Protein AF-0000000078594237 (afdb_homodimer)

InterPro domains:
  IPR004838 Aminotransferases, class-I, pyridoxal-phosphate-binding site [PS00105] (315-328)
  IPR004839 Aminotransferase, class I/classII, large domain [PF00155] (188-508)
  IPR015421 Pyridoxal phosphate-dependent transferase, major domain [G3DSA:3.40.640.10] (160-385)
  IPR015422 Pyridoxal phosphate-dependent transferase, small domain [G3DSA:3.90.1150.10] (29-529)
  IPR015424 Pyridoxal phosphate-dependent transferase [SSF53383] (83-523)
  IPR022518 Aspartate 4-decarboxylase [TIGR03801] (10-529)
  IPR050478 Ethylene and sulfur compound biosynthesis-related protein [PTHR43795] (178-513)

Sequence (1076 aa):
MNLEKIYNNMSPFELRNSLKQLAEDESKKSTNILLDAGRGNPNWTSASPREAFFTFGQFAVGETRSTWDNGDLAGMPRKSGISLSLKKYIDEHINYPGTELLKNIVNYGIELHHFNPDEWVHELADGIIGDNYPMPQRMLKHIEVIIKDYLKKELYGYNPSLKFDSFAVEGATAGICYIFDSLVANNILKPHDTIAIMTPIFTPYLEIPSIPRYNLNVVKIKASEAGKNKYDAWQYSDNELLKLVSSDVKALFVVNPSNPPSVSIKPDIIKKLIHIVKNYNPNLMIISDDVYGTFVDGFKSLFSYLPFNTIGVYSFSKYFGVTGWRLGTVSLAEKNVFDYLVSKLPEYEKEKSKKRYASISLDPENIKFIDRIAADSRQVALNHTAGLSTPQQVQMCFFAVFSIIDKNSKYKQLTKEICRRRKKLLYKGLGLELDDNPYSASYYTEFDFLEWSGAIYGNDFSNYLKNHCKPVDILFLLAKKSSIVLLNGSGFQGPEWSIRISLANLNDNDYITIGEVLKKILKDYAVEWKKSQKYSIHMNLEKIYNNMSPFELRNSLKQLAEDESKKSTNILLDAGRGNPNWTSASPREAFFTFGQFAVGETRSTWDNGDLAGMPRKSGISLSLKKYIDEHINYPGTELLKNIVNYGIELHHFNPDEWVHELADGIIGDNYPMPQRMLKHIEVIIKDYLKKELYGYNPSLKFDSFAVEGATAGICYIFDSLVANNILKPHDTIAIMTPIFTPYLEIPSIPRYNLNVVKIKASEAGKNKYDAWQYSDNELLKLVSSDVKALFVVNPSNPPSVSIKPDIIKKLIHIVKNYNPNLMIISDDVYGTFVDGFKSLFSYLPFNTIGVYSFSKYFGVTGWRLGTVSLAEKNVFDYLVSKLPEYEKEKSKKRYASISLDPENIKFIDRIAADSRQVALNHTAGLSTPQQVQMCFFAVFSIIDKNSKYKQLTKEICRRRKKLLYKGLGLELDDNPYSASYYTEFDFLEWSGAIYGNDFSNYLKNHCKPVDILFLLAKKSSIVLLNGSGFQGPEWSIRISLANLNDNDYITIGEVLKKILKDYAVEWKKSQKYSIH

Nearest PDB structures (foldseek):
  3fdd-assembly1_A  TM=9.334E-01  e=6.658E-49  [Pseudomonas] dacunhae ATCC 21192
  2zy5-assembly1_F  TM=9.102E-01  e=2.697E-47  Alcaligenes faecalis subsp. faecalis
  2zy4-assembly1_A  TM=9.055E-01  e=1.281E-46  Alcaligenes faecalis subsp. faecalis
  2zy2-assembly1_A  TM=9.131E-01  e=3.394E-46  Pseudomonas sp. ATCC 19121
  3f6t-assembly1_B  TM=9.093E-01  e=2.854E-44  Lactobacillus acidophilus NCFM

pLDDT: mean 93.22, std 8.66, range [35.81, 98.94]

Secondary structure (DSSP, 8-state):
--HHHHHTTS-HHHHHHHHHHHHHHHHHHSSPPPEETT----S-EEHHHHHHHHHHHHHHHHHHHHH-EETTEE----STTHHHHHHHHHHHTTTSTTHHHHHHHHHIIIIIH---HHHHHHHHHHHHHT-S--SSSSS-HHHHHHHHHHHIIIII---TT--EEEEEEEHHHHHHHHHHHHHHHTTSS-TT-EEEEEES--THHHHGGGSTTT--EEEEEEEES--SSGGGTTEE-HHHHGGGSSTTEEEEEEESS-TTT-BPPPHHHHHHHHHHHHHT-TT-EEEEE-TTGGGSTT---HHHH-TTTEEEEEESTTTTT-GGG-EEEEEEESS-HHHHHHHTS-HHHHHHHHHHHTTT-S-GGG--HHHHHHHHTTTTTTGGG-S--HHHHHHHHHHHHHHHH-TT-HHHHHHHHHHHHHHHHHHHHHT-PPP--TTB--SEEEEEHHHHHHHHH-HHHHHHHHHH--HHHHHHHHHHHH-EE-EEGGGGT--TTEEEEESSSS-HHHHHHHHHHHHHHHHHHHHHHHHHHHHHH-/--HHHHHTTS-HHHHHHHHHHHHHHHHHHSSPPPEETT----S-EEHHHHHHHHHHHHHHHHHHHHH-EETTEE----STTHHHHHHHHHHHTTTSTTHHHHHHHHHIIIIIH---HHHHHHHHHHHHHT-S--SSSSS-HHHHHHHHHHHIIIII---TT--EEEEEEEHHHHHHHHHHHHHHHTTSS-TT-EEEEEES--THHHHGGGSTTT--EEEEEEEES--SSGGGTTEE-HHHHGGGSSTTEEEEEEESS-TTT-BPPPHHHHHHHHHHHHHT-TT-EEEEE-TTGGGSTT---HHHH-TTTEEEEEESHHHHT-GGG-EEEEEEESS-HHHHHHHTS-HHHHHHHHHHHTTT-S-GGG--HHHHHHHHTTTTTTGGG-S--HHHHHHHHHHHHHHHH-TT-HHHHHHHHHHHHHHHHHHHHHT-PPP--TTB--SEEEEEHHHHHHHHH-HHHHHHHHHH--HHHHHHHHHHHH-EE-EEGGGGT--TTEEEEESSSS-HHHHHHHHHHHHHHHHHHHHHHHHHHHHHH-

Organism: NCBI:txid1408889

Solvent-accessible surface area (backbone atoms only — not comparable to full-atom values): 53025 Å² total; per-residue (Å²): 125,70,59,63,74,63,50,70,62,36,34,50,65,48,47,39,52,53,37,42,53,45,7,52,56,32,24,72,80,44,89,41,62,70,43,62,28,53,48,79,50,32,48,41,21,47,42,47,45,52,30,19,47,24,48,48,42,47,53,32,49,51,38,10,39,70,62,30,69,60,87,50,40,17,22,48,63,58,43,84,62,37,38,60,53,47,52,52,48,44,66,75,37,60,83,44,60,25,37,65,57,43,51,50,48,56,44,45,42,34,71,73,67,60,42,57,53,30,62,52,46,32,53,46,35,42,20,53,63,4,35,45,62,38,67,49,38,41,41,43,70,71,52,45,56,51,45,50,52,31,42,23,71,50,30,44,47,92,48,91,82,69,51,63,50,64,32,40,28,62,13,39,68,46,43,52,52,30,48,54,51,34,36,43,69,56,66,74,41,53,69,62,39,32,30,34,36,44,29,39,23,61,43,42,75,67,43,44,41,59,34,80,92,40,35,41,38,79,44,77,32,54,40,31,75,68,43,98,43,84,76,34,41,58,38,67,47,70,76,41,57,54,64,55,37,41,68,68,38,44,32,38,42,38,47,44,28,20,36,40,64,11,33,41,81,50,71,70,55,49,51,50,51,52,50,38,33,70,73,52,17,71,72,37,36,32,43,39,35,34,52,45,24,73,36,23,80,85,43,68,41,67,38,54,78,40,34,43,34,21,38,33,32,33,33,51,28,60,84,41,14,27,41,5,50,27,45,16,37,38,35,39,34,75,64,32,44,65,51,50,51,55,70,66,49,55,67,74,57,47,51,53,40,31,62,63,37,32,45,73,36,93,56,38,86,72,58,52,53,73,57,46,29,43,20,50,65,33,63,41,53,39,33,84,67,20,51,39,35,22,32,54,52,43,50,50,37,37,48,26,44,54,56,60,70,36,80,79,39,58,69,51,50,51,58,33,47,49,12,47,49,25,48,51,35,23,29,53,31,53,71,44,86,78,78,89,42,74,45,40,29,32,46,28,38,59,45,47,52,50,65,52,40,24,72,75,66,30,61,68,49,29,51,48,45,64,76,74,48,56,62,66,52,56,49,48,47,35,6,60,75,51,10,31,29,55,32,58,19,40,59,26,59,38,56,69,47,18,31,28,38,35,34,41,35,69,59,63,69,53,27,27,50,53,17,40,51,52,45,48,53,54,48,51,53,48,52,52,51,55,51,54,55,57,54,70,73,98,126,69,58,63,76,63,50,71,60,36,33,48,65,48,46,40,53,53,37,42,50,46,7,50,58,33,24,74,78,46,89,42,62,70,42,63,28,53,47,79,51,31,46,42,21,47,42,46,44,52,28,20,46,24,48,48,43,48,53,33,49,51,38,10,39,71,62,29,70,60,87,49,40,18,21,49,63,59,42,84,61,37,38,59,52,47,51,51,50,42,68,76,37,60,83,43,62,26,37,65,58,43,52,50,49,56,44,47,43,34,72,74,66,60,42,56,52,30,62,51,46,32,51,47,35,44,20,52,64,5,34,45,60,39,66,48,37,42,39,43,70,70,50,46,56,49,45,50,52,31,42,22,72,50,32,45,46,92,47,92,82,69,51,63,50,64,34,41,27,63,12,38,67,46,44,51,54,28,50,56,51,34,36,42,70,59,66,78,41,52,68,61,39,35,30,34,36,44,29,38,24,61,42,41,75,67,43,44,40,60,35,80,91,39,35,40,38,78,44,77,32,54,38,32,75,68,43,98,42,84,76,34,42,56,39,68,49,68,75,42,55,52,66,56,38,42,67,66,38,46,32,37,43,40,47,42,29,20,37,41,64,11,35,40,81,50,69,72,55,50,52,49,50,52,49,37,33,72,74,52,17,70,73,37,36,31,43,41,35,35,52,46,25,73,36,23,79,85,43,68,41,65,38,54,78,39,34,42,35,21,39,33,32,32,33,50,27,60,84,42,14,27,40,5,52,28,44,16,37,38,34,39,34,76,65,34,46,66,51,51,50,54,70,67,49,56,67,74,56,49,51,54,44,32,62,64,37,33,46,74,36,94,55,39,86,72,58,50,53,72,58,46,30,45,21,51,66,33,64,41,51,38,32,84,66,20,50,41,35,20,35,54,50,41,50,51,38,37,48,28,43,56,56,61,70,37,79,81,40,59,69,52,49,52,57,33,47,49,12,46,50,25,48,50,34,22,30,54,31,53,72,44,86,80,80,89,42,76,46,40,27,31,47,27,37,58,44,48,53,49,64,50,41,23,73,74,65,30,62,69,50,30,51,48,44,64,74,74,48,55,62,66,53,55,47,49,48,34,7,58,75,50,10,30,30,56,31,59,19,40,57,27,59,37,56,69,47,19,32,28,39,36,36,40,34,68,58,62,68,53,28,27,51,51,16,39,50,52,44,48,52,52,49,52,51,49,52,53,50,56,53,54,56,56,53,70,74,98

Structure (mmCIF, N/CA/C/O backbone):
data_AF-0000000078594237-model_v1
#
loop_
_entity.id
_entity.type
_entity.pdbx_description
1 polymer Aminotransferase
#
loop_
_atom_site.group_PDB
_atom_site.id
_atom_site.type_symbol
_atom_site.label_atom_id
_atom_site.label_alt_id
_atom_site.label_comp_id
_atom_site.label_asym_id
_atom_site.label_entity_id
_atom_site.label_seq_id
_atom_site.pdbx_PDB_ins_code
_atom_site.Cartn_x
_atom_site.Cartn_y
_atom_site.Cartn_z
_atom_site.occupancy
_atom_site.B_iso_or_equiv
_atom_site.auth_seq_id
_atom_site.auth_comp_id
_atom_site.auth_asym_id
_atom_site.auth_atom_id
_atom_site.pdbx_PDB_model_num
ATOM 1 N N . MET A 1 1 ? -21.406 -33.25 8.992 1 35.81 1 MET A N 1
ATOM 2 C CA . MET A 1 1 ? -21.5 -31.922 8.398 1 35.81 1 MET A CA 1
ATOM 3 C C . MET A 1 1 ? -21.062 -31.938 6.938 1 35.81 1 MET A C 1
ATOM 5 O O . MET A 1 1 ? -20.016 -32.5 6.605 1 35.81 1 MET A O 1
ATOM 9 N N . ASN A 1 2 ? -21.938 -31.938 6.156 1 43.47 2 ASN A N 1
ATOM 10 C CA . ASN A 1 2 ? -21.734 -32 4.711 1 43.47 2 ASN A CA 1
ATOM 11 C C . ASN A 1 2 ? -20.703 -30.969 4.254 1 43.47 2 ASN A C 1
ATOM 13 O O . ASN A 1 2 ? -21.047 -29.797 4.047 1 43.47 2 ASN A O 1
ATOM 17 N N . LEU A 1 3 ? -19.625 -31.188 4.609 1 52.09 3 LEU A N 1
ATOM 18 C CA . LEU A 1 3 ? -18.453 -30.359 4.301 1 52.09 3 LEU A CA 1
ATOM 19 C C . LEU A 1 3 ? -18.5 -29.875 2.854 1 52.09 3 LEU A C 1
ATOM 21 O O . LEU A 1 3 ? -18.031 -28.781 2.545 1 52.09 3 LEU A O 1
ATOM 25 N N . GLU A 1 4 ? -19.172 -30.781 1.999 1 51.78 4 GLU A N 1
ATOM 26 C CA . GLU A 1 4 ? -19.188 -30.5 0.566 1 51.78 4 GLU A CA 1
ATOM 27 C C . GLU A 1 4 ? -19.922 -29.203 0.263 1 51.78 4 GLU A C 1
ATOM 29 O O . GLU A 1 4 ? -19.484 -28.391 -0.558 1 51.78 4 GLU A O 1
ATOM 34 N N . LYS A 1 5 ? -21.141 -29.219 0.761 1 51.25 5 LYS A N 1
ATOM 35 C CA . LYS A 1 5 ? -21.984 -28.062 0.468 1 51.25 5 LYS A CA 1
ATOM 36 C C . LYS A 1 5 ? -21.328 -26.766 0.95 1 51.25 5 LYS A C 1
ATOM 38 O O . LYS A 1 5 ? -21.469 -25.719 0.316 1 51.25 5 LYS A O 1
ATOM 43 N N . ILE A 1 6 ? -20.578 -26.891 1.929 1 54.56 6 ILE A N 1
ATOM 44 C CA . ILE A 1 6 ? -20.047 -25.719 2.605 1 54.56 6 ILE A CA 1
ATOM 45 C C . ILE A 1 6 ? -18.891 -25.141 1.783 1 54.56 6 ILE A C 1
ATOM 47 O O . ILE A 1 6 ? -18.797 -23.922 1.614 1 54.56 6 ILE A O 1
ATOM 51 N N . TYR A 1 7 ? -18.156 -26.062 1.038 1 61.84 7 TYR A N 1
ATOM 52 C CA . TYR A 1 7 ? -16.891 -25.531 0.525 1 61.84 7 TYR A CA 1
ATOM 53 C C . TYR A 1 7 ? -16.984 -25.281 -0.975 1 61.84 7 TYR A C 1
ATOM 55 O O . TYR A 1 7 ? -16.094 -24.641 -1.554 1 61.84 7 TYR A O 1
ATOM 63 N N . ASN A 1 8 ? -18.094 -25.578 -1.557 1 61.03 8 ASN A N 1
ATOM 64 C CA . ASN A 1 8 ? -18.219 -25.438 -3.004 1 61.03 8 ASN A CA 1
ATOM 65 C C . ASN A 1 8 ? -18.25 -23.969 -3.416 1 61.03 8 ASN A C 1
ATOM 67 O O . ASN A 1 8 ? -17.844 -23.609 -4.527 1 61.03 8 ASN A O 1
ATOM 71 N N . ASN A 1 9 ? -18.578 -23.203 -2.545 1 65.44 9 ASN A N 1
ATOM 72 C CA . ASN A 1 9 ? -18.719 -21.797 -2.939 1 65.44 9 ASN A CA 1
ATOM 73 C C . ASN A 1 9 ? -17.547 -20.969 -2.438 1 65.44 9 ASN A C 1
ATOM 75 O O . ASN A 1 9 ? -17.469 -19.766 -2.729 1 65.44 9 ASN A O 1
ATOM 79 N N . MET A 1 10 ? -16.641 -21.625 -1.931 1 74.44 10 MET A N 1
ATOM 80 C CA . MET A 1 10 ? -15.5 -20.891 -1.368 1 74.44 10 MET A CA 1
ATOM 81 C C . MET A 1 10 ? -14.367 -20.781 -2.377 1 74.44 10 MET A C 1
ATOM 83 O O . MET A 1 10 ? -14.156 -21.703 -3.178 1 74.44 10 MET A O 1
ATOM 87 N N . SER A 1 11 ? -13.742 -19.609 -2.309 1 78.75 11 SER A N 1
ATOM 88 C CA . SER A 1 11 ? -12.531 -19.484 -3.115 1 78.75 11 SER A CA 1
ATOM 89 C C . SER A 1 11 ? -11.508 -20.562 -2.732 1 78.75 11 SER A C 1
ATOM 91 O O . SER A 1 11 ? -11.492 -21.031 -1.593 1 78.75 11 SER A O 1
ATOM 93 N N . PRO A 1 12 ? -10.727 -20.953 -3.699 1 75 12 PRO A N 1
ATOM 94 C CA . PRO A 1 12 ? -9.695 -21.953 -3.389 1 75 12 PRO A CA 1
ATOM 95 C C . PRO A 1 12 ? -8.805 -21.531 -2.223 1 75 12 PRO A C 1
ATOM 97 O O . PRO A 1 12 ? -8.352 -22.391 -1.452 1 75 12 PRO A O 1
ATOM 100 N N . PHE A 1 13 ? -8.711 -20.312 -2.023 1 75.12 13 PHE A N 1
ATOM 101 C CA . PHE A 1 13 ? -7.809 -19.828 -0.982 1 75.12 13 PHE A CA 1
ATOM 102 C C . PHE A 1 13 ? -8.469 -19.906 0.387 1 75.12 13 PHE A C 1
ATOM 104 O O . PHE A 1 13 ? -7.812 -20.203 1.387 1 75.12 13 PHE A O 1
ATOM 111 N N . GLU A 1 14 ? -9.711 -19.672 0.415 1 77.44 14 GLU A N 1
ATOM 112 C CA . GLU A 1 14 ? -10.438 -19.859 1.668 1 77.44 14 GLU A CA 1
ATOM 113 C C . GLU A 1 14 ? -10.547 -21.344 2.025 1 77.44 14 GLU A C 1
ATOM 115 O O . GLU A 1 14 ? -10.461 -21.703 3.199 1 77.44 14 GLU A O 1
ATOM 120 N N . LEU A 1 15 ? -10.742 -22.109 0.98 1 77.81 15 LEU A N 1
ATOM 121 C CA . LEU A 1 15 ? -10.711 -23.547 1.188 1 77.81 15 LEU A CA 1
ATOM 122 C C . LEU A 1 15 ? -9.367 -24 1.746 1 77.81 15 LEU A C 1
ATOM 124 O O . LEU A 1 15 ? -9.305 -24.828 2.66 1 77.81 15 LEU A O 1
ATOM 128 N N . ARG A 1 16 ? -8.375 -23.406 1.207 1 77.06 16 ARG A N 1
ATOM 129 C CA . ARG A 1 16 ? -7.027 -23.719 1.686 1 77.06 16 ARG A CA 1
ATOM 130 C C . ARG A 1 16 ? -6.898 -23.438 3.178 1 77.06 16 ARG A C 1
ATOM 132 O O . ARG A 1 16 ? -6.297 -24.219 3.916 1 77.06 16 ARG A O 1
ATOM 139 N N . ASN A 1 17 ? -7.422 -22.328 3.561 1 77.5 17 ASN A N 1
ATOM 140 C CA . ASN A 1 17 ? -7.348 -21.969 4.969 1 77.5 17 ASN A CA 1
ATOM 141 C C . ASN A 1 17 ? -8.039 -23 5.855 1 77.5 17 ASN A C 1
ATOM 143 O O . ASN A 1 17 ? -7.543 -23.328 6.934 1 77.5 17 ASN A O 1
ATOM 147 N N . SER A 1 18 ? -9.141 -23.469 5.398 1 78.25 18 SER A N 1
ATOM 148 C CA . SER A 1 18 ? -9.867 -24.484 6.137 1 78.25 18 SER A CA 1
ATOM 149 C C . SER A 1 18 ? -9.086 -25.797 6.188 1 78.25 18 SER A C 1
ATOM 151 O O . SER A 1 18 ? -9.016 -26.453 7.23 1 78.25 18 SER A O 1
ATOM 153 N N . LEU A 1 19 ? -8.523 -26.172 5.082 1 83.5 19 LEU A N 1
ATOM 154 C CA . LEU A 1 19 ? -7.73 -27.391 5.004 1 83.5 19 LEU A CA 1
ATOM 155 C C . LEU A 1 19 ? -6.484 -27.281 5.871 1 83.5 19 LEU A C 1
ATOM 157 O O . LEU A 1 19 ? -6.066 -28.266 6.488 1 83.5 19 LEU A O 1
ATOM 161 N N . LYS A 1 20 ? -5.953 -26.109 5.82 1 84.12 20 LYS A N 1
ATOM 162 C CA . LYS A 1 20 ? -4.766 -25.875 6.641 1 84.12 20 LYS A CA 1
ATOM 163 C C . LYS A 1 20 ? -5.078 -26.062 8.125 1 84.12 20 LYS A C 1
ATOM 165 O O . LYS A 1 20 ? -4.297 -26.672 8.859 1 84.12 20 LYS A O 1
ATOM 170 N N . GLN A 1 21 ? -6.215 -25.5 8.523 1 82.12 21 GLN A N 1
ATOM 171 C CA . GLN A 1 21 ? -6.621 -25.672 9.914 1 82.12 21 GLN A CA 1
ATOM 172 C C . GLN A 1 21 ? -6.789 -27.156 10.258 1 82.12 21 GLN A C 1
ATOM 174 O O . GLN A 1 21 ? -6.348 -27.594 11.32 1 82.12 21 GLN A O 1
ATOM 179 N N . LEU A 1 22 ? -7.363 -27.875 9.414 1 82.06 22 LEU A N 1
ATOM 180 C CA . LEU A 1 22 ? -7.551 -29.312 9.602 1 82.06 22 LEU A CA 1
ATOM 181 C C . LEU A 1 22 ? -6.207 -30.031 9.672 1 82.06 22 LEU A C 1
ATOM 183 O O . LEU A 1 22 ? -6.016 -30.922 10.516 1 82.06 22 LEU A O 1
ATOM 187 N N . ALA A 1 23 ? -5.363 -29.688 8.789 1 80.94 23 ALA A N 1
ATOM 188 C CA . ALA A 1 23 ? -4.039 -30.297 8.734 1 80.94 23 ALA A CA 1
ATOM 189 C C . ALA A 1 23 ? -3.236 -29.984 9.992 1 80.94 23 ALA A C 1
ATOM 191 O O . ALA A 1 23 ? -2.49 -30.828 10.492 1 80.94 23 ALA A O 1
ATOM 192 N N . GLU A 1 24 ? -3.367 -28.75 10.383 1 85.38 24 GLU A N 1
ATOM 193 C CA . GLU A 1 24 ? -2.686 -28.344 11.609 1 85.38 24 GLU A CA 1
ATOM 194 C C . GLU A 1 24 ? -3.191 -29.141 12.805 1 85.38 24 GLU A C 1
ATOM 196 O O . GLU A 1 24 ? -2.404 -29.547 13.664 1 85.38 24 GLU A O 1
ATOM 201 N N . ASP A 1 25 ? -4.516 -29.281 12.938 1 83.12 25 ASP A N 1
ATOM 202 C CA . ASP A 1 25 ? -5.113 -30.062 14.016 1 83.12 25 ASP A CA 1
ATOM 203 C C . ASP A 1 25 ? -4.613 -31.516 13.992 1 83.12 25 ASP A C 1
ATOM 205 O O . ASP A 1 25 ? -4.332 -32.094 15.047 1 83.12 25 ASP A O 1
ATOM 209 N N . GLU A 1 26 ? -4.441 -32 12.859 1 77.94 26 GLU A N 1
ATOM 210 C CA . GLU A 1 26 ? -3.953 -33.375 12.703 1 77.94 26 GLU A CA 1
ATOM 211 C C . GLU A 1 26 ? -2.473 -33.469 13.055 1 77.94 26 GLU A C 1
ATOM 213 O O . GLU A 1 26 ? -2.043 -34.438 13.68 1 77.94 26 GLU A O 1
ATOM 218 N N . SER A 1 27 ? -1.751 -32.594 12.594 1 80.12 27 SER A N 1
ATOM 219 C CA . SER A 1 27 ? -0.314 -32.625 12.852 1 80.12 27 SER A CA 1
ATOM 220 C C . SER A 1 27 ? -0.019 -32.531 14.344 1 80.12 27 SER A C 1
ATOM 222 O O . SER A 1 27 ? 1.041 -32.969 14.797 1 80.12 27 SER A O 1
ATOM 224 N N . LYS A 1 28 ? -0.828 -32 15.156 1 77.38 28 LYS A N 1
ATOM 225 C CA . LYS A 1 28 ? -0.672 -31.906 16.609 1 77.38 28 LYS A CA 1
ATOM 226 C C . LYS A 1 28 ? -0.966 -33.25 17.281 1 77.38 28 LYS A C 1
ATOM 228 O O . LYS A 1 28 ? -0.447 -33.5 18.375 1 77.38 28 LYS A O 1
ATOM 233 N N . LYS A 1 29 ? -1.808 -34.094 16.688 1 79 29 LYS A N 1
ATOM 234 C CA . LYS A 1 29 ? -2.277 -35.312 17.281 1 79 29 LYS A CA 1
ATOM 235 C C . LYS A 1 29 ? -1.428 -36.5 16.844 1 79 29 LYS A C 1
ATOM 237 O O . LYS A 1 29 ? -1.513 -37.594 17.422 1 79 29 LYS A O 1
ATOM 242 N N . SER A 1 30 ? -0.649 -36.094 15.719 1 76.81 30 SER A N 1
ATOM 243 C CA . SER A 1 30 ? 0.115 -37.156 15.117 1 76.81 30 SER A CA 1
ATOM 244 C C . SER A 1 30 ? 1.576 -36.781 14.922 1 76.81 30 SER A C 1
ATOM 246 O O . SER A 1 30 ? 2.016 -35.719 15.414 1 76.81 30 SER A O 1
ATOM 248 N N . THR A 1 31 ? 2.312 -37.688 14.25 1 74.81 31 THR A N 1
ATOM 249 C CA . THR A 1 31 ? 3.723 -37.438 13.984 1 74.81 31 THR A CA 1
ATOM 250 C C . THR A 1 31 ? 3.91 -36.844 12.594 1 74.81 31 THR A C 1
ATOM 252 O O . THR A 1 31 ? 5.039 -36.562 12.18 1 74.81 31 THR A O 1
ATOM 255 N N . ASN A 1 32 ? 2.83 -36.562 12 1 81.62 32 ASN A N 1
ATOM 256 C CA . ASN A 1 32 ? 2.904 -36 10.656 1 81.62 32 ASN A CA 1
ATOM 257 C C . ASN A 1 32 ? 3.361 -34.531 10.68 1 81.62 32 ASN A C 1
ATOM 259 O O . ASN A 1 32 ? 2.961 -33.781 11.555 1 81.62 32 ASN A O 1
ATOM 263 N N . ILE A 1 33 ? 4.199 -34.281 9.742 1 82 33 ILE A N 1
ATOM 264 C CA . ILE A 1 33 ? 4.625 -32.906 9.539 1 82 33 ILE A CA 1
ATOM 265 C C . ILE A 1 33 ? 3.676 -32.219 8.57 1 82 33 ILE A C 1
ATOM 267 O O . ILE A 1 33 ? 3.271 -32.812 7.559 1 82 33 ILE A O 1
ATOM 271 N N . LEU A 1 34 ? 3.248 -31.016 8.945 1 82.5 34 LEU A N 1
ATOM 272 C CA . LEU A 1 34 ? 2.373 -30.234 8.078 1 82.5 34 LEU A CA 1
ATOM 273 C C . LEU A 1 34 ? 3.094 -29.844 6.789 1 82.5 34 LEU A C 1
ATOM 275 O O . LEU A 1 34 ? 4.148 -29.203 6.836 1 82.5 34 LEU A O 1
ATOM 279 N N . LEU A 1 35 ? 2.615 -30.297 5.691 1 88 35 LEU A N 1
ATOM 280 C CA . LEU A 1 35 ? 3.105 -29.938 4.363 1 88 35 LEU A CA 1
ATOM 281 C C . LEU A 1 35 ? 2.062 -29.125 3.6 1 88 35 LEU A C 1
ATOM 283 O O . LEU A 1 35 ? 1.157 -29.703 2.986 1 88 35 LEU A O 1
ATOM 287 N N . ASP A 1 36 ? 2.223 -27.812 3.553 1 89.81 36 ASP A N 1
ATOM 288 C CA . ASP A 1 36 ? 1.298 -26.938 2.848 1 89.81 36 ASP A CA 1
ATOM 289 C C . ASP A 1 36 ? 1.838 -26.562 1.47 1 89.81 36 ASP A C 1
ATOM 291 O O . ASP A 1 36 ? 2.463 -25.516 1.306 1 89.81 36 ASP A O 1
ATOM 295 N N . ALA A 1 37 ? 1.532 -27.312 0.515 1 87.75 37 ALA A N 1
ATOM 296 C CA . ALA A 1 37 ? 1.925 -27.031 -0.862 1 87.75 37 ALA A CA 1
ATOM 297 C C . ALA A 1 37 ? 0.803 -26.312 -1.615 1 87.75 37 ALA A C 1
ATOM 299 O O . ALA A 1 37 ? 0.789 -26.297 -2.848 1 87.75 37 ALA A O 1
ATOM 300 N N . GLY A 1 38 ? -0.099 -25.797 -0.897 1 88.06 38 GLY A N 1
ATOM 301 C CA . GLY A 1 38 ? -1.135 -24.953 -1.476 1 88.06 38 GLY A CA 1
ATOM 302 C C . GLY A 1 38 ? -0.728 -23.5 -1.585 1 88.06 38 GLY A C 1
ATOM 303 O O . GLY A 1 38 ? -1.246 -22.766 -2.43 1 88.06 38 GLY A O 1
ATOM 304 N N . ARG A 1 39 ? 0.174 -23.125 -0.787 1 84.5 39 ARG A N 1
ATOM 305 C CA . ARG A 1 39 ? 0.633 -21.734 -0.756 1 84.5 39 ARG A CA 1
ATOM 306 C C . ARG A 1 39 ? 1.6 -21.453 -1.902 1 84.5 39 ARG A C 1
ATOM 308 O O . ARG A 1 39 ? 2.379 -22.328 -2.293 1 84.5 39 ARG A O 1
ATOM 315 N N . GLY A 1 40 ? 1.604 -20.203 -2.354 1 86.69 40 GLY A N 1
ATOM 316 C CA . GLY A 1 40 ? 2.398 -19.891 -3.529 1 86.69 40 GLY A CA 1
ATOM 317 C C . GLY A 1 40 ? 3.699 -19.188 -3.201 1 86.69 40 GLY A C 1
ATOM 318 O O . GLY A 1 40 ? 4.543 -18.984 -4.078 1 86.69 40 GLY A O 1
ATOM 319 N N . ASN A 1 41 ? 3.965 -18.891 -1.957 1 92.44 41 ASN A N 1
ATOM 320 C CA . ASN A 1 41 ? 5.215 -18.234 -1.594 1 92.44 41 ASN A CA 1
ATOM 321 C C . ASN A 1 41 ? 6.383 -19.219 -1.592 1 92.44 41 ASN A C 1
ATOM 323 O O . ASN A 1 41 ? 6.273 -20.312 -1.05 1 92.44 41 ASN A O 1
ATOM 327 N N . PRO A 1 42 ? 7.473 -18.781 -2.15 1 97.5 42 PRO A N 1
ATOM 328 C CA . PRO A 1 42 ? 8.617 -19.688 -2.139 1 97.5 42 PRO A CA 1
ATOM 329 C C . PRO A 1 42 ? 9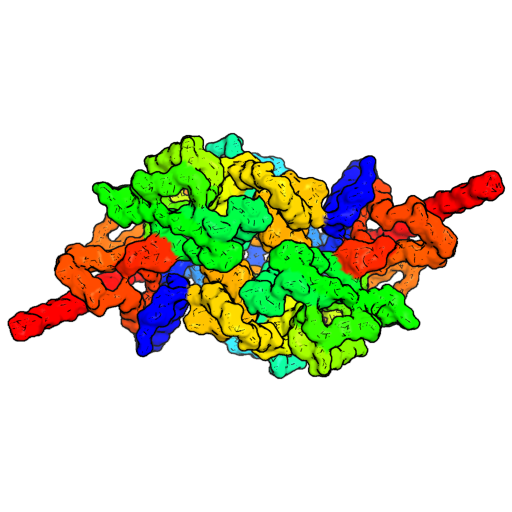.297 -19.766 -0.772 1 97.5 42 PRO A C 1
ATOM 331 O O . PRO A 1 42 ? 9.062 -18.906 0.088 1 97.5 42 PRO A O 1
ATOM 334 N N . ASN A 1 43 ? 10.055 -20.828 -0.566 1 97.31 43 ASN A N 1
ATOM 335 C CA . ASN A 1 43 ? 10.797 -20.953 0.686 1 97.31 43 ASN A CA 1
ATOM 336 C C . ASN A 1 43 ? 12.242 -20.484 0.527 1 97.31 43 ASN A C 1
ATOM 338 O O . ASN A 1 43 ? 13.117 -20.891 1.292 1 97.31 43 ASN A O 1
ATOM 342 N N . TRP A 1 44 ? 12.555 -19.734 -0.59 1 98.31 44 TRP A N 1
ATOM 343 C CA . TRP A 1 44 ? 13.859 -19.094 -0.757 1 98.31 44 TRP A CA 1
ATOM 344 C C . TRP A 1 44 ? 13.727 -17.578 -0.716 1 98.31 44 TRP A C 1
ATOM 346 O O . TRP A 1 44 ? 12.633 -17.047 -0.869 1 98.31 44 TRP A O 1
ATOM 356 N N . THR A 1 45 ? 14.812 -16.891 -0.429 1 98.5 45 THR A N 1
ATOM 357 C CA . THR A 1 45 ? 14.922 -15.445 -0.47 1 98.5 45 THR A CA 1
ATOM 358 C C . THR A 1 45 ? 16.219 -15.016 -1.132 1 98.5 45 THR A C 1
ATOM 360 O O . THR A 1 45 ? 17.188 -15.781 -1.163 1 98.5 45 THR A O 1
ATOM 363 N N . SER A 1 46 ? 16.219 -13.867 -1.719 1 98.56 46 SER A N 1
ATOM 364 C CA . SER A 1 46 ? 17.453 -13.258 -2.203 1 98.56 46 SER A CA 1
ATOM 365 C C . SER A 1 46 ? 18.141 -12.461 -1.101 1 98.56 46 SER A C 1
ATOM 367 O O . SER A 1 46 ? 17.734 -11.344 -0.777 1 98.56 46 SER A O 1
ATOM 369 N N . ALA A 1 47 ? 19.281 -12.891 -0.625 1 98.56 47 ALA A N 1
ATOM 370 C CA . ALA A 1 47 ? 19.891 -12.367 0.588 1 98.56 47 ALA A CA 1
ATOM 371 C C . ALA A 1 47 ? 20.703 -11.102 0.29 1 98.56 47 ALA A C 1
ATOM 373 O O . ALA A 1 47 ? 20.562 -10.094 0.986 1 98.56 47 ALA A O 1
ATOM 374 N N . SER A 1 48 ? 21.469 -11.031 -0.799 1 98.25 48 SER A N 1
ATOM 375 C CA . SER A 1 48 ? 22.453 -9.977 -1.052 1 98.25 48 SER A CA 1
ATOM 376 C C . SER A 1 48 ? 21.781 -8.625 -1.228 1 98.25 48 SER A C 1
ATOM 378 O O . SER A 1 48 ? 22.219 -7.621 -0.665 1 98.25 48 SER A O 1
ATOM 380 N N . PRO A 1 49 ? 20.719 -8.57 -2.043 1 98.75 49 PRO A N 1
ATOM 381 C CA . PRO A 1 49 ? 20.094 -7.25 -2.191 1 98.75 49 PRO A CA 1
ATOM 382 C C . PRO A 1 49 ? 19.469 -6.746 -0.897 1 98.75 49 PRO A C 1
ATOM 384 O O . PRO A 1 49 ? 19.359 -5.535 -0.686 1 98.75 49 PRO A O 1
ATOM 387 N N . ARG A 1 50 ? 19.016 -7.641 0.011 1 98.81 50 ARG A N 1
ATOM 388 C CA . ARG A 1 50 ? 18.516 -7.242 1.323 1 98.81 50 ARG A CA 1
ATOM 389 C C . ARG A 1 50 ? 19.656 -6.715 2.201 1 98.81 50 ARG A C 1
ATOM 391 O O . ARG A 1 50 ? 19.484 -5.703 2.887 1 98.81 50 ARG A O 1
ATOM 398 N N . GLU A 1 51 ? 20.797 -7.398 2.15 1 98.81 51 GLU A N 1
ATOM 399 C CA . GLU A 1 51 ? 21.953 -6.945 2.902 1 98.81 51 GLU A CA 1
ATOM 400 C C . GLU A 1 51 ? 22.391 -5.543 2.475 1 98.81 51 GLU A C 1
ATOM 402 O O . GLU A 1 51 ? 22.672 -4.691 3.318 1 98.81 51 GLU A O 1
ATOM 407 N N . ALA A 1 52 ? 22.422 -5.324 1.146 1 98.88 52 ALA A N 1
ATOM 408 C CA . ALA A 1 52 ? 22.766 -4.008 0.618 1 98.88 52 ALA A CA 1
ATOM 409 C C . ALA A 1 52 ? 21.781 -2.947 1.094 1 98.88 52 ALA A C 1
ATOM 411 O O . ALA A 1 52 ? 22.172 -1.827 1.428 1 98.88 52 ALA A O 1
ATOM 412 N N . PHE A 1 53 ? 20.5 -3.297 1.146 1 98.88 53 PHE A N 1
ATOM 413 C CA . PHE A 1 53 ? 19.438 -2.389 1.57 1 98.88 53 PHE A CA 1
ATOM 414 C C . PHE A 1 53 ? 19.641 -1.967 3.021 1 98.88 53 PHE A C 1
ATOM 416 O O . PHE A 1 53 ? 19.578 -0.777 3.34 1 98.88 53 PHE A O 1
ATOM 423 N N . PHE A 1 54 ? 19.875 -2.951 3.902 1 98.88 54 PHE A N 1
ATOM 424 C CA . PHE A 1 54 ? 19.969 -2.652 5.324 1 98.88 54 PHE A CA 1
ATOM 425 C C . PHE A 1 54 ? 21.266 -1.905 5.637 1 98.88 54 PHE A C 1
ATOM 427 O O . PHE A 1 54 ? 21.297 -1.024 6.496 1 98.88 54 PHE A O 1
ATOM 434 N N . THR A 1 55 ? 22.359 -2.221 4.918 1 98.75 55 THR A N 1
ATOM 435 C CA . THR A 1 55 ? 23.609 -1.479 5.066 1 98.75 55 THR A CA 1
ATOM 436 C C . THR A 1 55 ? 23.438 -0.04 4.59 1 98.75 55 THR A C 1
ATOM 438 O O . THR A 1 55 ? 23.875 0.898 5.262 1 98.75 55 THR A O 1
ATOM 441 N N . PHE A 1 56 ? 22.812 0.134 3.455 1 98.88 56 PHE A N 1
ATOM 442 C CA . PHE A 1 56 ? 22.578 1.469 2.918 1 98.88 56 PHE A CA 1
ATOM 443 C C . PHE A 1 56 ? 21.688 2.277 3.854 1 98.88 56 PHE A C 1
ATOM 445 O O . PHE A 1 56 ? 21.859 3.49 3.99 1 98.88 56 PHE A O 1
ATOM 452 N N . GLY A 1 57 ? 20.672 1.586 4.43 1 98.88 57 GLY A N 1
ATOM 453 C CA . GLY A 1 57 ? 19.797 2.258 5.379 1 98.88 57 GLY A CA 1
ATOM 454 C C . GLY A 1 57 ? 20.547 2.879 6.543 1 98.88 57 GLY A C 1
ATOM 455 O O . GLY A 1 57 ? 20.25 3.996 6.965 1 98.88 57 GLY A O 1
ATOM 456 N N . GLN A 1 58 ? 21.562 2.17 7.051 1 98.69 58 GLN A N 1
ATOM 457 C CA . GLN A 1 58 ? 22.375 2.703 8.133 1 98.69 58 GLN A CA 1
ATOM 458 C C . GLN A 1 58 ? 23.141 3.947 7.684 1 98.69 58 GLN A C 1
ATOM 460 O O . GLN A 1 58 ? 23.219 4.93 8.422 1 98.69 58 GLN A O 1
ATOM 465 N N . PHE A 1 59 ? 23.688 3.887 6.484 1 98.75 59 PHE A N 1
ATOM 466 C CA . PHE A 1 59 ? 24.359 5.059 5.918 1 98.75 59 PHE A CA 1
ATOM 467 C C . PHE A 1 59 ? 23.391 6.246 5.867 1 98.75 59 PHE A C 1
ATOM 469 O O . PHE A 1 59 ? 23.75 7.352 6.281 1 98.75 59 PHE A O 1
ATOM 476 N N . ALA A 1 60 ? 22.172 5.98 5.344 1 98.94 60 ALA A N 1
ATOM 477 C CA . ALA A 1 60 ? 21.188 7.043 5.137 1 98.94 60 ALA A CA 1
ATOM 478 C C . ALA A 1 60 ? 20.812 7.699 6.461 1 98.94 60 ALA A C 1
ATOM 480 O O . ALA A 1 60 ? 20.609 8.914 6.523 1 98.94 60 ALA A O 1
ATOM 481 N N . VAL A 1 61 ? 20.672 6.914 7.523 1 98.81 61 VAL A N 1
ATOM 482 C CA . VAL A 1 61 ? 20.359 7.492 8.828 1 98.81 61 VAL A CA 1
ATOM 483 C C . VAL A 1 61 ? 21.516 8.383 9.281 1 98.81 61 VAL A C 1
ATOM 485 O O . VAL A 1 61 ? 21.297 9.445 9.859 1 98.81 61 VAL A O 1
ATOM 488 N N . GLY A 1 62 ? 22.734 7.898 9.023 1 98.56 62 GLY A N 1
ATOM 489 C CA . GLY A 1 62 ? 23.891 8.742 9.305 1 98.56 62 GLY A CA 1
ATOM 490 C C . GLY A 1 62 ? 23.812 10.094 8.625 1 98.56 62 GLY A C 1
ATOM 491 O O . GLY A 1 62 ? 24.203 11.109 9.203 1 98.56 62 GLY A O 1
ATOM 492 N N . GLU A 1 63 ? 23.344 10.102 7.402 1 98.69 63 GLU A N 1
ATOM 493 C CA . GLU A 1 63 ? 23.203 11.352 6.652 1 98.69 63 GLU A CA 1
ATOM 494 C C . GLU A 1 63 ? 22.172 12.273 7.301 1 98.69 63 GLU A C 1
ATOM 496 O O . GLU A 1 63 ? 22.328 13.492 7.277 1 98.69 63 GLU A O 1
ATOM 501 N N . THR A 1 64 ? 21.078 11.695 7.836 1 98.62 64 THR A N 1
ATOM 502 C CA . THR A 1 64 ? 20.094 12.523 8.531 1 98.62 64 THR A CA 1
ATOM 503 C C . THR A 1 64 ? 20.703 13.164 9.773 1 98.62 64 THR A C 1
ATOM 505 O O . THR A 1 64 ? 20.453 14.328 10.07 1 98.62 64 THR A O 1
ATOM 508 N N . ARG A 1 65 ? 21.547 12.414 10.523 1 98.19 65 ARG A N 1
ATOM 509 C CA . ARG A 1 65 ? 22.203 12.914 11.727 1 98.19 65 ARG A CA 1
ATOM 510 C C . ARG A 1 65 ? 23.219 13.992 11.391 1 98.19 65 ARG A C 1
ATOM 512 O O . ARG A 1 65 ? 23.438 14.922 12.172 1 98.19 65 ARG A O 1
ATOM 519 N N . SER A 1 66 ? 23.781 13.906 10.211 1 97.88 66 SER A N 1
ATOM 520 C CA . SER A 1 66 ? 24.734 14.914 9.773 1 97.88 66 SER A CA 1
ATOM 521 C C . SER A 1 66 ? 24.062 16.25 9.539 1 97.88 66 SER A C 1
ATOM 523 O O . SER A 1 66 ? 24.688 17.312 9.641 1 97.88 66 SER A O 1
ATOM 525 N N . THR A 1 67 ? 22.812 16.203 9.211 1 96.75 67 THR A N 1
ATOM 526 C CA . THR A 1 67 ? 22.047 17.406 8.961 1 96.75 67 THR A CA 1
ATOM 527 C C . THR A 1 67 ? 21.547 18.031 10.266 1 96.75 67 THR A C 1
ATOM 529 O O . THR A 1 67 ? 21.562 19.25 10.422 1 96.75 67 THR A O 1
ATOM 532 N N . TRP A 1 68 ? 21.078 17.281 11.188 1 96.94 68 TRP A N 1
ATOM 533 C CA . TRP A 1 68 ? 20.547 17.641 12.5 1 96.94 68 TRP A CA 1
ATOM 534 C C . TRP A 1 68 ? 20.641 16.469 13.461 1 96.94 68 TRP A C 1
ATOM 536 O O . TRP A 1 68 ? 20.266 15.336 13.125 1 96.94 68 TRP A O 1
ATOM 546 N N . ASP A 1 69 ? 21.312 16.641 14.562 1 97.56 69 ASP A N 1
ATOM 547 C CA . ASP A 1 69 ? 21.469 15.547 15.523 1 97.56 69 ASP A CA 1
ATOM 548 C C . ASP A 1 69 ? 21.156 16.016 16.938 1 97.56 69 ASP A C 1
ATOM 550 O O . ASP A 1 69 ? 21.969 16.688 17.578 1 97.56 69 ASP A O 1
ATOM 554 N N . ASN A 1 70 ? 20.047 15.672 17.406 1 97.19 70 ASN A N 1
ATOM 555 C CA . ASN A 1 70 ? 19.594 15.953 18.75 1 97.19 70 ASN A CA 1
ATOM 556 C C . ASN A 1 70 ? 19.016 14.711 19.422 1 97.19 70 ASN A C 1
ATOM 558 O O . ASN A 1 70 ? 17.812 14.633 19.688 1 97.19 70 ASN A O 1
ATOM 562 N N . GLY A 1 71 ? 19.969 13.773 19.734 1 95.62 71 GLY A N 1
ATOM 563 C CA . GLY A 1 71 ? 19.547 12.508 20.297 1 95.62 71 GLY A CA 1
ATOM 564 C C . GLY A 1 71 ? 18.844 11.617 19.297 1 95.62 71 GLY A C 1
ATOM 565 O O . GLY A 1 71 ? 19.438 11.164 18.328 1 95.62 71 GLY A O 1
ATOM 566 N N . ASP A 1 72 ? 17.531 11.445 19.562 1 96.88 72 ASP A N 1
ATOM 567 C CA . ASP A 1 72 ? 16.734 10.578 18.688 1 96.88 72 ASP A CA 1
ATOM 568 C C . ASP A 1 72 ? 16.172 11.359 17.5 1 96.88 72 ASP A C 1
ATOM 570 O O . ASP A 1 72 ? 15.688 10.758 16.531 1 96.88 72 ASP A O 1
ATOM 574 N N . LEU A 1 73 ? 16.266 12.672 17.547 1 98.12 73 LEU A N 1
ATOM 575 C CA . LEU A 1 73 ? 15.766 13.539 16.484 1 98.12 73 LEU A CA 1
ATOM 576 C C . LEU A 1 73 ? 16.875 13.898 15.508 1 98.12 73 LEU A C 1
ATOM 578 O O . LEU A 1 73 ? 17.938 14.367 15.922 1 98.12 73 LEU A O 1
ATOM 582 N N . ALA A 1 74 ? 16.672 13.625 14.258 1 98.56 74 ALA A N 1
ATOM 583 C CA . ALA A 1 74 ? 17.625 13.938 13.188 1 98.56 74 ALA A CA 1
ATOM 584 C C . ALA A 1 74 ? 16.953 14.758 12.094 1 98.56 74 ALA A C 1
ATOM 586 O O . ALA A 1 74 ? 15.781 15.125 12.203 1 98.56 74 ALA A O 1
ATOM 587 N N . GLY A 1 75 ? 17.688 15.18 11.109 1 98.12 75 GLY A N 1
ATOM 588 C CA . GLY A 1 75 ? 17.172 15.938 9.984 1 98.12 75 GLY A CA 1
ATOM 589 C C . GLY A 1 75 ? 16.859 15.078 8.773 1 98.12 75 GLY A C 1
ATOM 590 O O . GLY A 1 75 ? 16.312 13.977 8.914 1 98.12 75 GLY A O 1
ATOM 591 N N . MET A 1 76 ? 17.062 15.617 7.629 1 97.62 76 MET A N 1
ATOM 592 C CA . MET A 1 76 ? 16.891 14.938 6.348 1 97.62 76 MET A CA 1
ATOM 593 C C . MET A 1 76 ? 18.234 14.773 5.637 1 97.62 76 MET A C 1
ATOM 595 O O . MET A 1 76 ? 19.172 15.531 5.891 1 97.62 76 MET A O 1
ATOM 599 N N . PRO A 1 77 ? 18.297 13.781 4.758 1 97.88 77 PRO A N 1
ATOM 600 C CA . PRO A 1 77 ? 19.547 13.711 3.98 1 97.88 77 PRO A CA 1
ATOM 601 C C . PRO A 1 77 ? 19.766 14.945 3.107 1 97.88 77 PRO A C 1
ATOM 603 O O . PRO A 1 77 ? 18.812 15.469 2.527 1 97.88 77 PRO A O 1
ATOM 606 N N . ARG A 1 78 ? 21.016 15.336 2.988 1 96.69 78 ARG A N 1
ATOM 607 C CA . ARG A 1 78 ? 21.359 16.453 2.113 1 96.69 78 ARG A CA 1
ATOM 608 C C . ARG A 1 78 ? 21.953 15.953 0.795 1 96.69 78 ARG A C 1
ATOM 610 O O . ARG A 1 78 ? 22.734 15 0.776 1 96.69 78 ARG A O 1
ATOM 617 N N . LYS A 1 79 ? 21.672 16.625 -0.253 1 97.12 79 LYS A N 1
ATOM 618 C CA . LYS A 1 79 ? 22.047 16.172 -1.592 1 97.12 79 LYS A CA 1
ATOM 619 C C . LYS A 1 79 ? 23.516 16.453 -1.869 1 97.12 79 LYS A C 1
ATOM 621 O O . LYS A 1 79 ? 24.234 15.57 -2.357 1 97.12 79 LYS A O 1
ATOM 626 N N . SER A 1 80 ? 23.922 17.656 -1.508 1 97.44 80 SER A N 1
ATOM 627 C CA . SER A 1 80 ? 25.266 18.094 -1.872 1 97.44 80 SER A CA 1
ATOM 628 C C . SER A 1 80 ? 26.328 17.25 -1.169 1 97.44 80 SER A C 1
ATOM 630 O O . SER A 1 80 ? 26.359 17.188 0.062 1 97.44 80 SER A O 1
ATOM 632 N N . GLY A 1 81 ? 27.109 16.562 -1.926 1 98.19 81 GLY A N 1
ATOM 633 C CA . GLY A 1 81 ? 28.25 15.852 -1.397 1 98.19 81 GLY A CA 1
ATOM 634 C C . GLY A 1 81 ? 27.922 14.445 -0.926 1 98.19 81 GLY A C 1
ATOM 635 O O . GLY A 1 81 ? 28.797 13.711 -0.467 1 98.19 81 GLY A O 1
ATOM 636 N N . ILE A 1 82 ? 26.766 13.992 -1.125 1 98.69 82 ILE A N 1
ATOM 637 C CA . ILE A 1 82 ? 26.312 12.75 -0.523 1 98.69 82 ILE A CA 1
ATOM 638 C C . ILE A 1 82 ? 26.953 11.562 -1.236 1 98.69 82 ILE A C 1
ATOM 640 O O . ILE A 1 82 ? 27.188 10.516 -0.625 1 98.69 82 ILE A O 1
ATOM 644 N N . SER A 1 83 ? 27.219 11.648 -2.512 1 98.56 83 SER A N 1
ATOM 645 C CA . SER A 1 83 ? 27.875 10.57 -3.234 1 98.56 83 SER A CA 1
ATOM 646 C C . SER A 1 83 ? 29.281 10.312 -2.67 1 98.56 83 SER A C 1
ATOM 648 O O . SER A 1 83 ? 29.688 9.156 -2.529 1 98.56 83 SER A O 1
ATOM 650 N N . LEU A 1 84 ? 30.016 11.352 -2.381 1 98.31 84 LEU A N 1
ATOM 651 C CA . LEU A 1 84 ? 31.344 11.211 -1.78 1 98.31 84 LEU A CA 1
ATOM 652 C C . LEU A 1 84 ? 31.234 10.633 -0.374 1 98.31 84 LEU A C 1
ATOM 654 O O . LEU A 1 84 ? 32.094 9.828 0.033 1 98.31 84 LEU A O 1
ATOM 658 N N . SER A 1 85 ? 30.203 11.125 0.356 1 98.62 85 SER A N 1
ATOM 659 C CA . SER A 1 85 ? 29.969 10.578 1.688 1 98.62 85 SER A CA 1
ATOM 660 C C . SER A 1 85 ? 29.734 9.07 1.634 1 98.62 85 SER A C 1
ATOM 662 O O . SER A 1 85 ? 30.172 8.336 2.523 1 98.62 85 SER A O 1
ATOM 664 N N . LEU A 1 86 ? 28.984 8.617 0.66 1 98.69 86 LEU A N 1
ATOM 665 C CA . LEU A 1 86 ? 28.719 7.191 0.517 1 98.69 86 LEU A CA 1
ATOM 666 C C . LEU A 1 86 ? 29.984 6.43 0.172 1 98.69 86 LEU A C 1
ATOM 668 O O . LEU A 1 86 ? 30.219 5.332 0.687 1 98.69 86 LEU A O 1
ATOM 672 N N . LYS A 1 87 ? 30.766 6.938 -0.736 1 98 87 LYS A N 1
ATOM 673 C CA . LYS A 1 87 ? 32.031 6.301 -1.096 1 98 87 LYS A CA 1
ATOM 674 C C . LYS A 1 87 ? 32.906 6.105 0.132 1 98 87 LYS A C 1
ATOM 676 O O . LYS A 1 87 ? 33.5 5.039 0.311 1 98 87 LYS A O 1
ATOM 681 N N . LYS A 1 88 ? 33 7.137 0.932 1 98.31 88 LYS A N 1
ATOM 682 C CA . LYS A 1 88 ? 33.781 7.051 2.166 1 98.31 88 LYS A CA 1
ATOM 683 C C . LYS A 1 88 ? 33.219 5.977 3.094 1 98.31 88 LYS A C 1
ATOM 685 O O . LYS A 1 88 ? 33.969 5.207 3.691 1 98.31 88 LYS A O 1
ATOM 690 N N . TYR A 1 89 ? 31.922 6 3.197 1 98.19 89 TYR A N 1
ATOM 691 C CA . TYR A 1 89 ? 31.266 5.012 4.039 1 98.19 89 TYR A CA 1
ATOM 692 C C . TYR A 1 89 ? 31.578 3.596 3.574 1 98.19 89 TYR A C 1
ATOM 694 O O . TYR A 1 89 ? 31.859 2.717 4.391 1 98.19 89 TYR A O 1
ATOM 702 N N . ILE A 1 90 ? 31.484 3.357 2.285 1 97.44 90 ILE A N 1
ATOM 703 C CA . ILE A 1 90 ? 31.75 2.047 1.701 1 97.44 90 ILE A CA 1
ATOM 704 C C . ILE A 1 90 ? 33.188 1.638 1.968 1 97.44 90 ILE A C 1
ATOM 706 O O . ILE A 1 90 ? 33.469 0.491 2.332 1 97.44 90 ILE A O 1
ATOM 710 N N . ASP A 1 91 ? 34.094 2.561 1.856 1 96.81 91 ASP A N 1
ATOM 711 C CA . ASP A 1 91 ? 35.5 2.285 2.09 1 96.81 91 ASP A CA 1
ATOM 712 C C . ASP A 1 91 ? 35.781 1.919 3.551 1 96.81 91 ASP A C 1
ATOM 714 O O . ASP A 1 91 ? 36.594 1.042 3.842 1 96.81 91 ASP A O 1
ATOM 718 N N . GLU A 1 92 ? 35.062 2.535 4.406 1 96.88 92 GLU A N 1
ATOM 719 C CA . GLU A 1 92 ? 35.25 2.322 5.84 1 96.88 92 GLU A CA 1
ATOM 720 C C . GLU A 1 92 ? 34.562 1.035 6.293 1 96.88 92 GLU A C 1
ATOM 722 O O . GLU A 1 92 ? 34.875 0.496 7.355 1 96.88 92 GLU A O 1
ATOM 727 N N . HIS A 1 93 ? 33.562 0.628 5.508 1 95.44 93 HIS A N 1
ATOM 728 C CA . HIS A 1 93 ? 32.781 -0.538 5.891 1 95.44 93 HIS A CA 1
ATOM 729 C C . HIS A 1 93 ? 32.812 -1.601 4.797 1 95.44 93 HIS A C 1
ATOM 731 O O . HIS A 1 93 ? 31.766 -2.164 4.453 1 95.44 93 HIS A O 1
ATOM 737 N N . ILE A 1 94 ? 33.906 -1.818 4.289 1 93.25 94 ILE A N 1
ATOM 738 C CA . ILE A 1 94 ? 34.031 -2.646 3.096 1 93.25 94 ILE A CA 1
ATOM 739 C C . ILE A 1 94 ? 33.594 -4.078 3.404 1 93.25 94 ILE A C 1
ATOM 741 O O . ILE A 1 94 ? 33.156 -4.797 2.516 1 93.25 94 ILE A O 1
ATOM 745 N N . ASN A 1 95 ? 33.594 -4.484 4.68 1 92.94 95 ASN A N 1
ATOM 746 C CA . ASN A 1 95 ? 33.281 -5.863 5.047 1 92.94 95 ASN A CA 1
ATOM 747 C C . ASN A 1 95 ? 31.844 -6.016 5.527 1 92.94 95 ASN A C 1
ATOM 749 O O . ASN A 1 95 ? 31.406 -7.117 5.875 1 92.94 95 ASN A O 1
ATOM 753 N N . TYR A 1 96 ? 31.109 -4.941 5.484 1 95.38 96 TYR A N 1
ATOM 754 C CA . TYR A 1 96 ? 29.703 -5.039 5.871 1 95.38 96 TYR A CA 1
ATOM 755 C C . TYR A 1 96 ? 28.906 -5.812 4.828 1 95.38 96 TYR A C 1
ATOM 757 O O . TYR A 1 96 ? 29.203 -5.746 3.633 1 95.38 96 TYR A O 1
ATOM 765 N N . PRO A 1 97 ? 27.922 -6.508 5.285 1 96.44 97 PRO A N 1
ATOM 766 C CA . PRO A 1 97 ? 27.109 -7.273 4.332 1 96.44 97 PRO A CA 1
ATOM 767 C C . PRO A 1 97 ? 26.484 -6.395 3.25 1 96.44 97 PRO A C 1
ATOM 769 O O . PRO A 1 97 ? 25.938 -5.332 3.555 1 96.44 97 PRO A O 1
ATOM 772 N N . GLY A 1 98 ? 26.656 -6.77 1.993 1 97.38 98 GLY A N 1
ATOM 773 C CA . GLY A 1 98 ? 25.984 -6.125 0.881 1 97.38 98 GLY A CA 1
ATOM 774 C C . GLY A 1 98 ? 26.719 -4.914 0.349 1 97.38 98 GLY A C 1
ATOM 775 O O . GLY A 1 98 ? 26.281 -4.285 -0.617 1 97.38 98 GLY A O 1
ATOM 776 N N . THR A 1 99 ? 27.922 -4.59 0.924 1 97.81 99 THR A N 1
ATOM 777 C CA . THR A 1 99 ? 28.625 -3.371 0.558 1 97.81 99 THR A CA 1
ATOM 778 C C . THR A 1 99 ? 29.094 -3.43 -0.896 1 97.81 99 THR A C 1
ATOM 780 O O . THR A 1 99 ? 29.031 -2.428 -1.611 1 97.81 99 THR A O 1
ATOM 783 N N . GLU A 1 100 ? 29.578 -4.562 -1.347 1 96.81 100 GLU A N 1
ATOM 784 C CA . GLU A 1 100 ? 30.016 -4.707 -2.732 1 96.81 100 GLU A CA 1
ATOM 785 C C . GLU A 1 100 ? 28.859 -4.48 -3.701 1 96.81 100 GLU A C 1
ATOM 787 O O . GLU A 1 100 ? 29.016 -3.766 -4.695 1 96.81 100 GLU A O 1
ATOM 792 N N . LEU A 1 101 ? 27.75 -5.117 -3.422 1 97.81 101 LEU A N 1
ATOM 793 C CA . LEU A 1 101 ? 26.578 -4.918 -4.27 1 97.81 101 LEU A CA 1
ATOM 794 C C . LEU A 1 101 ? 26.125 -3.461 -4.238 1 97.81 101 LEU A C 1
ATOM 796 O O . LEU A 1 101 ? 25.703 -2.916 -5.258 1 97.81 101 LEU A O 1
ATOM 800 N N . LEU A 1 102 ? 26.156 -2.895 -3.018 1 98.38 102 LEU A N 1
ATOM 801 C CA . LEU A 1 102 ? 25.797 -1.487 -2.881 1 98.38 102 LEU A CA 1
ATOM 802 C C . LEU A 1 102 ? 26.656 -0.618 -3.803 1 98.38 102 LEU A C 1
ATOM 804 O O . LEU A 1 102 ? 26.125 0.254 -4.5 1 98.38 102 LEU A O 1
ATOM 808 N N . LYS A 1 103 ? 27.922 -0.858 -3.818 1 97.88 103 LYS A N 1
ATOM 809 C CA . LYS A 1 103 ? 28.828 -0.15 -4.707 1 97.88 103 LYS A CA 1
ATOM 810 C C . LYS A 1 103 ? 28.438 -0.348 -6.168 1 97.88 103 LYS A C 1
ATOM 812 O O . L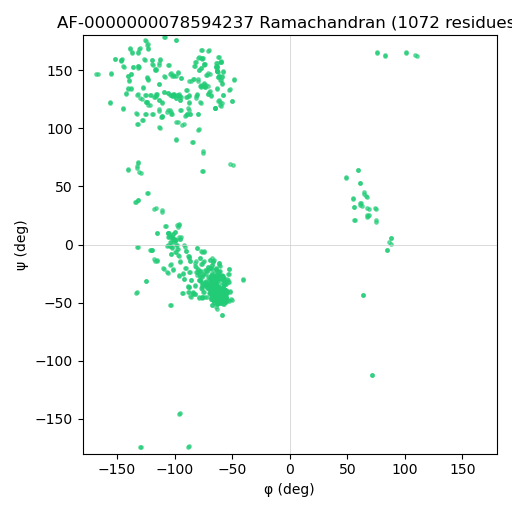YS A 1 103 ? 28.422 0.609 -6.945 1 97.88 103 LYS A O 1
ATOM 817 N N . ASN A 1 104 ? 28.141 -1.562 -6.551 1 97.94 104 ASN A N 1
ATOM 818 C CA . ASN A 1 104 ? 27.766 -1.891 -7.926 1 97.94 104 ASN A CA 1
ATOM 819 C C . ASN A 1 104 ? 26.469 -1.21 -8.328 1 97.94 104 ASN A C 1
ATOM 821 O O . ASN A 1 104 ? 26.312 -0.794 -9.477 1 97.94 104 ASN A O 1
ATOM 825 N N . ILE A 1 105 ? 25.516 -1.126 -7.406 1 98.31 105 ILE A N 1
ATOM 826 C CA . ILE A 1 105 ? 24.234 -0.482 -7.664 1 98.31 105 ILE A CA 1
ATOM 827 C C . ILE A 1 105 ? 24.438 0.996 -7.98 1 98.31 105 ILE A C 1
ATOM 829 O O . ILE A 1 105 ? 23.906 1.51 -8.969 1 98.31 105 ILE A O 1
ATOM 833 N N . VAL A 1 106 ? 25.203 1.648 -7.156 1 98.38 106 VAL A N 1
ATOM 834 C CA . VAL A 1 106 ? 25.469 3.074 -7.328 1 98.38 106 VAL A CA 1
ATOM 835 C C . VAL A 1 106 ? 26.219 3.303 -8.633 1 98.38 106 VAL A C 1
ATOM 837 O O . VAL A 1 106 ? 25.875 4.195 -9.414 1 98.38 106 VAL A O 1
ATOM 840 N N . ASN A 1 107 ? 27.203 2.455 -8.906 1 98.12 107 ASN A N 1
ATOM 841 C CA . ASN A 1 107 ? 28.016 2.584 -10.117 1 98.12 107 ASN A CA 1
ATOM 842 C C . ASN A 1 107 ? 27.172 2.324 -11.375 1 98.12 107 ASN A C 1
ATOM 844 O O . ASN A 1 107 ? 27.422 2.928 -12.422 1 98.12 107 ASN A O 1
ATOM 848 N N . TYR A 1 108 ? 26.25 1.388 -11.297 1 98.38 108 TYR A N 1
ATOM 849 C CA . TYR A 1 108 ? 25.391 1.102 -12.438 1 98.38 108 TYR A CA 1
ATOM 850 C C . TYR A 1 108 ? 24.672 2.359 -12.906 1 98.38 108 TYR A C 1
ATOM 852 O O . TYR A 1 108 ? 24.641 2.658 -14.102 1 98.38 108 TYR A O 1
ATOM 860 N N . GLY A 1 109 ? 24.094 3.107 -11.961 1 98.5 109 GLY A N 1
ATOM 861 C CA . GLY A 1 109 ? 23.406 4.34 -12.305 1 98.5 109 GLY A CA 1
ATOM 862 C C . GLY A 1 109 ? 24.328 5.402 -12.875 1 98.5 109 GLY A C 1
ATOM 863 O O . GLY A 1 109 ? 24 6.051 -13.867 1 98.5 109 GLY A O 1
ATOM 864 N N . ILE A 1 110 ? 25.5 5.523 -12.25 1 98.31 110 ILE A N 1
ATOM 865 C CA . ILE A 1 110 ? 26.422 6.598 -12.617 1 98.31 110 ILE A CA 1
ATOM 866 C C . ILE A 1 110 ? 27.109 6.27 -13.938 1 98.31 110 ILE A C 1
ATOM 868 O O . ILE A 1 110 ? 27.172 7.113 -14.836 1 98.31 110 ILE A O 1
ATOM 872 N N . GLU A 1 111 ? 27.578 5.055 -14.125 1 98.06 111 GLU A N 1
ATOM 873 C CA . GLU A 1 111 ? 28.422 4.699 -15.258 1 98.06 111 GLU A CA 1
ATOM 874 C C . GLU A 1 111 ? 27.578 4.375 -16.484 1 98.06 111 GLU A C 1
ATOM 876 O O . GLU A 1 111 ? 27.922 4.766 -17.609 1 98.06 111 GLU A O 1
ATOM 881 N N . LEU A 1 112 ? 26.516 3.68 -16.312 1 97.06 112 LEU A N 1
ATOM 882 C CA . LEU A 1 112 ? 25.734 3.227 -17.453 1 97.06 112 LEU A CA 1
ATOM 883 C C . LEU A 1 112 ? 24.703 4.273 -17.859 1 97.06 112 LEU A C 1
ATOM 885 O O . LEU A 1 112 ? 24.5 4.52 -19.047 1 97.06 112 LEU A O 1
ATOM 889 N N . HIS A 1 113 ? 24.078 4.875 -16.906 1 97.88 113 HIS A N 1
ATOM 890 C CA . HIS A 1 113 ? 23 5.809 -17.219 1 97.88 113 HIS A CA 1
ATOM 891 C C . HIS A 1 113 ? 23.453 7.254 -17.078 1 97.88 113 HIS A C 1
ATOM 893 O O . HIS A 1 113 ? 22.688 8.188 -17.328 1 97.88 113 HIS A O 1
ATOM 899 N N . HIS A 1 114 ? 24.656 7.496 -16.547 1 98.44 114 HIS A N 1
ATOM 900 C CA . HIS A 1 114 ? 25.25 8.82 -16.406 1 98.44 114 HIS A CA 1
ATOM 901 C C . HIS A 1 114 ? 24.406 9.703 -15.5 1 98.44 114 HIS A C 1
ATOM 903 O O . HIS A 1 114 ? 24.219 10.891 -15.781 1 98.44 114 HIS A O 1
ATOM 909 N N . PHE A 1 115 ? 23.844 9.047 -14.508 1 98.75 115 PHE A N 1
ATOM 910 C CA . PHE A 1 115 ? 23.156 9.836 -13.492 1 98.75 115 PHE A CA 1
ATOM 911 C C . PHE A 1 115 ? 24.125 10.789 -12.797 1 98.75 115 PHE A C 1
ATOM 913 O O . PHE A 1 115 ? 25.297 10.453 -12.586 1 98.75 115 PHE A O 1
ATOM 920 N N . ASN A 1 116 ? 23.609 12.023 -12.43 1 98.62 116 ASN A N 1
ATOM 921 C CA . ASN A 1 116 ? 24.359 12.82 -11.477 1 98.62 116 ASN A CA 1
ATOM 922 C C . ASN A 1 116 ? 24.547 12.078 -10.156 1 98.62 116 ASN A C 1
ATOM 924 O O . ASN A 1 116 ? 23.578 11.695 -9.508 1 98.62 116 ASN A O 1
ATOM 928 N N . PRO A 1 117 ? 25.812 11.891 -9.773 1 98.62 117 PRO A N 1
ATOM 929 C CA . PRO A 1 117 ? 26.062 11.039 -8.609 1 98.62 117 PRO A CA 1
ATOM 930 C C . PRO A 1 117 ? 25.312 11.508 -7.359 1 98.62 117 PRO A C 1
ATOM 932 O O . PRO A 1 117 ? 24.703 10.688 -6.664 1 98.62 117 PRO A O 1
ATOM 935 N N . ASP A 1 118 ? 25.312 12.758 -7.105 1 98.75 118 ASP A N 1
ATOM 936 C CA . ASP A 1 118 ? 24.641 13.281 -5.906 1 98.75 118 ASP A CA 1
ATOM 937 C C . ASP A 1 118 ? 23.125 13.148 -6.012 1 98.75 118 ASP A C 1
ATOM 939 O O . ASP A 1 118 ? 22.469 12.812 -5.031 1 98.75 118 ASP A O 1
ATOM 943 N N . GLU A 1 119 ? 22.531 13.422 -7.152 1 98.56 119 GLU A N 1
ATOM 944 C CA . GLU A 1 119 ? 21.094 13.266 -7.336 1 98.56 119 GLU A CA 1
ATOM 945 C C . GLU A 1 119 ? 20.672 11.812 -7.152 1 98.56 119 GLU A C 1
ATOM 947 O O . GLU A 1 119 ? 19.641 11.531 -6.52 1 98.56 119 GLU A O 1
ATOM 952 N N . TRP A 1 120 ? 21.484 10.922 -7.684 1 98.81 120 TRP A N 1
ATOM 953 C CA . TRP A 1 120 ? 21.203 9.5 -7.648 1 98.81 120 TRP A CA 1
ATOM 954 C C . TRP A 1 120 ? 21.266 8.961 -6.223 1 98.81 120 TRP A C 1
ATOM 956 O O . TRP A 1 120 ? 20.297 8.367 -5.734 1 98.81 120 TRP A O 1
ATOM 966 N N . VAL A 1 121 ? 22.328 9.219 -5.531 1 98.88 121 VAL A N 1
ATOM 967 C CA . VAL A 1 121 ? 22.516 8.727 -4.172 1 98.88 121 VAL A CA 1
ATOM 968 C C . VAL A 1 121 ? 21.516 9.383 -3.236 1 98.88 121 VAL A C 1
ATOM 970 O O . VAL A 1 121 ? 21 8.75 -2.309 1 98.88 121 VAL A O 1
ATOM 973 N N . HIS A 1 122 ? 21.219 10.68 -3.482 1 98.81 122 HIS A N 1
ATOM 974 C CA . HIS A 1 122 ? 20.234 11.375 -2.664 1 98.81 122 HIS A CA 1
ATOM 975 C C . HIS A 1 122 ? 18.844 10.758 -2.83 1 98.81 122 HIS A C 1
ATOM 977 O O . HIS A 1 122 ? 18.109 10.609 -1.854 1 98.81 122 HIS A O 1
ATOM 983 N N . GLU A 1 123 ? 18.438 10.445 -4.074 1 98.75 123 GLU A N 1
ATOM 984 C CA . GLU A 1 123 ? 17.141 9.805 -4.297 1 98.75 123 GLU A CA 1
ATOM 985 C C . GLU A 1 123 ? 17.031 8.5 -3.51 1 98.75 123 GLU A C 1
ATOM 987 O O . GLU A 1 123 ? 16 8.242 -2.883 1 98.75 123 GLU A O 1
ATOM 992 N N . LEU A 1 124 ? 18.109 7.727 -3.482 1 98.88 124 LEU A N 1
ATOM 993 C CA . LEU A 1 124 ? 18.109 6.477 -2.732 1 98.88 124 LEU A CA 1
ATOM 994 C C . LEU A 1 124 ? 18.031 6.738 -1.232 1 98.88 124 LEU A C 1
ATOM 996 O O . LEU A 1 124 ? 17.266 6.086 -0.52 1 98.88 124 LEU A O 1
ATOM 1000 N N . ALA A 1 125 ? 18.828 7.688 -0.756 1 98.88 125 ALA A N 1
ATOM 1001 C CA . ALA A 1 125 ? 18.906 7.977 0.673 1 98.88 125 ALA A CA 1
ATOM 1002 C C . ALA A 1 125 ? 17.594 8.555 1.182 1 98.88 125 ALA A C 1
ATOM 1004 O O . ALA A 1 125 ? 17.078 8.133 2.217 1 98.88 125 ALA A O 1
ATOM 1005 N N . ASP A 1 126 ? 17.078 9.539 0.438 1 98.56 126 ASP A N 1
ATOM 1006 C CA . ASP A 1 126 ? 15.781 10.117 0.784 1 98.56 126 ASP A CA 1
ATOM 1007 C C . ASP A 1 126 ? 14.68 9.07 0.725 1 98.56 126 ASP A C 1
ATOM 1009 O O . ASP A 1 126 ? 13.805 9.031 1.594 1 98.56 126 ASP A O 1
ATOM 1013 N N . GLY A 1 127 ? 14.773 8.219 -0.277 1 98.75 127 GLY A N 1
ATOM 1014 C CA . GLY A 1 127 ? 13.789 7.164 -0.463 1 98.75 127 GLY A CA 1
ATOM 1015 C C . GLY A 1 127 ? 13.773 6.156 0.668 1 98.75 127 GLY A C 1
ATOM 1016 O O . GLY A 1 127 ? 12.703 5.758 1.138 1 98.75 127 GLY A O 1
ATOM 1017 N N . ILE A 1 128 ? 14.914 5.695 1.157 1 98.88 128 ILE A N 1
ATOM 1018 C CA . ILE A 1 128 ? 14.969 4.641 2.164 1 98.88 128 ILE A CA 1
ATOM 1019 C C . ILE A 1 128 ? 14.641 5.223 3.537 1 98.88 128 ILE A C 1
ATOM 1021 O O . ILE A 1 128 ? 14.086 4.531 4.395 1 98.88 128 ILE A O 1
ATOM 1025 N N . ILE A 1 129 ? 14.977 6.512 3.758 1 98.81 129 ILE A N 1
ATOM 1026 C CA . ILE A 1 129 ? 14.578 7.18 4.992 1 98.81 129 ILE A CA 1
ATOM 1027 C C . ILE A 1 129 ? 13.062 7.344 5.027 1 98.81 129 ILE A C 1
ATOM 1029 O O . ILE A 1 129 ? 12.438 7.234 6.086 1 98.81 129 ILE A O 1
ATOM 1033 N N . GLY A 1 130 ? 12.492 7.551 3.861 1 98.25 130 GLY A N 1
ATOM 1034 C CA . GLY A 1 130 ? 11.047 7.625 3.715 1 98.25 130 GLY A CA 1
ATOM 1035 C C . GLY A 1 130 ? 10.438 8.828 4.41 1 98.25 130 GLY A C 1
ATOM 1036 O O . GLY A 1 130 ? 9.391 8.719 5.051 1 98.25 130 GLY A O 1
ATOM 1037 N N . ASP A 1 131 ? 11.055 9.992 4.328 1 97.06 131 ASP A N 1
ATOM 1038 C CA . ASP A 1 131 ? 10.57 11.172 5.035 1 97.06 131 ASP A CA 1
ATOM 1039 C C . ASP A 1 131 ? 9.734 12.055 4.117 1 97.06 131 ASP A C 1
ATOM 1041 O O . ASP A 1 131 ? 9.102 13.016 4.574 1 97.06 131 ASP A O 1
ATOM 1045 N N . ASN A 1 132 ? 9.609 11.727 2.814 1 95.31 132 ASN A N 1
ATOM 1046 C CA . ASN A 1 132 ? 8.805 12.477 1.861 1 95.31 132 ASN A CA 1
ATOM 1047 C C . ASN A 1 132 ? 7.906 11.555 1.04 1 95.31 132 ASN A C 1
ATOM 1049 O O . ASN A 1 132 ? 8.234 10.391 0.827 1 95.31 132 ASN A O 1
ATOM 1053 N N . TYR A 1 133 ? 6.812 12.117 0.575 1 92.81 133 TYR A N 1
ATOM 1054 C CA . TYR A 1 133 ? 6 11.391 -0.396 1 92.81 133 TYR A CA 1
ATOM 1055 C C . TYR A 1 133 ? 6.777 11.148 -1.684 1 92.81 133 TYR A C 1
ATOM 1057 O O . TYR A 1 133 ? 7.691 11.898 -2.018 1 92.81 133 TYR A O 1
ATOM 1065 N N . PRO A 1 134 ? 6.391 10.086 -2.354 1 93.62 134 PRO A N 1
ATOM 1066 C CA . PRO A 1 134 ? 7.062 9.891 -3.641 1 93.62 134 PRO A CA 1
ATOM 1067 C C . PRO A 1 134 ? 6.785 11.016 -4.633 1 93.62 134 PRO A C 1
ATOM 1069 O O . PRO A 1 134 ? 5.641 11.461 -4.758 1 93.62 134 PRO A O 1
ATOM 1072 N N . MET A 1 135 ? 7.766 11.492 -5.266 1 90.81 135 MET A N 1
ATOM 1073 C CA . MET A 1 135 ? 7.699 12.484 -6.332 1 90.81 135 MET A CA 1
ATOM 1074 C C . MET A 1 135 ? 8.758 12.219 -7.395 1 90.81 135 MET A C 1
ATOM 1076 O O . MET A 1 135 ? 9.953 12.211 -7.094 1 90.81 135 MET A O 1
ATOM 1080 N N . PRO A 1 136 ? 8.344 11.938 -8.578 1 92.25 136 PRO A N 1
ATOM 1081 C CA . PRO A 1 136 ? 6.98 11.836 -9.094 1 92.25 136 PRO A CA 1
ATOM 1082 C C . PRO A 1 136 ? 6.172 10.734 -8.406 1 92.25 136 PRO A C 1
ATOM 1084 O O . PRO A 1 136 ? 6.75 9.812 -7.828 1 92.25 136 PRO A O 1
ATOM 1087 N N . GLN A 1 137 ? 4.883 10.82 -8.523 1 90.12 137 GLN A N 1
ATOM 1088 C CA . GLN A 1 137 ? 3.961 9.969 -7.781 1 90.12 137 GLN A CA 1
ATOM 1089 C C . GLN A 1 137 ? 4.066 8.516 -8.234 1 90.12 137 GLN A C 1
ATOM 1091 O O . GLN A 1 137 ? 4.121 7.602 -7.406 1 90.12 137 GLN A O 1
ATOM 1096 N N . ARG A 1 138 ? 4.117 8.258 -9.523 1 94.75 138 ARG A N 1
ATOM 1097 C CA . ARG A 1 138 ? 4.102 6.895 -10.039 1 94.75 138 ARG A CA 1
ATOM 1098 C C . ARG A 1 138 ? 5.352 6.133 -9.617 1 94.75 138 ARG A C 1
ATOM 1100 O O . ARG A 1 138 ? 5.273 4.961 -9.242 1 94.75 138 ARG A O 1
ATOM 1107 N N . MET A 1 139 ? 6.465 6.832 -9.742 1 97.19 139 MET A N 1
ATOM 1108 C CA . MET A 1 139 ? 7.758 6.215 -9.445 1 97.19 139 MET A CA 1
ATOM 1109 C C . MET A 1 139 ? 8.859 7.27 -9.367 1 97.19 139 MET A C 1
ATOM 1111 O O . MET A 1 139 ? 8.844 8.25 -10.117 1 97.19 139 MET A O 1
ATOM 1115 N N . LEU A 1 140 ? 9.844 7.016 -8.492 1 98.44 140 LEU A N 1
ATOM 1116 C CA . LEU A 1 140 ? 10.977 7.93 -8.367 1 98.44 140 LEU A CA 1
ATOM 1117 C C . LEU A 1 140 ? 11.766 7.992 -9.672 1 98.44 140 LEU A C 1
ATOM 1119 O O . LEU A 1 140 ? 11.859 6.996 -10.391 1 98.44 140 LEU A O 1
ATOM 1123 N N . LYS A 1 141 ? 12.359 9.117 -9.945 1 98.06 141 LYS A N 1
ATOM 1124 C CA . LYS A 1 141 ? 12.891 9.484 -11.25 1 98.06 141 LYS A CA 1
ATOM 1125 C C . LYS A 1 141 ? 13.953 8.484 -11.711 1 98.06 141 LYS A C 1
ATOM 1127 O O . LYS A 1 141 ? 13.82 7.875 -12.773 1 98.06 141 LYS A O 1
ATOM 1132 N N . HIS A 1 142 ? 15.031 8.328 -10.977 1 98.81 142 HIS A N 1
ATOM 1133 C CA . HIS A 1 142 ? 16.125 7.434 -11.359 1 98.81 142 HIS A CA 1
ATOM 1134 C C . HIS A 1 142 ? 15.719 5.973 -11.195 1 98.81 142 HIS A C 1
ATOM 1136 O O . HIS A 1 142 ? 16.094 5.125 -12.016 1 98.81 142 HIS A O 1
ATOM 1142 N N . ILE A 1 143 ? 14.938 5.66 -10.195 1 98.81 143 ILE A N 1
ATOM 1143 C CA . ILE A 1 143 ? 14.516 4.289 -9.922 1 98.81 143 ILE A CA 1
ATOM 1144 C C . ILE A 1 143 ? 13.656 3.77 -11.07 1 98.81 143 ILE A C 1
ATOM 1146 O O . ILE A 1 143 ? 13.734 2.592 -11.43 1 98.81 143 ILE A O 1
ATOM 1150 N N . GLU A 1 144 ? 12.82 4.629 -11.648 1 98.81 144 GLU A N 1
ATOM 1151 C CA . GLU A 1 144 ? 12.016 4.18 -12.773 1 98.81 144 GLU A CA 1
ATOM 1152 C C . GLU A 1 144 ? 12.891 3.691 -13.93 1 98.81 144 GLU A C 1
ATOM 1154 O O . GLU A 1 144 ? 12.57 2.691 -14.578 1 98.81 144 GLU A O 1
ATOM 1159 N N . VAL A 1 145 ? 13.969 4.398 -14.172 1 98.5 145 VAL A N 1
ATOM 1160 C CA . VAL A 1 145 ? 14.883 4.023 -15.242 1 98.5 145 VAL A CA 1
ATOM 1161 C C . VAL A 1 145 ? 15.453 2.633 -14.977 1 98.5 145 VAL A C 1
ATOM 1163 O O . VAL A 1 145 ? 15.492 1.787 -15.875 1 98.5 145 VAL A O 1
ATOM 1166 N N . ILE A 1 146 ? 15.844 2.389 -13.766 1 98.75 146 ILE A N 1
ATOM 1167 C CA . ILE A 1 146 ? 16.438 1.119 -13.367 1 98.75 146 ILE A CA 1
ATOM 1168 C C . ILE A 1 146 ? 15.398 0.005 -13.469 1 98.75 146 ILE A C 1
ATOM 1170 O O . ILE A 1 146 ? 15.695 -1.087 -13.961 1 98.75 146 ILE A O 1
ATOM 1174 N N . ILE A 1 147 ? 14.18 0.246 -13.016 1 98.75 147 ILE A N 1
ATOM 1175 C CA . ILE A 1 147 ? 13.125 -0.758 -13.047 1 98.75 147 ILE A CA 1
ATOM 1176 C C . ILE A 1 147 ? 12.789 -1.114 -14.492 1 98.75 147 ILE A C 1
ATOM 1178 O O . ILE A 1 147 ? 12.547 -2.279 -14.812 1 98.75 147 ILE A O 1
ATOM 1182 N N . LYS A 1 148 ? 12.773 -0.114 -15.367 1 98.19 148 LYS A N 1
ATOM 1183 C CA . LYS A 1 148 ? 12.523 -0.38 -16.781 1 98.19 148 LYS A CA 1
ATOM 1184 C C . LYS A 1 148 ? 13.609 -1.262 -17.375 1 98.19 148 LYS A C 1
ATOM 1186 O O . LYS A 1 148 ? 13.328 -2.152 -18.188 1 98.19 148 LYS A O 1
ATOM 1191 N N . ASP A 1 149 ? 14.914 -1.023 -16.969 1 98.06 149 ASP A N 1
ATOM 1192 C CA . ASP A 1 149 ? 16 -1.896 -17.406 1 98.06 149 ASP A CA 1
ATOM 1193 C C . ASP A 1 149 ? 15.742 -3.344 -16.984 1 98.06 149 ASP A C 1
ATOM 1195 O O . ASP A 1 149 ? 15.945 -4.266 -17.781 1 98.06 149 ASP A O 1
ATOM 1199 N N . TYR A 1 150 ? 15.391 -3.49 -15.781 1 98.38 150 TYR A N 1
ATOM 1200 C CA . TYR A 1 150 ? 15.125 -4.82 -15.242 1 98.38 150 TYR A CA 1
ATOM 1201 C C . TYR A 1 150 ? 14 -5.504 -16.016 1 98.38 150 TYR A C 1
ATOM 1203 O O . TYR A 1 150 ? 14.125 -6.676 -16.375 1 98.38 150 TYR A O 1
ATOM 1211 N N . LEU A 1 151 ? 12.891 -4.785 -16.266 1 98.62 151 LEU A N 1
ATOM 1212 C CA . LEU A 1 151 ? 11.734 -5.34 -16.953 1 98.62 151 LEU A CA 1
ATOM 1213 C C . LEU A 1 151 ? 12.102 -5.711 -18.391 1 98.62 151 LEU A C 1
ATOM 1215 O O . LEU A 1 151 ? 11.641 -6.734 -18.906 1 98.62 151 LEU A O 1
ATOM 1219 N N . LYS A 1 152 ? 12.891 -4.875 -19.031 1 97.56 152 LYS A N 1
ATOM 1220 C CA . LYS A 1 152 ? 13.359 -5.191 -20.375 1 97.56 152 LYS A CA 1
ATOM 1221 C C . LYS A 1 152 ? 14.18 -6.48 -20.391 1 97.56 152 LYS A C 1
ATOM 1223 O O . LYS A 1 152 ? 13.992 -7.332 -21.25 1 97.56 152 LYS A O 1
ATOM 1228 N N . LYS A 1 153 ? 15 -6.633 -19.422 1 96.81 153 LYS A N 1
ATOM 1229 C CA . LYS A 1 153 ? 15.859 -7.809 -19.359 1 96.81 153 LYS A CA 1
ATOM 1230 C C . LYS A 1 153 ? 15.047 -9.078 -19.109 1 96.81 153 LYS A C 1
ATOM 1232 O O . LYS A 1 153 ? 15.227 -10.078 -19.797 1 96.81 153 LYS A O 1
ATOM 1237 N N . GLU A 1 154 ? 14.141 -9.023 -18.156 1 97.31 154 GLU A N 1
ATOM 1238 C CA . GLU A 1 154 ? 13.531 -10.242 -17.641 1 97.31 154 GLU A CA 1
ATOM 1239 C C . GLU A 1 154 ? 12.242 -10.57 -18.375 1 97.31 154 GLU A C 1
ATOM 1241 O O . GLU A 1 154 ? 11.852 -11.742 -18.484 1 97.31 154 GLU A O 1
ATOM 1246 N N . LEU A 1 155 ? 11.555 -9.492 -19 1 97.94 155 LEU A N 1
ATOM 1247 C CA . LEU A 1 155 ? 10.188 -9.766 -19.438 1 97.94 155 LEU A CA 1
ATOM 1248 C C . LEU A 1 155 ? 9.969 -9.258 -20.859 1 97.94 155 LEU A C 1
ATOM 1250 O O . LEU A 1 155 ? 9.297 -9.914 -21.656 1 97.94 155 LEU A O 1
ATOM 1254 N N . TYR A 1 156 ? 10.492 -8.055 -21.156 1 97.44 156 TYR A N 1
ATOM 1255 C CA . TYR A 1 156 ? 9.984 -7.359 -22.328 1 97.44 156 TYR A CA 1
ATOM 1256 C C . TYR A 1 156 ? 10.961 -7.457 -23.484 1 97.44 156 TYR A C 1
ATOM 1258 O O . TYR A 1 156 ? 10.586 -7.262 -24.641 1 97.44 156 TYR A O 1
ATOM 1266 N N . GLY A 1 157 ? 12.242 -7.816 -23.234 1 94.56 157 GLY A N 1
ATOM 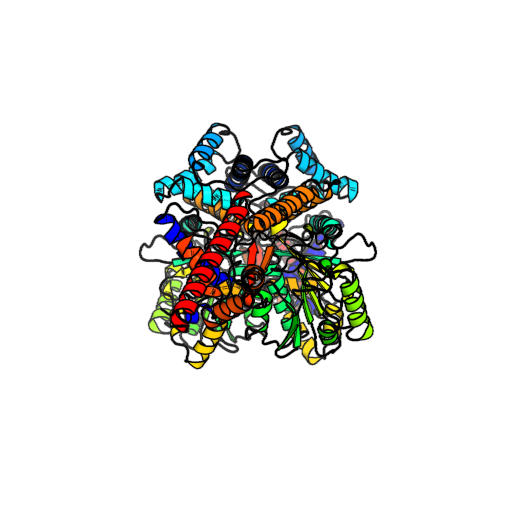1267 C CA . GLY A 1 157 ? 13.266 -7.77 -24.266 1 94.56 157 GLY A CA 1
ATOM 1268 C C . GLY A 1 157 ? 13.742 -6.359 -24.578 1 94.56 157 GLY A C 1
ATOM 1269 O O . GLY A 1 157 ? 13.094 -5.383 -24.188 1 94.56 157 GLY A O 1
ATOM 1270 N N . TYR A 1 158 ? 14.867 -6.281 -25.281 1 91.25 158 TYR A N 1
ATOM 1271 C CA . TYR A 1 158 ? 15.43 -4.98 -25.625 1 91.25 158 TYR A CA 1
ATOM 1272 C C . TYR A 1 158 ? 14.953 -4.531 -27.016 1 91.25 158 TYR A C 1
ATOM 1274 O O . TYR A 1 158 ? 15.273 -5.16 -28.016 1 91.25 158 TYR A O 1
ATOM 1282 N N . ASN A 1 159 ? 14.055 -3.666 -26.984 1 91.19 159 ASN A N 1
ATOM 1283 C CA . ASN A 1 159 ? 13.547 -2.98 -28.172 1 91.19 159 ASN A CA 1
ATOM 1284 C C . ASN A 1 159 ? 13.586 -1.464 -28 1 91.19 159 ASN A C 1
ATOM 1286 O O . ASN A 1 159 ? 12.773 -0.898 -27.266 1 91.19 159 ASN A O 1
ATOM 1290 N N . PRO A 1 160 ? 14.453 -0.844 -28.641 1 87.75 160 PRO A N 1
ATOM 1291 C CA . PRO A 1 160 ? 14.609 0.602 -28.469 1 87.75 160 PRO A CA 1
ATOM 1292 C C . PRO A 1 160 ? 13.352 1.379 -28.844 1 87.75 160 PRO A C 1
ATOM 1294 O O . PRO A 1 160 ? 13.156 2.506 -28.375 1 87.75 160 PRO A O 1
ATOM 1297 N N . SER A 1 161 ? 12.562 0.8 -29.625 1 90.12 161 SER A N 1
ATOM 1298 C CA . SER A 1 161 ? 11.359 1.492 -30.062 1 90.12 161 SER A CA 1
ATOM 1299 C C . SER A 1 161 ? 10.25 1.395 -29.031 1 90.12 161 SER A C 1
ATOM 1301 O O . SER A 1 161 ? 9.273 2.154 -29.078 1 90.12 161 SER A O 1
ATOM 1303 N N . LEU A 1 162 ? 10.398 0.474 -28.188 1 92.88 162 LEU A N 1
ATOM 1304 C CA . LEU A 1 162 ? 9.383 0.323 -27.141 1 92.88 162 LEU A CA 1
ATOM 1305 C C . LEU A 1 162 ? 9.586 1.34 -26.031 1 92.88 162 LEU A C 1
ATOM 1307 O O . LEU A 1 162 ? 10.477 1.176 -25.188 1 92.88 162 LEU A O 1
ATOM 1311 N N . LYS A 1 163 ? 8.828 2.393 -26.078 1 96.25 163 LYS A N 1
ATOM 1312 C CA . LYS A 1 163 ? 8.797 3.375 -25 1 96.25 163 LYS A CA 1
ATOM 1313 C C . LYS A 1 163 ? 7.594 3.156 -24.078 1 96.25 163 LYS A C 1
ATOM 1315 O O . LYS A 1 163 ? 6.473 2.965 -24.562 1 96.25 163 LYS A O 1
ATOM 1320 N N . PHE A 1 164 ? 7.863 3.035 -22.797 1 98 164 PHE A N 1
ATOM 1321 C CA . PHE A 1 164 ? 6.754 2.812 -21.875 1 98 164 PHE A CA 1
ATOM 1322 C C . PHE A 1 164 ? 7.023 3.482 -20.531 1 98 164 PHE A C 1
ATOM 1324 O O . PHE A 1 164 ? 8.156 3.867 -20.234 1 98 164 PHE A O 1
ATOM 1331 N N . ASP A 1 165 ? 5.965 3.758 -19.766 1 98 165 ASP A N 1
ATOM 1332 C CA . ASP A 1 165 ? 6.008 4.254 -18.391 1 98 165 ASP A CA 1
ATOM 1333 C C . ASP A 1 165 ? 5.664 3.148 -17.391 1 98 165 ASP A C 1
ATOM 1335 O O . ASP A 1 165 ? 5.055 2.141 -17.766 1 98 165 ASP A O 1
ATOM 1339 N N . SER A 1 166 ? 6.191 3.354 -16.203 1 98.19 166 SER A N 1
ATOM 1340 C CA . SER A 1 166 ? 5.934 2.363 -15.164 1 98.19 166 SER A CA 1
ATOM 1341 C C . SER A 1 166 ? 5.312 3.006 -13.93 1 98.19 166 SER A C 1
ATOM 1343 O O . SER A 1 166 ? 5.574 4.176 -13.633 1 98.19 166 SER A O 1
ATOM 1345 N N . PHE A 1 167 ? 4.41 2.336 -13.273 1 98.56 167 PHE A N 1
ATOM 1346 C CA . PHE A 1 167 ? 3.801 2.682 -11.992 1 98.56 167 PHE A CA 1
ATOM 1347 C C . PHE A 1 167 ? 4.09 1.61 -10.953 1 98.56 167 PHE A C 1
ATOM 1349 O O . PHE A 1 167 ? 3.705 0.451 -11.125 1 98.56 167 PHE A O 1
ATOM 1356 N N . ALA A 1 168 ? 4.93 1.968 -9.883 1 98.69 168 ALA A N 1
ATOM 1357 C CA . ALA A 1 168 ? 5.18 1.05 -8.773 1 98.69 168 ALA A CA 1
ATOM 1358 C C . ALA A 1 168 ? 3.938 0.891 -7.898 1 98.69 168 ALA A C 1
ATOM 1360 O O . ALA A 1 168 ? 3.322 1.881 -7.496 1 98.69 168 ALA A O 1
ATOM 1361 N N . VAL A 1 169 ? 3.564 -0.341 -7.633 1 98.12 169 VAL A N 1
ATOM 1362 C CA . VAL A 1 169 ? 2.314 -0.603 -6.93 1 98.12 169 VAL A CA 1
ATOM 1363 C C . VAL A 1 169 ? 2.561 -1.589 -5.789 1 98.12 169 VAL A C 1
ATOM 1365 O O . VAL A 1 169 ? 3.617 -2.221 -5.723 1 98.12 169 VAL A O 1
ATOM 1368 N N . GLU A 1 170 ? 1.635 -1.72 -4.863 1 97.25 170 GLU A N 1
ATOM 1369 C CA . GLU A 1 170 ? 1.717 -2.605 -3.707 1 97.25 170 GLU A CA 1
ATOM 1370 C C . GLU A 1 170 ? 1.478 -4.059 -4.105 1 97.25 170 GLU A C 1
ATOM 1372 O O . GLU A 1 170 ? 0.524 -4.688 -3.639 1 97.25 170 GLU A O 1
ATOM 1377 N N . GLY A 1 171 ? 2.377 -4.562 -4.938 1 96.44 171 GLY A N 1
ATOM 1378 C CA . GLY A 1 171 ? 2.23 -5.891 -5.512 1 96.44 171 GLY A CA 1
ATOM 1379 C C . GLY A 1 171 ? 1.333 -5.914 -6.734 1 96.44 171 GLY A C 1
ATOM 1380 O O . GLY A 1 171 ? 0.551 -4.988 -6.953 1 96.44 171 GLY A O 1
ATOM 1381 N N . ALA A 1 172 ? 1.429 -6.988 -7.52 1 94.62 172 ALA A N 1
ATOM 1382 C CA . ALA A 1 172 ? 0.563 -7.133 -8.688 1 94.62 172 ALA A CA 1
ATOM 1383 C C . ALA A 1 172 ? -0.908 -7.141 -8.281 1 94.62 172 ALA A C 1
ATOM 1385 O O . ALA A 1 172 ? -1.767 -6.664 -9.031 1 94.62 172 ALA A O 1
ATOM 1386 N N . THR A 1 173 ? -1.171 -7.566 -7.086 1 91.94 173 THR A N 1
ATOM 1387 C CA . THR A 1 173 ? -2.541 -7.648 -6.59 1 91.94 173 THR A CA 1
ATOM 1388 C C . THR A 1 173 ? -3.186 -6.266 -6.555 1 91.94 173 THR A C 1
ATOM 1390 O O . THR A 1 173 ? -4.293 -6.078 -7.059 1 91.94 173 THR A O 1
ATOM 1393 N N . ALA A 1 174 ? -2.465 -5.301 -5.934 1 95.81 174 ALA A N 1
ATOM 1394 C CA . ALA A 1 174 ? -3.006 -3.945 -5.922 1 95.81 174 ALA A CA 1
ATOM 1395 C C . ALA A 1 174 ? -3.092 -3.375 -7.332 1 95.81 174 ALA A C 1
ATOM 1397 O O . ALA A 1 174 ? -4.039 -2.656 -7.664 1 95.81 174 ALA A O 1
ATOM 1398 N N . GLY A 1 175 ? -2.082 -3.668 -8.156 1 97 175 GLY A N 1
ATOM 1399 C CA . GLY A 1 175 ? -2.082 -3.221 -9.539 1 97 175 GLY A CA 1
ATOM 1400 C C . GLY A 1 175 ? -3.322 -3.645 -10.305 1 97 175 GLY A C 1
ATOM 1401 O O . GLY A 1 175 ? -3.914 -2.846 -11.039 1 97 175 GLY A O 1
ATOM 1402 N N . ILE A 1 176 ? -3.738 -4.859 -10.102 1 95.12 176 ILE A N 1
ATOM 1403 C CA . ILE A 1 176 ? -4.918 -5.41 -10.758 1 95.12 176 ILE A CA 1
ATOM 1404 C C . ILE A 1 176 ? -6.16 -4.641 -10.32 1 95.12 176 ILE A C 1
ATOM 1406 O O . ILE A 1 176 ? -6.984 -4.25 -11.148 1 95.12 176 ILE A O 1
ATOM 1410 N N . CYS A 1 177 ? -6.289 -4.418 -9.023 1 94.75 177 CYS A N 1
ATOM 1411 C CA . CYS A 1 177 ? -7.418 -3.666 -8.492 1 94.75 177 CYS A CA 1
ATOM 1412 C C . CYS A 1 177 ? -7.48 -2.271 -9.094 1 94.75 177 CYS A C 1
ATOM 1414 O O . CYS A 1 177 ? -8.547 -1.822 -9.523 1 94.75 177 CYS A O 1
ATOM 1416 N N . TYR A 1 178 ? -6.344 -1.583 -9.172 1 97.12 178 TYR A N 1
ATOM 1417 C CA . TYR A 1 178 ? -6.285 -0.222 -9.695 1 97.12 178 TYR A CA 1
ATOM 1418 C C . TYR A 1 178 ? -6.66 -0.187 -11.172 1 97.12 178 TYR A C 1
ATOM 1420 O O . TYR A 1 178 ? -7.34 0.738 -11.625 1 97.12 178 TYR A O 1
ATOM 1428 N N . ILE A 1 179 ? -6.191 -1.182 -11.906 1 97.69 179 ILE A N 1
ATOM 1429 C CA . ILE A 1 179 ? -6.477 -1.243 -13.336 1 97.69 179 ILE A CA 1
ATOM 1430 C C . ILE A 1 179 ? -7.977 -1.394 -13.555 1 97.69 179 ILE A C 1
ATOM 1432 O O . ILE A 1 179 ? -8.578 -0.626 -14.312 1 97.69 179 ILE A O 1
ATOM 1436 N N . PHE A 1 180 ? -8.625 -2.334 -12.875 1 95 180 PHE A N 1
ATOM 1437 C CA . PHE A 1 180 ? -10.062 -2.555 -13.023 1 95 180 PHE A CA 1
ATOM 1438 C C . PHE A 1 180 ? -10.844 -1.295 -12.672 1 95 180 PHE A C 1
ATOM 1440 O O . PHE A 1 180 ? -11.758 -0.9 -13.398 1 95 180 PHE A O 1
ATOM 1447 N N . ASP A 1 181 ? -10.43 -0.67 -11.578 1 94.5 181 ASP A N 1
ATOM 1448 C CA . ASP A 1 181 ? -11.102 0.545 -11.125 1 94.5 181 ASP A CA 1
ATOM 1449 C C . ASP A 1 181 ? -11 1.65 -12.18 1 94.5 181 ASP A C 1
ATOM 1451 O O . ASP A 1 181 ? -11.977 2.344 -12.453 1 94.5 181 ASP A O 1
ATOM 1455 N N . SER A 1 182 ? -9.844 1.808 -12.742 1 97 182 SER A N 1
ATOM 1456 C CA . SER A 1 182 ? -9.609 2.889 -13.695 1 97 182 SER A CA 1
ATOM 1457 C C . SER A 1 182 ? -10.336 2.635 -15.016 1 97 182 SER A C 1
ATOM 1459 O O . SER A 1 182 ? -10.797 3.572 -15.664 1 97 182 SER A O 1
ATOM 1461 N N . LEU A 1 183 ? -10.375 1.335 -15.438 1 97.19 183 LEU A N 1
ATOM 1462 C CA . LEU A 1 183 ? -11.109 1.009 -16.656 1 97.19 183 LEU A CA 1
ATOM 1463 C C . LEU A 1 183 ? -12.57 1.413 -16.547 1 97.19 183 LEU A C 1
ATOM 1465 O O . LEU A 1 183 ? -13.141 1.973 -17.484 1 97.19 183 LEU A O 1
ATOM 1469 N N . VAL A 1 184 ? -13.148 1.172 -15.406 1 93.88 184 VAL A N 1
ATOM 1470 C CA . VAL A 1 184 ? -14.555 1.48 -15.172 1 93.88 184 VAL A CA 1
ATOM 1471 C C . VAL A 1 184 ? -14.727 2.982 -14.969 1 93.88 184 VAL A C 1
ATOM 1473 O O . VAL A 1 184 ? -15.633 3.596 -15.531 1 93.88 184 VAL A O 1
ATOM 1476 N N . ALA A 1 185 ? -13.859 3.566 -14.141 1 92.69 185 ALA A N 1
ATOM 1477 C CA . ALA A 1 185 ? -13.953 4.992 -13.836 1 92.69 185 ALA A CA 1
ATOM 1478 C C . ALA A 1 185 ? -13.836 5.832 -15.102 1 92.69 185 ALA A C 1
ATOM 1480 O O . ALA A 1 185 ? -14.43 6.91 -15.195 1 92.69 185 ALA A O 1
ATOM 1481 N N . ASN A 1 186 ? -13.109 5.344 -16.109 1 95.19 186 ASN A N 1
ATOM 1482 C CA . ASN A 1 186 ? -12.891 6.09 -17.344 1 95.19 186 ASN A CA 1
ATOM 1483 C C . ASN A 1 186 ? -13.828 5.625 -18.453 1 95.19 186 ASN A C 1
ATOM 1485 O O . ASN A 1 186 ? -13.664 6.02 -19.609 1 95.19 186 ASN A O 1
ATOM 1489 N N . ASN A 1 187 ? -14.75 4.73 -18.203 1 94.44 187 ASN A N 1
ATOM 1490 C CA . ASN A 1 187 ? -15.867 4.328 -19.047 1 94.44 187 ASN A CA 1
ATOM 1491 C C . ASN A 1 187 ? -15.383 3.602 -20.312 1 94.44 187 ASN A C 1
ATOM 1493 O O . ASN A 1 187 ? -16.031 3.668 -21.359 1 94.44 187 ASN A O 1
ATOM 1497 N N . ILE A 1 188 ? -14.18 3.018 -20.234 1 96.69 188 ILE A N 1
ATOM 1498 C CA . ILE A 1 188 ? -13.75 2.225 -21.375 1 96.69 188 ILE A CA 1
ATOM 1499 C C . ILE A 1 188 ? -14.062 0.749 -21.141 1 96.69 188 ILE A C 1
ATOM 1501 O O . ILE A 1 188 ? -13.922 -0.081 -22.031 1 96.69 188 ILE A O 1
ATOM 1505 N N . LEU A 1 189 ? -14.445 0.401 -19.984 1 96.5 189 LEU A N 1
ATOM 1506 C CA . LEU A 1 189 ? -15.117 -0.839 -19.609 1 96.5 189 LEU A CA 1
ATOM 1507 C C . LEU A 1 189 ? -16.328 -0.555 -18.734 1 96.5 189 LEU A C 1
ATOM 1509 O O . LEU A 1 189 ? -16.234 0.18 -17.75 1 96.5 189 LEU A O 1
ATOM 1513 N N . LYS A 1 190 ? -17.5 -1.106 -19.062 1 95.12 190 LYS A N 1
ATOM 1514 C CA . LYS A 1 190 ? -18.75 -0.829 -18.391 1 95.12 190 LYS A CA 1
ATOM 1515 C C . LYS A 1 190 ? -19.438 -2.121 -17.922 1 95.12 190 LYS A C 1
ATOM 1517 O O . LYS A 1 190 ? -19.109 -3.201 -18.438 1 95.12 190 LYS A O 1
ATOM 1522 N N . PRO A 1 191 ? -20.359 -1.955 -16.938 1 94.06 191 PRO A N 1
ATOM 1523 C CA . PRO A 1 191 ? -21.141 -3.145 -16.562 1 94.06 191 PRO A CA 1
ATOM 1524 C C . PRO A 1 191 ? -21.797 -3.812 -17.75 1 94.06 191 PRO A C 1
ATOM 1526 O O . PRO A 1 191 ? -22.312 -3.127 -18.656 1 94.06 191 PRO A O 1
ATOM 1529 N N . HIS A 1 192 ? -21.656 -5.105 -17.812 1 96.62 192 HIS A N 1
ATOM 1530 C CA . HIS A 1 192 ? -22.281 -5.969 -18.812 1 96.62 192 HIS A CA 1
ATOM 1531 C C . HIS A 1 192 ? -21.438 -6.023 -20.094 1 96.62 192 HIS A C 1
ATOM 1533 O O . HIS A 1 192 ? -21.781 -6.75 -21.016 1 96.62 192 HIS A O 1
ATOM 1539 N N . ASP A 1 193 ? -20.344 -5.223 -20.156 1 97.94 193 ASP A N 1
ATOM 1540 C CA . ASP A 1 193 ? -19.391 -5.469 -21.234 1 97.94 193 ASP A CA 1
ATOM 1541 C C . ASP A 1 193 ? -18.828 -6.883 -21.156 1 97.94 193 ASP A C 1
ATOM 1543 O O . ASP A 1 193 ? -18.875 -7.516 -20.109 1 97.94 193 ASP A O 1
ATOM 1547 N N . THR A 1 194 ? -18.344 -7.371 -22.297 1 98.44 194 THR A N 1
ATOM 1548 C CA . THR A 1 194 ? -17.812 -8.727 -22.359 1 98.44 194 THR A CA 1
ATOM 1549 C C . THR A 1 194 ? -16.281 -8.703 -22.344 1 98.44 194 THR A C 1
ATOM 1551 O O . THR A 1 194 ? -15.664 -7.949 -23.094 1 98.44 194 THR A O 1
ATOM 1554 N N . ILE A 1 195 ? -15.711 -9.453 -21.453 1 98.56 195 ILE A N 1
ATOM 1555 C CA . ILE A 1 195 ? -14.266 -9.648 -21.422 1 98.56 195 ILE A CA 1
ATOM 1556 C C . ILE A 1 195 ? -13.945 -11.133 -21.609 1 98.56 195 ILE A C 1
ATOM 1558 O O . ILE A 1 195 ? -14.812 -11.992 -21.422 1 98.56 195 ILE A O 1
ATOM 1562 N N . ALA A 1 196 ? -12.742 -11.422 -22.031 1 98.69 196 ALA A N 1
ATOM 1563 C CA . ALA A 1 196 ? -12.242 -12.781 -22.141 1 98.69 196 ALA A CA 1
ATOM 1564 C C . ALA A 1 196 ? -11.188 -13.062 -21.062 1 98.69 196 ALA A C 1
ATOM 1566 O O . ALA A 1 196 ? -10.438 -12.164 -20.672 1 98.69 196 ALA A O 1
ATOM 1567 N N . ILE A 1 197 ? -11.156 -14.273 -20.547 1 98.38 197 ILE A N 1
ATOM 1568 C CA . ILE A 1 197 ? -10.164 -14.734 -19.578 1 98.38 197 ILE A CA 1
ATOM 1569 C C . ILE A 1 197 ? -9.547 -16.047 -20.062 1 98.38 197 ILE A C 1
ATOM 1571 O O . ILE A 1 197 ? -10.266 -17 -20.375 1 98.38 197 ILE A O 1
ATOM 1575 N N . MET A 1 198 ? -8.289 -16.094 -20.156 1 98.12 198 MET A N 1
ATOM 1576 C CA . MET A 1 198 ? -7.629 -17.359 -20.484 1 98.12 198 MET A CA 1
ATOM 1577 C C . MET A 1 198 ? -7.566 -18.266 -19.25 1 98.12 198 MET A C 1
ATOM 1579 O O . MET A 1 198 ? -7.027 -17.875 -18.219 1 98.12 198 MET A O 1
ATOM 1583 N N . THR A 1 199 ? -8.07 -19.422 -19.266 1 96.75 199 THR A N 1
ATOM 1584 C CA . THR A 1 199 ? -8.164 -20.344 -18.141 1 96.75 199 THR A CA 1
ATOM 1585 C C . THR A 1 199 ? -7.402 -21.625 -18.438 1 96.75 199 THR A C 1
ATOM 1587 O O . THR A 1 199 ? -7.277 -22.031 -19.594 1 96.75 199 THR A O 1
ATOM 1590 N N . PRO A 1 200 ? -6.938 -22.344 -17.406 1 95.81 200 PRO A N 1
ATOM 1591 C CA . PRO A 1 200 ? -7.02 -21.969 -15.992 1 95.81 200 PRO A CA 1
ATOM 1592 C C . PRO A 1 200 ? -6.223 -20.719 -15.664 1 95.81 200 PRO A C 1
ATOM 1594 O O . PRO A 1 200 ? -5.297 -20.359 -16.391 1 95.81 200 PRO A O 1
ATOM 1597 N N . ILE A 1 201 ? -6.648 -20.062 -14.562 1 95.88 201 ILE A N 1
ATOM 1598 C CA . ILE A 1 201 ? -6.004 -18.797 -14.211 1 95.88 201 ILE A CA 1
ATOM 1599 C C . ILE A 1 201 ? -6.082 -18.578 -12.703 1 95.88 201 ILE A C 1
ATOM 1601 O O . ILE A 1 201 ? -6.883 -19.219 -12.016 1 95.88 201 ILE A O 1
ATOM 1605 N N . PHE A 1 202 ? -5.223 -17.734 -12.219 1 91.94 202 PHE A N 1
ATOM 1606 C CA . PHE A 1 202 ? -5.285 -17.25 -10.844 1 91.94 202 PHE A CA 1
ATOM 1607 C C . PHE A 1 202 ? -6.688 -16.75 -10.508 1 91.94 202 PHE A C 1
ATOM 1609 O O . PHE A 1 202 ? -7.195 -15.836 -11.156 1 91.94 202 PHE A O 1
ATOM 1616 N N . THR A 1 203 ? -7.34 -17.188 -9.578 1 89.62 203 THR A N 1
ATOM 1617 C CA . THR A 1 203 ? -8.773 -17.172 -9.32 1 89.62 203 THR A CA 1
ATOM 1618 C C . THR A 1 203 ? -9.297 -15.75 -9.172 1 89.62 203 THR A C 1
ATOM 1620 O O . THR A 1 203 ? -10.414 -15.445 -9.594 1 89.62 203 THR A O 1
ATOM 1623 N N . PRO A 1 204 ? -8.57 -14.875 -8.609 1 88.19 204 PRO A N 1
ATOM 1624 C CA . PRO A 1 204 ? -9.086 -13.516 -8.445 1 88.19 204 PRO A CA 1
ATOM 1625 C C . PRO A 1 204 ? -9.477 -12.867 -9.766 1 88.19 204 PRO A C 1
ATOM 1627 O O . PRO A 1 204 ? -10.398 -12.047 -9.812 1 88.19 204 PRO A O 1
ATOM 1630 N N . TYR A 1 205 ? -8.859 -13.258 -10.836 1 91.12 205 TYR A N 1
ATOM 1631 C CA . TYR A 1 205 ? -9.219 -12.719 -12.148 1 91.12 205 TYR A CA 1
ATOM 1632 C C . TYR A 1 205 ? -10.594 -13.203 -12.578 1 91.12 205 TYR A C 1
ATOM 1634 O O . TYR A 1 205 ? -11.227 -12.602 -13.445 1 91.12 205 TYR A O 1
ATOM 1642 N N . LEU A 1 206 ? -11.047 -14.305 -11.977 1 90.88 206 LEU A N 1
ATOM 1643 C CA . LEU A 1 206 ? -12.375 -14.836 -12.25 1 90.88 206 LEU A CA 1
ATOM 1644 C C . LEU A 1 206 ? -13.43 -14.164 -11.375 1 90.88 206 LEU A C 1
ATOM 1646 O O . LEU A 1 206 ? -14.57 -13.977 -11.805 1 90.88 206 LEU A O 1
ATOM 1650 N N . GLU A 1 207 ? -13.016 -13.773 -10.219 1 89.19 207 GLU A N 1
ATOM 1651 C CA . GLU A 1 207 ? -13.961 -13.305 -9.203 1 89.19 207 GLU A CA 1
ATOM 1652 C C . GLU A 1 207 ? -14.227 -11.805 -9.352 1 89.19 207 GLU A C 1
ATOM 1654 O O . GLU A 1 207 ? -15.352 -11.352 -9.172 1 89.19 207 GLU A O 1
ATOM 1659 N N . ILE A 1 208 ? -13.227 -10.992 -9.711 1 90.75 208 ILE A N 1
ATOM 1660 C CA . ILE A 1 208 ? -13.328 -9.539 -9.734 1 90.75 208 ILE A CA 1
ATOM 1661 C C . ILE A 1 208 ? -14.406 -9.109 -10.727 1 90.75 208 ILE A C 1
ATOM 1663 O O . ILE A 1 208 ? -15.25 -8.273 -10.414 1 90.75 208 ILE A O 1
ATOM 1667 N N . PRO A 1 209 ? -14.469 -9.688 -11.906 1 92.38 209 PRO A N 1
ATOM 1668 C CA . PRO A 1 209 ? -15.461 -9.25 -12.891 1 92.38 209 PRO A CA 1
ATOM 1669 C C . PRO A 1 209 ? -16.891 -9.461 -12.414 1 92.38 209 PRO A C 1
ATOM 1671 O O . PRO A 1 209 ? -17.812 -8.781 -12.883 1 92.38 209 PRO A O 1
ATOM 1674 N N . SER A 1 210 ? -17.062 -10.391 -11.484 1 89.44 210 SER A N 1
ATOM 1675 C CA . SER A 1 210 ? -18.422 -10.727 -11.031 1 89.44 210 SER A CA 1
ATOM 1676 C C . SER A 1 210 ? -18.875 -9.805 -9.906 1 89.44 210 SER A C 1
ATOM 1678 O O . SER A 1 210 ? -20.062 -9.758 -9.578 1 89.44 210 SER A O 1
ATOM 1680 N N . ILE A 1 211 ? -17.938 -9.078 -9.32 1 86.5 211 ILE A N 1
ATOM 1681 C CA . ILE A 1 211 ? -18.312 -8.133 -8.273 1 86.5 211 ILE A CA 1
ATOM 1682 C C . ILE A 1 211 ? -19.312 -7.113 -8.828 1 86.5 211 ILE A C 1
ATOM 1684 O O . ILE A 1 211 ? -19.156 -6.645 -9.953 1 86.5 211 ILE A O 1
ATOM 1688 N N . PRO A 1 212 ? -20.344 -6.738 -8.078 1 81.25 212 PRO A N 1
ATOM 1689 C CA . PRO A 1 212 ? -21.422 -5.867 -8.562 1 81.25 212 PRO A CA 1
ATOM 1690 C C . PRO A 1 212 ? -20.906 -4.559 -9.148 1 81.25 212 PRO A C 1
ATOM 1692 O O . PRO A 1 212 ? -21.484 -4.031 -10.102 1 81.25 212 PRO A O 1
ATOM 1695 N N . ARG A 1 213 ? -19.859 -4.082 -8.641 1 81.56 213 ARG A N 1
ATOM 1696 C CA . ARG A 1 213 ? -19.297 -2.836 -9.141 1 81.56 213 ARG A CA 1
ATOM 1697 C C . ARG A 1 213 ? -18.875 -2.965 -10.602 1 81.56 213 ARG A C 1
ATOM 1699 O O . ARG A 1 213 ? -18.953 -1.998 -11.359 1 81.56 213 ARG A O 1
ATOM 1706 N N . TYR A 1 214 ? -18.484 -4.117 -11.047 1 89.94 214 TYR A N 1
ATOM 1707 C CA . TYR A 1 214 ? -18.016 -4.34 -12.406 1 89.94 214 TYR A CA 1
ATOM 1708 C C . TYR A 1 214 ? -19.078 -5.039 -13.25 1 89.94 214 TYR A C 1
ATOM 1710 O O . TYR A 1 214 ? -19.484 -4.52 -14.289 1 89.94 214 TYR A O 1
ATOM 1718 N N . ASN A 1 215 ? -19.609 -6.176 -12.727 1 92.06 215 ASN A N 1
ATOM 1719 C CA . ASN A 1 215 ? -20.703 -6.914 -13.352 1 92.06 215 ASN A CA 1
ATOM 1720 C C . ASN A 1 215 ? -20.438 -7.164 -14.828 1 92.06 215 ASN A C 1
ATOM 1722 O O . ASN A 1 215 ? -21.266 -6.801 -15.68 1 92.06 215 ASN A O 1
ATOM 1726 N N . LEU A 1 216 ? -19.359 -7.805 -15.18 1 96.88 216 LEU A N 1
ATOM 1727 C CA . LEU A 1 216 ? -18.922 -8.047 -16.547 1 96.88 216 LEU A CA 1
ATOM 1728 C C . LEU A 1 216 ? -19.344 -9.438 -17.016 1 96.88 216 LEU A C 1
ATOM 1730 O O . LEU A 1 216 ? -19.516 -10.344 -16.203 1 96.88 216 LEU A O 1
ATOM 1734 N N . ASN A 1 217 ? -19.625 -9.586 -18.312 1 97.38 217 ASN A N 1
ATOM 1735 C CA . ASN A 1 217 ? -19.766 -10.898 -18.938 1 97.38 217 ASN A CA 1
ATOM 1736 C C . ASN A 1 217 ? -18.406 -11.516 -19.25 1 97.38 217 ASN A C 1
ATOM 1738 O O . ASN A 1 217 ? -17.484 -10.82 -19.656 1 97.38 217 ASN A O 1
ATOM 1742 N N . VAL A 1 218 ? -18.281 -12.852 -19.078 1 97.56 218 VAL A N 1
ATOM 1743 C CA . VAL A 1 218 ? -16.969 -13.469 -19.203 1 97.56 218 VAL A CA 1
ATOM 1744 C C . VAL A 1 218 ? -17.031 -14.594 -20.25 1 97.56 218 VAL A C 1
ATOM 1746 O O . VAL A 1 218 ? -17.875 -15.492 -20.141 1 97.56 218 VAL A O 1
ATOM 1749 N N . VAL A 1 219 ? -16.219 -14.492 -21.234 1 97.69 219 VAL A N 1
ATOM 1750 C CA . VAL A 1 219 ? -15.938 -15.594 -22.141 1 97.69 219 VAL A CA 1
ATOM 1751 C C . VAL A 1 219 ? -14.609 -16.25 -21.766 1 97.69 219 VAL A C 1
ATOM 1753 O O . VAL A 1 219 ? -13.594 -15.57 -21.625 1 97.69 219 VAL A O 1
ATOM 1756 N N . LYS A 1 220 ? -14.648 -17.562 -21.625 1 97.31 220 LYS A N 1
ATOM 1757 C CA . LYS A 1 220 ? -13.43 -18.281 -21.234 1 97.31 220 LYS A CA 1
ATOM 1758 C C . LYS A 1 220 ? -12.711 -18.828 -22.469 1 97.31 220 LYS A C 1
ATOM 1760 O O . LYS A 1 220 ? -13.344 -19.406 -23.359 1 97.31 220 LYS A O 1
ATOM 1765 N N . ILE A 1 221 ? -11.477 -18.516 -22.547 1 98.06 221 ILE A N 1
ATOM 1766 C CA . ILE A 1 221 ? -10.586 -19.141 -23.516 1 98.06 221 ILE A CA 1
ATOM 1767 C C . ILE A 1 221 ? -9.82 -20.281 -22.844 1 98.06 221 ILE A C 1
ATOM 1769 O O . ILE A 1 221 ? -8.797 -20.062 -22.203 1 98.06 221 ILE A O 1
ATOM 1773 N N . LYS A 1 222 ? -10.18 -21.5 -23.125 1 96.19 222 LYS A N 1
ATOM 1774 C CA . LYS A 1 222 ? -9.734 -22.656 -22.344 1 96.19 222 LYS A CA 1
ATOM 1775 C C . LYS A 1 222 ? -8.5 -23.297 -22.969 1 96.19 222 LYS A C 1
ATOM 1777 O O . LYS A 1 222 ? -8.492 -23.594 -24.172 1 96.19 222 LYS A O 1
ATOM 1782 N N . ALA A 1 223 ? -7.523 -23.438 -22.141 1 95.12 223 ALA A N 1
ATOM 1783 C CA . ALA A 1 223 ? -6.379 -24.234 -22.562 1 95.12 223 ALA A CA 1
ATOM 1784 C C . ALA A 1 223 ? -6.699 -25.719 -22.484 1 95.12 223 ALA A C 1
ATOM 1786 O O . ALA A 1 223 ? -7.5 -26.156 -21.656 1 95.12 223 ALA A O 1
ATOM 1787 N N . SER A 1 224 ? -6.027 -26.406 -23.328 1 88.81 224 SER A N 1
ATOM 1788 C CA . SER A 1 224 ? -6.234 -27.844 -23.344 1 88.81 224 SER A CA 1
ATOM 1789 C C . SER A 1 224 ? -5.156 -28.578 -22.547 1 88.81 224 SER A C 1
ATOM 1791 O O . SER A 1 224 ? -3.963 -28.328 -22.734 1 88.81 224 SER A O 1
ATOM 1793 N N . GLU A 1 225 ? -5.68 -29.422 -21.656 1 79.5 225 GLU A N 1
ATOM 1794 C CA . GLU A 1 225 ? -4.75 -30.188 -20.828 1 79.5 225 GLU A CA 1
ATOM 1795 C C . GLU A 1 225 ? -3.818 -31.047 -21.688 1 79.5 225 GLU A C 1
ATOM 1797 O O . GLU A 1 225 ? -2.621 -31.141 -21.406 1 79.5 225 GLU A O 1
ATOM 1802 N N . ALA A 1 226 ? -4.48 -31.703 -22.672 1 72 226 ALA A N 1
ATOM 1803 C CA . ALA A 1 226 ? -3.76 -32.625 -23.531 1 72 226 ALA A CA 1
ATOM 1804 C C . ALA A 1 226 ? -3.418 -31.984 -24.875 1 72 226 ALA A C 1
ATOM 1806 O O . ALA A 1 226 ? -4.012 -30.969 -25.25 1 72 226 ALA A O 1
ATOM 1807 N N . GLY A 1 227 ? -2.312 -32.344 -25.359 1 64.75 227 GLY A N 1
ATOM 1808 C CA . GLY A 1 227 ? -1.958 -31.875 -26.688 1 64.75 227 GLY A CA 1
ATOM 1809 C C . GLY A 1 227 ? -1.483 -33 -27.594 1 64.75 227 GLY A C 1
ATOM 1810 O O . GLY A 1 227 ? -1.417 -34.156 -27.172 1 64.75 227 GLY A O 1
ATOM 1811 N N . LYS A 1 228 ? -1.377 -32.688 -28.875 1 60.38 228 LYS A N 1
ATOM 1812 C CA . LYS A 1 228 ? -0.894 -33.625 -29.875 1 60.38 228 LYS A CA 1
ATOM 1813 C C . LYS A 1 228 ? 0.492 -34.156 -29.5 1 60.38 228 LYS A C 1
ATOM 1815 O O . LYS A 1 228 ? 0.811 -35.312 -29.75 1 60.38 228 LYS A O 1
ATOM 1820 N N . ASN A 1 229 ? 1.224 -33.312 -28.906 1 61.84 229 ASN A N 1
ATOM 1821 C CA . ASN A 1 229 ? 2.533 -33.656 -28.359 1 61.84 229 ASN A CA 1
ATOM 1822 C C . ASN A 1 229 ? 2.738 -33.031 -26.969 1 61.84 229 ASN A C 1
ATOM 1824 O O . ASN A 1 229 ? 1.881 -32.312 -26.484 1 61.84 229 ASN A O 1
ATOM 1828 N N . LYS A 1 230 ? 3.713 -33.562 -26.344 1 64.06 230 LYS A N 1
ATOM 1829 C CA . LYS A 1 230 ? 4.023 -33.188 -24.969 1 64.06 230 LYS A CA 1
ATOM 1830 C C . LYS A 1 230 ? 4.164 -31.656 -24.828 1 64.06 230 LYS A C 1
ATOM 1832 O O . LYS A 1 230 ? 3.928 -31.109 -23.75 1 64.06 230 LYS A O 1
ATOM 1837 N N . TYR A 1 231 ? 4.414 -30.984 -25.875 1 70.44 231 TYR A N 1
ATOM 1838 C CA . TYR A 1 231 ? 4.648 -29.547 -25.844 1 70.44 231 TYR A CA 1
ATOM 1839 C C . TYR A 1 231 ? 3.35 -28.781 -26.031 1 70.44 231 TYR A C 1
ATOM 1841 O O . TYR A 1 231 ? 3.314 -27.547 -25.875 1 70.44 231 TYR A O 1
ATOM 1849 N N . ASP A 1 232 ? 2.295 -29.531 -26.219 1 75.19 232 ASP A N 1
ATOM 1850 C CA . ASP A 1 232 ? 1.033 -28.875 -26.547 1 75.19 232 ASP A CA 1
ATOM 1851 C C . ASP A 1 232 ? 0.084 -28.875 -25.344 1 75.19 232 ASP A C 1
ATOM 1853 O O . ASP A 1 232 ? -1.016 -28.312 -25.422 1 75.19 232 ASP A O 1
ATOM 1857 N N . ALA A 1 233 ? 0.655 -29.312 -24.344 1 85.62 233 ALA A N 1
ATOM 1858 C CA . ALA A 1 233 ? -0.208 -29.312 -23.156 1 85.62 233 ALA A CA 1
ATOM 1859 C C . ALA A 1 233 ? -0.415 -27.906 -22.625 1 85.62 233 ALA A C 1
ATOM 1861 O O . ALA A 1 233 ? 0.516 -27.094 -22.609 1 85.62 233 ALA A O 1
ATOM 1862 N N . TRP A 1 234 ? -1.675 -27.609 -22.281 1 93.12 234 TRP A N 1
ATOM 1863 C CA . TRP A 1 234 ? -2.088 -26.359 -21.641 1 93.12 234 TRP A CA 1
ATOM 1864 C C . TRP A 1 234 ? -1.919 -25.172 -22.578 1 93.12 234 TRP A C 1
ATOM 1866 O O . TRP A 1 234 ? -1.619 -24.062 -22.125 1 93.12 234 TRP A O 1
ATOM 1876 N N . GLN A 1 235 ? -1.959 -25.453 -23.891 1 95.38 235 GLN A N 1
ATOM 1877 C CA . GLN A 1 235 ? -2.004 -24.391 -24.891 1 95.38 235 GLN A CA 1
ATOM 1878 C C . GLN A 1 235 ? -3.43 -24.156 -25.391 1 95.38 235 GLN A C 1
ATOM 1880 O O . GLN A 1 235 ? -4.352 -24.875 -25 1 95.38 235 GLN A O 1
ATOM 1885 N N . TYR A 1 236 ? -3.621 -23.156 -26.25 1 96.38 236 TYR A N 1
ATOM 1886 C CA . TYR A 1 236 ? -4.945 -22.734 -26.703 1 96.38 236 TYR A CA 1
ATOM 1887 C C . TYR A 1 236 ? -5.168 -23.109 -28.156 1 96.38 236 TYR A C 1
ATOM 1889 O O . TYR A 1 236 ? -4.324 -22.844 -29.016 1 96.38 236 TYR A O 1
ATOM 1897 N N . SER A 1 237 ? -6.301 -23.719 -28.453 1 94.56 237 SER A N 1
ATOM 1898 C CA . SER A 1 237 ? -6.633 -24.109 -29.812 1 94.56 237 SER A CA 1
ATOM 1899 C C . SER A 1 237 ? -7.078 -22.922 -30.656 1 94.56 237 SER A C 1
ATOM 1901 O O . SER A 1 237 ? -7.418 -21.875 -30.109 1 94.56 237 SER A O 1
ATOM 1903 N N . ASP A 1 238 ? -7.145 -23.172 -31.938 1 95.5 238 ASP A N 1
ATOM 1904 C CA . ASP A 1 238 ? -7.648 -22.141 -32.844 1 95.5 238 ASP A CA 1
ATOM 1905 C C . ASP A 1 238 ? -9.094 -21.781 -32.5 1 95.5 238 ASP A C 1
ATOM 1907 O O . ASP A 1 238 ? -9.469 -20.609 -32.531 1 95.5 238 ASP A O 1
ATOM 1911 N N . ASN A 1 239 ? -9.852 -22.797 -32.25 1 96.31 239 ASN A N 1
ATOM 1912 C CA . ASN A 1 239 ? -11.258 -22.578 -31.938 1 96.31 239 ASN A CA 1
ATOM 1913 C C . ASN A 1 239 ? -11.438 -21.688 -30.719 1 96.31 239 ASN A C 1
ATOM 1915 O O . ASN A 1 239 ? -12.32 -20.828 -30.688 1 96.31 239 ASN A O 1
ATOM 1919 N N . GLU A 1 240 ? -10.664 -21.906 -29.734 1 97.31 240 GLU A N 1
ATOM 1920 C CA . GLU A 1 240 ? -10.734 -21.078 -28.531 1 97.31 240 GLU A CA 1
ATOM 1921 C C . GLU A 1 240 ? -10.289 -19.656 -28.828 1 97.31 240 GLU A C 1
ATOM 1923 O O . GLU A 1 240 ? -10.898 -18.688 -28.344 1 97.31 240 GLU A O 1
ATOM 1928 N N . LEU A 1 241 ? -9.242 -19.484 -29.594 1 97.88 241 LEU A N 1
ATOM 1929 C CA . LEU A 1 241 ? -8.688 -18.172 -29.906 1 97.88 241 LEU A CA 1
ATOM 1930 C C . LEU A 1 241 ? -9.664 -17.359 -30.766 1 97.88 241 LEU A C 1
ATOM 1932 O O . LEU A 1 241 ? -9.695 -16.125 -30.688 1 97.88 241 LEU A O 1
ATOM 1936 N N . LEU A 1 242 ? -10.461 -18.016 -31.547 1 97.56 242 LEU A N 1
ATOM 1937 C CA . LEU A 1 242 ? -11.406 -17.359 -32.438 1 97.56 242 LEU A CA 1
ATOM 1938 C C . LEU A 1 242 ? -12.453 -16.578 -31.656 1 97.56 242 LEU A C 1
ATOM 1940 O O . LEU A 1 242 ? -13.07 -15.664 -32.188 1 97.56 242 LEU A O 1
ATOM 1944 N N . LYS A 1 243 ? -12.648 -16.922 -30.422 1 98.06 243 LYS A N 1
ATOM 1945 C CA . LYS A 1 243 ? -13.586 -16.188 -29.562 1 98.06 243 LYS A CA 1
ATOM 1946 C C . LYS A 1 243 ? -13.172 -14.734 -29.406 1 98.06 243 LYS A C 1
ATOM 1948 O O . LYS A 1 243 ? -13.984 -13.883 -29.047 1 98.06 243 LYS A O 1
ATOM 1953 N N . LEU A 1 244 ? -11.914 -14.383 -29.703 1 98.38 244 LEU A N 1
ATOM 1954 C CA . LEU A 1 244 ? -11.367 -13.039 -29.516 1 98.38 244 LEU A CA 1
ATOM 1955 C C . LEU A 1 244 ? -11.562 -12.195 -30.766 1 98.38 244 LEU A C 1
ATOM 1957 O O . LEU A 1 244 ? -11.305 -10.992 -30.766 1 98.38 244 LEU A O 1
ATOM 1961 N N . VAL A 1 245 ? -12.055 -12.828 -31.797 1 98.06 245 VAL A N 1
ATOM 1962 C CA . VAL A 1 245 ? -12.211 -12.148 -33.062 1 98.06 245 VAL A CA 1
ATOM 1963 C C . VAL A 1 245 ? -13.297 -11.086 -32.969 1 98.06 245 VAL A C 1
ATOM 1965 O O . VAL A 1 245 ? -13.203 -10.023 -33.594 1 98.06 245 VAL A O 1
ATOM 1968 N N . SER A 1 246 ? -14.266 -11.367 -32.125 1 96.81 246 SER A N 1
ATOM 1969 C CA . SER A 1 246 ? -15.391 -10.445 -32 1 96.81 246 SER A CA 1
ATOM 1970 C C . SER A 1 246 ? -14.969 -9.172 -31.266 1 96.81 246 SER A C 1
ATOM 1972 O O . SER A 1 246 ? -14.383 -9.234 -30.188 1 96.81 246 SER A O 1
ATOM 1974 N N . SER A 1 247 ? -15.43 -8.062 -31.797 1 96 247 SER A N 1
ATOM 1975 C CA . SER A 1 247 ? -15.141 -6.785 -31.156 1 96 247 SER A CA 1
ATOM 1976 C C . SER A 1 247 ? -16 -6.57 -29.922 1 96 247 SER A C 1
ATOM 1978 O O . SER A 1 247 ? -15.766 -5.641 -29.141 1 96 247 SER A O 1
ATOM 1980 N N . ASP A 1 248 ? -16.938 -7.504 -29.719 1 96.94 248 ASP A N 1
ATOM 1981 C CA . ASP A 1 248 ? -17.719 -7.465 -28.484 1 96.94 248 ASP A CA 1
ATOM 1982 C C . ASP A 1 248 ? -16.859 -7.781 -27.266 1 96.94 248 ASP A C 1
ATOM 1984 O O . ASP A 1 248 ? -17.188 -7.395 -26.141 1 96.94 248 ASP A O 1
ATOM 1988 N N . VAL A 1 249 ? -15.828 -8.523 -27.531 1 98.56 249 VAL A N 1
ATOM 1989 C CA . VAL A 1 249 ? -14.867 -8.773 -26.469 1 98.56 249 VAL A CA 1
ATOM 1990 C C . VAL A 1 249 ? -13.938 -7.57 -26.312 1 98.56 249 VAL A C 1
ATOM 1992 O O . VAL A 1 249 ? -13.07 -7.336 -27.141 1 98.56 249 VAL A O 1
ATOM 1995 N N . LYS A 1 250 ? -14.039 -6.875 -25.203 1 98.56 250 LYS A N 1
ATOM 1996 C CA . LYS A 1 250 ? -13.375 -5.586 -25.047 1 98.56 250 LYS A CA 1
ATOM 1997 C C . LYS A 1 250 ? -11.992 -5.754 -24.422 1 98.56 250 LYS A C 1
ATOM 1999 O O . LYS A 1 250 ? -11.102 -4.926 -24.625 1 98.56 250 LYS A O 1
ATOM 2004 N N . ALA A 1 251 ? -11.859 -6.777 -23.609 1 98.69 251 ALA A N 1
ATOM 2005 C CA . ALA A 1 251 ? -10.594 -6.969 -22.906 1 98.69 251 ALA A CA 1
ATOM 2006 C C . ALA A 1 251 ? -10.258 -8.453 -22.766 1 98.69 251 ALA A C 1
ATOM 2008 O O . ALA A 1 251 ? -11.156 -9.305 -22.812 1 98.69 251 ALA A O 1
ATOM 2009 N N . LEU A 1 252 ? -8.984 -8.758 -22.672 1 98.69 252 LEU A N 1
ATOM 2010 C CA . LEU A 1 252 ? -8.445 -10.094 -22.438 1 98.69 252 LEU A CA 1
ATOM 2011 C C . LEU A 1 252 ? -7.535 -10.094 -21.219 1 98.69 252 LEU A C 1
ATOM 2013 O O . LEU A 1 252 ? -6.594 -9.297 -21.125 1 98.69 252 LEU A O 1
ATOM 2017 N N . PHE A 1 253 ? -7.82 -10.922 -20.234 1 97.75 25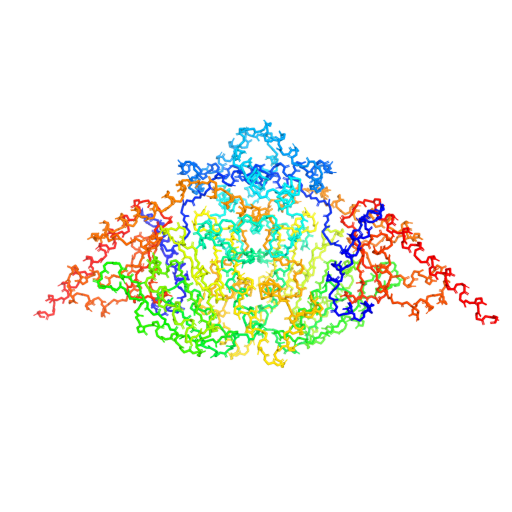3 PHE A N 1
ATOM 2018 C CA . PHE A 1 253 ? -6.996 -11.102 -19.047 1 97.75 253 PHE A CA 1
ATOM 2019 C C . PHE A 1 253 ? -6.211 -12.398 -19.125 1 97.75 253 PHE A C 1
ATOM 2021 O O . PHE A 1 253 ? -6.789 -13.469 -19.328 1 97.75 253 PHE A O 1
ATOM 2028 N N . VAL A 1 254 ? -4.895 -12.289 -18.906 1 97.94 254 VAL A N 1
ATOM 2029 C CA . VAL A 1 254 ? -4.027 -13.453 -19.078 1 97.94 254 VAL A CA 1
ATOM 2030 C C . VAL A 1 254 ? -2.963 -13.469 -17.984 1 97.94 254 VAL A C 1
ATOM 2032 O O . VAL A 1 254 ? -2.459 -12.414 -17.594 1 97.94 254 VAL A O 1
ATOM 2035 N N . VAL A 1 255 ? -2.744 -14.594 -17.375 1 98.12 255 VAL A N 1
ATOM 2036 C CA . VAL A 1 255 ? -1.559 -14.867 -16.578 1 98.12 255 VAL A CA 1
ATOM 2037 C C . VAL A 1 255 ? -0.593 -15.75 -17.359 1 98.12 255 VAL A C 1
ATOM 2039 O O . VAL A 1 255 ? -0.93 -16.875 -17.734 1 98.12 255 VAL A O 1
ATOM 2042 N N . ASN A 1 256 ? 0.542 -15.234 -17.688 1 98.38 256 ASN A N 1
ATOM 2043 C CA . ASN A 1 256 ? 1.51 -15.898 -18.562 1 98.38 256 ASN A CA 1
ATOM 2044 C C . ASN A 1 256 ? 2.916 -15.844 -17.969 1 98.38 256 ASN A C 1
ATOM 2046 O O . ASN A 1 256 ? 3.527 -14.781 -17.906 1 98.38 256 ASN A O 1
ATOM 2050 N N . PRO A 1 257 ? 3.486 -17 -17.547 1 98 257 PRO A N 1
ATOM 2051 C CA . PRO A 1 257 ? 2.975 -18.359 -17.562 1 98 257 PRO A CA 1
ATOM 2052 C C . PRO A 1 257 ? 1.745 -18.547 -16.672 1 98 257 PRO A C 1
ATOM 2054 O O . PRO A 1 257 ? 1.603 -17.844 -15.664 1 98 257 PRO A O 1
ATOM 2057 N N . SER A 1 258 ? 0.932 -19.5 -17 1 97.56 258 SER A N 1
ATOM 2058 C CA . SER A 1 258 ? -0.376 -19.656 -16.359 1 97.56 258 SER A CA 1
ATOM 2059 C C . SER A 1 258 ? -0.248 -20.266 -14.969 1 97.56 258 SER A C 1
ATOM 2061 O O . SER A 1 258 ? 0.804 -20.797 -14.609 1 97.56 258 SER A O 1
ATOM 2063 N N . ASN A 1 259 ? -1.165 -20.125 -14.164 1 95.5 259 ASN A N 1
ATOM 2064 C CA . ASN A 1 259 ? -1.4 -20.719 -12.852 1 95.5 259 ASN A CA 1
ATOM 2065 C C . ASN A 1 259 ? -2.756 -21.422 -12.781 1 95.5 259 ASN A C 1
ATOM 2067 O O . ASN A 1 259 ? -3.799 -20.766 -12.883 1 95.5 259 ASN A O 1
ATOM 2071 N N . PRO A 1 260 ? -2.816 -22.688 -12.672 1 94.81 260 PRO A N 1
ATOM 2072 C CA . PRO A 1 260 ? -1.832 -23.562 -12.047 1 94.81 260 PRO A CA 1
ATOM 2073 C C . PRO A 1 260 ? -0.938 -24.266 -13.062 1 94.81 260 PRO A C 1
ATOM 2075 O O . PRO A 1 260 ? 0.141 -24.75 -12.719 1 94.81 260 PRO A O 1
ATOM 2078 N N . PRO A 1 261 ? -1.31 -24.438 -14.328 1 94.25 261 PRO A N 1
ATOM 2079 C CA . PRO A 1 261 ? -0.503 -25.266 -15.227 1 94.25 261 PRO A CA 1
ATOM 2080 C C . PRO A 1 261 ? 0.96 -24.844 -15.273 1 94.25 261 PRO A C 1
ATOM 2082 O O . PRO A 1 261 ? 1.846 -25.672 -15.492 1 94.25 261 PRO A O 1
ATOM 2085 N N . SER A 1 262 ? 1.188 -23.609 -15.086 1 96.25 262 SER A N 1
ATOM 2086 C CA . SER A 1 262 ? 2.541 -23.062 -15.016 1 96.25 262 SER A CA 1
ATOM 2087 C C . SER A 1 262 ? 3.268 -23.219 -16.344 1 96.25 262 SER A C 1
ATOM 2089 O O . SER A 1 262 ? 4.418 -23.656 -16.391 1 96.25 262 SER A O 1
ATOM 2091 N N . VAL A 1 263 ? 2.625 -22.922 -17.406 1 95.81 263 VAL A N 1
ATOM 2092 C CA . VAL A 1 263 ? 3.166 -23.016 -18.766 1 95.81 263 VAL A CA 1
ATOM 2093 C C . VAL A 1 263 ? 2.961 -21.688 -19.484 1 95.81 263 VAL A C 1
ATOM 2095 O O . VAL A 1 263 ? 1.901 -21.062 -19.375 1 95.81 263 VAL A O 1
ATOM 2098 N N . SER A 1 264 ? 3.986 -21.203 -20.172 1 97.5 264 SER A N 1
ATOM 2099 C CA . SER A 1 264 ? 3.883 -19.984 -20.969 1 97.5 264 SER A CA 1
ATOM 2100 C C . SER A 1 264 ? 3.254 -20.266 -22.328 1 97.5 264 SER A C 1
ATOM 2102 O O . SER A 1 264 ? 3.268 -21.391 -22.797 1 97.5 264 SER A O 1
ATOM 2104 N N . ILE A 1 265 ? 2.705 -19.266 -22.922 1 97.44 265 ILE A N 1
ATOM 2105 C CA . ILE A 1 265 ? 2.115 -19.375 -24.25 1 97.44 265 ILE A CA 1
ATOM 2106 C C . ILE A 1 265 ? 3.219 -19.562 -25.297 1 97.44 265 ILE A C 1
ATOM 2108 O O . ILE A 1 265 ? 4.203 -18.828 -25.297 1 97.44 265 ILE A O 1
ATOM 2112 N N . LYS A 1 266 ? 3.086 -20.516 -26.156 1 93.56 266 LYS A N 1
ATOM 2113 C CA . LYS A 1 266 ? 4.094 -20.812 -27.156 1 93.56 266 LYS A CA 1
ATOM 2114 C C . LYS A 1 266 ? 4.082 -19.766 -28.281 1 93.56 266 LYS A C 1
ATOM 2116 O O . LYS A 1 266 ? 3.049 -19.141 -28.547 1 93.56 266 LYS A O 1
ATOM 2121 N N . PRO A 1 267 ? 5.203 -19.609 -28.953 1 94.69 267 PRO A N 1
ATOM 2122 C CA . PRO A 1 267 ? 5.348 -18.578 -29.984 1 94.69 267 PRO A CA 1
ATOM 2123 C C . PRO A 1 267 ? 4.297 -18.703 -31.078 1 94.69 267 PRO A C 1
ATOM 2125 O O . PRO A 1 267 ? 3.805 -17.688 -31.578 1 94.69 267 PRO A O 1
ATOM 2128 N N . ASP A 1 268 ? 3.928 -19.891 -31.5 1 94.69 268 ASP A N 1
ATOM 2129 C CA . ASP A 1 268 ? 2.951 -20.062 -32.562 1 94.69 268 ASP A CA 1
ATOM 2130 C C . ASP A 1 268 ? 1.584 -19.516 -32.156 1 94.69 268 ASP A C 1
ATOM 2132 O O . ASP A 1 268 ? 0.87 -18.938 -32.969 1 94.69 268 ASP A O 1
ATOM 2136 N N . ILE A 1 269 ? 1.224 -19.75 -30.922 1 96.25 269 ILE A N 1
ATOM 2137 C CA . ILE A 1 269 ? -0.044 -19.25 -30.406 1 96.25 269 ILE A CA 1
ATOM 2138 C C . ILE A 1 269 ? 0.012 -17.719 -30.281 1 96.25 269 ILE A C 1
ATOM 2140 O O . ILE A 1 269 ? -0.97 -17.031 -30.578 1 96.25 269 ILE A O 1
ATOM 2144 N N . ILE A 1 270 ? 1.131 -17.156 -29.922 1 97.56 270 ILE A N 1
ATOM 2145 C CA . ILE A 1 270 ? 1.318 -15.719 -29.812 1 97.56 270 ILE A CA 1
ATOM 2146 C C . ILE A 1 270 ? 1.14 -15.078 -31.203 1 97.56 270 ILE A C 1
ATOM 2148 O O . ILE A 1 270 ? 0.492 -14.039 -31.328 1 97.56 270 ILE A O 1
ATOM 2152 N N . LYS A 1 271 ? 1.715 -15.727 -32.188 1 97.94 271 LYS A N 1
ATOM 2153 C CA . LYS A 1 271 ? 1.576 -15.227 -33.562 1 97.94 271 LYS A CA 1
ATOM 2154 C C . LYS A 1 271 ? 0.109 -15.164 -33.969 1 97.94 271 LYS A C 1
ATOM 2156 O O . LYS A 1 271 ? -0.313 -14.203 -34.625 1 97.94 271 LYS A O 1
ATOM 2161 N N . LYS A 1 272 ? -0.61 -16.141 -33.625 1 97.81 272 LYS A N 1
ATOM 2162 C CA . LYS A 1 272 ? -2.037 -16.172 -33.938 1 97.81 272 LYS A CA 1
ATOM 2163 C C . LYS A 1 272 ? -2.773 -15.047 -33.188 1 97.81 272 LYS A C 1
ATOM 2165 O O . LYS A 1 272 ? -3.648 -14.398 -33.781 1 97.81 272 LYS A O 1
ATOM 2170 N N . LEU A 1 273 ? -2.447 -14.852 -31.953 1 98.12 273 LEU A N 1
ATOM 2171 C CA . LEU A 1 273 ? -3.049 -13.781 -31.172 1 98.12 273 LEU A CA 1
ATOM 2172 C C . LEU A 1 273 ? -2.762 -12.422 -31.797 1 98.12 273 LEU A C 1
ATOM 2174 O O . LEU A 1 273 ? -3.65 -11.57 -31.891 1 98.12 273 LEU A O 1
ATOM 2178 N N . ILE A 1 274 ? -1.5 -12.227 -32.219 1 98.44 274 ILE A N 1
ATOM 2179 C CA . ILE A 1 274 ? -1.105 -10.992 -32.906 1 98.44 274 ILE A CA 1
ATOM 2180 C C . ILE A 1 274 ? -1.967 -10.773 -34.125 1 98.44 274 ILE A C 1
ATOM 2182 O O . ILE A 1 274 ? -2.467 -9.672 -34.375 1 98.44 274 ILE A O 1
ATOM 2186 N N . HIS A 1 275 ? -2.16 -11.82 -34.875 1 98.38 275 HIS A N 1
ATOM 2187 C CA . HIS A 1 275 ? -2.957 -11.758 -36.094 1 98.38 275 HIS A CA 1
ATOM 2188 C C . HIS A 1 275 ? -4.402 -11.375 -35.781 1 98.38 275 HIS A C 1
ATOM 2190 O O . HIS A 1 275 ? -4.973 -10.516 -36.469 1 98.38 275 HIS A O 1
ATOM 2196 N N . ILE A 1 276 ? -4.988 -11.992 -34.812 1 98.5 276 ILE A N 1
ATOM 2197 C CA . ILE A 1 276 ? -6.375 -11.742 -34.438 1 98.5 276 ILE A CA 1
ATOM 2198 C C . ILE A 1 276 ? -6.531 -10.281 -34.031 1 98.5 276 ILE A C 1
ATOM 2200 O O . ILE A 1 276 ? -7.445 -9.594 -34.469 1 98.5 276 ILE A O 1
ATOM 2204 N N . VAL A 1 277 ? -5.633 -9.734 -33.188 1 98.56 277 VAL A N 1
ATOM 2205 C CA . VAL A 1 277 ? -5.723 -8.375 -32.656 1 98.56 277 VAL A CA 1
ATOM 2206 C C . VAL A 1 277 ? -5.551 -7.371 -33.781 1 98.56 277 VAL A C 1
ATOM 2208 O O . VAL A 1 277 ? -6.352 -6.445 -33.938 1 98.56 277 VAL A O 1
ATOM 2211 N N . LYS A 1 278 ? -4.613 -7.547 -34.656 1 98.12 278 LYS A N 1
ATOM 2212 C CA . LYS A 1 278 ? -4.273 -6.57 -35.688 1 98.12 278 LYS A CA 1
ATOM 2213 C C . LYS A 1 278 ? -5.348 -6.52 -36.781 1 98.12 278 LYS A C 1
ATOM 2215 O O . LYS A 1 278 ? -5.668 -5.449 -37.281 1 98.12 278 LYS A O 1
ATOM 2220 N N . ASN A 1 279 ? -5.969 -7.695 -37.062 1 98.06 279 ASN A N 1
ATOM 2221 C CA . ASN A 1 279 ? -6.809 -7.754 -38.25 1 98.06 279 ASN A CA 1
ATOM 2222 C C . ASN A 1 279 ? -8.289 -7.766 -37.875 1 98.06 279 ASN A C 1
ATOM 2224 O O . ASN A 1 279 ? -9.141 -7.398 -38.688 1 98.06 279 ASN A O 1
ATOM 2228 N N . TYR A 1 280 ? -8.617 -8.195 -36.688 1 98.31 280 TYR A N 1
ATOM 2229 C CA . TYR A 1 280 ? -10.031 -8.43 -36.438 1 98.31 280 TYR A CA 1
ATOM 2230 C C . TYR A 1 280 ? -10.492 -7.648 -35.219 1 98.31 280 TYR A C 1
ATOM 2232 O O . TYR A 1 280 ? -11.656 -7.246 -35.125 1 98.31 280 TYR A O 1
ATOM 2240 N N . ASN A 1 281 ? -9.688 -7.398 -34.219 1 98.62 281 ASN A N 1
ATOM 2241 C CA . ASN A 1 281 ? -10.062 -6.727 -32.969 1 98.62 281 ASN A CA 1
ATOM 2242 C C . ASN A 1 281 ? -8.977 -5.77 -32.5 1 98.62 281 ASN A C 1
ATOM 2244 O O . ASN A 1 281 ? -8.422 -5.934 -31.406 1 98.62 281 ASN A O 1
ATOM 2248 N N . PRO A 1 282 ? -8.719 -4.727 -33.281 1 98.38 282 PRO A N 1
ATOM 2249 C CA . PRO A 1 282 ? -7.566 -3.85 -33.031 1 98.38 282 PRO A CA 1
ATOM 2250 C C . PRO A 1 282 ? -7.695 -3.055 -31.734 1 98.38 282 PRO A C 1
ATOM 2252 O O . PRO A 1 282 ? -6.707 -2.518 -31.234 1 98.38 282 PRO A O 1
ATOM 2255 N N . ASN A 1 283 ? -8.891 -2.988 -31.125 1 98.56 283 ASN A N 1
ATOM 2256 C CA . ASN A 1 283 ? -9.102 -2.213 -29.906 1 98.56 283 ASN A CA 1
ATOM 2257 C C . ASN A 1 283 ? -9.125 -3.105 -28.672 1 98.56 283 ASN A C 1
ATOM 2259 O O . ASN A 1 283 ? -9.461 -2.65 -27.578 1 98.56 283 ASN A O 1
ATOM 2263 N N . LEU A 1 284 ? -8.773 -4.387 -28.812 1 98.81 284 LEU A N 1
ATOM 2264 C CA . LEU A 1 284 ? -8.758 -5.301 -27.688 1 98.81 284 LEU A CA 1
ATOM 2265 C C . LEU A 1 284 ? -7.789 -4.816 -26.609 1 98.81 284 LEU A C 1
ATOM 2267 O O . LEU A 1 284 ? -6.617 -4.566 -26.891 1 98.81 284 LEU A O 1
ATOM 2271 N N . MET A 1 285 ? -8.281 -4.543 -25.391 1 98.88 285 MET A N 1
ATOM 2272 C CA . MET A 1 285 ? -7.434 -4.246 -24.234 1 98.88 285 MET A CA 1
ATOM 2273 C C . MET A 1 285 ? -6.91 -5.531 -23.594 1 98.88 285 MET A C 1
ATOM 2275 O O . MET A 1 285 ? -7.684 -6.445 -23.312 1 98.88 285 MET A O 1
ATOM 2279 N N . ILE A 1 286 ? -5.598 -5.652 -23.422 1 98.81 286 ILE A N 1
ATOM 2280 C CA . ILE A 1 286 ? -5.008 -6.863 -22.859 1 98.81 286 ILE A CA 1
ATOM 2281 C C . ILE A 1 286 ? -4.312 -6.531 -21.531 1 98.81 286 ILE A C 1
ATOM 2283 O O . ILE A 1 286 ? -3.559 -5.559 -21.453 1 98.81 286 ILE A O 1
ATOM 2287 N N . ILE A 1 287 ? -4.621 -7.215 -20.469 1 98.56 287 ILE A N 1
ATOM 2288 C CA . ILE A 1 287 ? -3.881 -7.18 -19.219 1 98.56 287 ILE A CA 1
ATOM 2289 C C . ILE A 1 287 ? -3.074 -8.469 -19.062 1 98.56 287 ILE A C 1
ATOM 2291 O O . ILE A 1 287 ? -3.643 -9.555 -18.953 1 98.56 287 ILE A O 1
ATOM 2295 N N . SER A 1 288 ? -1.79 -8.391 -19.047 1 98.56 288 SER A N 1
ATOM 2296 C CA . SER A 1 288 ? -0.905 -9.547 -18.953 1 98.56 288 SER A CA 1
ATOM 2297 C C . SER A 1 288 ? -0.166 -9.57 -17.625 1 98.56 288 SER A C 1
ATOM 2299 O O . SER A 1 288 ? 0.669 -8.695 -17.359 1 98.56 288 SER A O 1
ATOM 2301 N N . ASP A 1 289 ? -0.503 -10.477 -16.781 1 98.38 289 ASP A N 1
ATOM 2302 C CA . ASP A 1 289 ? 0.219 -10.734 -15.547 1 98.38 289 ASP A CA 1
ATOM 2303 C C . ASP A 1 289 ? 1.357 -11.727 -15.766 1 98.38 289 ASP A C 1
ATOM 2305 O O . ASP A 1 289 ? 1.116 -12.898 -16.047 1 98.38 289 ASP A O 1
ATOM 2309 N N . ASP A 1 290 ? 2.588 -11.266 -15.562 1 98.69 290 ASP A N 1
ATOM 2310 C CA . ASP A 1 290 ? 3.752 -12.031 -15.992 1 98.69 290 ASP A CA 1
ATOM 2311 C C . ASP A 1 290 ? 4.605 -12.453 -14.797 1 98.69 290 ASP A C 1
ATOM 2313 O O . ASP A 1 290 ? 5.828 -12.578 -14.914 1 98.69 290 ASP A O 1
ATOM 2317 N N . VAL A 1 291 ? 4.004 -12.688 -13.641 1 98.06 291 VAL A N 1
ATOM 2318 C CA . VAL A 1 291 ? 4.684 -12.883 -12.359 1 98.06 291 VAL A CA 1
ATOM 2319 C C . VAL A 1 291 ? 5.641 -14.07 -12.461 1 98.06 291 VAL A C 1
ATOM 2321 O O . VAL A 1 291 ? 6.691 -14.086 -11.82 1 98.06 291 VAL A O 1
ATOM 2324 N N . TYR A 1 292 ? 5.383 -15.062 -13.344 1 98.38 292 TYR A N 1
ATOM 2325 C CA . TYR A 1 292 ? 6.184 -16.281 -13.398 1 98.38 292 TYR A CA 1
ATOM 2326 C C . TYR A 1 292 ? 7.156 -16.234 -14.57 1 98.38 292 TYR A C 1
ATOM 2328 O O . TYR A 1 292 ? 7.855 -17.219 -14.836 1 98.38 292 TYR A O 1
ATOM 2336 N N . GLY A 1 293 ? 7.23 -15.125 -15.273 1 98.38 293 GLY A N 1
ATOM 2337 C CA . GLY A 1 293 ? 8.023 -15.016 -16.484 1 98.38 293 GLY A CA 1
ATOM 2338 C C . GLY A 1 293 ? 9.484 -15.352 -16.266 1 98.38 293 GLY A C 1
ATOM 2339 O O . GLY A 1 293 ? 10.148 -15.883 -17.172 1 98.38 293 GLY A O 1
ATOM 2340 N N . THR A 1 294 ? 10.039 -15.102 -15.094 1 98.25 294 THR A N 1
ATOM 2341 C CA . THR A 1 294 ? 11.461 -15.281 -14.805 1 98.25 294 THR A CA 1
ATOM 2342 C C . THR A 1 294 ? 11.805 -16.766 -14.672 1 98.25 294 THR A C 1
ATOM 2344 O O . THR A 1 294 ? 12.977 -17.141 -14.617 1 98.25 294 THR A O 1
ATOM 2347 N N . PHE A 1 295 ? 10.828 -17.641 -14.695 1 98.25 295 PHE A N 1
ATOM 2348 C CA . PHE A 1 295 ? 11.078 -19.062 -14.477 1 98.25 295 PHE A CA 1
ATOM 2349 C C . PHE A 1 295 ? 11.047 -19.828 -15.797 1 98.25 295 PHE A C 1
ATOM 2351 O O . PHE A 1 295 ? 11.18 -21.047 -15.812 1 98.25 295 PHE A O 1
ATOM 2358 N N . VAL A 1 296 ? 10.859 -19.172 -16.922 1 97.56 296 VAL A N 1
ATOM 2359 C CA . VAL A 1 296 ? 10.836 -19.797 -18.234 1 97.56 296 VAL A CA 1
ATOM 2360 C C . VAL A 1 296 ? 12.008 -19.281 -19.078 1 97.56 296 VAL A C 1
ATOM 2362 O O . VAL A 1 296 ? 12.211 -18.078 -19.188 1 97.56 296 VAL A O 1
ATOM 2365 N N . ASP A 1 297 ? 12.758 -20.188 -19.625 1 95.06 297 ASP A N 1
ATOM 2366 C CA . ASP A 1 297 ? 13.883 -19.812 -20.484 1 95.06 297 ASP A CA 1
ATOM 2367 C C . ASP A 1 297 ? 13.398 -19.031 -21.703 1 95.06 297 ASP A C 1
ATOM 2369 O O . ASP A 1 297 ? 12.492 -19.484 -22.422 1 95.06 297 ASP A O 1
ATOM 2373 N N . GLY A 1 298 ? 13.938 -17.859 -21.875 1 93.5 298 GLY A N 1
ATOM 2374 C CA . GLY A 1 298 ? 13.633 -17.078 -23.062 1 93.5 298 GLY A CA 1
ATOM 2375 C C . GLY A 1 298 ? 12.25 -16.453 -23.031 1 93.5 298 GLY A C 1
ATOM 2376 O O . GLY A 1 298 ? 11.719 -16.062 -24.078 1 93.5 298 GLY A O 1
ATOM 2377 N N . PHE A 1 299 ? 11.68 -16.328 -21.938 1 96.69 299 PHE A N 1
ATOM 2378 C CA . PHE A 1 299 ? 10.328 -15.781 -21.812 1 96.69 299 PHE A CA 1
ATOM 2379 C C . PHE A 1 299 ? 10.25 -14.367 -22.359 1 96.69 299 PHE A C 1
ATOM 2381 O O . PHE A 1 299 ? 11.188 -13.578 -22.203 1 96.69 299 PHE A O 1
ATOM 2388 N N . LYS A 1 300 ? 9.109 -14.094 -23.031 1 96.06 300 LYS A N 1
ATOM 2389 C CA . LYS A 1 300 ? 8.75 -12.742 -23.453 1 96.06 300 LYS A CA 1
ATOM 2390 C C . LYS A 1 300 ? 7.27 -12.461 -23.203 1 96.06 300 LYS A C 1
ATOM 2392 O O . LYS A 1 300 ? 6.41 -13.273 -23.547 1 96.06 300 LYS A O 1
ATOM 2397 N N . SER A 1 301 ? 6.984 -11.336 -22.641 1 97.81 301 SER A N 1
ATOM 2398 C CA . SER A 1 301 ? 5.625 -10.938 -22.281 1 97.81 301 SER A CA 1
ATOM 2399 C C . SER A 1 301 ? 4.812 -10.57 -23.531 1 97.81 301 SER A C 1
ATOM 2401 O O . SER A 1 301 ? 5.375 -10.148 -24.531 1 97.81 301 SER A O 1
ATOM 2403 N N . LEU A 1 302 ? 3.465 -10.688 -23.438 1 98.06 302 LEU A N 1
ATOM 2404 C CA . LEU A 1 302 ? 2.582 -10.188 -24.484 1 98.06 302 LEU A CA 1
ATOM 2405 C C . LEU A 1 302 ? 2.775 -8.688 -24.688 1 98.06 302 LEU A C 1
ATOM 2407 O O . LEU A 1 302 ? 2.557 -8.172 -25.797 1 98.06 302 LEU A O 1
ATOM 2411 N N . PHE A 1 303 ? 3.182 -8 -23.641 1 98.31 303 PHE A N 1
ATOM 2412 C CA . PHE A 1 303 ? 3.473 -6.574 -23.703 1 98.31 303 PHE A CA 1
ATOM 2413 C C . PHE A 1 303 ? 4.527 -6.285 -24.766 1 98.31 303 PHE A C 1
ATOM 2415 O O . PHE A 1 303 ? 4.492 -5.242 -25.422 1 98.31 303 PHE A O 1
ATOM 2422 N N . SER A 1 304 ? 5.418 -7.195 -25 1 96.69 304 SER A N 1
ATOM 2423 C CA . SER A 1 304 ? 6.469 -7.031 -26 1 96.69 304 SER A CA 1
ATOM 2424 C C . SER A 1 304 ? 5.922 -7.223 -27.406 1 96.69 304 SER A C 1
ATOM 2426 O O . SER A 1 304 ? 6.375 -6.566 -28.344 1 96.69 304 SER A O 1
ATOM 2428 N N . TYR A 1 305 ? 5 -8.062 -27.578 1 97.12 305 TYR A N 1
ATOM 2429 C CA . TYR A 1 305 ? 4.484 -8.438 -28.891 1 97.12 305 TYR A CA 1
ATOM 2430 C C . TYR A 1 305 ? 3.357 -7.504 -29.312 1 97.12 305 TYR A C 1
ATOM 2432 O O . TYR A 1 305 ? 3.182 -7.242 -30.5 1 97.12 305 TYR A O 1
ATOM 2440 N N . LEU A 1 306 ? 2.551 -7.082 -28.359 1 98.12 306 LEU A N 1
ATOM 2441 C CA . LEU A 1 306 ? 1.403 -6.207 -28.578 1 98.12 306 LEU A CA 1
ATOM 2442 C C . LEU A 1 306 ? 1.425 -5.027 -27.625 1 98.12 306 LEU A C 1
ATOM 2444 O O . LEU A 1 306 ? 0.48 -4.828 -26.859 1 98.12 306 LEU A O 1
ATOM 2448 N N . PRO A 1 307 ? 2.465 -4.168 -27.688 1 98.19 307 PRO A N 1
ATOM 2449 C CA . PRO A 1 307 ? 2.611 -3.09 -26.719 1 98.19 307 PRO A CA 1
ATOM 2450 C C . PRO A 1 307 ? 1.469 -2.076 -26.781 1 98.19 307 PRO A C 1
ATOM 2452 O O . PRO A 1 307 ? 1.072 -1.523 -25.75 1 98.19 307 PRO A O 1
ATOM 2455 N N . PHE A 1 308 ? 0.902 -1.832 -27.906 1 98.56 308 PHE A N 1
ATOM 2456 C CA . PHE A 1 308 ? -0.197 -0.884 -28.047 1 98.56 308 PHE A CA 1
ATOM 2457 C C . PHE A 1 308 ? -1.418 -1.348 -27.266 1 98.56 308 PHE A C 1
ATOM 2459 O O . PHE A 1 308 ? -2.135 -0.532 -26.688 1 98.56 308 PHE A O 1
ATOM 2466 N N . ASN A 1 309 ? -1.648 -2.652 -27.203 1 98.88 309 ASN A N 1
ATOM 2467 C CA . ASN A 1 309 ? -2.895 -3.205 -26.688 1 98.88 309 ASN A CA 1
ATOM 2468 C C . ASN A 1 309 ? -2.742 -3.668 -25.25 1 98.88 309 ASN A C 1
ATOM 2470 O O . ASN A 1 309 ? -3.73 -3.998 -24.578 1 98.88 309 ASN A O 1
ATOM 2474 N N . THR A 1 310 ? -1.465 -3.646 -24.672 1 98.81 310 THR A N 1
ATOM 2475 C CA . THR A 1 310 ? -1.243 -4.465 -23.484 1 98.81 310 THR A CA 1
ATOM 2476 C C . THR A 1 310 ? -0.793 -3.602 -22.312 1 98.81 310 THR A C 1
ATOM 2478 O O . THR A 1 310 ? 0.1 -2.764 -22.453 1 98.81 310 THR A O 1
ATOM 2481 N N . ILE A 1 311 ? -1.445 -3.734 -21.172 1 98.88 311 ILE A N 1
ATOM 2482 C CA . ILE A 1 311 ? -0.881 -3.363 -19.891 1 98.88 311 ILE A CA 1
ATOM 2483 C C . ILE A 1 311 ? -0.091 -4.535 -19.312 1 98.88 311 ILE A C 1
ATOM 2485 O O . ILE A 1 311 ? -0.611 -5.648 -19.203 1 98.88 311 ILE A O 1
ATOM 2489 N N . GLY A 1 312 ? 1.215 -4.301 -19.031 1 98.75 312 GLY A N 1
ATOM 2490 C CA . GLY A 1 312 ? 2.018 -5.312 -18.375 1 98.75 312 GLY A CA 1
ATOM 2491 C C . GLY A 1 312 ? 1.976 -5.203 -16.859 1 98.75 312 GLY A C 1
ATOM 2492 O O . GLY A 1 312 ? 2.152 -4.113 -16.297 1 98.75 312 GLY A O 1
ATOM 2493 N N . VAL A 1 313 ? 1.653 -6.297 -16.172 1 98.69 313 VAL A N 1
ATOM 2494 C CA . VAL A 1 313 ? 1.654 -6.367 -14.711 1 98.69 313 VAL A CA 1
ATOM 2495 C C . VAL A 1 313 ? 2.707 -7.367 -14.242 1 98.69 313 VAL A C 1
ATOM 2497 O O . VAL A 1 313 ? 2.781 -8.484 -14.758 1 98.69 313 VAL A O 1
ATOM 2500 N N . TYR A 1 314 ? 3.547 -6.949 -13.312 1 98.69 314 TYR A N 1
ATOM 2501 C CA . TYR A 1 314 ? 4.602 -7.828 -12.812 1 98.69 314 TYR A CA 1
ATOM 2502 C C . TYR A 1 314 ? 4.77 -7.672 -11.312 1 98.69 314 TYR A C 1
ATOM 2504 O O . TYR A 1 314 ? 4.566 -6.586 -10.766 1 98.69 314 TYR A O 1
ATOM 2512 N N . SER A 1 315 ? 5.086 -8.734 -10.633 1 97.94 315 SER A N 1
ATOM 2513 C CA . SER A 1 315 ? 5.402 -8.742 -9.211 1 97.94 315 SER A CA 1
ATOM 2514 C C . SER A 1 315 ? 6.781 -9.336 -8.953 1 97.94 315 SER A C 1
ATOM 2516 O O . SER A 1 315 ? 7.152 -10.344 -9.57 1 97.94 315 SER A O 1
ATOM 2518 N N . PHE A 1 316 ? 7.539 -8.805 -8.023 1 98.5 316 PHE A N 1
ATOM 2519 C CA . PHE A 1 316 ? 8.852 -9.289 -7.613 1 98.5 316 PHE A CA 1
ATOM 2520 C C . PHE A 1 316 ? 8.719 -10.461 -6.648 1 98.5 316 PHE A C 1
ATOM 2522 O O . PHE A 1 316 ? 9.711 -11.094 -6.297 1 98.5 316 PHE A O 1
ATOM 2529 N N . SER A 1 317 ? 7.578 -10.836 -6.285 1 97.69 317 SER A N 1
ATOM 2530 C CA . SER A 1 317 ? 7.262 -11.68 -5.133 1 97.69 317 SER A CA 1
ATOM 2531 C C . SER A 1 317 ? 7.898 -13.055 -5.266 1 97.69 317 SER A C 1
ATOM 2533 O O . SER A 1 317 ? 8.469 -13.578 -4.301 1 97.69 317 SER A O 1
ATOM 2535 N N . LYS A 1 318 ? 7.789 -13.633 -6.445 1 98 318 LYS A N 1
ATOM 2536 C CA . LYS A 1 318 ? 8.141 -15.039 -6.598 1 98 318 LYS A CA 1
ATOM 2537 C C . LYS A 1 318 ? 9.633 -15.211 -6.867 1 98 318 LYS A C 1
ATOM 2539 O O . LYS A 1 318 ? 10.305 -16.016 -6.211 1 98 318 LYS A O 1
ATOM 2544 N N . TYR A 1 319 ? 10.172 -14.406 -7.742 1 98.31 319 TYR A N 1
ATOM 2545 C CA . TYR A 1 319 ? 11.555 -14.516 -8.18 1 98.31 319 TYR A CA 1
ATOM 2546 C C . TYR A 1 319 ? 12.516 -14.266 -7.027 1 98.31 319 TYR A C 1
ATOM 2548 O O . TYR A 1 319 ? 13.453 -15.047 -6.812 1 98.31 319 TYR A O 1
ATOM 2556 N N . PHE A 1 320 ? 12.281 -13.273 -6.184 1 98.56 320 PHE A N 1
ATOM 2557 C CA . PHE A 1 320 ? 13.234 -12.852 -5.164 1 98.56 320 PHE A CA 1
ATOM 2558 C C . PHE A 1 320 ? 12.805 -13.344 -3.785 1 98.56 320 PHE A C 1
ATOM 2560 O O . PHE A 1 320 ? 13.508 -13.125 -2.797 1 98.56 320 PHE A O 1
ATOM 2567 N N . GLY A 1 321 ? 11.641 -14.055 -3.645 1 98 321 GLY A N 1
ATOM 2568 C CA . GLY A 1 321 ? 11.133 -14.422 -2.334 1 98 321 GLY A CA 1
ATOM 2569 C C . GLY A 1 321 ? 10.812 -13.219 -1.461 1 98 321 GLY A C 1
ATOM 2570 O O . GLY A 1 321 ? 11.289 -13.125 -0.328 1 98 321 GLY A O 1
ATOM 2571 N N . VAL A 1 322 ? 10 -12.305 -1.991 1 97.88 322 VAL A N 1
ATOM 2572 C CA . VAL A 1 322 ? 9.75 -11.047 -1.296 1 97.88 322 VAL A CA 1
ATOM 2573 C C . VAL A 1 322 ? 8.25 -10.766 -1.259 1 97.88 322 VAL A C 1
ATOM 2575 O O . VAL A 1 322 ? 7.828 -9.617 -1.384 1 97.88 322 VAL A O 1
ATOM 2578 N N . THR A 1 323 ? 7.406 -11.742 -1.08 1 96.62 323 THR A N 1
ATOM 2579 C CA . THR A 1 323 ? 5.953 -11.641 -1.131 1 96.62 323 THR A CA 1
ATOM 2580 C C . THR A 1 323 ? 5.449 -10.602 -0.131 1 96.62 323 THR A C 1
ATOM 2582 O O . THR A 1 323 ? 4.539 -9.828 -0.436 1 96.62 323 THR A O 1
ATOM 2585 N N . GLY A 1 324 ? 6.023 -10.508 1.005 1 97.44 324 GLY A N 1
ATOM 2586 C CA . GLY A 1 324 ? 5.574 -9.633 2.076 1 97.44 324 GLY A CA 1
ATOM 2587 C C . GLY A 1 324 ? 5.93 -8.18 1.85 1 97.44 324 GLY A C 1
ATOM 2588 O O . GLY A 1 324 ? 5.355 -7.285 2.475 1 97.44 324 GLY A O 1
ATOM 2589 N N . TRP A 1 325 ? 6.867 -7.871 0.953 1 98.38 325 TRP A N 1
ATOM 2590 C CA . TRP A 1 325 ? 7.273 -6.504 0.64 1 98.38 325 TRP A CA 1
ATOM 2591 C C . TRP A 1 325 ? 6.25 -5.828 -0.268 1 98.38 325 TRP A C 1
ATOM 2593 O O . TRP A 1 325 ? 6.191 -4.598 -0.335 1 98.38 325 TRP A O 1
ATOM 2603 N N . ARG A 1 326 ? 5.477 -6.625 -0.996 1 97.56 326 ARG A N 1
ATOM 2604 C CA . ARG A 1 326 ? 4.445 -6.113 -1.898 1 97.56 326 ARG A CA 1
ATOM 2605 C C . ARG A 1 326 ? 5.051 -5.203 -2.959 1 97.56 326 ARG A C 1
ATOM 2607 O O . ARG A 1 326 ? 4.699 -4.023 -3.047 1 97.56 326 ARG A O 1
ATOM 2614 N N . LEU A 1 327 ? 5.891 -5.766 -3.805 1 98.62 327 LEU A N 1
ATOM 2615 C CA . LEU A 1 327 ? 6.574 -5.008 -4.844 1 98.62 327 LEU A CA 1
ATOM 2616 C C . LEU A 1 327 ? 6.062 -5.395 -6.227 1 98.62 327 LEU A C 1
ATOM 2618 O O . LEU A 1 327 ? 6.277 -6.52 -6.684 1 98.62 327 LEU A O 1
ATOM 2622 N N . GLY A 1 328 ? 5.352 -4.512 -6.891 1 98.44 328 GLY A N 1
ATOM 2623 C CA . GLY A 1 328 ? 4.836 -4.777 -8.219 1 98.44 328 GLY A CA 1
ATOM 2624 C C . GLY A 1 328 ? 4.953 -3.586 -9.156 1 98.44 328 GLY A C 1
ATOM 2625 O O . GLY A 1 328 ? 5.328 -2.49 -8.727 1 98.44 328 GLY A O 1
ATOM 2626 N N . THR A 1 329 ? 4.727 -3.779 -10.438 1 98.75 329 THR A N 1
ATOM 2627 C CA . THR A 1 329 ? 4.77 -2.723 -11.438 1 98.75 329 THR A CA 1
ATOM 2628 C C . THR A 1 329 ? 3.615 -2.869 -12.43 1 98.75 329 THR A C 1
ATOM 2630 O O . THR A 1 329 ? 3.146 -3.98 -12.688 1 98.75 329 THR A O 1
ATOM 2633 N N . VAL A 1 330 ? 3.145 -1.812 -12.883 1 98.81 330 VAL A N 1
ATOM 2634 C CA . VAL A 1 330 ? 2.27 -1.691 -14.039 1 98.81 330 VAL A CA 1
ATOM 2635 C C . VAL A 1 330 ? 2.994 -0.942 -15.156 1 98.81 330 VAL A C 1
ATOM 2637 O O . VAL A 1 330 ? 3.547 0.137 -14.93 1 98.81 330 VAL A O 1
ATOM 2640 N N . SER A 1 331 ? 3.092 -1.513 -16.328 1 98.81 331 SER A N 1
ATOM 2641 C CA . SER A 1 331 ? 3.744 -0.901 -17.469 1 98.81 331 SER A CA 1
ATOM 2642 C C . SER A 1 331 ? 2.74 -0.588 -18.578 1 98.81 331 SER A C 1
ATOM 2644 O O . SER A 1 331 ? 1.832 -1.38 -18.844 1 98.81 331 SER A O 1
ATOM 2646 N N . LEU A 1 332 ? 2.865 0.531 -19.172 1 98.81 332 LEU A N 1
ATOM 2647 C CA . LEU A 1 332 ? 2.014 0.943 -20.281 1 98.81 332 LEU A CA 1
ATOM 2648 C C . LEU A 1 332 ? 2.818 1.708 -21.328 1 98.81 332 LEU A C 1
ATOM 2650 O O . LEU A 1 332 ? 3.555 2.639 -21 1 98.81 332 LEU A O 1
ATOM 2654 N N . ALA A 1 333 ? 2.666 1.294 -22.594 1 98.69 333 ALA A N 1
ATOM 2655 C CA . ALA A 1 333 ? 3.363 1.961 -23.688 1 98.69 333 ALA A CA 1
ATOM 2656 C C . ALA A 1 333 ? 2.9 3.406 -23.828 1 98.69 333 ALA A C 1
ATOM 2658 O O . ALA A 1 333 ? 1.764 3.738 -23.484 1 98.69 333 ALA A O 1
ATOM 2659 N N . GLU A 1 334 ? 3.756 4.281 -24.344 1 97.94 334 GLU A N 1
ATOM 2660 C CA . GLU A 1 334 ? 3.416 5.684 -24.562 1 97.94 334 GLU A CA 1
ATOM 2661 C C . GLU A 1 334 ? 2.215 5.82 -25.5 1 97.94 334 GLU A C 1
ATOM 2663 O O . GLU A 1 334 ? 1.321 6.633 -25.25 1 97.94 334 GLU A O 1
ATOM 2668 N N . LYS A 1 335 ? 2.32 5.102 -26.594 1 97.88 335 LYS A N 1
ATOM 2669 C CA . LYS A 1 335 ? 1.157 4.965 -27.453 1 97.88 335 LYS A CA 1
ATOM 2670 C C . LYS A 1 335 ? 0.378 3.693 -27.141 1 97.88 335 LYS A C 1
ATOM 2672 O O . LYS A 1 335 ? 0.908 2.588 -27.266 1 97.88 335 LYS A O 1
ATOM 2677 N N . ASN A 1 336 ? -0.85 3.838 -26.672 1 98.69 336 ASN A N 1
ATOM 2678 C CA . ASN A 1 336 ? -1.585 2.658 -26.234 1 98.69 336 ASN A CA 1
ATOM 2679 C C . ASN A 1 336 ? -3.08 2.795 -26.516 1 98.69 336 ASN A C 1
ATOM 2681 O O . ASN A 1 336 ? -3.588 3.906 -26.672 1 98.69 336 ASN A O 1
ATOM 2685 N N . VAL A 1 337 ? -3.775 1.713 -26.562 1 98.88 337 VAL A N 1
ATOM 2686 C CA . VAL A 1 337 ? -5.184 1.63 -26.938 1 98.88 337 VAL A CA 1
ATOM 2687 C C . VAL A 1 337 ? -6.047 2.264 -25.844 1 98.88 337 VAL A C 1
ATOM 2689 O O . VAL A 1 337 ? -7.125 2.785 -26.125 1 98.88 337 VAL A O 1
ATOM 2692 N N . PHE A 1 338 ? -5.629 2.254 -24.594 1 98.69 338 PHE A N 1
ATOM 2693 C CA . PHE A 1 338 ? -6.395 2.785 -23.469 1 98.69 338 PHE A CA 1
ATOM 2694 C C . PHE A 1 338 ? -6.57 4.293 -23.594 1 98.69 338 PHE A C 1
ATOM 2696 O O . PHE A 1 338 ? -7.684 4.809 -23.484 1 98.69 338 PHE A O 1
ATOM 2703 N N . ASP A 1 339 ? -5.434 4.961 -23.828 1 98.5 339 ASP A N 1
ATOM 2704 C CA . ASP A 1 339 ? -5.5 6.391 -24.125 1 98.5 339 ASP A CA 1
ATOM 2705 C C . ASP A 1 339 ? -6.359 6.664 -25.359 1 98.5 339 ASP A C 1
ATOM 2707 O O . ASP A 1 339 ? -7.148 7.609 -25.359 1 98.5 339 ASP A O 1
ATOM 2711 N N . TYR A 1 340 ? -6.156 5.824 -26.422 1 98.44 340 TYR A N 1
ATOM 2712 C CA . TYR A 1 340 ? -6.918 5.977 -27.656 1 98.44 340 TYR A CA 1
ATOM 2713 C C . TYR A 1 340 ? -8.414 5.863 -27.391 1 98.44 340 TYR A C 1
ATOM 2715 O O . TYR A 1 340 ? -9.195 6.715 -27.812 1 98.44 340 TYR A O 1
ATOM 2723 N N . LEU A 1 341 ? -8.836 4.855 -26.672 1 98.12 341 LEU A N 1
ATOM 2724 C CA . LEU A 1 341 ? -10.25 4.605 -26.406 1 98.12 341 LEU A CA 1
ATOM 2725 C C . LEU A 1 341 ? -10.852 5.73 -25.562 1 98.12 341 LEU A C 1
ATOM 2727 O O . LEU A 1 341 ? -11.992 6.137 -25.797 1 98.12 341 LEU A O 1
ATOM 2731 N N . VAL A 1 342 ? -10.109 6.215 -24.547 1 97.44 342 VAL A N 1
ATOM 2732 C CA . VAL A 1 342 ? -10.578 7.328 -23.719 1 97.44 342 VAL A CA 1
ATOM 2733 C C . VAL A 1 342 ? -10.828 8.547 -24.609 1 97.44 342 VAL A C 1
ATOM 2735 O O . VAL A 1 342 ? -11.82 9.258 -24.422 1 97.44 342 VAL A O 1
ATOM 2738 N N . SER A 1 343 ? -9.953 8.758 -25.594 1 96.69 343 SER A N 1
ATOM 2739 C CA . SER A 1 343 ? -10.062 9.914 -26.469 1 96.69 343 SER A CA 1
ATOM 2740 C C . SER A 1 343 ? -11.258 9.773 -27.406 1 96.69 343 SER A C 1
ATOM 2742 O O . SER A 1 343 ? -11.758 10.773 -27.938 1 96.69 343 SER A O 1
ATOM 2744 N N . LYS A 1 344 ? -11.781 8.578 -27.609 1 96.56 344 LYS A N 1
ATOM 2745 C CA . LYS A 1 344 ? -12.844 8.328 -28.578 1 96.56 344 LYS A CA 1
ATOM 2746 C C . LYS A 1 344 ? -14.211 8.289 -27.891 1 96.56 344 LYS A C 1
ATOM 2748 O O . LYS A 1 344 ? -15.234 8.125 -28.562 1 96.56 344 LYS A O 1
ATOM 2753 N N . LEU A 1 345 ? -14.203 8.469 -26.594 1 95.88 345 LEU A N 1
ATOM 2754 C CA . LEU A 1 345 ? -15.461 8.422 -25.875 1 95.88 345 LEU A CA 1
ATOM 2755 C C . LEU A 1 345 ? -16.391 9.539 -26.328 1 95.88 345 LEU A C 1
ATOM 2757 O O . LEU A 1 345 ? -15.938 10.602 -26.766 1 95.88 345 LEU A O 1
ATOM 2761 N N . PRO A 1 346 ? -17.719 9.328 -26.266 1 95.62 346 PRO A N 1
ATOM 2762 C CA . PRO A 1 346 ? -18.672 10.406 -26.531 1 95.62 346 PRO A CA 1
ATOM 2763 C C . PRO A 1 346 ? -18.516 11.586 -25.578 1 95.62 346 PRO A C 1
ATOM 2765 O O . PRO A 1 346 ? -18.031 11.406 -24.453 1 95.62 346 PRO A O 1
ATOM 2768 N N . GLU A 1 347 ? -18.953 12.695 -25.969 1 94.06 347 GLU A N 1
ATOM 2769 C CA . GLU A 1 347 ? -18.75 13.945 -25.234 1 94.06 347 GLU A CA 1
ATOM 2770 C C . GLU A 1 347 ? -19.328 13.875 -23.828 1 94.06 347 GLU A C 1
ATOM 2772 O O . GLU A 1 347 ? -18.719 14.383 -22.875 1 94.06 347 GLU A O 1
ATOM 2777 N N . TYR A 1 348 ? -20.438 13.234 -23.688 1 92.56 348 TYR A N 1
ATOM 2778 C CA . TYR A 1 348 ? -21.078 13.172 -22.375 1 92.56 348 TYR A CA 1
ATOM 2779 C C . TYR A 1 348 ? -20.25 12.375 -21.391 1 92.56 348 TYR A C 1
ATOM 2781 O O . TYR A 1 348 ? -20.188 12.703 -20.203 1 92.56 348 TYR A O 1
ATOM 2789 N N . GLU A 1 349 ? -19.547 11.359 -21.812 1 91.44 349 GLU A N 1
ATOM 2790 C CA . GLU A 1 349 ? -18.656 10.57 -20.969 1 91.44 349 GLU A CA 1
ATOM 2791 C C . GLU A 1 349 ? -17.359 11.312 -20.688 1 91.44 349 GLU A C 1
ATOM 2793 O O . GLU A 1 349 ? -16.812 11.211 -19.594 1 91.44 349 GLU A O 1
ATOM 2798 N N . LYS A 1 350 ? -16.922 12.023 -21.672 1 90.5 350 LYS A N 1
ATOM 2799 C CA . LYS A 1 350 ? -15.734 12.852 -21.484 1 90.5 350 LYS A CA 1
ATOM 2800 C C . LYS A 1 350 ? -15.961 13.906 -20.406 1 90.5 350 LYS A C 1
ATOM 2802 O O . LYS A 1 350 ? -15.07 14.203 -19.609 1 90.5 350 LYS A O 1
ATOM 2807 N N . GLU A 1 351 ? -17.156 14.414 -20.391 1 89.5 351 GLU A N 1
ATOM 2808 C CA . GLU A 1 351 ? -17.5 15.43 -19.406 1 89.5 351 GLU A CA 1
ATOM 2809 C C . GLU A 1 351 ? -17.484 14.852 -17.984 1 89.5 351 GLU A C 1
ATOM 2811 O O . GLU A 1 351 ? -17.047 15.516 -17.047 1 89.5 351 GLU A O 1
ATOM 2816 N N . LYS A 1 352 ? -17.938 13.625 -17.891 1 86.25 352 LYS A N 1
ATOM 2817 C CA . LYS A 1 352 ? -17.891 12.945 -16.609 1 86.25 352 LYS A CA 1
ATOM 2818 C C . LYS A 1 352 ? -16.453 12.742 -16.141 1 86.25 352 LYS A C 1
ATOM 2820 O O . LYS A 1 352 ? -16.156 12.93 -14.953 1 86.25 352 LYS A O 1
ATOM 2825 N N . SER A 1 353 ? -15.68 12.312 -17.078 1 87.38 353 SER A N 1
ATOM 2826 C CA . SER A 1 353 ? -14.266 12.102 -16.781 1 87.38 353 SER A CA 1
ATOM 2827 C C . SER A 1 353 ? -13.586 13.414 -16.422 1 87.38 353 SER A C 1
ATOM 2829 O O . SER A 1 353 ? -12.727 13.453 -15.531 1 87.38 353 SER A O 1
ATOM 2831 N N . LYS A 1 354 ? -13.906 14.445 -17.109 1 87.5 354 LYS A N 1
ATOM 2832 C CA . LYS A 1 354 ? -13.359 15.766 -16.812 1 87.5 354 LYS A CA 1
ATOM 2833 C C . LYS A 1 354 ? -13.688 16.203 -15.391 1 87.5 354 LYS A C 1
ATOM 2835 O O . LYS A 1 354 ? -12.828 16.719 -14.68 1 87.5 354 LYS A O 1
ATOM 2840 N N . LYS A 1 355 ? -14.875 15.953 -15.031 1 86.19 355 LYS A N 1
ATOM 2841 C CA . LYS A 1 355 ? -15.312 16.312 -13.68 1 86.19 355 LYS A CA 1
ATOM 2842 C C . LYS A 1 355 ? -14.555 15.516 -12.625 1 86.19 355 LYS A C 1
ATOM 2844 O O . LYS A 1 355 ? -14.164 16.062 -11.594 1 86.19 355 LYS A O 1
ATOM 2849 N N . ARG A 1 356 ? -14.273 14.281 -12.922 1 89.25 356 ARG A N 1
ATOM 2850 C CA . ARG A 1 356 ? -13.602 13.391 -11.984 1 89.25 356 ARG A CA 1
ATOM 2851 C C . ARG A 1 356 ? -12.172 13.852 -11.727 1 89.25 356 ARG A C 1
ATOM 2853 O O . ARG A 1 356 ? -11.695 13.805 -10.586 1 89.25 356 ARG A O 1
ATOM 2860 N N . TYR A 1 357 ? -11.531 14.312 -12.75 1 91.12 357 TYR A N 1
ATOM 2861 C CA . TYR A 1 357 ? -10.109 14.602 -12.641 1 91.12 357 TYR A CA 1
ATOM 2862 C C . TYR A 1 357 ? -9.859 16.109 -12.578 1 91.12 357 TYR A C 1
ATOM 2864 O O . TYR A 1 357 ? -8.719 16.562 -12.68 1 91.12 357 TYR A O 1
ATOM 2872 N N . ALA A 1 358 ? -10.891 16.906 -12.43 1 86.19 358 ALA A N 1
ATOM 2873 C CA . ALA A 1 358 ? -10.812 18.359 -12.484 1 86.19 358 ALA A CA 1
ATOM 2874 C C . ALA A 1 358 ? -9.93 18.906 -11.367 1 86.19 358 ALA A C 1
ATOM 2876 O O . ALA A 1 358 ? -9.25 19.922 -11.547 1 86.19 358 ALA A O 1
ATOM 2877 N N . SER A 1 359 ? -9.867 18.188 -10.312 1 83.38 359 SER A N 1
ATOM 2878 C CA . SER A 1 359 ? -9.148 18.688 -9.156 1 83.38 359 SER A CA 1
ATOM 2879 C C . SER A 1 359 ? -7.641 18.531 -9.328 1 83.38 359 SER A C 1
ATOM 2881 O O . SER A 1 359 ? -6.855 19.156 -8.609 1 83.38 359 SER A O 1
ATOM 2883 N N . ILE A 1 360 ? -7.184 17.766 -10.352 1 87.19 360 ILE A N 1
ATOM 2884 C CA . ILE A 1 360 ? -5.758 17.453 -10.367 1 87.19 360 ILE A CA 1
ATOM 2885 C C . ILE A 1 360 ? -5.137 17.969 -11.664 1 87.19 360 ILE A C 1
ATOM 2887 O O . ILE A 1 360 ? -3.928 17.828 -11.875 1 87.19 360 ILE A O 1
ATOM 2891 N N . SER A 1 361 ? -5.934 18.484 -12.531 1 86.56 361 SER A N 1
ATOM 2892 C CA . SER A 1 361 ? -5.391 18.953 -13.797 1 86.56 361 SER A CA 1
ATOM 2893 C C . SER A 1 361 ? -6.273 20.031 -14.406 1 86.56 361 SER A C 1
ATOM 2895 O O . SER A 1 361 ? -7.5 19.969 -14.305 1 86.56 361 SER A O 1
ATOM 2897 N N . LEU A 1 362 ? -5.648 21 -15.109 1 82.75 362 LEU A N 1
ATOM 2898 C CA . LEU A 1 362 ? -6.367 22.016 -15.867 1 82.75 362 LEU A CA 1
ATOM 2899 C C . LEU A 1 362 ? -6.801 21.469 -17.234 1 82.75 362 LEU A C 1
ATOM 2901 O O . LEU A 1 362 ? -7.641 22.078 -17.906 1 82.75 362 LEU A O 1
ATOM 2905 N N . ASP A 1 363 ? -6.25 20.406 -17.578 1 88.19 363 ASP A N 1
ATOM 2906 C CA . ASP A 1 363 ? -6.562 19.719 -18.844 1 88.19 363 ASP A CA 1
ATOM 2907 C C . ASP A 1 363 ? -6.781 18.234 -18.609 1 88.19 363 ASP A C 1
ATOM 2909 O O . ASP A 1 363 ? -6.027 17.406 -19.125 1 88.19 363 ASP A O 1
ATOM 2913 N N . PRO A 1 364 ? -7.863 17.938 -17.875 1 90.12 364 PRO A N 1
ATOM 2914 C CA . PRO A 1 364 ? -8.086 16.547 -17.469 1 90.12 364 PRO A CA 1
ATOM 2915 C C . PRO A 1 364 ? -8.172 15.578 -18.641 1 90.12 364 PRO A C 1
ATOM 2917 O O . PRO A 1 364 ? -7.812 14.406 -18.516 1 90.12 364 PRO A O 1
ATOM 2920 N N . GLU A 1 365 ? -8.586 16.047 -19.828 1 89.5 365 GLU A N 1
ATOM 2921 C CA . GLU A 1 365 ? -8.781 15.164 -20.984 1 89.5 365 GLU A CA 1
ATOM 2922 C C . GLU A 1 365 ? -7.457 14.609 -21.484 1 89.5 365 GLU A C 1
ATOM 2924 O O . GLU A 1 365 ? -7.422 13.555 -22.109 1 89.5 365 GLU A O 1
ATOM 2929 N N . ASN A 1 366 ? -6.375 15.305 -21.125 1 91.81 366 ASN A N 1
ATOM 2930 C CA . ASN A 1 366 ? -5.086 14.922 -21.688 1 91.81 366 ASN A CA 1
ATOM 2931 C C . ASN A 1 366 ? -4.227 14.188 -20.672 1 91.81 366 ASN A C 1
ATOM 2933 O O . ASN A 1 366 ? -3.039 13.945 -20.906 1 91.81 366 ASN A O 1
ATOM 2937 N N . ILE A 1 367 ? -4.801 13.836 -19.547 1 95.19 367 ILE A N 1
ATOM 2938 C CA . ILE A 1 367 ? -4.078 13.008 -18.578 1 95.19 367 ILE A CA 1
ATOM 2939 C C . ILE A 1 367 ? -3.881 11.609 -19.156 1 95.19 367 ILE A C 1
ATOM 2941 O O . ILE A 1 367 ? -4.836 10.977 -19.625 1 95.19 367 ILE A O 1
ATOM 2945 N N . LYS A 1 368 ? -2.633 11.117 -19.156 1 97.44 368 LYS A N 1
ATOM 2946 C CA . LYS A 1 368 ? -2.352 9.766 -19.641 1 97.44 368 LYS A CA 1
ATOM 2947 C C . LYS A 1 368 ? -3.066 8.719 -18.797 1 97.44 368 LYS A C 1
ATOM 2949 O O . LYS A 1 368 ? -3.24 8.898 -17.578 1 97.44 368 LYS A O 1
ATOM 2954 N N . PHE A 1 369 ? -3.445 7.617 -19.406 1 98.44 369 PHE A N 1
ATOM 2955 C CA . PHE A 1 369 ? -4.199 6.582 -18.703 1 98.44 369 PHE A CA 1
ATOM 2956 C C . PHE A 1 369 ? -3.41 6.051 -17.516 1 98.44 369 PHE A C 1
ATOM 2958 O O . PHE A 1 369 ? -3.98 5.785 -16.453 1 98.44 369 PHE A O 1
ATOM 2965 N N . ILE A 1 370 ? -2.072 5.871 -17.672 1 98.44 370 ILE A N 1
ATOM 2966 C CA . ILE A 1 370 ? -1.276 5.332 -16.578 1 98.44 370 ILE A CA 1
ATOM 2967 C C . ILE A 1 370 ? -1.288 6.309 -15.406 1 98.44 370 ILE A C 1
ATOM 2969 O O . ILE A 1 370 ? -1.257 5.891 -14.242 1 98.44 370 ILE A O 1
ATOM 2973 N N . ASP A 1 371 ? -1.352 7.605 -15.664 1 97.31 371 ASP A N 1
ATOM 2974 C CA . ASP A 1 371 ? -1.464 8.609 -14.609 1 97.31 371 ASP A CA 1
ATOM 2975 C C . ASP A 1 371 ? -2.85 8.578 -13.969 1 97.31 371 ASP A C 1
ATOM 2977 O O . ASP A 1 371 ? -2.996 8.852 -12.773 1 97.31 371 ASP A O 1
ATOM 2981 N N . ARG A 1 372 ? -3.875 8.273 -14.789 1 97.25 372 ARG A N 1
ATOM 2982 C CA . ARG A 1 372 ? -5.223 8.094 -14.25 1 97.25 372 ARG A CA 1
ATOM 2983 C C . ARG A 1 372 ? -5.273 6.918 -13.289 1 97.25 372 ARG A C 1
ATOM 2985 O O . ARG A 1 372 ? -5.949 6.984 -12.258 1 97.25 372 ARG A O 1
ATOM 2992 N N . ILE A 1 373 ? -4.531 5.836 -13.648 1 98.19 373 ILE A N 1
ATOM 2993 C CA . ILE A 1 373 ? -4.484 4.688 -12.75 1 98.19 373 ILE A CA 1
ATOM 2994 C C . ILE A 1 373 ? -3.9 5.109 -11.406 1 98.19 373 ILE A C 1
ATOM 2996 O O . ILE A 1 373 ? -4.422 4.738 -10.352 1 98.19 373 ILE A O 1
ATOM 3000 N N . ALA A 1 374 ? -2.846 5.863 -11.438 1 97 374 ALA A N 1
ATOM 3001 C CA . ALA A 1 374 ? -2.217 6.34 -10.203 1 97 374 ALA A CA 1
ATOM 3002 C C . ALA A 1 374 ? -3.178 7.211 -9.398 1 97 374 ALA A C 1
ATOM 3004 O O . ALA A 1 374 ? -3.297 7.047 -8.18 1 97 374 ALA A O 1
ATOM 3005 N N . ALA A 1 375 ? -3.855 8.133 -10.047 1 95.31 375 ALA A N 1
ATOM 3006 C CA . ALA A 1 375 ? -4.809 9.016 -9.383 1 95.31 375 ALA A CA 1
ATOM 3007 C C . ALA A 1 375 ? -5.965 8.227 -8.781 1 95.31 375 ALA A C 1
ATOM 3009 O O . ALA A 1 375 ? -6.383 8.484 -7.652 1 95.31 375 ALA A O 1
ATOM 3010 N N . ASP A 1 376 ? -6.465 7.266 -9.523 1 95.44 376 ASP A N 1
ATOM 3011 C CA . ASP A 1 376 ? -7.602 6.453 -9.094 1 95.44 376 ASP A CA 1
ATOM 3012 C C . ASP A 1 376 ? -7.234 5.574 -7.902 1 95.44 376 ASP A C 1
ATOM 3014 O O . ASP A 1 376 ? -8.094 5.25 -7.078 1 95.44 376 ASP A O 1
ATOM 3018 N N . SER A 1 377 ? -5.961 5.211 -7.789 1 95.56 377 SER A N 1
ATOM 3019 C CA . SER A 1 377 ? -5.5 4.367 -6.691 1 95.56 377 SER A CA 1
ATOM 3020 C C . SER A 1 377 ? -5.723 5.043 -5.344 1 95.56 377 SER A C 1
ATOM 3022 O O . SER A 1 377 ? -5.719 4.383 -4.301 1 95.56 377 SER A O 1
ATOM 3024 N N . ARG A 1 378 ? -5.961 6.344 -5.379 1 94.94 378 ARG A N 1
ATOM 3025 C CA . ARG A 1 378 ? -6.238 7.125 -4.176 1 94.94 378 ARG A CA 1
ATOM 3026 C C . ARG A 1 378 ? -7.434 8.047 -4.383 1 94.94 378 ARG A C 1
ATOM 3028 O O . ARG A 1 378 ? -7.402 9.211 -3.98 1 94.94 378 ARG A O 1
ATOM 3035 N N . GLN A 1 379 ? -8.398 7.637 -5.082 1 91.38 379 GLN A N 1
ATOM 3036 C CA . GLN A 1 379 ? -9.688 8.281 -5.305 1 91.38 379 GLN A CA 1
ATOM 3037 C C . GLN A 1 379 ? -9.508 9.695 -5.852 1 91.38 379 GLN A C 1
ATOM 3039 O O . GLN A 1 379 ? -10.227 10.617 -5.449 1 91.38 379 GLN A O 1
ATOM 3044 N N . VAL A 1 380 ? -8.484 9.906 -6.613 1 89.19 380 VAL A N 1
ATOM 3045 C CA . VAL A 1 380 ? -8.172 11.133 -7.348 1 89.19 380 VAL A CA 1
ATOM 3046 C C . VAL A 1 380 ? -7.93 12.273 -6.367 1 89.19 380 VAL A C 1
ATOM 3048 O O . VAL A 1 380 ? -6.949 13.016 -6.5 1 89.19 380 VAL A O 1
ATOM 3051 N N . ALA A 1 381 ? -8.742 12.422 -5.34 1 86.94 381 ALA A N 1
ATOM 3052 C CA . ALA A 1 381 ? -8.656 13.523 -4.387 1 86.94 381 ALA A CA 1
ATOM 3053 C C . ALA A 1 381 ? -7.336 13.492 -3.623 1 86.94 381 ALA A C 1
ATOM 3055 O O . ALA A 1 381 ? -6.836 14.531 -3.197 1 86.94 381 ALA A O 1
ATOM 3056 N N . LEU A 1 382 ? -6.797 12.273 -3.529 1 90 382 LEU A N 1
ATOM 3057 C CA . LEU A 1 382 ? -5.555 12.094 -2.783 1 90 382 LEU A CA 1
ATOM 3058 C C . LEU A 1 382 ? -4.402 11.75 -3.721 1 90 382 LEU A C 1
ATOM 3060 O O . LEU A 1 382 ? -3.453 11.078 -3.322 1 90 382 LEU A O 1
ATOM 3064 N N . ASN A 1 383 ? -4.449 12.203 -4.934 1 89.06 383 ASN A N 1
ATOM 3065 C CA . ASN A 1 383 ? -3.441 11.938 -5.953 1 89.06 383 ASN A CA 1
ATOM 3066 C C . ASN A 1 383 ? -2.049 12.359 -5.492 1 89.06 383 ASN A C 1
ATOM 3068 O O . ASN A 1 383 ? -1.058 11.695 -5.809 1 89.06 383 ASN A O 1
ATOM 3072 N N . HIS A 1 384 ? -1.969 13.414 -4.727 1 85.69 384 HIS A N 1
ATOM 3073 C CA . HIS A 1 384 ? -0.687 13.984 -4.324 1 85.69 384 HIS A CA 1
ATOM 3074 C C . HIS A 1 384 ? 0.043 13.055 -3.355 1 85.69 384 HIS A C 1
ATOM 3076 O O . HIS A 1 384 ? 1.239 13.227 -3.109 1 85.69 384 HIS A O 1
ATOM 3082 N N . THR A 1 385 ? -0.651 12.07 -2.818 1 88.31 385 THR A N 1
ATOM 3083 C CA . THR A 1 385 ? -0.055 11.109 -1.896 1 88.31 385 THR A CA 1
ATOM 3084 C C . THR A 1 385 ? -0.065 9.703 -2.498 1 88.31 385 THR A C 1
ATOM 3086 O O . THR A 1 385 ? 0.146 8.719 -1.788 1 88.31 385 THR A O 1
ATOM 3089 N N . ALA A 1 386 ? -0.39 9.617 -3.754 1 91.31 386 ALA A N 1
ATOM 3090 C CA . ALA A 1 386 ? -0.417 8.312 -4.406 1 91.31 386 ALA A CA 1
ATOM 3091 C C . ALA A 1 386 ? 0.994 7.754 -4.582 1 91.31 386 ALA A C 1
ATOM 3093 O O . ALA A 1 386 ? 1.979 8.461 -4.359 1 91.31 386 ALA A O 1
ATOM 3094 N N . GLY A 1 387 ? 1.044 6.484 -4.914 1 93.75 387 GLY A N 1
ATO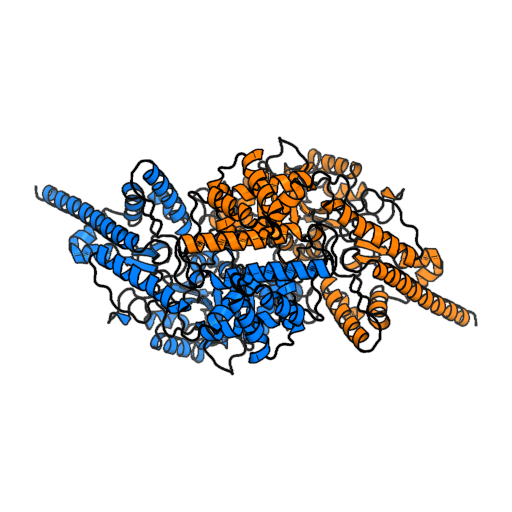M 3095 C CA . GLY A 1 387 ? 2.32 5.844 -5.199 1 93.75 387 GLY A CA 1
ATOM 3096 C C . GLY A 1 387 ? 2.746 4.859 -4.125 1 93.75 387 GLY A C 1
ATOM 3097 O O . GLY A 1 387 ? 2.248 4.91 -2.998 1 93.75 387 GLY A O 1
ATOM 3098 N N . LEU A 1 388 ? 3.686 4.008 -4.477 1 97.88 388 LEU A N 1
ATOM 3099 C CA . LEU A 1 388 ? 4.277 3.031 -3.568 1 97.88 388 LEU A CA 1
ATOM 3100 C C . LEU A 1 388 ? 5.195 3.717 -2.559 1 97.88 388 LEU A C 1
ATOM 3102 O O . LEU A 1 388 ? 5.832 4.723 -2.879 1 97.88 388 LEU A O 1
ATOM 3106 N N . SER A 1 389 ? 5.246 3.176 -1.321 1 98.12 389 SER A N 1
ATOM 3107 C CA . SER A 1 389 ? 6.188 3.682 -0.329 1 98.12 389 SER A CA 1
ATOM 3108 C C . SER A 1 389 ? 7.59 3.805 -0.911 1 98.12 389 SER A C 1
ATOM 3110 O O . SER A 1 389 ? 8.031 2.939 -1.672 1 98.12 389 SER A O 1
ATOM 3112 N N . THR A 1 390 ? 8.297 4.871 -0.522 1 98.69 390 THR A N 1
ATOM 3113 C CA . THR A 1 390 ? 9.602 5.137 -1.122 1 98.69 390 THR A CA 1
ATOM 3114 C C . THR A 1 390 ? 10.617 4.09 -0.683 1 98.69 390 THR A C 1
ATOM 3116 O O . THR A 1 390 ? 11.469 3.67 -1.475 1 98.69 390 THR A O 1
ATOM 3119 N N . PRO A 1 391 ? 10.617 3.58 0.593 1 98.81 391 PRO A N 1
ATOM 3120 C CA . PRO A 1 391 ? 11.547 2.496 0.925 1 98.81 391 PRO A CA 1
ATOM 3121 C C . PRO A 1 391 ? 11.289 1.229 0.112 1 98.81 391 PRO A C 1
ATOM 3123 O O . PRO A 1 391 ? 12.227 0.511 -0.237 1 98.81 391 PRO A O 1
ATOM 3126 N N . GLN A 1 392 ? 10.07 0.93 -0.166 1 98.81 392 GLN A N 1
ATOM 3127 C CA . GLN A 1 392 ? 9.742 -0.204 -1.023 1 98.81 392 GLN A CA 1
ATOM 3128 C C . GLN A 1 392 ? 10.328 -0.024 -2.422 1 98.81 392 GLN A C 1
ATOM 3130 O O . GLN A 1 392 ? 10.828 -0.979 -3.018 1 98.81 392 GLN A O 1
ATOM 3135 N N . GLN A 1 393 ? 10.25 1.195 -2.943 1 98.88 393 GLN A N 1
ATOM 3136 C CA . GLN A 1 393 ? 10.812 1.46 -4.266 1 98.88 393 GLN A CA 1
ATOM 3137 C C . GLN A 1 393 ? 12.328 1.279 -4.262 1 98.88 393 GLN A C 1
ATOM 3139 O O . GLN A 1 393 ? 12.898 0.773 -5.23 1 98.88 393 GLN A O 1
ATOM 3144 N N . VAL A 1 394 ? 12.984 1.718 -3.17 1 98.94 394 VAL A N 1
ATOM 3145 C CA . VAL A 1 394 ? 14.43 1.554 -3.057 1 98.94 394 VAL A CA 1
ATOM 3146 C C . VAL A 1 394 ? 14.781 0.068 -3.033 1 98.94 394 VAL A C 1
ATOM 3148 O O . VAL A 1 394 ? 15.719 -0.366 -3.711 1 98.94 394 VAL A O 1
ATOM 3151 N N . GLN A 1 395 ? 14.039 -0.716 -2.256 1 98.88 395 GLN A N 1
ATOM 3152 C CA . GLN A 1 395 ? 14.305 -2.15 -2.219 1 98.88 395 GLN A CA 1
ATOM 3153 C C . GLN A 1 395 ? 14.055 -2.791 -3.582 1 98.88 395 GLN A C 1
ATOM 3155 O O . GLN A 1 395 ? 14.805 -3.682 -3.998 1 98.88 395 GLN A O 1
ATOM 3160 N N . MET A 1 396 ? 13.023 -2.379 -4.258 1 98.75 396 MET A N 1
ATOM 3161 C CA . MET A 1 396 ? 12.75 -2.846 -5.613 1 98.75 396 MET A CA 1
ATOM 3162 C C . MET A 1 396 ? 13.938 -2.568 -6.531 1 98.75 396 MET A C 1
ATOM 3164 O O . MET A 1 396 ? 14.32 -3.424 -7.328 1 98.75 396 MET A O 1
ATOM 3168 N N . CYS A 1 397 ? 14.461 -1.381 -6.395 1 98.88 397 CYS A N 1
ATOM 3169 C CA . CYS A 1 397 ? 15.617 -0.956 -7.184 1 98.88 397 CYS A CA 1
ATOM 3170 C C . CYS A 1 397 ? 16.812 -1.854 -6.922 1 98.88 397 CYS A C 1
ATOM 3172 O O . CYS A 1 397 ? 17.5 -2.277 -7.855 1 98.88 397 CYS A O 1
ATOM 3174 N N . PHE A 1 398 ? 17.047 -2.178 -5.672 1 98.94 398 PHE A N 1
ATOM 3175 C CA . PHE A 1 398 ? 18.188 -3.006 -5.305 1 98.94 398 PHE A CA 1
ATOM 3176 C C . PHE A 1 398 ? 18.031 -4.418 -5.852 1 98.94 398 PHE A C 1
ATOM 3178 O O . PHE A 1 398 ? 19 -5.004 -6.363 1 98.94 398 PHE A O 1
ATOM 3185 N N . PHE A 1 399 ? 16.828 -5 -5.809 1 98.88 399 PHE A N 1
ATOM 3186 C CA . PHE A 1 399 ? 16.562 -6.297 -6.422 1 98.88 399 PHE A CA 1
ATOM 3187 C C . PHE A 1 399 ? 16.781 -6.238 -7.93 1 98.88 399 PHE A C 1
ATOM 3189 O O . PHE A 1 399 ? 17.359 -7.156 -8.516 1 98.88 399 PHE A O 1
ATOM 3196 N N . ALA A 1 400 ? 16.328 -5.145 -8.523 1 98.81 400 ALA A N 1
ATOM 3197 C CA . ALA A 1 400 ? 16.422 -4.992 -9.977 1 98.81 400 ALA A CA 1
ATOM 3198 C C . ALA A 1 400 ? 17.875 -4.973 -10.438 1 98.81 400 ALA A C 1
ATOM 3200 O O . ALA A 1 400 ? 18.25 -5.723 -11.336 1 98.81 400 ALA A O 1
ATOM 3201 N N . VAL A 1 401 ? 18.703 -4.109 -9.805 1 98.81 401 VAL A N 1
ATOM 3202 C CA . VAL A 1 401 ? 20.094 -3.996 -10.227 1 98.81 401 VAL A CA 1
ATOM 3203 C C . VAL A 1 401 ? 20.828 -5.305 -9.945 1 98.81 401 VAL A C 1
ATOM 3205 O O . VAL A 1 401 ? 21.672 -5.742 -10.742 1 98.81 401 VAL A O 1
ATOM 3208 N N . PHE A 1 402 ? 20.547 -5.934 -8.805 1 98.69 402 PHE A N 1
ATOM 3209 C CA . PHE A 1 402 ? 21.125 -7.238 -8.492 1 98.69 402 PHE A CA 1
ATOM 3210 C C . PHE A 1 402 ? 20.922 -8.211 -9.648 1 98.69 402 PHE A C 1
ATOM 3212 O O . PHE A 1 402 ? 21.859 -8.883 -10.07 1 98.69 402 PHE A O 1
ATOM 3219 N N . SER A 1 403 ? 19.688 -8.25 -10.172 1 98.44 403 SER A N 1
ATOM 3220 C CA . SER A 1 403 ? 19.359 -9.141 -11.289 1 98.44 403 SER A CA 1
ATOM 3221 C C . SER A 1 403 ? 20.078 -8.695 -12.562 1 98.44 403 SER A C 1
ATOM 3223 O O . SER A 1 403 ? 20.594 -9.531 -13.312 1 98.44 403 SER A O 1
ATOM 3225 N N . ILE A 1 404 ? 20.125 -7.387 -12.805 1 97.88 404 ILE A N 1
ATOM 3226 C CA . ILE A 1 404 ? 20.672 -6.824 -14.031 1 97.88 404 ILE A CA 1
ATOM 3227 C C . ILE A 1 404 ? 22.156 -7.156 -14.117 1 97.88 404 ILE A C 1
ATOM 3229 O O . ILE A 1 404 ? 22.656 -7.547 -15.18 1 97.88 404 ILE A O 1
ATOM 3233 N N . ILE A 1 405 ? 22.844 -7.062 -13.031 1 96.81 405 ILE A N 1
ATOM 3234 C CA . ILE A 1 405 ? 24.297 -7.164 -13.086 1 96.81 405 ILE A CA 1
ATOM 3235 C C . ILE A 1 405 ? 24.719 -8.633 -12.984 1 96.81 405 ILE A C 1
ATOM 3237 O O . ILE A 1 405 ? 25.891 -8.961 -13.18 1 96.81 405 ILE A O 1
ATOM 3241 N N . ASP A 1 406 ? 23.766 -9.484 -12.664 1 94.69 406 ASP A N 1
ATOM 3242 C CA . ASP A 1 406 ? 24.016 -10.922 -12.742 1 94.69 406 ASP A CA 1
ATOM 3243 C C . ASP A 1 406 ? 24.016 -11.398 -14.188 1 94.69 406 ASP A C 1
ATOM 3245 O O . ASP A 1 406 ? 23.078 -12.07 -14.641 1 94.69 406 ASP A O 1
ATOM 3249 N N . LYS A 1 407 ? 25.094 -11.195 -14.852 1 91.88 407 LYS A N 1
ATOM 3250 C CA . LYS A 1 407 ? 25.203 -11.375 -16.297 1 91.88 407 LYS A CA 1
ATOM 3251 C C . LYS A 1 407 ? 25.016 -12.836 -16.688 1 91.88 407 LYS A C 1
ATOM 3253 O O . LYS A 1 407 ? 24.516 -13.141 -17.766 1 91.88 407 LYS A O 1
ATOM 3258 N N . ASN A 1 408 ? 25.391 -13.719 -15.812 1 93.25 408 ASN A N 1
ATOM 3259 C CA . ASN A 1 408 ? 25.281 -15.141 -16.125 1 93.25 408 ASN A CA 1
ATOM 3260 C C . ASN A 1 408 ? 23.984 -15.734 -15.594 1 93.25 408 ASN A C 1
ATOM 3262 O O . ASN A 1 408 ? 23.797 -16.953 -15.633 1 93.25 408 ASN A O 1
ATOM 3266 N N . SER A 1 409 ? 23.141 -14.93 -15.039 1 94.88 409 SER A N 1
ATOM 3267 C CA . SER A 1 409 ? 21.828 -15.328 -14.531 1 94.88 409 SER A CA 1
ATOM 3268 C C . SER A 1 409 ? 21.953 -16.469 -13.531 1 94.88 409 SER A C 1
ATOM 3270 O O . SER A 1 409 ? 21.172 -17.422 -13.578 1 94.88 409 SER A O 1
ATOM 3272 N N . LYS A 1 410 ? 22.969 -16.391 -12.703 1 97.12 410 LYS A N 1
ATOM 3273 C CA . LYS A 1 410 ? 23.219 -17.438 -11.727 1 97.12 410 LYS A CA 1
ATOM 3274 C C . LYS A 1 410 ? 22.047 -17.609 -10.781 1 97.12 410 LYS A C 1
ATOM 3276 O O . LYS A 1 410 ? 21.594 -18.734 -10.531 1 97.12 410 LYS A O 1
ATOM 3281 N N . TYR A 1 411 ? 21.609 -16.531 -10.219 1 97.88 411 TYR A N 1
ATOM 3282 C CA . TYR A 1 411 ? 20.484 -16.594 -9.289 1 97.88 411 TYR A CA 1
ATOM 3283 C C . TYR A 1 411 ? 19.234 -17.125 -9.969 1 97.88 411 TYR A C 1
ATOM 3285 O O . TYR A 1 411 ? 18.516 -17.938 -9.398 1 97.88 411 TYR A O 1
ATOM 3293 N N . LYS A 1 412 ? 18.984 -16.688 -11.172 1 97.62 412 LYS A N 1
ATOM 3294 C CA . LYS A 1 412 ? 17.812 -17.125 -11.945 1 97.62 412 LYS A CA 1
ATOM 3295 C C . LYS A 1 412 ? 17.875 -18.625 -12.195 1 97.62 412 LYS A C 1
ATOM 3297 O O . LYS A 1 412 ? 16.859 -19.328 -12.062 1 97.62 412 LYS A O 1
ATOM 3302 N N . GLN A 1 413 ? 19 -19.094 -12.555 1 97.44 413 GLN A N 1
ATOM 3303 C CA . GLN A 1 413 ? 19.156 -20.516 -12.812 1 97.44 413 GLN A CA 1
ATOM 3304 C C . GLN A 1 413 ? 18.906 -21.328 -11.547 1 97.44 413 GLN A C 1
ATOM 3306 O O . GLN A 1 413 ? 18.297 -22.391 -11.602 1 97.44 413 GLN A O 1
ATOM 3311 N N . LEU A 1 414 ? 19.375 -20.844 -10.453 1 97.81 414 LEU A N 1
ATOM 3312 C CA . LEU A 1 414 ? 19.172 -21.531 -9.188 1 97.81 414 LEU A CA 1
ATOM 3313 C C . LEU A 1 414 ? 17.672 -21.688 -8.883 1 97.81 414 LEU A C 1
ATOM 3315 O O . LEU A 1 414 ? 17.219 -22.766 -8.516 1 97.81 414 LEU A O 1
ATOM 3319 N N . THR A 1 415 ? 16.922 -20.609 -9.008 1 98 415 THR A N 1
ATOM 3320 C CA . THR A 1 415 ? 15.5 -20.656 -8.672 1 98 415 THR A CA 1
ATOM 3321 C C . THR A 1 415 ? 14.734 -21.531 -9.656 1 98 415 THR A C 1
ATOM 3323 O O . THR A 1 415 ? 13.828 -22.266 -9.273 1 98 415 THR A O 1
ATOM 3326 N N . LYS A 1 416 ? 15.094 -21.484 -10.945 1 97.69 416 LYS A N 1
ATOM 3327 C CA . LYS A 1 416 ? 14.484 -22.375 -11.938 1 97.69 416 LYS A CA 1
ATOM 3328 C C . LYS A 1 416 ? 14.766 -23.844 -11.602 1 97.69 416 LYS A C 1
ATOM 3330 O O . LYS A 1 416 ? 13.867 -24.688 -11.664 1 97.69 416 LYS A O 1
ATOM 3335 N N . GLU A 1 417 ? 15.992 -24.094 -11.242 1 97.56 417 GLU A N 1
ATOM 3336 C CA . GLU A 1 417 ? 16.406 -25.469 -10.977 1 97.56 417 GLU A CA 1
ATOM 3337 C C . GLU A 1 417 ? 15.695 -26.031 -9.75 1 97.56 417 GLU A C 1
ATOM 3339 O O . GLU A 1 417 ? 15.398 -27.219 -9.695 1 97.56 417 GLU A O 1
ATOM 3344 N N . ILE A 1 418 ? 15.469 -25.219 -8.758 1 98.06 418 ILE A N 1
ATOM 3345 C CA . ILE A 1 418 ? 14.742 -25.656 -7.57 1 98.06 418 ILE A CA 1
ATOM 3346 C C . ILE A 1 418 ? 13.367 -26.172 -7.977 1 98.06 418 ILE A C 1
ATOM 3348 O O . ILE A 1 418 ? 12.984 -27.297 -7.605 1 98.06 418 ILE A O 1
ATOM 3352 N N . CYS A 1 419 ? 12.617 -25.391 -8.75 1 97.75 419 CYS A N 1
ATOM 3353 C CA . CYS A 1 419 ? 11.266 -25.75 -9.156 1 97.75 419 CYS A CA 1
ATOM 3354 C C . CYS A 1 419 ? 11.281 -27 -10.047 1 97.75 419 CYS A C 1
ATOM 3356 O O . CYS A 1 419 ? 10.469 -27.906 -9.859 1 97.75 419 CYS A O 1
ATOM 3358 N N . ARG A 1 420 ? 12.219 -27.062 -10.961 1 97.12 420 ARG A N 1
ATOM 3359 C CA . ARG A 1 420 ? 12.312 -28.188 -11.883 1 97.12 420 ARG A CA 1
ATOM 3360 C C . ARG A 1 420 ? 12.664 -29.469 -11.141 1 97.12 420 ARG A C 1
ATOM 3362 O O . ARG A 1 420 ? 12.094 -30.531 -11.406 1 97.12 420 ARG A O 1
ATOM 3369 N N . ARG A 1 421 ? 13.609 -29.375 -10.258 1 97.31 421 ARG A N 1
ATOM 3370 C CA . ARG A 1 421 ? 14.008 -30.516 -9.461 1 97.31 421 ARG A CA 1
ATOM 3371 C C . ARG A 1 421 ? 12.852 -31.031 -8.609 1 97.31 421 ARG A C 1
ATOM 3373 O O . ARG A 1 421 ? 12.609 -32.219 -8.539 1 97.31 421 ARG A O 1
ATOM 3380 N N . ARG A 1 422 ? 12.172 -30.141 -8 1 97.81 422 ARG A N 1
ATOM 3381 C CA . ARG A 1 422 ? 11.062 -30.516 -7.129 1 97.81 422 ARG A CA 1
ATOM 3382 C C . ARG A 1 422 ? 9.914 -31.141 -7.926 1 97.81 422 ARG A C 1
ATOM 3384 O O . ARG A 1 422 ? 9.227 -32.031 -7.441 1 97.81 422 ARG A O 1
ATOM 3391 N N . LYS A 1 423 ? 9.711 -30.609 -9.102 1 97.12 423 LYS A N 1
ATOM 3392 C CA . LYS A 1 423 ? 8.734 -31.234 -9.992 1 97.12 423 LYS A CA 1
ATOM 3393 C C . LYS A 1 423 ? 9.125 -32.688 -10.305 1 97.12 423 LYS A C 1
ATOM 3395 O O . LYS A 1 423 ? 8.281 -33.562 -10.266 1 97.12 423 LYS A O 1
ATOM 3400 N N . LYS A 1 424 ? 10.367 -32.875 -10.586 1 96.75 424 LYS A N 1
ATOM 3401 C CA . LYS A 1 424 ? 10.867 -34.219 -10.867 1 96.75 424 LYS A CA 1
ATOM 3402 C C . LYS A 1 424 ? 10.656 -35.156 -9.672 1 96.75 424 LYS A C 1
ATOM 3404 O O . LYS A 1 424 ? 10.25 -36.312 -9.836 1 96.75 424 LYS A O 1
ATOM 3409 N N . LEU A 1 425 ? 10.945 -34.656 -8.516 1 97.56 425 LEU A N 1
ATOM 3410 C CA . LEU A 1 425 ? 10.797 -35.469 -7.297 1 97.56 425 LEU A CA 1
ATOM 3411 C C . LEU A 1 425 ? 9.336 -35.812 -7.051 1 97.56 425 LEU A C 1
ATOM 3413 O O . LEU A 1 425 ? 9.031 -36.938 -6.664 1 97.56 425 LEU A O 1
ATOM 3417 N N . LEU A 1 426 ? 8.453 -34.844 -7.219 1 97.06 426 LEU A N 1
ATOM 3418 C CA . LEU A 1 426 ? 7.023 -35.094 -7.062 1 97.06 426 LEU A CA 1
ATOM 3419 C C . LEU A 1 426 ? 6.566 -36.188 -8.008 1 97.06 426 LEU A C 1
ATOM 3421 O O . LEU A 1 426 ? 5.871 -37.125 -7.594 1 97.06 426 LEU A O 1
ATOM 3425 N N . TYR A 1 427 ? 6.922 -36.125 -9.266 1 95.31 427 TYR A N 1
ATOM 3426 C CA . TYR A 1 427 ? 6.484 -37.094 -10.273 1 95.31 427 TYR A CA 1
ATOM 3427 C C . TYR A 1 427 ? 7.102 -38.438 -10.023 1 95.31 427 TYR A C 1
ATOM 3429 O O . TYR A 1 427 ? 6.473 -39.469 -10.281 1 95.31 427 TYR A O 1
ATOM 3437 N N . LYS A 1 428 ? 8.336 -38.438 -9.539 1 95.44 428 LYS A N 1
ATOM 3438 C CA . LYS A 1 428 ? 8.93 -39.688 -9.102 1 95.44 428 LYS A CA 1
ATOM 3439 C C . LYS A 1 428 ? 8.078 -40.344 -8.023 1 95.44 428 LYS A C 1
ATOM 3441 O O . LYS A 1 428 ? 7.801 -41.562 -8.086 1 95.44 428 LYS A O 1
ATOM 3446 N N . GLY A 1 429 ? 7.707 -39.594 -7.043 1 95.19 429 GLY A N 1
ATOM 3447 C CA . GLY A 1 429 ? 6.844 -40.094 -5.992 1 95.19 429 GLY A CA 1
ATOM 3448 C C . GLY A 1 429 ? 5.516 -40.625 -6.508 1 95.19 429 GLY A C 1
ATOM 3449 O O . GLY A 1 429 ? 4.977 -41.594 -5.984 1 95.19 429 GLY A O 1
ATOM 3450 N N . LEU A 1 430 ? 4.98 -39.938 -7.523 1 94.5 430 LEU A N 1
ATOM 3451 C CA . LEU A 1 430 ? 3.713 -40.344 -8.133 1 94.5 430 LEU A CA 1
ATOM 3452 C C . LEU A 1 430 ? 3.883 -41.562 -9.016 1 94.5 430 LEU A C 1
ATOM 3454 O O . LEU A 1 430 ? 2.9 -42.219 -9.383 1 94.5 430 LEU A O 1
ATOM 3458 N N . GLY A 1 431 ? 5.105 -41.875 -9.328 1 92.5 431 GLY A N 1
ATOM 3459 C CA . GLY A 1 431 ? 5.371 -42.938 -10.266 1 92.5 431 GLY A CA 1
ATOM 3460 C C . GLY A 1 431 ? 5.074 -42.562 -11.703 1 92.5 431 GLY A C 1
ATOM 3461 O O . GLY A 1 431 ? 4.648 -43.406 -12.492 1 92.5 431 GLY A O 1
ATOM 3462 N N . LEU A 1 432 ? 5.238 -41.312 -12.031 1 90.88 432 LEU A N 1
ATOM 3463 C CA . LEU A 1 432 ? 4.957 -40.812 -13.367 1 90.88 432 LEU A CA 1
ATOM 3464 C C . LEU A 1 432 ? 6.227 -40.281 -14.031 1 90.88 432 LEU A C 1
ATOM 3466 O O . LEU A 1 432 ? 7.148 -39.844 -13.352 1 90.88 432 LEU A O 1
ATOM 3470 N N . GLU A 1 433 ? 6.215 -40.375 -15.281 1 86.69 433 GLU A N 1
ATOM 3471 C CA . GLU A 1 433 ? 7.297 -39.75 -16.047 1 86.69 433 GLU A CA 1
ATOM 3472 C C . GLU A 1 433 ? 7.031 -38.25 -16.281 1 86.69 433 GLU A C 1
ATOM 3474 O O . GLU A 1 433 ? 5.883 -37.844 -16.469 1 86.69 433 GLU A O 1
ATOM 3479 N N . LEU A 1 434 ? 8.094 -37.594 -16.203 1 86.31 434 LEU A N 1
ATOM 3480 C CA . LEU A 1 434 ? 7.98 -36.156 -16.406 1 86.31 434 LEU A CA 1
ATOM 3481 C C . LEU A 1 434 ? 8.438 -35.781 -17.812 1 86.31 434 LEU A C 1
ATOM 3483 O O . LEU A 1 434 ? 9.492 -36.219 -18.266 1 86.31 434 LEU A O 1
ATOM 3487 N N . ASP A 1 435 ? 7.57 -35.031 -18.5 1 77 435 ASP A N 1
ATOM 3488 C CA . ASP A 1 435 ? 7.941 -34.5 -19.812 1 77 435 ASP A CA 1
ATOM 3489 C C . ASP A 1 435 ? 8.695 -33.188 -19.688 1 77 435 ASP A C 1
ATOM 3491 O O . ASP A 1 435 ? 8.375 -32.375 -18.828 1 77 435 ASP A O 1
ATOM 3495 N N . ASP A 1 436 ? 9.641 -33.125 -20.531 1 81.81 436 ASP A N 1
ATOM 3496 C CA . ASP A 1 436 ? 10.422 -31.906 -20.562 1 81.81 436 ASP A CA 1
ATOM 3497 C C . ASP A 1 436 ? 9.742 -30.844 -21.438 1 81.81 436 ASP A C 1
ATOM 3499 O O . ASP A 1 436 ? 9.922 -30.844 -22.656 1 81.81 436 ASP A O 1
ATOM 3503 N N . ASN A 1 437 ? 8.914 -30.062 -21 1 89.5 437 ASN A N 1
ATOM 3504 C CA . ASN A 1 437 ? 8.289 -28.938 -21.688 1 89.5 437 ASN A CA 1
ATOM 3505 C C . ASN A 1 437 ? 9.102 -27.656 -21.516 1 89.5 437 ASN A C 1
ATOM 3507 O O . ASN A 1 437 ? 9.188 -27.109 -20.406 1 89.5 437 ASN A O 1
ATOM 3511 N N . PRO A 1 438 ? 9.695 -27.156 -22.609 1 92.62 438 PRO A N 1
ATOM 3512 C CA . PRO A 1 438 ? 10.555 -25.969 -22.484 1 92.62 438 PRO A CA 1
ATOM 3513 C C . PRO A 1 438 ? 9.781 -24.719 -22.078 1 92.62 438 PRO A C 1
ATOM 3515 O O . PRO A 1 438 ? 10.383 -23.703 -21.719 1 92.62 438 PRO A O 1
ATOM 3518 N N . TYR A 1 439 ? 8.492 -24.734 -22.141 1 95 439 TYR A N 1
ATOM 3519 C CA . TYR A 1 439 ? 7.676 -23.562 -21.828 1 95 439 TYR A CA 1
ATOM 3520 C C . TYR A 1 439 ? 7.125 -23.641 -20.406 1 95 439 TYR A C 1
ATOM 3522 O O . TYR A 1 439 ? 6.371 -22.766 -19.984 1 95 439 TYR A O 1
ATOM 3530 N N . SER A 1 440 ? 7.523 -24.672 -19.688 1 95.56 440 SER A N 1
ATOM 3531 C CA . SER A 1 440 ? 7.07 -24.844 -18.312 1 95.56 440 SER A CA 1
ATOM 3532 C C . SER A 1 440 ? 7.871 -23.969 -17.344 1 95.56 440 SER A C 1
ATOM 3534 O O . SER A 1 440 ? 9.102 -23.969 -17.375 1 95.56 440 SER A O 1
ATOM 3536 N N . ALA A 1 441 ? 7.148 -23.203 -16.516 1 97.19 441 ALA A N 1
ATOM 3537 C CA . ALA A 1 441 ? 7.789 -22.469 -15.43 1 97.19 441 ALA A CA 1
ATOM 3538 C C . ALA A 1 441 ? 8.07 -23.391 -14.242 1 97.19 441 ALA A C 1
ATOM 3540 O O . ALA A 1 441 ? 8.898 -23.078 -13.391 1 97.19 441 ALA A O 1
ATOM 3541 N N . SER A 1 442 ? 7.352 -24.5 -14.172 1 96.88 442 SER A N 1
ATOM 3542 C CA . SER A 1 442 ? 7.488 -25.5 -13.117 1 96.88 442 SER A CA 1
ATOM 3543 C C . SER A 1 442 ? 7.305 -24.875 -11.734 1 96.88 442 SER A C 1
ATOM 3545 O O . SER A 1 442 ? 7.871 -25.359 -10.75 1 96.88 442 SER A O 1
ATOM 3547 N N . TYR A 1 443 ? 6.676 -23.75 -11.656 1 97.94 443 TYR A N 1
ATOM 3548 C CA . TYR A 1 443 ? 6.414 -23.156 -10.359 1 97.94 443 TYR A CA 1
ATOM 3549 C C . TYR A 1 443 ? 5.293 -23.891 -9.633 1 97.94 443 TYR A C 1
ATOM 3551 O O . TYR A 1 443 ? 5.312 -24.016 -8.406 1 97.94 443 TYR A O 1
ATOM 3559 N N . TYR A 1 444 ? 4.293 -24.25 -10.367 1 96.88 444 TYR A N 1
ATOM 3560 C CA . TYR A 1 444 ? 3.209 -25.141 -9.977 1 96.88 444 TYR A CA 1
ATOM 3561 C C . TYR A 1 444 ? 3.105 -26.328 -10.93 1 96.88 444 TYR A C 1
ATOM 3563 O O . TYR A 1 444 ? 3.795 -26.359 -11.953 1 96.88 444 TYR A O 1
ATOM 3571 N N . THR A 1 445 ? 2.34 -27.219 -10.508 1 93.69 445 THR A N 1
ATOM 3572 C CA . THR A 1 445 ? 1.854 -28.234 -11.438 1 93.69 445 THR A CA 1
ATOM 3573 C C . THR A 1 445 ? 0.385 -28.547 -11.18 1 93.69 445 THR A C 1
ATOM 3575 O O . THR A 1 445 ? -0.103 -28.375 -10.055 1 93.69 445 THR A O 1
ATOM 3578 N N . GLU A 1 446 ? -0.274 -28.734 -12.234 1 92.12 446 GLU A N 1
ATOM 3579 C CA . GLU A 1 446 ? -1.66 -29.188 -12.18 1 92.12 446 GLU A CA 1
ATOM 3580 C C . GLU A 1 446 ? -1.771 -30.672 -12.523 1 92.12 446 GLU A C 1
ATOM 3582 O O . GLU A 1 446 ? -1.55 -31.062 -13.672 1 92.12 446 GLU A O 1
ATOM 3587 N N . PHE A 1 447 ? -2.137 -31.438 -11.5 1 89.81 447 PHE A N 1
ATOM 3588 C CA . PHE A 1 447 ? -2.172 -32.906 -11.586 1 89.81 447 PHE A CA 1
ATOM 3589 C C . PHE A 1 447 ? -3.609 -33.406 -11.555 1 89.81 447 PHE A C 1
ATOM 3591 O O . PHE A 1 447 ? -4.359 -33.094 -10.625 1 89.81 447 PHE A O 1
ATOM 3598 N N . ASP A 1 448 ? -4.004 -34.125 -12.586 1 91.44 448 ASP A N 1
ATOM 3599 C CA . ASP A 1 448 ? -5.367 -34.656 -12.648 1 91.44 448 ASP A CA 1
ATOM 3600 C C . ASP A 1 448 ? -5.453 -36.031 -12.016 1 91.44 448 ASP A C 1
ATOM 3602 O O . ASP A 1 448 ? -5 -37.031 -12.602 1 91.44 448 ASP A O 1
ATOM 3606 N N . PHE A 1 449 ? -6.094 -36.125 -10.938 1 93.44 449 PHE A N 1
ATOM 3607 C CA . PHE A 1 449 ? -6.164 -37.344 -10.133 1 93.44 449 PHE A CA 1
ATOM 3608 C C . PHE A 1 449 ? -6.977 -38.406 -10.844 1 93.44 449 PHE A C 1
ATOM 3610 O O . PHE A 1 449 ? -6.629 -39.594 -10.797 1 93.44 449 PHE A O 1
ATOM 3617 N N . LEU A 1 450 ? -8.047 -38.031 -11.492 1 92.75 450 LEU A N 1
ATOM 3618 C CA . LEU A 1 450 ? -8.922 -38.969 -12.164 1 92.75 450 LEU A CA 1
ATOM 3619 C C . LEU A 1 450 ? -8.234 -39.594 -13.375 1 92.75 450 LEU A C 1
ATOM 3621 O O . LEU A 1 450 ? -8.297 -40.812 -13.586 1 92.75 450 LEU A O 1
ATOM 3625 N N . GLU A 1 451 ? -7.629 -38.719 -14.141 1 90.06 451 GLU A N 1
ATOM 3626 C CA . GLU A 1 451 ? -6.879 -39.219 -15.289 1 90.06 451 GLU A CA 1
ATOM 3627 C C . GLU A 1 451 ? -5.785 -40.188 -14.859 1 90.06 451 GLU A C 1
ATOM 3629 O O . GLU A 1 451 ? -5.574 -41.219 -15.492 1 90.06 451 GLU A O 1
ATOM 3634 N N . TRP A 1 452 ? -5.133 -39.875 -13.836 1 91.94 452 TRP A N 1
ATOM 3635 C CA . TRP A 1 452 ? -4.07 -40.688 -13.281 1 91.94 452 TRP A CA 1
ATOM 3636 C C . TRP A 1 452 ? -4.621 -42.031 -12.797 1 91.94 452 TRP A C 1
ATOM 3638 O O . TRP A 1 452 ? -4.016 -43.094 -13.039 1 91.94 452 TRP A O 1
ATOM 3648 N N . SER A 1 453 ? -5.699 -42.031 -12.148 1 94.12 453 SER A N 1
ATOM 3649 C CA . SER A 1 453 ? -6.34 -43.25 -11.664 1 94.12 453 SER A CA 1
ATOM 3650 C C . SER A 1 453 ? -6.664 -44.188 -12.82 1 94.12 453 SER A C 1
ATOM 3652 O O . SER A 1 453 ? -6.469 -45.406 -12.703 1 94.12 453 SER A O 1
ATOM 3654 N N . GLY A 1 454 ? -7.191 -43.594 -13.883 1 93 454 GLY A N 1
ATOM 3655 C CA . GLY A 1 454 ? -7.5 -44.406 -15.062 1 93 454 GLY A CA 1
ATOM 3656 C C . GLY A 1 454 ? -6.27 -45 -15.711 1 93 454 GLY A C 1
ATOM 3657 O O . GLY A 1 454 ? -6.316 -46.125 -16.203 1 93 454 GLY A O 1
ATOM 3658 N N . ALA A 1 455 ? -5.234 -44.281 -15.688 1 90.38 455 ALA A N 1
ATOM 3659 C CA . ALA A 1 455 ? -3.988 -44.781 -16.281 1 90.38 455 ALA A CA 1
ATOM 3660 C C . ALA A 1 455 ? -3.424 -45.969 -15.5 1 90.38 455 ALA A C 1
ATOM 3662 O O . ALA A 1 455 ? -2.824 -46.875 -16.078 1 90.38 455 ALA A O 1
ATOM 3663 N N . ILE A 1 456 ? -3.645 -45.969 -14.227 1 92.12 456 ILE A N 1
ATOM 3664 C CA . ILE A 1 456 ? -3.027 -46.969 -13.367 1 92.12 456 ILE A CA 1
ATOM 3665 C C . ILE A 1 456 ? -3.967 -48.156 -13.219 1 92.12 456 ILE A C 1
ATOM 3667 O O . ILE A 1 456 ? -3.531 -49.312 -13.297 1 92.12 456 ILE A O 1
ATOM 3671 N N . TYR A 1 457 ? -5.297 -47.875 -13.039 1 94.56 457 TYR A N 1
ATOM 3672 C CA . TYR A 1 457 ? -6.188 -48.938 -12.633 1 94.56 457 TYR A CA 1
ATOM 3673 C C . TYR A 1 457 ? -7.281 -49.156 -13.664 1 94.56 457 TYR A C 1
ATOM 3675 O O . TYR A 1 457 ? -8.125 -50.062 -13.508 1 94.56 457 TYR A O 1
ATOM 3683 N N . GLY A 1 458 ? -7.332 -48.344 -14.68 1 94.06 458 GLY A N 1
ATOM 3684 C CA . GLY A 1 458 ? -8.297 -48.531 -15.75 1 94.06 458 GLY A CA 1
ATOM 3685 C C . GLY A 1 458 ? -9.492 -47.625 -15.648 1 94.06 458 GLY A C 1
ATOM 3686 O O . GLY A 1 458 ? -9.75 -47.031 -14.586 1 94.06 458 GLY A O 1
ATOM 3687 N N . ASN A 1 459 ? -10.219 -47.531 -16.719 1 94.62 459 ASN A N 1
ATOM 3688 C CA . ASN A 1 459 ? -11.344 -46.625 -16.844 1 94.62 459 ASN A CA 1
ATOM 3689 C C . ASN A 1 459 ? -12.484 -47 -15.898 1 94.62 459 ASN A C 1
ATOM 3691 O O . ASN A 1 459 ? -13.203 -46.125 -15.414 1 94.62 459 ASN A O 1
ATOM 3695 N N . ASP A 1 460 ? -12.648 -48.219 -15.695 1 94.88 460 ASP A N 1
ATOM 3696 C CA . ASP A 1 460 ? -13.711 -48.656 -14.797 1 94.88 460 ASP A CA 1
ATOM 3697 C C . ASP A 1 460 ? -13.508 -48.125 -13.391 1 94.88 460 ASP A C 1
ATOM 3699 O O . ASP A 1 460 ? -14.461 -47.719 -12.727 1 94.88 460 ASP A O 1
ATOM 3703 N N . PHE A 1 461 ? -12.352 -48.188 -13.023 1 95.31 461 PHE A N 1
ATOM 3704 C CA . PHE A 1 461 ? -12.039 -47.656 -11.703 1 95.31 461 PHE A CA 1
ATOM 3705 C C . PHE A 1 461 ? -12.242 -46.125 -11.672 1 95.31 461 PHE A C 1
ATOM 3707 O O . PHE A 1 461 ? -12.789 -45.594 -10.711 1 95.31 461 PHE A O 1
ATOM 3714 N N . SER A 1 462 ? -11.75 -45.438 -12.688 1 94.56 462 SER A N 1
ATOM 3715 C CA . SER A 1 462 ? -11.945 -44 -12.766 1 94.56 462 SER A CA 1
ATOM 3716 C C . SER A 1 462 ? -13.43 -43.625 -12.695 1 94.56 462 SER A C 1
ATOM 3718 O O . SER A 1 462 ? -13.797 -42.625 -12.062 1 94.56 462 SER A O 1
ATOM 3720 N N . ASN A 1 463 ? -14.227 -44.375 -13.359 1 94.69 463 ASN A N 1
ATOM 3721 C CA . ASN A 1 463 ? -15.664 -44.188 -13.312 1 94.69 463 ASN A CA 1
ATOM 3722 C C . ASN A 1 463 ? -16.219 -44.406 -11.906 1 94.69 463 ASN A C 1
ATOM 3724 O O . ASN A 1 463 ? -17.125 -43.719 -11.469 1 94.69 463 ASN A O 1
ATOM 3728 N N . TYR A 1 464 ? -15.75 -45.406 -11.336 1 94.06 464 TYR A N 1
ATOM 3729 C CA . TYR A 1 464 ? -16.125 -45.688 -9.953 1 94.06 464 TYR A CA 1
ATOM 3730 C C . TYR A 1 464 ? -15.82 -44.469 -9.062 1 94.06 464 TYR A C 1
ATOM 3732 O O . TYR A 1 464 ? -16.656 -44.062 -8.258 1 94.06 464 TYR A O 1
ATOM 3740 N N . LEU A 1 465 ? -14.633 -43.969 -9.18 1 93.88 465 LEU A N 1
ATOM 3741 C CA . LEU A 1 465 ? -14.242 -42.781 -8.391 1 93.88 465 LEU A CA 1
ATOM 3742 C C . LEU A 1 465 ? -15.18 -41.625 -8.641 1 93.88 465 LEU A C 1
ATOM 3744 O O . LEU A 1 465 ? -15.625 -40.969 -7.695 1 93.88 465 LEU A O 1
ATOM 3748 N N . LYS A 1 466 ? -15.406 -41.344 -9.859 1 92.88 466 LYS A N 1
ATOM 3749 C CA . LYS A 1 466 ? -16.25 -40.219 -10.273 1 92.88 466 LYS A CA 1
ATOM 3750 C C . LYS A 1 466 ? -17.641 -40.344 -9.664 1 92.88 466 LYS A C 1
ATOM 3752 O O . LYS A 1 466 ? -18.266 -39.312 -9.32 1 92.88 466 LYS A O 1
ATOM 3757 N N . ASN A 1 467 ? -18.125 -41.531 -9.508 1 92.25 467 ASN A N 1
ATOM 3758 C CA . ASN A 1 467 ? -19.5 -41.75 -9.062 1 92.25 467 ASN A CA 1
ATOM 3759 C C . ASN A 1 467 ? -19.578 -41.844 -7.543 1 92.25 467 ASN A C 1
ATOM 3761 O O . ASN A 1 467 ? -20.656 -41.656 -6.961 1 92.25 467 ASN A O 1
ATOM 3765 N N . HIS A 1 468 ? -18.484 -42.125 -6.914 1 90.88 468 HIS A N 1
ATOM 3766 C CA . HIS A 1 468 ? -18.562 -42.438 -5.492 1 90.88 468 HIS A CA 1
ATOM 3767 C C . HIS A 1 468 ? -17.781 -41.438 -4.652 1 90.88 468 HIS A C 1
ATOM 3769 O O . HIS A 1 468 ? -17.906 -41.406 -3.426 1 90.88 468 HIS A O 1
ATOM 3775 N N . CYS A 1 469 ? -17 -40.656 -5.32 1 89.94 469 CYS A N 1
ATOM 3776 C CA . CYS A 1 469 ? -16.172 -39.719 -4.605 1 89.94 469 CYS A CA 1
ATOM 3777 C C . CYS A 1 469 ? -16.281 -38.312 -5.238 1 89.94 469 CYS A C 1
ATOM 3779 O O . CYS A 1 469 ? -16.578 -38.188 -6.426 1 89.94 469 CYS A O 1
ATOM 3781 N N . LYS A 1 470 ? -16.078 -37.312 -4.402 1 88.31 470 LYS A N 1
ATOM 3782 C CA . LYS A 1 470 ? -15.906 -35.938 -4.898 1 88.31 470 LYS A CA 1
ATOM 3783 C C . LYS A 1 470 ? -14.445 -35.531 -4.863 1 88.31 470 LYS A C 1
ATOM 3785 O O . LYS A 1 470 ? -13.688 -35.938 -3.984 1 88.31 470 LYS A O 1
ATOM 3790 N N . PRO A 1 471 ? -14.055 -34.719 -5.793 1 87.75 471 PRO A N 1
ATOM 3791 C CA . PRO A 1 471 ? -12.664 -34.281 -5.844 1 87.75 471 PRO A CA 1
ATOM 3792 C C . PRO A 1 471 ? -12.172 -33.719 -4.512 1 87.75 471 PRO A C 1
ATOM 3794 O O . PRO A 1 471 ? -11.031 -33.969 -4.117 1 87.75 471 PRO A O 1
ATOM 3797 N N . VAL A 1 472 ? -12.984 -32.969 -3.82 1 88 472 VAL A N 1
ATOM 3798 C CA . VAL A 1 472 ? -12.602 -32.281 -2.582 1 88 472 VAL A CA 1
ATOM 3799 C C . VAL A 1 472 ? -12.336 -33.344 -1.496 1 88 472 VAL A C 1
ATOM 3801 O O . VAL A 1 472 ? -11.578 -33.062 -0.555 1 88 472 VAL A O 1
ATOM 3804 N N . ASP A 1 473 ? -12.914 -34.531 -1.611 1 88.88 473 ASP A N 1
ATOM 3805 C CA . ASP A 1 473 ? -12.703 -35.594 -0.64 1 88.88 473 ASP A CA 1
ATOM 3806 C C . ASP A 1 473 ? -11.227 -35.969 -0.566 1 88.88 473 ASP A C 1
ATOM 3808 O O . ASP A 1 473 ? -10.719 -36.312 0.51 1 88.88 473 ASP A O 1
ATOM 3812 N N . ILE A 1 474 ? -10.664 -35.969 -1.693 1 90 474 ILE A N 1
ATOM 3813 C CA . ILE A 1 474 ? -9.25 -36.344 -1.759 1 90 474 ILE A CA 1
ATOM 3814 C C . ILE A 1 474 ? -8.422 -35.344 -0.967 1 90 474 ILE A C 1
ATOM 3816 O O . ILE A 1 474 ? -7.523 -35.719 -0.213 1 90 474 ILE A O 1
ATOM 3820 N N . LEU A 1 475 ? -8.68 -34.094 -1.123 1 90.94 475 LEU A N 1
ATOM 3821 C CA . LEU A 1 475 ? -7.961 -33.031 -0.434 1 90.94 475 LEU A CA 1
ATOM 3822 C C . LEU A 1 475 ? -8.172 -33.094 1.074 1 90.94 475 LEU A C 1
ATOM 3824 O O . LEU A 1 475 ? -7.23 -32.906 1.849 1 90.94 475 LEU A O 1
ATOM 3828 N N . PHE A 1 476 ? -9.367 -33.406 1.448 1 89.19 476 PHE A N 1
ATOM 3829 C CA . PHE A 1 476 ? -9.68 -33.531 2.865 1 89.19 476 PHE A CA 1
ATOM 3830 C C . PHE A 1 476 ? -8.953 -34.75 3.465 1 89.19 476 PHE A C 1
ATOM 3832 O O . PHE A 1 476 ? -8.453 -34.656 4.59 1 89.19 476 PHE A O 1
ATOM 3839 N N . LEU A 1 477 ? -8.961 -35.812 2.748 1 89.19 477 LEU A N 1
ATOM 3840 C CA . LEU A 1 477 ? -8.266 -37 3.211 1 89.19 477 LEU A CA 1
ATOM 3841 C C . LEU A 1 477 ? -6.777 -36.719 3.393 1 89.19 477 LEU A C 1
ATOM 3843 O O . LEU A 1 477 ? -6.172 -37.156 4.367 1 89.19 477 LEU A O 1
ATOM 3847 N N . LEU A 1 478 ? -6.199 -36 2.441 1 91.56 478 LEU A N 1
ATOM 3848 C CA . LEU A 1 478 ? -4.797 -35.625 2.533 1 91.56 478 LEU A CA 1
ATOM 3849 C C . LEU A 1 478 ? -4.539 -34.812 3.797 1 91.56 478 LEU A C 1
ATOM 3851 O O . LEU A 1 478 ? -3.561 -35.062 4.512 1 91.56 478 LEU A O 1
ATOM 3855 N N . ALA A 1 479 ? -5.383 -33.844 4.027 1 90.12 479 ALA A N 1
ATOM 3856 C CA . ALA A 1 479 ? -5.227 -32.969 5.184 1 90.12 479 ALA A CA 1
ATOM 3857 C C . ALA A 1 479 ? -5.418 -33.75 6.488 1 90.12 479 ALA A C 1
ATOM 3859 O O . ALA A 1 479 ? -4.625 -33.594 7.422 1 90.12 479 ALA A O 1
ATOM 3860 N N . LYS A 1 480 ? -6.426 -34.562 6.531 1 88.56 480 LYS A N 1
ATOM 3861 C CA . LYS A 1 480 ? -6.824 -35.25 7.754 1 88.56 480 LYS A CA 1
ATOM 3862 C C . LYS A 1 480 ? -5.879 -36.406 8.062 1 88.56 480 LYS A C 1
ATOM 3864 O O . LYS A 1 480 ? -5.594 -36.688 9.234 1 88.56 480 LYS A O 1
ATOM 3869 N N . LYS A 1 481 ? -5.441 -37.094 7.074 1 86.62 481 LYS A N 1
ATOM 3870 C CA . LYS A 1 481 ? -4.691 -38.312 7.316 1 86.62 481 LYS A CA 1
ATOM 3871 C C . LYS A 1 481 ? -3.188 -38.062 7.266 1 86.62 481 LYS A C 1
ATOM 3873 O O . LYS A 1 481 ? -2.406 -38.781 7.879 1 86.62 481 LYS A O 1
ATOM 3878 N N . SER A 1 482 ? -2.809 -37.031 6.527 1 89.06 482 SER A N 1
ATOM 3879 C CA . SER A 1 482 ? -1.374 -36.906 6.285 1 89.06 482 SER A CA 1
ATOM 3880 C C . SER A 1 482 ? -0.894 -35.5 6.531 1 89.06 482 SER A C 1
ATOM 3882 O O . SER A 1 482 ? 0.273 -35.188 6.289 1 89.06 482 SER A O 1
ATOM 3884 N N . SER A 1 483 ? -1.722 -34.5 6.891 1 90.75 483 SER A N 1
ATOM 3885 C CA . SER A 1 483 ? -1.387 -33.094 7.16 1 90.75 483 SER A CA 1
ATOM 3886 C C . SER A 1 483 ? -0.801 -32.438 5.926 1 90.75 483 SER A C 1
ATOM 3888 O O . SER A 1 483 ? 0.179 -31.688 6.023 1 90.75 483 SER A O 1
ATOM 3890 N N . ILE A 1 484 ? -1.3 -32.875 4.793 1 91.88 484 ILE A N 1
ATOM 3891 C CA . ILE A 1 484 ? -0.876 -32.281 3.527 1 91.88 484 ILE A CA 1
ATOM 3892 C C . ILE A 1 484 ? -1.986 -31.375 2.975 1 91.88 484 ILE A C 1
ATOM 3894 O O . ILE A 1 484 ? -3.15 -31.781 2.924 1 91.88 484 ILE A O 1
ATOM 3898 N N . VAL A 1 485 ? -1.618 -30.141 2.605 1 92.06 485 VAL A N 1
ATOM 3899 C CA . VAL A 1 485 ? -2.582 -29.172 2.082 1 92.06 485 VAL A CA 1
ATOM 3900 C C . VAL A 1 485 ? -2.271 -28.875 0.616 1 92.06 485 VAL A C 1
ATOM 3902 O O . VAL A 1 485 ? -1.181 -28.406 0.291 1 92.06 485 VAL A O 1
ATOM 3905 N N . LEU A 1 486 ? -3.156 -29.234 -0.264 1 93.25 486 LEU A N 1
ATOM 3906 C CA . LEU A 1 486 ? -3.125 -28.906 -1.687 1 93.25 486 LEU A CA 1
ATOM 3907 C C . LEU A 1 486 ? -4.395 -28.172 -2.105 1 93.25 486 LEU A C 1
ATOM 3909 O O . LEU A 1 486 ? -5.309 -28 -1.299 1 93.25 486 LEU A O 1
ATOM 3913 N N . LEU A 1 487 ? -4.391 -27.688 -3.387 1 90.81 487 LEU A N 1
ATOM 3914 C CA . LEU A 1 487 ? -5.559 -26.922 -3.832 1 90.81 487 LEU A CA 1
ATOM 3915 C C . LEU A 1 487 ? -6.258 -27.641 -4.984 1 90.81 487 LEU A C 1
ATOM 3917 O O . LEU A 1 487 ? -5.613 -28.312 -5.781 1 90.81 487 LEU A O 1
ATOM 3921 N N . ASN A 1 488 ? -7.566 -27.406 -5.02 1 89.69 488 ASN A N 1
ATOM 3922 C CA . ASN A 1 488 ? -8.344 -27.953 -6.125 1 89.69 488 ASN A CA 1
ATOM 3923 C C . ASN A 1 488 ? -8.18 -27.141 -7.398 1 89.69 488 ASN A C 1
ATOM 3925 O O . ASN A 1 488 ? -8.227 -25.906 -7.355 1 89.69 488 ASN A O 1
ATOM 3929 N N . GLY A 1 489 ? -8.023 -27.797 -8.5 1 88.88 489 GLY A N 1
ATOM 3930 C CA . GLY A 1 489 ? -7.863 -27.109 -9.781 1 88.88 489 GLY A CA 1
ATOM 3931 C C . GLY A 1 489 ? -9.141 -26.484 -10.281 1 88.88 489 GLY A C 1
ATOM 3932 O O . GLY A 1 489 ? -9.102 -25.484 -11.008 1 88.88 489 GLY A O 1
ATOM 3933 N N . SER A 1 490 ? -10.273 -27 -9.883 1 85.88 490 SER A N 1
ATOM 3934 C CA . SER A 1 490 ? -11.555 -26.5 -10.352 1 85.88 490 SER A CA 1
ATOM 3935 C C . SER A 1 490 ? -11.766 -25.047 -9.953 1 85.88 490 SER A C 1
ATOM 3937 O O . SER A 1 490 ? -12.406 -24.281 -10.672 1 85.88 490 SER A O 1
ATOM 3939 N N . GLY A 1 491 ? -11.188 -24.641 -8.859 1 84.56 491 GLY A N 1
ATOM 3940 C CA . GLY A 1 491 ? -11.281 -23.266 -8.414 1 84.56 491 GLY A CA 1
ATOM 3941 C C . GLY A 1 491 ? -10.562 -22.297 -9.328 1 84.56 491 GLY A C 1
ATOM 3942 O O . GLY A 1 491 ? -10.844 -21.094 -9.312 1 84.56 491 GLY A O 1
ATOM 3943 N N . PHE A 1 492 ? -9.719 -22.812 -10.117 1 89.62 492 PHE A N 1
ATOM 3944 C CA . PHE A 1 492 ? -8.961 -22.031 -11.078 1 89.62 492 PHE A CA 1
ATOM 3945 C C . PHE A 1 492 ? -9.539 -22.172 -12.484 1 89.62 492 PHE A C 1
ATOM 3947 O O . PHE A 1 492 ? -8.922 -21.75 -13.461 1 89.62 492 PHE A O 1
ATOM 3954 N N . GLN A 1 493 ? -10.648 -22.859 -12.484 1 89.38 493 GLN A N 1
ATOM 3955 C CA . GLN A 1 493 ? -11.32 -23.203 -13.734 1 89.38 493 GLN A CA 1
ATOM 3956 C C . GLN A 1 493 ? -10.5 -24.188 -14.555 1 89.38 493 GLN A C 1
ATOM 3958 O O . GLN A 1 493 ? -10.422 -24.078 -15.773 1 89.38 493 GLN A O 1
ATOM 3963 N N . GLY A 1 494 ? -9.797 -25 -13.836 1 89.38 494 GLY A N 1
ATOM 3964 C CA . GLY A 1 494 ? -9.18 -26.188 -14.422 1 89.38 494 GLY A CA 1
ATOM 3965 C C . GLY A 1 494 ? -10.086 -27.406 -14.406 1 89.38 494 GLY A C 1
ATOM 3966 O O . GLY A 1 494 ? -11.258 -27.312 -14.039 1 89.38 494 GLY A O 1
ATOM 3967 N N . PRO A 1 495 ? -9.484 -28.5 -14.82 1 89.75 495 PRO A N 1
ATOM 3968 C CA . PRO A 1 495 ? -10.273 -29.719 -14.781 1 89.75 495 PRO A CA 1
ATOM 3969 C C . PRO A 1 495 ? -10.773 -30.062 -13.375 1 89.75 495 PRO A C 1
ATOM 3971 O O . PRO A 1 495 ? -10.055 -29.844 -12.391 1 89.75 495 PRO A O 1
ATOM 3974 N N . GLU A 1 496 ? -11.914 -30.578 -13.305 1 89.38 496 GLU A N 1
ATOM 3975 C CA . GLU A 1 496 ? -12.633 -30.781 -12.055 1 89.38 496 GLU A CA 1
ATOM 3976 C C . GLU A 1 496 ? -11.805 -31.609 -11.07 1 89.38 496 GLU A C 1
ATOM 3978 O O . GLU A 1 496 ? -11.812 -31.344 -9.867 1 89.38 496 GLU A O 1
ATOM 3983 N N . TRP A 1 497 ? -11.102 -32.594 -11.531 1 92.44 497 TRP A N 1
ATOM 3984 C CA . TRP A 1 497 ? -10.406 -33.531 -10.656 1 92.44 497 TRP A CA 1
ATOM 3985 C C . TRP A 1 497 ? -8.93 -33.188 -10.547 1 92.44 497 TRP A C 1
ATOM 3987 O O . TRP A 1 497 ? -8.141 -33.969 -10.016 1 92.44 497 TRP A O 1
ATOM 3997 N N . SER A 1 498 ? -8.633 -32.031 -11.055 1 92.31 498 SER A N 1
ATOM 3998 C CA . SER A 1 498 ? -7.23 -31.656 -11 1 92.31 498 SER A CA 1
ATOM 3999 C C . SER A 1 498 ? -6.875 -31.047 -9.641 1 92.31 498 SER A C 1
ATOM 4001 O O . SER A 1 498 ? -7.75 -30.547 -8.93 1 92.31 498 SER A O 1
ATOM 4003 N N . ILE A 1 499 ? -5.605 -31.188 -9.289 1 93.69 499 ILE A N 1
ATOM 4004 C CA . ILE A 1 499 ? -5.031 -30.672 -8.047 1 93.69 499 ILE A CA 1
ATOM 4005 C C . ILE A 1 499 ? -3.84 -29.781 -8.359 1 93.69 499 ILE A C 1
ATOM 4007 O O . ILE A 1 499 ? -2.969 -30.141 -9.156 1 93.69 499 ILE A O 1
ATOM 4011 N N . ARG A 1 500 ? -3.852 -28.578 -7.789 1 94.94 500 ARG A N 1
ATOM 4012 C CA . ARG A 1 500 ? -2.693 -27.703 -7.906 1 94.94 500 ARG A CA 1
ATOM 4013 C C . ARG A 1 500 ? -1.68 -27.969 -6.801 1 94.94 500 ARG A C 1
ATOM 4015 O O . ARG A 1 500 ? -2.035 -28.016 -5.621 1 94.94 500 ARG A O 1
ATOM 4022 N N . ILE A 1 501 ? -0.479 -28.172 -7.164 1 95.94 501 ILE A N 1
ATOM 4023 C CA . ILE A 1 501 ? 0.624 -28.359 -6.227 1 95.94 501 ILE A CA 1
ATOM 4024 C C . ILE A 1 501 ? 1.694 -27.297 -6.473 1 95.94 501 ILE A C 1
ATOM 4026 O O . ILE A 1 501 ? 2.217 -27.172 -7.582 1 95.94 501 ILE A O 1
ATOM 4030 N N . SER A 1 502 ? 1.969 -26.516 -5.484 1 96.88 502 SER A N 1
ATOM 4031 C CA . SER A 1 502 ? 3.076 -25.562 -5.578 1 96.88 502 SER A CA 1
ATOM 4032 C C . SER A 1 502 ? 4.422 -26.281 -5.461 1 96.88 502 SER A C 1
ATOM 4034 O O . SER A 1 502 ? 4.602 -27.141 -4.598 1 96.88 502 SER A O 1
ATOM 4036 N N . LEU A 1 503 ? 5.352 -25.922 -6.293 1 97.81 503 LEU A N 1
ATOM 4037 C CA . LEU A 1 503 ? 6.668 -26.547 -6.289 1 97.81 503 LEU A CA 1
ATOM 4038 C C . LEU A 1 503 ? 7.723 -25.609 -5.73 1 97.81 503 LEU A C 1
ATOM 4040 O O . LEU A 1 503 ? 8.922 -25.859 -5.855 1 97.81 503 LEU A O 1
ATOM 4044 N N . ALA A 1 504 ? 7.273 -24.562 -5.059 1 97.06 504 ALA A N 1
ATOM 4045 C CA . ALA A 1 504 ? 8.211 -23.516 -4.664 1 97.06 504 ALA A CA 1
ATOM 4046 C C . ALA A 1 504 ? 8.328 -23.438 -3.143 1 97.06 504 ALA A C 1
ATOM 4048 O O . ALA A 1 504 ? 9.305 -22.891 -2.615 1 97.06 504 ALA A O 1
ATOM 4049 N N . ASN A 1 505 ? 7.48 -24.016 -2.391 1 94.81 505 ASN A N 1
ATOM 4050 C CA . ASN A 1 505 ? 7.281 -23.531 -1.027 1 94.81 505 ASN A CA 1
ATOM 4051 C C . ASN A 1 505 ? 7.824 -24.531 -0.001 1 94.81 505 ASN A C 1
ATOM 4053 O O . ASN A 1 505 ? 8 -24.172 1.169 1 94.81 505 ASN A O 1
ATOM 4057 N N . LEU A 1 506 ? 8.023 -25.828 -0.342 1 95.94 506 LEU A N 1
ATOM 4058 C CA . LEU A 1 506 ? 8.477 -26.859 0.598 1 95.94 506 LEU A CA 1
ATOM 4059 C C . LEU A 1 506 ? 9.906 -27.281 0.295 1 95.94 506 LEU A C 1
ATOM 4061 O O . LEU A 1 506 ? 10.539 -26.734 -0.616 1 95.94 506 LEU A O 1
ATOM 4065 N N . ASN A 1 507 ? 10.375 -28.188 1.118 1 95.62 507 ASN A N 1
ATOM 4066 C CA . ASN A 1 507 ? 11.695 -28.75 0.864 1 95.62 507 ASN A CA 1
ATOM 4067 C C . ASN A 1 507 ? 11.641 -29.828 -0.21 1 95.62 507 ASN A C 1
ATOM 4069 O O . ASN A 1 507 ? 10.578 -30.406 -0.473 1 95.62 507 ASN A O 1
ATOM 4073 N N . ASP A 1 508 ? 12.758 -30.109 -0.778 1 96.44 508 ASP A N 1
ATOM 4074 C CA . ASP A 1 508 ? 12.859 -31.047 -1.899 1 96.44 508 ASP A CA 1
ATOM 4075 C C . ASP A 1 508 ? 12.211 -32.375 -1.562 1 96.44 508 ASP A C 1
ATOM 4077 O O . ASP A 1 508 ? 11.328 -32.844 -2.287 1 96.44 508 ASP A O 1
ATOM 4081 N N . ASN A 1 509 ? 12.477 -32.969 -0.444 1 95.44 509 ASN A N 1
ATOM 4082 C CA . ASN A 1 509 ? 12.047 -34.312 -0.111 1 95.44 509 ASN A CA 1
ATOM 4083 C C . ASN A 1 509 ? 10.555 -34.375 0.191 1 95.44 509 ASN A C 1
ATOM 4085 O O . ASN A 1 509 ? 9.93 -35.438 0.107 1 95.44 509 ASN A O 1
ATOM 4089 N N . ASP A 1 510 ? 10.016 -33.219 0.551 1 96.69 510 ASP A N 1
ATOM 4090 C CA . ASP A 1 510 ? 8.586 -33.156 0.826 1 96.69 510 ASP A CA 1
ATOM 4091 C C . ASP A 1 510 ? 7.77 -33.5 -0.416 1 96.69 510 ASP A C 1
ATOM 4093 O O . ASP A 1 510 ? 6.668 -34.062 -0.307 1 96.69 510 ASP A O 1
ATOM 4097 N N . TYR A 1 511 ? 8.297 -33.281 -1.526 1 97.19 511 TYR A N 1
ATOM 4098 C CA . TYR A 1 511 ? 7.547 -33.5 -2.76 1 97.19 511 TYR A CA 1
ATOM 4099 C C . TYR A 1 511 ? 7.5 -34.969 -3.123 1 97.19 511 TYR A C 1
ATOM 4101 O O . TYR A 1 511 ? 6.516 -35.438 -3.695 1 97.19 511 TYR A O 1
ATOM 4109 N N . ILE A 1 512 ? 8.523 -35.719 -2.758 1 96.56 512 ILE A N 1
ATOM 4110 C CA . ILE A 1 512 ? 8.461 -37.156 -2.893 1 96.56 512 ILE A CA 1
ATOM 4111 C C . ILE A 1 512 ? 7.359 -37.719 -1.989 1 96.56 512 ILE A C 1
ATOM 4113 O O . ILE A 1 512 ? 6.562 -38.562 -2.416 1 96.56 512 ILE A O 1
ATOM 4117 N N . THR A 1 513 ? 7.387 -37.219 -0.787 1 96.12 513 THR A N 1
ATOM 4118 C CA . THR A 1 513 ? 6.414 -37.656 0.208 1 96.12 513 THR A CA 1
ATOM 4119 C C . THR A 1 513 ? 4.992 -37.375 -0.265 1 96.12 513 THR A C 1
ATOM 4121 O O . THR A 1 513 ? 4.105 -38.219 -0.132 1 96.12 513 THR A O 1
ATOM 4124 N N . ILE A 1 514 ? 4.77 -36.188 -0.798 1 96.31 514 ILE A N 1
ATOM 4125 C CA . ILE A 1 514 ? 3.447 -35.812 -1.301 1 96.31 514 ILE A CA 1
ATOM 4126 C C . ILE A 1 514 ? 3.029 -36.781 -2.402 1 96.31 514 ILE A C 1
ATOM 4128 O O . ILE A 1 514 ? 1.896 -37.281 -2.41 1 96.31 514 ILE A O 1
ATOM 4132 N N . GLY A 1 515 ? 3.928 -37.094 -3.314 1 96 515 GLY A N 1
ATOM 4133 C CA . GLY A 1 515 ? 3.637 -38.062 -4.371 1 96 515 GLY A CA 1
ATOM 4134 C C . GLY A 1 515 ? 3.295 -39.438 -3.846 1 96 515 GLY A C 1
ATOM 4135 O O . GLY A 1 515 ? 2.33 -40.062 -4.301 1 96 515 GLY A O 1
ATOM 4136 N N . GLU A 1 516 ? 4.016 -39.938 -2.875 1 96.06 516 GLU A N 1
ATOM 4137 C CA . GLU A 1 516 ? 3.814 -41.25 -2.301 1 96.06 516 GLU A CA 1
ATOM 4138 C C . GLU A 1 516 ? 2.484 -41.344 -1.56 1 96.06 516 GLU A C 1
ATOM 4140 O O . GLU A 1 516 ? 1.799 -42.344 -1.617 1 96.06 516 GLU A O 1
ATOM 4145 N N . VAL A 1 517 ? 2.221 -40.281 -0.859 1 95.31 517 VAL A N 1
ATOM 4146 C CA . VAL A 1 517 ? 0.97 -40.25 -0.109 1 95.31 517 VAL A CA 1
ATOM 4147 C C . VAL A 1 517 ? -0.213 -40.25 -1.075 1 95.31 517 VAL A C 1
ATOM 4149 O O . VAL A 1 517 ? -1.22 -40.938 -0.836 1 95.31 517 VAL A O 1
ATOM 4152 N N . LEU A 1 518 ? -0.127 -39.5 -2.129 1 95.25 518 LEU A N 1
ATOM 4153 C CA . LEU A 1 518 ? -1.173 -39.5 -3.146 1 95.25 518 LEU A CA 1
ATOM 4154 C C . LEU A 1 518 ? -1.337 -40.875 -3.756 1 95.25 518 LEU A C 1
ATOM 4156 O O . LEU A 1 518 ? -2.461 -41.312 -3.988 1 95.25 518 LEU A O 1
ATOM 4160 N N . LYS A 1 519 ? -0.265 -41.5 -3.998 1 94.19 519 LYS A N 1
ATOM 4161 C CA . LYS A 1 519 ? -0.287 -42.875 -4.531 1 94.19 519 LYS A CA 1
ATOM 4162 C C . LYS A 1 519 ? -0.971 -43.812 -3.559 1 94.19 519 LYS A C 1
ATOM 4164 O O . LYS A 1 519 ? -1.752 -44.688 -3.973 1 94.19 519 LYS A O 1
ATOM 4169 N N . LYS A 1 520 ? -0.639 -43.688 -2.346 1 94.44 520 LYS A N 1
ATOM 4170 C CA . LYS A 1 520 ? -1.246 -44.5 -1.315 1 94.44 520 LYS A CA 1
ATOM 4171 C C . LYS A 1 520 ? -2.756 -44.312 -1.254 1 94.44 520 LYS A C 1
ATOM 4173 O O . LYS A 1 520 ? -3.518 -45.25 -1.135 1 94.44 520 LYS A O 1
ATOM 4178 N N . ILE A 1 521 ? -3.152 -43.094 -1.286 1 93.69 521 ILE A N 1
ATOM 4179 C CA . ILE A 1 521 ? -4.574 -42.781 -1.268 1 93.69 521 ILE A CA 1
ATOM 4180 C C . ILE A 1 521 ? -5.266 -43.438 -2.465 1 93.69 521 ILE A C 1
ATOM 4182 O O . ILE A 1 521 ? -6.348 -44 -2.328 1 93.69 521 ILE A O 1
ATOM 4186 N N . LEU A 1 522 ? -4.66 -43.281 -3.625 1 94.19 522 LEU A N 1
ATOM 4187 C CA . LEU A 1 522 ? -5.211 -43.906 -4.824 1 94.19 522 LEU A CA 1
ATOM 4188 C C . LEU A 1 522 ? -5.336 -45.406 -4.645 1 94.19 522 LEU A C 1
ATOM 4190 O O . LEU A 1 522 ? -6.355 -46 -5.016 1 94.19 522 LEU A O 1
ATOM 4194 N N . LYS A 1 523 ? -4.336 -46.031 -4.086 1 94.56 523 LYS A N 1
ATOM 4195 C CA . LYS A 1 523 ? -4.332 -47.469 -3.836 1 94.56 523 LYS A CA 1
ATOM 4196 C C . LYS A 1 523 ? -5.453 -47.844 -2.881 1 94.56 523 LYS A C 1
ATOM 4198 O O . LYS A 1 523 ? -6.105 -48.875 -3.074 1 94.56 523 LYS A O 1
ATOM 4203 N N . ASP A 1 524 ? -5.613 -47.062 -1.879 1 93.69 524 ASP A N 1
ATOM 4204 C CA . ASP A 1 524 ? -6.676 -47.344 -0.917 1 93.69 524 ASP A CA 1
ATOM 4205 C C . ASP A 1 524 ? -8.047 -47.344 -1.591 1 93.69 524 ASP A C 1
ATOM 4207 O O . ASP A 1 524 ? -8.891 -48.188 -1.315 1 93.69 524 ASP A O 1
ATOM 4211 N N . TYR A 1 525 ? -8.297 -46.406 -2.398 1 93.38 525 TYR A N 1
ATOM 4212 C CA . TYR A 1 525 ? -9.547 -46.344 -3.141 1 93.38 525 TYR A CA 1
ATOM 4213 C C . TYR A 1 525 ? -9.688 -47.531 -4.059 1 93.38 525 TYR A C 1
ATOM 4215 O O . TYR A 1 525 ? -10.797 -48.062 -4.242 1 93.38 525 TYR A O 1
ATOM 4223 N N . ALA A 1 526 ? -8.609 -47.938 -4.637 1 95.06 526 ALA A N 1
ATOM 4224 C CA . ALA A 1 526 ? -8.633 -49.094 -5.527 1 95.06 526 ALA A CA 1
ATOM 4225 C C . ALA A 1 526 ? -8.992 -50.375 -4.766 1 95.06 526 ALA A C 1
ATOM 4227 O O . ALA A 1 526 ? -9.727 -51.219 -5.277 1 95.06 526 ALA A O 1
ATOM 4228 N N . VAL A 1 527 ? -8.484 -50.5 -3.619 1 95.06 527 VAL A N 1
ATOM 4229 C CA . VAL A 1 527 ? -8.773 -51.656 -2.781 1 95.06 527 VAL A CA 1
ATOM 4230 C C . VAL A 1 527 ? -10.266 -51.656 -2.434 1 95.06 527 VAL A C 1
ATOM 4232 O O . VAL A 1 527 ? -10.906 -52.719 -2.496 1 95.06 527 VAL A O 1
ATOM 4235 N N . GLU A 1 528 ? -10.734 -50.5 -2.094 1 92.88 528 GLU A N 1
ATOM 4236 C CA . GLU A 1 528 ? -12.164 -50.406 -1.785 1 92.88 528 GLU A CA 1
ATOM 4237 C C . GLU A 1 528 ? -13.016 -50.75 -2.998 1 92.88 528 GLU A C 1
ATOM 4239 O O . GLU A 1 528 ? -14.055 -51.406 -2.867 1 92.88 528 GLU A O 1
ATOM 4244 N N . TRP A 1 529 ? -12.648 -50.281 -4.117 1 94.19 529 TRP A N 1
ATOM 4245 C CA . TRP A 1 529 ? -13.344 -50.562 -5.367 1 94.19 529 TRP A CA 1
ATOM 4246 C C . TRP A 1 529 ? -13.359 -52.031 -5.664 1 94.19 529 TRP A C 1
ATOM 4248 O O . TRP A 1 529 ? -14.398 -52.594 -6.008 1 94.19 529 TRP A O 1
ATOM 4258 N N . LYS A 1 530 ? -12.242 -52.75 -5.469 1 94.5 530 LYS A N 1
ATOM 4259 C CA . LYS A 1 530 ? -12.125 -54.188 -5.723 1 94.5 530 LYS A CA 1
ATOM 4260 C C . LYS A 1 530 ? -13.008 -54.969 -4.77 1 94.5 530 LYS A C 1
ATOM 4262 O O . LYS A 1 530 ? -13.609 -55.969 -5.16 1 94.5 530 LYS A O 1
ATOM 4267 N N . LYS A 1 531 ? -13.102 -54.5 -3.635 1 93.06 531 LYS A N 1
ATOM 4268 C CA . LYS A 1 531 ? -13.977 -55.125 -2.66 1 93.06 531 LYS A CA 1
ATOM 4269 C C . LYS A 1 531 ? -15.445 -54.969 -3.053 1 93.06 531 LYS A C 1
ATOM 4271 O O . LYS A 1 531 ? -16.25 -55.906 -2.873 1 93.06 531 LYS A O 1
ATOM 4276 N N . SER A 1 532 ? -15.797 -53.875 -3.48 1 90 532 SER A N 1
ATOM 4277 C CA . SER A 1 532 ? -17.172 -53.625 -3.867 1 90 532 SER A CA 1
ATOM 4278 C C . SER A 1 532 ? -17.594 -54.438 -5.07 1 90 532 SER A C 1
ATOM 4280 O O . SER A 1 532 ? -18.781 -54.75 -5.238 1 90 532 SER A O 1
ATOM 4282 N N . GLN A 1 533 ? -16.734 -54.844 -6.023 1 87.88 533 GLN A N 1
ATOM 4283 C CA . GLN A 1 533 ? -17.016 -55.656 -7.184 1 87.88 533 GLN A CA 1
ATOM 4284 C C . GLN A 1 533 ? -17.266 -57.125 -6.766 1 87.88 533 GLN A C 1
ATOM 4286 O O . GLN A 1 533 ? -17.984 -57.844 -7.441 1 87.88 533 GLN A O 1
ATOM 4291 N N . LYS A 1 534 ? -16.641 -57.594 -5.723 1 80.88 534 LYS A N 1
ATOM 4292 C CA . LYS A 1 534 ? -16.828 -58.938 -5.234 1 80.88 534 LYS A CA 1
ATOM 4293 C C . LYS A 1 534 ? -18.203 -59.125 -4.617 1 80.88 534 LYS A C 1
ATOM 4295 O O . LYS A 1 534 ? -18.844 -60.156 -4.801 1 80.88 534 LYS A O 1
ATOM 4300 N N . TYR A 1 535 ? -18.547 -58.094 -4.055 1 72.12 535 TYR A N 1
ATOM 4301 C CA . TYR A 1 535 ? -19.844 -58.188 -3.422 1 72.12 535 TYR A CA 1
ATOM 4302 C C . TYR A 1 535 ? -20.969 -58.062 -4.453 1 72.12 535 TYR A C 1
ATOM 4304 O O . TYR A 1 535 ? -22.062 -58.594 -4.246 1 72.12 535 TYR A O 1
ATOM 4312 N N . SER A 1 536 ? -20.781 -57.406 -5.551 1 63 536 SER A N 1
ATOM 4313 C CA . SER A 1 536 ? -21.828 -57.312 -6.57 1 63 536 SER A CA 1
ATOM 4314 C C . SER A 1 536 ? -21.984 -58.594 -7.352 1 63 536 SER A C 1
ATOM 4316 O O . SER A 1 536 ? -22.969 -58.812 -8.062 1 63 536 SER A O 1
ATOM 4318 N N . ILE A 1 537 ? -21 -59.438 -7.473 1 55.25 537 ILE A N 1
ATOM 4319 C CA . ILE A 1 537 ? -21.094 -60.719 -8.164 1 55.25 537 ILE A CA 1
ATOM 4320 C C . ILE A 1 537 ? -21.734 -61.75 -7.25 1 55.25 537 ILE A C 1
ATOM 4322 O O . ILE A 1 537 ? -22.312 -62.719 -7.723 1 55.25 537 ILE A O 1
ATOM 4326 N N . HIS A 1 538 ? -21.688 -61.688 -6.07 1 44.47 538 HIS A N 1
ATOM 4327 C CA . HIS A 1 538 ? -22.438 -62.625 -5.27 1 44.47 538 HIS A CA 1
ATOM 4328 C C . HIS A 1 538 ? -23.844 -62.094 -4.957 1 44.47 538 HIS A C 1
ATOM 4330 O O . HIS A 1 538 ? -24 -60.938 -4.574 1 44.47 538 HIS A O 1
ATOM 4336 N N . MET B 1 1 ? -2.336 35.906 -19.203 1 36 1 MET B N 1
ATOM 4337 C CA . MET B 1 1 ? -3.057 34.656 -18.969 1 36 1 MET B CA 1
ATOM 4338 C C . MET B 1 1 ? -3.744 34.656 -17.609 1 36 1 MET B C 1
ATOM 4340 O O . MET B 1 1 ? -3.129 35 -16.609 1 36 1 MET B O 1
ATOM 4344 N N . ASN B 1 2 ? -4.91 34.844 -17.625 1 44.16 2 ASN B N 1
ATOM 4345 C CA . ASN B 1 2 ? -5.742 34.969 -16.422 1 44.16 2 ASN B CA 1
ATOM 4346 C C . ASN B 1 2 ? -5.52 33.781 -15.484 1 44.16 2 ASN B C 1
ATOM 4348 O O . ASN B 1 2 ? -6.113 32.719 -15.656 1 44.16 2 ASN B O 1
ATOM 4352 N N . LEU B 1 3 ? -4.465 33.781 -14.992 1 51.97 3 LEU B N 1
ATOM 4353 C CA . LEU B 1 3 ? -4.004 32.781 -14.047 1 51.97 3 LEU B CA 1
ATOM 4354 C C . LEU B 1 3 ? -5.109 32.406 -13.055 1 51.97 3 LEU B C 1
ATOM 4356 O O . LEU B 1 3 ? -5.184 31.281 -12.594 1 51.97 3 LEU B O 1
ATOM 4360 N N . GLU B 1 4 ? -5.992 33.469 -12.805 1 51.84 4 GLU B N 1
ATOM 4361 C CA . GLU B 1 4 ? -7.027 33.312 -11.789 1 51.84 4 GLU B CA 1
ATOM 4362 C C . GLU B 1 4 ? -8.016 32.219 -12.188 1 51.84 4 GLU B C 1
ATOM 4364 O O . GLU B 1 4 ? -8.398 31.391 -11.352 1 51.84 4 GLU B O 1
ATOM 4369 N N . LYS B 1 5 ? -8.5 32.438 -13.383 1 51.53 5 LYS B N 1
ATOM 4370 C CA . LYS B 1 5 ? -9.516 31.5 -13.836 1 51.53 5 LYS B CA 1
ATOM 4371 C C . LYS B 1 5 ? -8.977 30.062 -13.852 1 51.53 5 LYS B C 1
ATOM 4373 O O . LYS B 1 5 ? -9.719 29.109 -13.586 1 51.53 5 LYS B O 1
ATOM 4378 N N . ILE B 1 6 ? -7.777 29.984 -14.047 1 54.94 6 ILE B N 1
ATOM 4379 C CA . ILE B 1 6 ? -7.16 28.688 -14.266 1 54.94 6 ILE B CA 1
ATOM 4380 C C . ILE B 1 6 ? -7.023 27.953 -12.93 1 54.94 6 ILE B C 1
ATOM 4382 O O . ILE B 1 6 ? -7.305 26.75 -12.844 1 54.94 6 ILE B O 1
ATOM 4386 N N . TYR B 1 7 ? -6.816 28.766 -11.812 1 62.41 7 TYR B N 1
ATOM 4387 C CA . TYR B 1 7 ? -6.387 28.047 -10.625 1 62.41 7 TYR B CA 1
ATOM 4388 C C . TYR B 1 7 ? -7.523 27.922 -9.609 1 62.41 7 TYR B C 1
ATOM 4390 O O . TYR B 1 7 ? -7.422 27.172 -8.633 1 62.41 7 TYR B O 1
ATOM 4398 N N . ASN B 1 8 ? -8.648 28.469 -9.938 1 61.19 8 ASN B N 1
ATOM 4399 C CA . ASN B 1 8 ? -9.75 28.469 -8.977 1 61.19 8 ASN B CA 1
ATOM 4400 C C . ASN B 1 8 ? -10.336 27.062 -8.812 1 61.19 8 ASN B C 1
ATOM 4402 O O . ASN B 1 8 ? -10.875 26.734 -7.758 1 61.19 8 ASN B O 1
ATOM 4406 N N . ASN B 1 9 ? -10.141 26.312 -9.734 1 65.5 9 ASN B N 1
ATOM 4407 C CA . ASN B 1 9 ? -10.773 25 -9.648 1 65.5 9 ASN B CA 1
ATOM 4408 C C . ASN B 1 9 ? -9.766 23.922 -9.266 1 65.5 9 ASN B C 1
ATOM 4410 O O . ASN B 1 9 ? -10.141 22.766 -9.078 1 65.5 9 ASN B O 1
ATOM 4414 N N . MET B 1 10 ? -8.656 24.359 -8.961 1 74.75 10 MET B N 1
ATOM 4415 C CA . MET B 1 10 ? -7.617 23.391 -8.648 1 74.75 10 MET B CA 1
ATOM 4416 C C . MET B 1 10 ? -7.531 23.141 -7.145 1 74.75 10 MET B C 1
ATOM 4418 O O . MET B 1 10 ? -7.762 24.062 -6.352 1 74.75 10 MET B O 1
ATOM 4422 N N . SER B 1 11 ? -7.262 21.859 -6.848 1 78.88 11 SER B N 1
ATOM 4423 C CA . SER B 1 11 ? -6.984 21.578 -5.441 1 78.88 11 SER B CA 1
ATOM 4424 C C . SER B 1 11 ? -5.812 22.406 -4.934 1 78.88 11 SER B C 1
ATOM 4426 O O . SER B 1 11 ? -4.926 22.781 -5.707 1 78.88 11 SER B O 1
ATOM 4428 N N . PRO B 1 12 ? -5.859 22.75 -3.67 1 75.25 12 PRO B N 1
ATOM 4429 C CA . PRO B 1 12 ? -4.742 23.5 -3.109 1 75.25 12 PRO B CA 1
ATOM 4430 C C . PRO B 1 12 ? -3.391 22.844 -3.355 1 75.25 12 PRO B C 1
ATOM 4432 O O . PRO B 1 12 ? -2.381 23.531 -3.533 1 75.25 12 PRO B O 1
ATOM 4435 N N . PHE B 1 13 ? -3.424 21.594 -3.529 1 75.44 13 PHE B N 1
ATOM 4436 C CA . PHE B 1 13 ? -2.164 20.875 -3.688 1 75.44 13 PHE B CA 1
ATOM 4437 C C . PHE B 1 13 ? -1.664 20.969 -5.125 1 75.44 13 PHE B C 1
ATOM 4439 O O . PHE B 1 13 ? -0.458 21.047 -5.363 1 75.44 13 PHE B O 1
ATOM 4446 N N . GLU B 1 14 ? -2.555 20.969 -6.02 1 77.5 14 GLU B N 1
ATOM 4447 C CA . GLU B 1 14 ? -2.158 21.188 -7.406 1 77.5 14 GLU B CA 1
ATOM 4448 C C . GLU B 1 14 ? -1.711 22.641 -7.633 1 77.5 14 GLU B C 1
ATOM 4450 O O . GLU B 1 14 ? -0.77 22.891 -8.391 1 77.5 14 GLU B O 1
ATOM 4455 N N . LEU B 1 15 ? -2.414 23.516 -6.961 1 77.94 15 LEU B N 1
ATOM 4456 C CA . LEU B 1 15 ? -1.981 24.906 -6.988 1 77.94 15 LEU B CA 1
ATOM 4457 C C . LEU B 1 15 ? -0.575 25.047 -6.414 1 77.94 15 LEU B C 1
ATOM 4459 O O . LEU B 1 15 ? 0.253 25.766 -6.969 1 77.94 15 LEU B O 1
ATOM 4463 N N . ARG B 1 16 ? -0.373 24.328 -5.387 1 77.19 16 ARG B N 1
ATOM 4464 C CA . ARG B 1 16 ? 0.951 24.344 -4.773 1 77.19 16 ARG B CA 1
ATOM 4465 C C . ARG B 1 16 ? 2.023 23.922 -5.773 1 77.19 16 ARG B C 1
ATOM 4467 O O . ARG B 1 16 ? 3.102 24.516 -5.82 1 77.19 16 ARG B O 1
ATOM 4474 N N . ASN B 1 17 ? 1.716 22.906 -6.5 1 77.75 17 ASN B N 1
ATOM 4475 C CA . ASN B 1 17 ? 2.68 22.422 -7.484 1 77.75 17 ASN B CA 1
ATOM 4476 C C . ASN B 1 17 ? 3.002 23.5 -8.523 1 77.75 17 ASN B C 1
ATOM 4478 O O . ASN B 1 17 ? 4.156 23.656 -8.922 1 77.75 17 ASN B O 1
ATOM 4482 N N . SER B 1 18 ? 2.004 24.203 -8.914 1 78.31 18 SER B N 1
ATOM 4483 C CA . SER B 1 18 ? 2.203 25.297 -9.867 1 78.31 18 SER B CA 1
ATOM 4484 C C . SER B 1 18 ? 3.023 26.422 -9.258 1 78.31 18 SER B C 1
ATOM 4486 O O . SER B 1 18 ? 3.918 26.969 -9.906 1 78.31 18 SER B O 1
ATOM 4488 N N . LEU B 1 19 ? 2.717 26.766 -8.055 1 83.62 19 LEU B N 1
ATOM 4489 C CA . LEU B 1 19 ? 3.439 27.812 -7.348 1 83.62 19 LEU B CA 1
ATOM 4490 C C . LEU B 1 19 ? 4.891 27.422 -7.113 1 83.62 19 LEU B C 1
ATOM 4492 O O . LEU B 1 19 ? 5.793 28.25 -7.191 1 83.62 19 LEU B O 1
ATOM 4496 N N . LYS B 1 20 ? 5.008 26.172 -6.801 1 84.38 20 LYS B N 1
ATOM 4497 C CA . LYS B 1 20 ? 6.355 25.656 -6.586 1 84.38 20 LYS B CA 1
ATOM 4498 C C . LYS B 1 20 ? 7.203 25.781 -7.852 1 84.38 20 LYS B C 1
ATOM 4500 O O . LYS B 1 20 ? 8.367 26.172 -7.785 1 84.38 20 LYS B O 1
ATOM 4505 N N . GLN B 1 21 ? 6.586 25.422 -8.961 1 82.25 21 GLN B N 1
ATOM 4506 C CA . GLN B 1 21 ? 7.301 25.562 -10.227 1 82.25 21 GLN B CA 1
ATOM 4507 C C . GLN B 1 21 ? 7.703 27.016 -10.484 1 82.25 21 GLN B C 1
ATOM 4509 O O . GLN B 1 21 ? 8.828 27.281 -10.906 1 82.25 21 GLN B O 1
ATOM 4514 N N . LEU B 1 22 ? 6.848 27.891 -10.219 1 82.06 22 LEU B N 1
ATOM 4515 C CA . LEU B 1 22 ? 7.117 29.312 -10.367 1 82.06 22 LEU B CA 1
ATOM 4516 C C . LEU B 1 22 ? 8.242 29.766 -9.438 1 82.06 22 LEU B C 1
ATOM 4518 O O . LEU B 1 22 ? 9.117 30.531 -9.836 1 82.06 22 LEU B O 1
ATOM 4522 N N . ALA B 1 23 ? 8.156 29.328 -8.25 1 81.12 23 ALA B N 1
ATOM 4523 C CA . ALA B 1 23 ? 9.148 29.688 -7.242 1 81.12 23 ALA B CA 1
ATOM 4524 C C . ALA B 1 23 ? 10.523 29.125 -7.609 1 81.12 23 ALA B C 1
ATOM 4526 O O . ALA B 1 23 ? 11.547 29.781 -7.383 1 81.12 23 ALA B O 1
ATOM 4527 N N . GLU B 1 24 ? 10.461 27.906 -8.07 1 85.56 24 GLU B N 1
ATOM 4528 C CA . GLU B 1 24 ? 11.711 27.281 -8.508 1 85.56 24 GLU B CA 1
ATOM 4529 C C . GLU B 1 24 ? 12.336 28.062 -9.664 1 85.56 24 GLU B C 1
ATOM 4531 O O . GLU B 1 24 ? 13.555 28.266 -9.695 1 85.56 24 GLU B O 1
ATOM 4536 N N . ASP B 1 25 ? 11.539 28.453 -10.648 1 83.06 25 ASP B N 1
ATOM 4537 C CA . ASP B 1 25 ? 12.016 29.25 -11.773 1 83.06 25 ASP B CA 1
ATOM 4538 C C . ASP B 1 25 ? 12.625 30.562 -11.297 1 83.06 25 ASP B C 1
ATOM 4540 O O . ASP B 1 25 ? 13.656 31 -11.812 1 83.06 25 ASP B O 1
ATOM 4544 N N . GLU B 1 26 ? 12.055 31.125 -10.336 1 77.88 26 GLU B N 1
ATOM 4545 C CA . GLU B 1 26 ? 12.547 32.375 -9.781 1 77.88 26 GLU B CA 1
ATOM 4546 C C . GLU B 1 26 ? 13.836 32.156 -9 1 77.88 26 GLU B C 1
ATOM 4548 O O . GLU B 1 26 ? 14.75 33 -9.07 1 77.88 26 GLU B O 1
ATOM 4553 N N . SER B 1 27 ? 13.859 31.219 -8.242 1 80.06 27 SER B N 1
ATOM 4554 C CA . SER B 1 27 ? 15.039 30.922 -7.434 1 80.06 27 SER B CA 1
ATOM 4555 C C . SER B 1 27 ? 16.266 30.688 -8.305 1 80.06 27 SER B C 1
ATOM 4557 O O . SER B 1 27 ? 17.391 30.891 -7.867 1 80.06 27 SER B O 1
ATOM 4559 N N . LYS B 1 28 ? 16.156 30.25 -9.477 1 77 28 LYS B N 1
ATOM 4560 C CA . LYS B 1 28 ? 17.25 30.016 -10.414 1 77 28 LYS B CA 1
ATOM 4561 C C . LYS B 1 28 ? 17.766 31.312 -11 1 77 28 LYS B C 1
ATOM 4563 O O . LYS B 1 28 ? 18.922 31.406 -11.422 1 77 28 LYS B O 1
ATOM 4568 N N . LYS B 1 29 ? 16.922 32.344 -11.086 1 78.06 29 LYS B N 1
ATOM 4569 C CA . LYS B 1 29 ? 17.25 33.594 -11.75 1 78.06 29 LYS B CA 1
ATOM 4570 C C . LYS B 1 29 ? 17.75 34.625 -10.742 1 78.06 29 LYS B C 1
ATOM 4572 O O . LYS B 1 29 ? 18.297 35.656 -11.133 1 78.06 29 LYS B O 1
ATOM 4577 N N . SER B 1 30 ? 17.422 34.156 -9.453 1 76.81 30 SER B N 1
ATOM 4578 C CA . SER B 1 30 ? 17.75 35.125 -8.406 1 76.81 30 SER B CA 1
ATOM 4579 C C . SER B 1 30 ? 18.562 34.5 -7.285 1 76.81 30 SER B C 1
ATOM 4581 O O . SER B 1 30 ? 19.016 33.344 -7.418 1 76.81 30 SER B O 1
ATOM 4583 N N . THR B 1 31 ? 18.781 35.312 -6.23 1 74.69 31 THR B N 1
ATOM 4584 C CA . THR B 1 31 ? 19.531 34.812 -5.082 1 74.69 31 THR B CA 1
ATOM 4585 C C . THR B 1 31 ? 18.578 34.281 -4.004 1 74.69 31 THR B C 1
ATOM 4587 O O . THR B 1 31 ? 19.031 33.844 -2.949 1 74.69 31 THR B O 1
ATOM 4590 N N . ASN B 1 32 ? 17.359 34.25 -4.344 1 81.44 32 ASN B N 1
ATOM 4591 C CA . ASN B 1 32 ? 16.375 33.812 -3.371 1 81.44 32 ASN B CA 1
ATOM 4592 C C . ASN B 1 32 ? 16.438 32.281 -3.174 1 81.44 32 ASN B C 1
ATOM 4594 O O . ASN B 1 32 ? 16.641 31.547 -4.133 1 81.44 32 ASN B O 1
ATOM 4598 N N . ILE B 1 33 ? 16.312 31.969 -1.934 1 81.69 33 ILE B N 1
ATOM 4599 C CA . ILE B 1 33 ? 16.219 30.547 -1.596 1 81.69 33 ILE B CA 1
ATOM 4600 C C . ILE B 1 33 ? 14.75 30.125 -1.612 1 81.69 33 ILE B C 1
ATOM 4602 O O . ILE B 1 33 ? 13.875 30.844 -1.126 1 81.69 33 ILE B O 1
ATOM 4606 N N . LEU B 1 34 ? 14.492 29 -2.275 1 82.56 34 LEU B N 1
ATOM 4607 C CA . LEU B 1 34 ? 13.133 28.469 -2.316 1 82.56 34 LEU B CA 1
ATOM 4608 C C . LEU B 1 34 ? 12.672 28.047 -0.926 1 82.56 34 LEU B C 1
ATOM 4610 O O . LEU B 1 34 ? 13.312 27.219 -0.277 1 82.56 34 LEU B O 1
ATOM 4614 N N . LEU B 1 35 ? 11.648 28.672 -0.437 1 88.12 35 LEU B N 1
ATOM 4615 C CA . LEU B 1 35 ? 11.008 28.328 0.826 1 88.12 35 LEU B CA 1
ATOM 4616 C C . LEU B 1 35 ? 9.602 27.797 0.59 1 88.12 35 LEU B C 1
ATOM 4618 O O . LEU B 1 35 ? 8.648 28.562 0.45 1 88.12 35 LEU B O 1
ATOM 4622 N N . ASP B 1 36 ? 9.43 26.469 0.631 1 89.75 36 ASP B N 1
ATOM 4623 C CA . ASP B 1 36 ? 8.133 25.844 0.427 1 89.75 36 ASP B CA 1
ATOM 4624 C C . ASP B 1 36 ? 7.484 25.484 1.762 1 89.75 36 ASP B C 1
ATOM 4626 O O . ASP B 1 36 ? 7.613 24.344 2.234 1 89.75 36 ASP B O 1
ATOM 4630 N N . ALA B 1 37 ? 6.75 26.344 2.289 1 87.38 37 ALA B N 1
ATOM 4631 C CA . ALA B 1 37 ? 6.012 26.094 3.525 1 87.38 37 ALA B CA 1
ATOM 4632 C C . ALA B 1 37 ? 4.578 25.672 3.23 1 87.38 37 ALA B C 1
ATOM 4634 O O . ALA B 1 37 ? 3.711 25.75 4.105 1 87.38 37 ALA B O 1
ATOM 4635 N N . GLY B 1 38 ? 4.352 25.266 2.055 1 87.88 38 GLY B N 1
ATOM 4636 C CA . GLY B 1 38 ? 3.074 24.672 1.688 1 87.88 38 GLY B CA 1
ATOM 4637 C C . GLY B 1 38 ? 3.012 23.188 1.939 1 87.88 38 GLY B C 1
ATOM 4638 O O . GLY B 1 38 ? 1.929 22.625 2.137 1 87.88 38 GLY B O 1
ATOM 4639 N N . ARG B 1 39 ? 4.121 22.594 1.97 1 84.25 39 ARG B N 1
ATOM 4640 C CA . ARG B 1 39 ? 4.207 21.156 2.162 1 84.25 39 ARG B CA 1
ATOM 4641 C C . ARG B 1 39 ? 4.035 20.781 3.631 1 84.25 39 ARG B C 1
ATOM 4643 O O . ARG B 1 39 ? 4.48 21.516 4.516 1 84.25 39 ARG B O 1
ATOM 4650 N N . GLY B 1 40 ? 3.492 19.594 3.859 1 86.75 40 GLY B N 1
ATOM 4651 C CA . GLY B 1 40 ? 3.17 19.219 5.23 1 86.75 40 GLY B CA 1
ATOM 4652 C C . GLY B 1 40 ? 4.172 18.266 5.84 1 86.75 40 GLY B C 1
ATOM 4653 O O . GLY B 1 40 ? 4.109 17.969 7.035 1 86.75 40 GLY B O 1
ATOM 4654 N N . ASN B 1 41 ? 5.156 17.828 5.113 1 92.5 41 ASN B N 1
ATOM 4655 C CA . ASN B 1 41 ? 6.156 16.922 5.668 1 92.5 41 ASN B CA 1
ATOM 4656 C C . ASN B 1 41 ? 7.152 17.656 6.551 1 92.5 41 ASN B C 1
ATOM 4658 O O . ASN B 1 41 ? 7.664 18.719 6.172 1 92.5 41 ASN B O 1
ATOM 4662 N N . PRO B 1 42 ? 7.445 17.078 7.668 1 97.5 42 PRO B N 1
ATOM 4663 C CA . PRO B 1 42 ? 8.422 17.75 8.523 1 97.5 42 PRO B CA 1
ATOM 4664 C C . PRO B 1 42 ? 9.859 17.594 8.016 1 97.5 42 PRO B C 1
ATOM 4666 O O . PRO B 1 42 ? 10.133 16.734 7.176 1 97.5 42 PRO B O 1
ATOM 4669 N N . ASN B 1 43 ? 10.727 18.469 8.484 1 97.31 43 ASN B N 1
ATOM 4670 C CA . ASN B 1 43 ? 12.133 18.344 8.109 1 97.31 43 ASN B CA 1
ATOM 4671 C C . ASN B 1 43 ? 12.938 17.641 9.188 1 97.31 43 ASN B C 1
ATOM 4673 O O . ASN B 1 43 ? 14.156 17.812 9.273 1 97.31 43 ASN B O 1
ATOM 4677 N N . TRP B 1 44 ? 12.242 16.938 10.141 1 98.31 44 TRP B N 1
ATOM 4678 C CA . TRP B 1 44 ? 12.914 16.078 11.117 1 98.31 44 TRP B CA 1
ATOM 4679 C C . TRP B 1 44 ? 12.57 14.609 10.875 1 98.31 44 TRP B C 1
ATOM 4681 O O . TRP B 1 44 ? 11.594 14.297 10.18 1 98.31 44 TRP B O 1
ATOM 4691 N N . THR B 1 45 ? 13.391 13.711 11.375 1 98.5 45 THR B N 1
ATOM 4692 C CA . THR B 1 45 ? 13.164 12.273 11.367 1 98.5 45 THR B CA 1
ATOM 4693 C C . THR B 1 45 ? 13.531 11.664 12.719 1 98.5 45 THR B C 1
ATOM 4695 O O . THR B 1 45 ? 14.328 12.234 13.469 1 98.5 45 THR B O 1
ATOM 4698 N N . SER B 1 46 ? 12.906 10.586 13.047 1 98.56 46 SER B N 1
ATOM 4699 C CA . SER B 1 46 ? 13.32 9.797 14.203 1 98.56 46 SER B CA 1
ATOM 4700 C C . SER B 1 46 ? 14.414 8.805 13.828 1 98.56 46 SER B C 1
ATOM 4702 O O . SER B 1 46 ? 14.133 7.77 13.211 1 98.56 46 SER B O 1
ATOM 4704 N N . ALA B 1 47 ? 15.602 8.977 14.312 1 98.56 47 ALA B N 1
ATOM 4705 C CA . ALA B 1 47 ? 16.781 8.25 13.836 1 98.56 47 ALA B CA 1
ATOM 4706 C C . ALA B 1 47 ? 16.891 6.883 14.508 1 98.56 47 ALA B C 1
ATOM 4708 O O . ALA B 1 47 ? 17.078 5.867 13.836 1 98.56 47 ALA B O 1
ATOM 4709 N N . SER B 1 48 ? 16.656 6.762 15.805 1 98.25 48 SER B N 1
ATOM 4710 C CA . SER B 1 48 ? 16.969 5.57 16.594 1 98.25 48 SER B CA 1
ATOM 4711 C C . SER B 1 48 ? 16.125 4.383 16.141 1 98.25 48 SER B C 1
ATOM 4713 O O . SER B 1 48 ? 16.641 3.275 15.977 1 98.25 48 SER B O 1
ATOM 4715 N N . PRO B 1 49 ? 14.805 4.586 15.992 1 98.75 49 PRO B N 1
ATOM 4716 C CA . PRO B 1 49 ? 14.023 3.422 15.57 1 98.75 49 PRO B CA 1
ATOM 4717 C C . PRO B 1 49 ? 14.383 2.951 14.164 1 98.75 49 PRO B C 1
ATOM 4719 O O . PRO B 1 49 ? 14.219 1.77 13.844 1 98.75 49 PRO B O 1
ATOM 4722 N N . ARG B 1 50 ? 14.867 3.836 13.273 1 98.81 50 ARG B N 1
ATOM 4723 C CA . ARG B 1 50 ? 15.359 3.436 11.953 1 98.81 50 ARG B CA 1
ATOM 4724 C C . ARG B 1 50 ? 16.656 2.637 12.07 1 98.81 50 ARG B C 1
ATOM 4726 O O . ARG B 1 50 ? 16.828 1.623 11.383 1 98.81 50 ARG B O 1
ATOM 4733 N N . GLU B 1 51 ? 17.531 3.104 12.953 1 98.81 51 GLU B N 1
ATOM 4734 C CA . GLU B 1 51 ? 18.781 2.385 13.188 1 98.81 51 GLU B CA 1
ATOM 4735 C C . GLU B 1 51 ? 18.516 0.964 13.68 1 98.81 51 GLU B C 1
ATOM 4737 O O . GLU B 1 51 ? 19.141 0.011 13.211 1 98.81 51 GLU B O 1
ATOM 4742 N N . ALA B 1 52 ? 17.594 0.843 14.633 1 98.88 52 ALA B N 1
ATOM 4743 C CA . ALA B 1 52 ? 17.219 -0.471 15.148 1 98.88 52 ALA B CA 1
ATOM 4744 C C . ALA B 1 52 ? 16.672 -1.359 14.039 1 98.88 52 ALA B C 1
ATOM 4746 O O . ALA B 1 52 ? 16.953 -2.557 13.984 1 98.88 52 ALA B O 1
ATOM 4747 N N . PHE B 1 53 ? 15.867 -0.788 13.148 1 98.88 53 PHE B N 1
ATOM 4748 C CA . PHE B 1 53 ? 15.258 -1.512 12.039 1 98.88 53 PHE B CA 1
ATOM 4749 C C . PHE B 1 53 ? 16.312 -2.07 11.109 1 98.88 53 PHE B C 1
ATOM 4751 O O . PHE B 1 53 ? 16.281 -3.25 10.75 1 98.88 53 PHE B O 1
ATOM 4758 N N . PHE B 1 54 ? 17.281 -1.213 10.727 1 98.88 54 PHE B N 1
ATOM 4759 C CA . PHE B 1 54 ? 18.281 -1.633 9.75 1 98.88 54 PHE B CA 1
ATOM 4760 C C . PHE B 1 54 ? 19.25 -2.629 10.367 1 98.88 54 PHE B C 1
ATOM 4762 O O . PHE B 1 54 ? 19.703 -3.562 9.695 1 98.88 54 PHE B O 1
ATOM 4769 N N . THR B 1 55 ? 19.578 -2.465 11.656 1 98.75 55 THR B N 1
ATOM 4770 C CA . THR B 1 55 ? 20.406 -3.438 12.352 1 98.75 55 THR B CA 1
ATOM 4771 C C . THR B 1 55 ? 19.688 -4.777 12.469 1 98.75 55 THR B C 1
ATOM 4773 O O . THR B 1 55 ? 20.281 -5.828 12.219 1 98.75 55 THR B O 1
ATOM 4776 N N . PHE B 1 56 ? 18.438 -4.754 12.844 1 98.94 56 PHE B N 1
ATOM 4777 C CA . PHE B 1 56 ? 17.656 -5.977 12.961 1 98.94 56 PHE B CA 1
ATOM 4778 C C . PHE B 1 56 ? 17.531 -6.676 11.609 1 98.94 56 PHE B C 1
ATOM 4780 O O . PHE B 1 56 ? 17.516 -7.906 11.539 1 98.94 56 PHE B O 1
ATOM 4787 N N . GLY B 1 57 ? 17.344 -5.859 10.547 1 98.88 57 GLY B N 1
ATOM 4788 C CA . GLY B 1 57 ? 17.266 -6.426 9.211 1 98.88 57 GLY B CA 1
ATOM 4789 C C . GLY B 1 57 ? 18.484 -7.262 8.852 1 98.88 57 GLY B C 1
ATOM 4790 O O . GLY B 1 57 ? 18.344 -8.328 8.242 1 98.88 57 GLY B O 1
ATOM 4791 N N . GLN B 1 58 ? 19.672 -6.793 9.242 1 98.69 58 GLN B N 1
ATOM 4792 C CA . GLN B 1 58 ? 20.891 -7.551 8.984 1 98.69 58 GLN B CA 1
ATOM 4793 C C . GLN B 1 58 ? 20.875 -8.883 9.734 1 98.69 58 GLN B C 1
ATOM 4795 O O . GLN B 1 58 ? 21.25 -9.914 9.18 1 98.69 58 GLN B O 1
ATOM 4800 N N . PHE B 1 59 ? 20.453 -8.828 11 1 98.75 59 PHE B N 1
ATOM 4801 C CA . PHE B 1 59 ? 20.297 -10.055 11.766 1 98.75 59 PHE B CA 1
ATOM 4802 C C . PHE B 1 59 ? 19.375 -11.031 11.047 1 98.75 59 PHE B C 1
ATOM 4804 O O . PHE B 1 59 ? 19.703 -12.211 10.906 1 98.75 59 PHE B O 1
ATOM 4811 N N . ALA B 1 60 ? 18.203 -10.508 10.586 1 98.94 60 ALA B N 1
ATOM 4812 C CA . ALA B 1 60 ? 17.188 -11.352 9.969 1 98.94 60 ALA B CA 1
ATOM 4813 C C . ALA B 1 60 ? 17.703 -12.016 8.703 1 98.94 60 ALA B C 1
ATOM 4815 O O . ALA B 1 60 ? 17.375 -13.172 8.422 1 98.94 60 ALA B O 1
ATOM 4816 N N . VAL B 1 61 ? 18.484 -11.305 7.902 1 98.81 61 VAL B N 1
ATOM 4817 C CA . VAL B 1 61 ? 19.062 -11.914 6.711 1 98.81 61 VAL B CA 1
ATOM 4818 C C . VAL B 1 61 ? 20.016 -13.039 7.117 1 98.81 61 VAL B C 1
ATOM 4820 O O . VAL B 1 61 ? 20.062 -14.086 6.465 1 98.81 61 VAL B O 1
ATOM 4823 N N . GLY B 1 62 ? 20.781 -12.773 8.188 1 98.56 62 GLY B N 1
ATOM 4824 C CA . GLY B 1 62 ? 21.625 -13.836 8.711 1 98.56 62 GLY B CA 1
ATOM 4825 C C . GLY B 1 62 ? 20.844 -15.094 9.055 1 98.56 62 GLY B C 1
ATOM 4826 O O . GLY B 1 62 ? 21.328 -16.203 8.828 1 98.56 62 GLY B O 1
ATOM 4827 N N . GLU B 1 63 ? 19.672 -14.922 9.602 1 98.69 63 GLU B N 1
ATOM 4828 C CA . GLU B 1 63 ? 18.812 -16.062 9.945 1 98.69 63 GLU B CA 1
ATOM 4829 C C . GLU B 1 63 ? 18.375 -16.812 8.695 1 98.69 63 GLU B C 1
ATOM 4831 O O . GLU B 1 63 ? 18.234 -18.047 8.727 1 98.69 63 GLU B O 1
ATOM 4836 N N . THR B 1 64 ? 18.094 -16.094 7.594 1 98.62 64 THR B N 1
ATOM 4837 C CA . THR B 1 64 ? 17.734 -16.781 6.352 1 98.62 64 THR B CA 1
ATOM 4838 C C . THR B 1 64 ? 18.891 -17.609 5.836 1 98.62 64 THR B C 1
ATOM 4840 O O . THR B 1 64 ? 18.703 -18.734 5.359 1 98.62 64 THR B O 1
ATOM 4843 N N . ARG B 1 65 ? 20.141 -17.094 5.93 1 98.12 65 ARG B N 1
ATOM 4844 C CA . ARG B 1 65 ? 21.344 -17.797 5.48 1 98.12 65 ARG B CA 1
ATOM 4845 C C . ARG B 1 65 ? 21.609 -19.016 6.344 1 98.12 65 ARG B C 1
ATOM 4847 O O . ARG B 1 65 ? 22.125 -20.031 5.859 1 98.12 65 ARG B O 1
ATOM 4854 N N . SER B 1 66 ? 21.203 -18.938 7.586 1 97.81 66 SER B N 1
ATOM 4855 C CA . SER B 1 66 ? 21.375 -20.078 8.484 1 97.81 66 SER B CA 1
ATOM 4856 C C . SER B 1 66 ? 20.484 -21.25 8.078 1 97.81 66 SER B C 1
ATOM 4858 O O . SER B 1 66 ? 20.812 -22.406 8.359 1 97.81 66 SER B O 1
ATOM 4860 N N . THR B 1 67 ? 19.406 -20.938 7.449 1 96.69 67 THR B N 1
ATOM 4861 C CA . THR B 1 67 ? 18.453 -21.969 7.004 1 96.69 67 THR B CA 1
ATOM 4862 C C . THR B 1 67 ? 18.906 -22.578 5.68 1 96.69 67 THR B C 1
ATOM 4864 O O . THR B 1 67 ? 18.797 -23.781 5.477 1 96.69 67 THR B O 1
ATOM 4867 N N . TRP B 1 68 ? 19.359 -21.828 4.75 1 96.94 68 TRP B N 1
ATOM 4868 C CA . TRP B 1 68 ? 19.828 -22.172 3.416 1 96.94 68 TRP B CA 1
ATOM 4869 C C . TRP B 1 68 ? 20.797 -21.109 2.879 1 96.94 68 TRP B C 1
ATOM 4871 O O . TRP B 1 68 ? 20.5 -19.922 2.934 1 96.94 68 TRP B O 1
ATOM 4881 N N . ASP B 1 69 ? 21.984 -21.5 2.535 1 97.56 69 ASP B N 1
ATOM 4882 C CA . ASP B 1 69 ? 22.969 -20.531 2.045 1 97.56 69 ASP B CA 1
ATOM 4883 C C . ASP B 1 69 ? 23.641 -21.047 0.771 1 97.56 69 ASP B C 1
ATOM 4885 O O . ASP B 1 69 ? 24.531 -21.891 0.83 1 97.56 69 ASP B O 1
ATOM 4889 N N . ASN B 1 70 ? 23.25 -20.531 -0.298 1 97.25 70 ASN B N 1
ATOM 4890 C CA . ASN B 1 70 ? 23.828 -20.828 -1.609 1 97.25 70 ASN B CA 1
ATOM 4891 C C . ASN B 1 70 ? 24.125 -19.547 -2.389 1 97.25 70 ASN B C 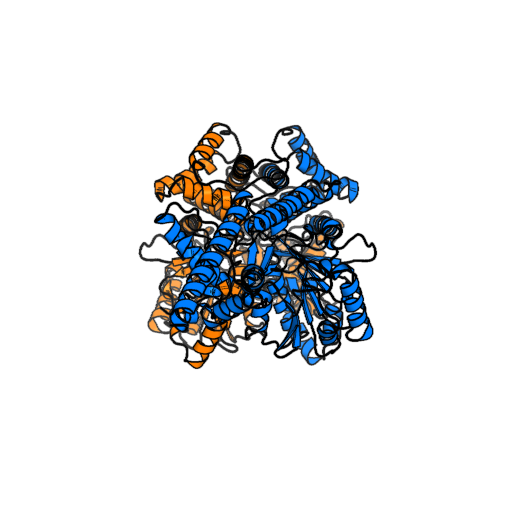1
ATOM 4893 O O . ASN B 1 70 ? 23.469 -19.266 -3.393 1 97.25 70 ASN B O 1
ATOM 4897 N N . GLY B 1 71 ? 25.172 -18.844 -1.892 1 95.62 71 GLY B N 1
ATOM 4898 C CA . GLY B 1 71 ? 25.5 -17.562 -2.496 1 95.62 71 GLY B CA 1
ATOM 4899 C C . GLY B 1 71 ? 24.484 -16.484 -2.188 1 95.62 71 GLY B C 1
ATOM 4900 O O . GLY B 1 71 ? 24.328 -16.078 -1.032 1 95.62 71 GLY B O 1
ATOM 4901 N N . ASP B 1 72 ? 23.781 -16.078 -3.26 1 96.88 72 ASP B N 1
ATOM 4902 C CA . ASP B 1 72 ? 22.797 -15.016 -3.107 1 96.88 72 ASP B CA 1
ATOM 4903 C C . ASP B 1 72 ? 21.438 -15.578 -2.711 1 96.88 72 ASP B C 1
ATOM 4905 O O . ASP B 1 72 ? 20.547 -14.828 -2.303 1 96.88 72 ASP B O 1
ATOM 4909 N N . LEU B 1 73 ? 21.297 -16.891 -2.783 1 98.19 73 LEU B N 1
ATOM 4910 C CA . LEU B 1 73 ? 20.047 -17.562 -2.439 1 98.19 73 LEU B CA 1
ATOM 4911 C C . LEU B 1 73 ? 20.078 -18.047 -0.997 1 98.19 73 LEU B C 1
ATOM 4913 O O . LEU B 1 73 ? 21.016 -18.734 -0.59 1 98.19 73 LEU B O 1
ATOM 4917 N N . ALA B 1 74 ? 19.125 -17.641 -0.217 1 98.56 74 ALA B N 1
ATOM 4918 C CA . ALA B 1 74 ? 18.984 -18.047 1.179 1 98.56 74 ALA B CA 1
ATOM 4919 C C . ALA B 1 74 ? 17.594 -18.641 1.441 1 98.56 74 ALA B C 1
ATOM 4921 O O . ALA B 1 74 ? 16.781 -18.781 0.522 1 98.56 74 ALA B O 1
ATOM 4922 N N . GLY B 1 75 ? 17.359 -19.125 2.617 1 98.12 75 GLY B N 1
ATOM 4923 C CA . GLY B 1 75 ? 16.078 -19.688 3.006 1 98.12 75 GLY B CA 1
ATOM 4924 C C . GLY B 1 75 ? 15.188 -18.688 3.725 1 98.12 75 GLY B C 1
ATOM 4925 O O . GLY B 1 75 ? 15.102 -17.531 3.332 1 98.12 75 GLY B O 1
ATOM 4926 N N . MET B 1 76 ? 14.438 -19.156 4.656 1 97.62 76 MET B N 1
ATOM 4927 C CA . MET B 1 76 ? 13.555 -18.375 5.508 1 97.62 76 MET B CA 1
ATOM 4928 C C . MET B 1 76 ? 14.023 -18.406 6.961 1 97.62 76 MET B C 1
ATOM 4930 O O . MET B 1 76 ? 14.711 -19.344 7.371 1 97.62 76 MET B O 1
ATOM 4934 N N . PRO B 1 77 ? 13.656 -17.375 7.715 1 97.94 77 PRO B N 1
ATOM 4935 C CA . PRO B 1 77 ? 13.992 -17.484 9.133 1 97.94 77 PRO B CA 1
ATOM 4936 C C . PRO B 1 77 ? 13.305 -18.656 9.82 1 97.94 77 PRO B C 1
ATOM 4938 O O . PRO B 1 77 ? 12.133 -18.953 9.531 1 97.94 77 PRO B O 1
ATOM 4941 N N . ARG B 1 78 ? 14.016 -19.266 10.742 1 96.69 78 ARG B N 1
ATOM 4942 C CA . ARG B 1 78 ? 13.438 -20.359 11.523 1 96.69 78 ARG B CA 1
ATOM 4943 C C . ARG B 1 78 ? 13.023 -19.875 12.914 1 96.69 78 ARG B C 1
ATOM 4945 O O . ARG B 1 78 ? 13.734 -19.094 13.539 1 96.69 78 ARG B O 1
ATOM 4952 N N . LYS B 1 79 ? 11.992 -20.406 13.422 1 97.19 79 LYS B N 1
ATOM 4953 C CA . LYS B 1 79 ? 11.406 -19.938 14.672 1 97.19 79 LYS B CA 1
ATOM 4954 C C . LYS B 1 79 ? 12.188 -20.453 15.875 1 97.19 79 LYS B C 1
ATOM 4956 O O . LYS B 1 79 ? 12.508 -19.703 16.797 1 97.19 79 LYS B O 1
ATOM 4961 N N . SER B 1 80 ? 12.492 -21.75 15.805 1 97.44 80 SER B N 1
ATOM 4962 C CA . SER B 1 80 ? 13.086 -22.406 16.969 1 97.44 80 SER B CA 1
ATOM 4963 C C . SER B 1 80 ? 14.469 -21.828 17.266 1 97.44 80 SER B C 1
ATOM 4965 O O . SER B 1 80 ? 15.367 -21.875 16.422 1 97.44 80 SER B O 1
ATOM 4967 N N . GLY B 1 81 ? 14.609 -21.234 18.406 1 98.19 81 GLY B N 1
ATOM 4968 C CA . GLY B 1 81 ? 15.906 -20.797 18.891 1 98.19 81 GLY B CA 1
ATOM 4969 C C . GLY B 1 81 ? 16.266 -19.391 18.422 1 98.19 81 GLY B C 1
ATOM 4970 O O . GLY B 1 81 ? 17.344 -18.875 18.75 1 98.19 81 GLY B O 1
ATOM 4971 N N . ILE B 1 82 ? 15.406 -18.734 17.781 1 98.69 82 ILE B N 1
ATOM 4972 C CA . ILE B 1 82 ? 15.742 -17.469 17.141 1 98.69 82 ILE B CA 1
ATOM 4973 C C . ILE B 1 82 ? 15.922 -16.375 18.188 1 98.69 82 ILE B C 1
ATOM 4975 O O . ILE B 1 82 ? 16.719 -15.445 18 1 98.69 82 ILE B O 1
ATOM 4979 N N . SER B 1 83 ? 15.211 -16.406 19.281 1 98.56 83 SER B N 1
ATOM 4980 C CA . SER B 1 83 ? 15.375 -15.422 20.344 1 98.56 83 SER B CA 1
ATOM 4981 C C . SER B 1 83 ? 16.781 -15.469 20.922 1 98.56 83 SER B C 1
ATOM 4983 O O . SER B 1 83 ? 17.391 -14.43 21.188 1 98.56 83 SER B O 1
ATOM 4985 N N . LEU B 1 84 ? 17.312 -16.641 21.141 1 98.31 84 LEU B N 1
ATOM 4986 C CA . LEU B 1 84 ? 18.672 -16.797 21.641 1 98.31 84 LEU B CA 1
ATOM 4987 C C . LEU B 1 84 ? 19.688 -16.328 20.609 1 98.31 84 LEU B C 1
ATOM 4989 O O . LEU B 1 84 ? 20.703 -15.727 20.953 1 98.31 84 LEU B O 1
ATOM 4993 N N . SER B 1 85 ? 19.391 -16.672 19.328 1 98.62 85 SER B N 1
ATOM 4994 C CA . SER B 1 85 ? 20.234 -16.188 18.25 1 98.62 85 SER B CA 1
ATOM 4995 C C . SER B 1 85 ? 20.328 -14.672 18.25 1 98.62 85 SER B C 1
ATOM 4997 O O . SER B 1 85 ? 21.391 -14.102 17.969 1 98.62 85 SER B O 1
ATOM 4999 N N . LEU B 1 86 ? 19.203 -14.023 18.469 1 98.69 86 LEU B N 1
ATOM 5000 C CA . LEU B 1 86 ? 19.188 -12.562 18.484 1 98.69 86 LEU B CA 1
ATOM 5001 C C . LEU B 1 86 ? 19.984 -12.023 19.672 1 98.69 86 LEU B C 1
ATOM 5003 O O . LEU B 1 86 ? 20.703 -11.031 19.547 1 98.69 86 LEU B O 1
ATOM 5007 N N . LYS B 1 87 ? 19.797 -12.594 20.828 1 98 87 LYS B N 1
ATOM 5008 C CA . LYS B 1 87 ? 20.547 -12.18 22 1 98 87 LYS B CA 1
ATOM 5009 C C . LYS B 1 87 ? 22.047 -12.25 21.75 1 98 87 LYS B C 1
ATOM 5011 O O . LYS B 1 87 ? 22.781 -11.328 22.125 1 98 87 LYS B O 1
ATOM 5016 N N . LYS B 1 88 ? 22.469 -13.352 21.172 1 98.31 88 LYS B N 1
ATOM 5017 C CA . LYS B 1 88 ? 23.891 -13.5 20.828 1 98.31 88 LYS B CA 1
ATOM 5018 C C . LYS B 1 88 ? 24.344 -12.422 19.859 1 98.31 88 LYS B C 1
ATOM 5020 O O . LYS B 1 88 ? 25.422 -11.852 20.016 1 98.31 88 LYS B O 1
ATOM 5025 N N . TYR B 1 89 ? 23.5 -12.211 18.875 1 98.19 89 TYR B N 1
ATOM 5026 C CA . TYR B 1 89 ? 23.797 -11.18 17.891 1 98.19 89 TYR B CA 1
ATOM 5027 C C . TYR B 1 89 ? 23.969 -9.82 18.547 1 98.19 89 TYR B C 1
ATOM 5029 O O . TYR B 1 89 ? 24.891 -9.07 18.219 1 98.19 89 TYR B O 1
ATOM 5037 N N . ILE B 1 90 ? 23.062 -9.469 19.422 1 97.5 90 ILE B N 1
ATOM 5038 C CA . ILE B 1 90 ? 23.094 -8.188 20.125 1 97.5 90 ILE B CA 1
ATOM 5039 C C . ILE B 1 90 ? 24.359 -8.078 20.969 1 97.5 90 ILE B C 1
ATOM 5041 O O . ILE B 1 90 ? 25.016 -7.039 20.984 1 97.5 90 ILE B O 1
ATOM 5045 N N . ASP B 1 91 ? 24.734 -9.141 21.609 1 96.88 91 ASP B N 1
ATOM 5046 C CA . ASP B 1 91 ? 25.938 -9.156 22.438 1 96.88 91 ASP B CA 1
ATOM 5047 C C . ASP B 1 91 ? 27.203 -8.953 21.594 1 96.88 91 ASP B C 1
ATOM 5049 O O . ASP B 1 91 ? 28.141 -8.281 22.016 1 96.88 91 ASP B O 1
ATOM 5053 N N . GLU B 1 92 ? 27.188 -9.492 20.453 1 96.94 92 GLU B N 1
ATOM 5054 C CA . GLU B 1 92 ? 28.344 -9.43 19.562 1 96.94 92 GLU B CA 1
ATOM 5055 C C . GLU B 1 92 ? 28.422 -8.078 18.859 1 96.94 92 GLU B C 1
ATOM 5057 O O . GLU B 1 92 ? 29.484 -7.695 18.344 1 96.94 92 GLU B O 1
ATOM 5062 N N . HIS B 1 93 ? 27.266 -7.434 18.766 1 95.62 93 HIS B N 1
ATOM 5063 C CA . HIS B 1 93 ? 27.203 -6.172 18.031 1 95.62 93 HIS B CA 1
ATOM 5064 C C . HIS B 1 93 ? 26.656 -5.051 18.922 1 95.62 93 HIS B C 1
ATOM 5066 O O . HIS B 1 93 ? 25.797 -4.273 18.484 1 95.62 93 HIS B O 1
ATOM 5072 N N . ILE B 1 94 ? 27.109 -4.996 20.047 1 93.44 94 ILE B N 1
ATOM 5073 C CA . ILE B 1 94 ? 26.547 -4.121 21.078 1 93.44 94 ILE B CA 1
ATOM 5074 C C . ILE B 1 94 ? 26.719 -2.662 20.672 1 93.44 94 ILE B C 1
ATOM 5076 O O . ILE B 1 94 ? 25.922 -1.803 21.047 1 93.44 94 ILE B O 1
ATOM 5080 N N . ASN B 1 95 ? 27.656 -2.354 19.75 1 93.06 95 ASN B N 1
ATOM 5081 C CA . ASN B 1 95 ? 27.969 -0.974 19.391 1 93.06 95 ASN B CA 1
ATOM 5082 C C . ASN B 1 95 ? 27.312 -0.592 18.062 1 93.06 95 ASN B C 1
ATOM 5084 O O . ASN B 1 95 ? 27.469 0.54 17.594 1 93.06 95 ASN B O 1
ATOM 5088 N N . TYR B 1 96 ? 26.578 -1.504 17.5 1 95.5 96 TYR B N 1
ATOM 5089 C CA . TYR B 1 96 ? 25.875 -1.171 16.266 1 95.5 96 TYR B CA 1
ATOM 5090 C C . TYR B 1 96 ? 24.75 -0.181 16.516 1 95.5 96 TYR B C 1
ATOM 5092 O O . TYR B 1 96 ? 24.125 -0.212 17.578 1 95.5 96 TYR B O 1
ATOM 5100 N N . PRO B 1 97 ? 24.516 0.655 15.562 1 96.56 97 PRO B N 1
ATOM 5101 C CA . PRO B 1 97 ? 23.438 1.625 15.75 1 96.56 97 PRO B CA 1
ATOM 5102 C C . PRO B 1 97 ? 22.078 0.961 16.016 1 96.56 97 PRO B C 1
ATOM 5104 O O . PRO B 1 97 ? 21.719 0.005 15.336 1 96.56 97 PRO B O 1
ATOM 5107 N N . GLY B 1 98 ? 21.391 1.388 17.078 1 97.5 98 GLY B N 1
ATOM 5108 C CA . GLY B 1 98 ? 20.031 0.964 17.344 1 97.5 98 GLY B CA 1
ATOM 5109 C C . GLY B 1 98 ? 19.953 -0.318 18.156 1 97.5 98 GLY B C 1
ATOM 5110 O O . GLY B 1 98 ? 18.859 -0.777 18.5 1 97.5 98 GLY B O 1
ATOM 5111 N N . THR B 1 99 ? 21.125 -0.897 18.531 1 97.88 99 THR B N 1
ATOM 5112 C CA . THR B 1 99 ? 21.141 -2.197 19.203 1 97.88 99 THR B CA 1
ATOM 5113 C C . THR B 1 99 ? 20.453 -2.115 20.562 1 97.88 99 THR B C 1
ATOM 5115 O O . THR B 1 99 ? 19.734 -3.029 20.953 1 97.88 99 THR B O 1
ATOM 5118 N N . GLU B 1 100 ? 20.703 -1.068 21.312 1 96.94 100 GLU B N 1
ATOM 5119 C CA . GLU B 1 100 ? 20.078 -0.9 22.625 1 96.94 100 GLU B CA 1
ATOM 5120 C C . GLU B 1 100 ? 18.562 -0.832 22.5 1 96.94 100 GLU B C 1
ATOM 5122 O O . GLU B 1 100 ? 17.844 -1.481 23.25 1 96.94 100 GLU B O 1
ATOM 5127 N N . LEU B 1 101 ? 18.094 -0.022 21.578 1 97.81 101 LEU B N 1
ATOM 5128 C CA . LEU B 1 101 ? 16.656 0.069 21.359 1 97.81 101 LEU B CA 1
ATOM 5129 C C . LEU B 1 101 ? 16.094 -1.271 20.906 1 97.81 101 LEU B C 1
ATOM 5131 O O . LEU B 1 101 ? 14.984 -1.646 21.297 1 97.81 101 LEU B O 1
ATOM 5135 N N . LEU B 1 102 ? 16.859 -1.935 20.016 1 98.44 102 LEU B N 1
ATOM 5136 C CA . LEU B 1 102 ? 16.438 -3.256 19.562 1 98.44 102 LEU B CA 1
ATOM 5137 C C . LEU B 1 102 ? 16.219 -4.195 20.75 1 98.44 102 LEU B C 1
ATOM 5139 O O . LEU B 1 102 ? 15.211 -4.895 20.812 1 98.44 102 LEU B O 1
ATOM 5143 N N . LYS B 1 103 ? 17.141 -4.191 21.656 1 97.88 103 LYS B N 1
ATOM 5144 C CA . LYS B 1 103 ? 17.031 -4.988 22.875 1 97.88 103 LYS B CA 1
ATOM 5145 C C . LYS B 1 103 ? 15.781 -4.605 23.672 1 97.88 103 LYS B C 1
ATOM 5147 O O . LYS B 1 103 ? 15.047 -5.48 24.141 1 97.88 103 LYS B O 1
ATOM 5152 N N . ASN B 1 104 ? 15.531 -3.336 23.828 1 98 104 ASN B N 1
ATOM 5153 C CA . ASN B 1 104 ? 14.383 -2.84 24.578 1 98 104 ASN B CA 1
ATOM 5154 C C . ASN B 1 104 ? 13.07 -3.23 23.906 1 98 104 ASN B C 1
ATOM 5156 O O . ASN B 1 104 ? 12.086 -3.52 24.594 1 98 104 ASN B O 1
ATOM 5160 N N . ILE B 1 105 ? 13.023 -3.203 22.594 1 98.38 105 ILE B N 1
ATOM 5161 C CA . ILE B 1 105 ? 11.836 -3.572 21.828 1 98.38 105 ILE B CA 1
ATOM 5162 C C . ILE B 1 105 ? 11.484 -5.035 22.094 1 98.38 105 ILE B C 1
ATOM 5164 O O . ILE B 1 105 ? 10.336 -5.367 22.406 1 98.38 105 ILE B O 1
ATOM 5168 N N . VAL B 1 106 ? 12.469 -5.879 21.969 1 98.38 106 VAL B N 1
ATOM 5169 C CA . VAL B 1 106 ? 12.258 -7.312 22.172 1 98.38 106 VAL B CA 1
ATOM 5170 C C . VAL B 1 106 ? 11.844 -7.578 23.609 1 98.38 106 VAL B C 1
ATOM 5172 O O . VAL B 1 106 ? 10.891 -8.328 23.859 1 98.38 106 VAL B O 1
ATOM 5175 N N . ASN B 1 107 ? 12.5 -6.914 24.562 1 98.12 107 ASN B N 1
ATOM 5176 C CA . ASN B 1 107 ? 12.195 -7.098 25.969 1 98.12 107 ASN B CA 1
ATOM 5177 C C . ASN B 1 107 ? 10.797 -6.594 26.312 1 98.12 107 ASN B C 1
ATOM 5179 O O . ASN B 1 107 ? 10.125 -7.152 27.188 1 98.12 107 ASN B O 1
ATOM 5183 N N . TYR B 1 108 ? 10.383 -5.5 25.688 1 98.38 108 TYR B N 1
ATOM 5184 C CA . TYR B 1 108 ? 9.047 -4.969 25.938 1 98.38 108 TYR B CA 1
ATOM 5185 C C . TYR B 1 108 ? 7.98 -6.027 25.672 1 98.38 108 TYR B C 1
ATOM 5187 O O . TYR B 1 108 ? 7.074 -6.223 26.5 1 98.38 108 TYR B O 1
ATOM 5195 N N . GLY B 1 109 ? 8.094 -6.73 24.547 1 98.5 109 GLY B N 1
ATOM 5196 C CA . GLY B 1 109 ? 7.141 -7.781 24.219 1 98.5 109 GLY B CA 1
ATOM 5197 C C . GLY B 1 109 ? 7.188 -8.945 25.188 1 98.5 109 GLY B C 1
ATOM 5198 O O . GLY B 1 109 ? 6.145 -9.438 25.625 1 98.5 109 GLY B O 1
ATOM 5199 N N . ILE B 1 110 ? 8.414 -9.336 25.547 1 98.38 110 ILE B N 1
ATOM 5200 C CA . ILE B 1 110 ? 8.594 -10.539 26.359 1 98.38 110 ILE B CA 1
ATOM 5201 C C . ILE B 1 110 ? 8.219 -10.242 27.812 1 98.38 110 ILE B C 1
ATOM 5203 O O . ILE B 1 110 ? 7.484 -11.008 28.438 1 98.38 110 ILE B O 1
ATOM 5207 N N . GLU B 1 111 ? 8.656 -9.125 28.359 1 98.06 111 GLU B N 1
ATOM 5208 C CA . GLU B 1 111 ? 8.523 -8.852 29.781 1 98.06 111 GLU B CA 1
ATOM 5209 C C . GLU B 1 111 ? 7.145 -8.281 30.109 1 98.06 111 GLU B C 1
ATOM 5211 O O . GLU B 1 111 ? 6.543 -8.633 31.125 1 98.06 111 GLU B O 1
ATOM 5216 N N . LEU B 1 112 ? 6.656 -7.41 29.297 1 97.06 112 LEU B N 1
ATOM 5217 C CA . LEU B 1 112 ? 5.406 -6.73 29.625 1 97.06 112 LEU B CA 1
ATOM 5218 C C . LEU B 1 112 ? 4.207 -7.531 29.109 1 97.06 112 LEU B C 1
ATOM 5220 O O . LEU B 1 112 ? 3.189 -7.629 29.797 1 97.06 112 LEU B O 1
ATOM 5224 N N . HIS B 1 113 ? 4.316 -8.078 27.938 1 97.94 113 HIS B N 1
ATOM 5225 C CA . HIS B 1 113 ? 3.172 -8.766 27.344 1 97.94 113 HIS B CA 1
ATOM 5226 C C . HIS B 1 113 ? 3.326 -10.281 27.453 1 97.94 113 HIS B C 1
ATOM 5228 O O . HIS B 1 113 ? 2.443 -11.023 27.016 1 97.94 113 HIS B O 1
ATOM 5234 N N . HIS B 1 114 ? 4.484 -10.773 27.891 1 98.44 114 HIS B N 1
ATOM 5235 C CA . HIS B 1 114 ? 4.746 -12.195 28.094 1 98.44 114 HIS B CA 1
ATOM 5236 C C . HIS B 1 114 ? 4.621 -12.977 26.797 1 98.44 114 HIS B C 1
ATOM 5238 O O . HIS B 1 114 ? 4.074 -14.078 26.781 1 98.44 114 HIS B O 1
ATOM 5244 N N . PHE B 1 115 ? 5.043 -12.312 25.75 1 98.75 115 PHE B N 1
ATOM 5245 C CA . PHE B 1 115 ? 5.121 -13.031 24.484 1 98.75 115 PHE B CA 1
ATOM 5246 C C . PHE B 1 115 ? 6.098 -14.203 24.594 1 98.75 115 PHE B C 1
ATOM 5248 O O . PHE B 1 115 ? 7.117 -14.102 25.266 1 98.75 115 PHE B O 1
ATOM 5255 N N . ASN B 1 116 ? 5.746 -15.328 23.859 1 98.62 116 ASN B N 1
ATOM 5256 C CA . ASN B 1 116 ? 6.789 -16.328 23.641 1 98.62 116 ASN B CA 1
ATOM 5257 C C . ASN B 1 116 ? 7.977 -15.734 22.875 1 98.62 116 ASN B C 1
ATOM 5259 O O . ASN B 1 116 ? 7.816 -15.227 21.766 1 98.62 116 ASN B O 1
ATOM 5263 N N . PRO B 1 117 ? 9.156 -15.82 23.484 1 98.62 117 PRO B N 1
ATOM 5264 C CA . PRO B 1 117 ? 10.297 -15.125 22.906 1 98.62 117 PRO B CA 1
ATOM 5265 C C . PRO B 1 117 ? 10.547 -15.531 21.453 1 98.62 117 PRO B C 1
ATOM 5267 O O . PRO B 1 117 ? 10.766 -14.664 20.594 1 98.62 117 PRO B O 1
ATOM 5270 N N . ASP B 1 118 ? 10.484 -16.781 21.156 1 98.75 118 ASP B N 1
ATOM 5271 C CA . ASP B 1 118 ? 10.758 -17.25 19.797 1 98.75 118 ASP B CA 1
ATOM 5272 C C . ASP B 1 118 ? 9.656 -16.828 18.828 1 98.75 118 ASP B C 1
ATOM 5274 O O . ASP B 1 118 ? 9.93 -16.453 17.688 1 98.75 118 ASP B O 1
ATOM 5278 N N . GLU B 1 119 ? 8.398 -16.906 19.219 1 98.62 119 GLU B N 1
ATOM 5279 C CA . GLU B 1 119 ? 7.297 -16.469 18.359 1 98.62 119 GLU B CA 1
ATOM 5280 C C . GLU B 1 119 ? 7.402 -14.977 18.047 1 98.62 119 GLU B C 1
ATOM 5282 O O . GLU B 1 119 ? 7.18 -14.562 16.906 1 98.62 119 GLU B O 1
ATOM 5287 N N . TRP B 1 120 ? 7.77 -14.219 19.062 1 98.81 120 TRP B N 1
ATOM 5288 C CA . TRP B 1 120 ? 7.855 -12.766 18.953 1 98.81 120 TRP B CA 1
ATOM 5289 C C . TRP B 1 120 ? 8.984 -12.367 18.016 1 98.81 120 TRP B C 1
ATOM 5291 O O . TRP B 1 120 ? 8.766 -11.641 17.047 1 98.81 120 TRP B O 1
ATOM 5301 N N . VAL B 1 121 ? 10.172 -12.883 18.234 1 98.88 121 VAL B N 1
ATOM 5302 C CA . VAL B 1 121 ? 11.336 -12.531 17.438 1 98.88 121 VAL B CA 1
ATOM 5303 C C . VAL B 1 121 ? 11.156 -13.062 16.016 1 98.88 121 VAL B C 1
ATOM 5305 O O . VAL B 1 121 ? 11.562 -12.414 15.047 1 98.88 121 VAL B O 1
ATOM 5308 N N . HIS B 1 122 ? 10.531 -14.25 15.883 1 98.81 122 HIS B N 1
ATOM 5309 C CA . HIS B 1 122 ? 10.281 -14.805 14.555 1 98.81 122 HIS B CA 1
ATOM 5310 C C . HIS B 1 122 ? 9.32 -13.93 13.766 1 98.81 122 HIS B C 1
ATOM 5312 O O . HIS B 1 122 ? 9.508 -13.727 12.562 1 98.81 122 HIS B O 1
ATOM 5318 N N . GLU B 1 123 ? 8.234 -13.453 14.398 1 98.81 123 GLU B N 1
ATOM 5319 C CA . GLU B 1 123 ? 7.301 -12.562 13.719 1 98.81 123 GLU B CA 1
ATOM 5320 C C . GLU B 1 123 ? 8.008 -11.328 13.172 1 98.81 123 GLU B C 1
ATOM 5322 O O . GLU B 1 123 ? 7.777 -10.922 12.031 1 98.81 123 GLU B O 1
ATOM 5327 N N . LEU B 1 124 ? 8.93 -10.781 13.961 1 98.88 124 LEU B N 1
ATOM 5328 C CA . LEU B 1 124 ? 9.68 -9.609 13.523 1 98.88 124 LEU B CA 1
ATOM 5329 C C . LEU B 1 124 ? 10.625 -9.969 12.375 1 98.88 124 LEU B C 1
ATOM 5331 O O . LEU B 1 124 ? 10.711 -9.242 11.383 1 98.88 124 LEU B O 1
ATOM 5335 N N . ALA B 1 125 ? 11.328 -11.078 12.516 1 98.94 125 ALA B N 1
ATOM 5336 C CA . ALA B 1 125 ? 12.312 -11.492 11.516 1 98.94 125 ALA B CA 1
ATOM 5337 C C . ALA B 1 125 ? 11.641 -11.852 10.195 1 98.94 125 ALA B C 1
ATOM 5339 O O . ALA B 1 125 ? 12.078 -11.414 9.125 1 98.94 125 ALA B O 1
ATOM 5340 N N . ASP B 1 126 ? 10.586 -12.664 10.297 1 98.56 126 ASP B N 1
ATOM 5341 C CA . ASP B 1 126 ? 9.812 -13.016 9.102 1 98.56 126 ASP B CA 1
ATOM 5342 C C . ASP B 1 126 ? 9.203 -11.766 8.461 1 98.56 126 ASP B C 1
ATOM 5344 O O . ASP B 1 126 ? 9.211 -11.633 7.234 1 98.56 126 ASP B O 1
ATOM 5348 N N . GLY B 1 127 ? 8.734 -10.883 9.305 1 98.75 127 GLY B N 1
ATOM 5349 C CA . GLY B 1 127 ? 8.117 -9.648 8.836 1 98.75 127 GLY B CA 1
ATOM 5350 C C . GLY B 1 127 ? 9.078 -8.742 8.094 1 98.75 127 GLY B C 1
ATOM 5351 O O . GLY B 1 127 ? 8.742 -8.203 7.039 1 98.75 127 GLY B O 1
ATOM 5352 N N . ILE B 1 128 ? 10.297 -8.547 8.578 1 98.94 128 ILE B N 1
ATOM 5353 C CA . ILE B 1 128 ? 11.234 -7.598 7.98 1 98.94 128 ILE B CA 1
ATOM 5354 C C . ILE B 1 128 ? 11.852 -8.211 6.723 1 98.94 128 ILE B C 1
ATOM 5356 O O . ILE B 1 128 ? 12.188 -7.492 5.777 1 98.94 128 ILE B O 1
ATOM 5360 N N . ILE B 1 129 ? 11.992 -9.555 6.695 1 98.81 129 ILE B N 1
ATOM 5361 C CA . ILE B 1 129 ? 12.453 -10.227 5.484 1 98.81 129 ILE B CA 1
ATOM 5362 C C . ILE B 1 129 ? 11.391 -10.102 4.391 1 98.81 129 ILE B C 1
ATOM 5364 O O . ILE B 1 129 ? 11.727 -9.961 3.213 1 98.81 129 ILE B O 1
ATOM 5368 N N . GLY B 1 130 ? 10.156 -10.109 4.816 1 98.25 130 GLY B N 1
ATOM 5369 C CA . GLY B 1 130 ? 9.039 -9.898 3.91 1 98.25 130 GLY B CA 1
ATOM 5370 C C . GLY B 1 130 ? 8.859 -11.016 2.902 1 98.25 130 GLY B C 1
ATOM 5371 O O . GLY B 1 130 ? 8.602 -10.766 1.725 1 98.25 130 GLY B O 1
ATOM 5372 N N . ASP B 1 131 ? 9.008 -12.258 3.299 1 97.12 131 ASP B N 1
ATOM 5373 C CA . ASP B 1 131 ? 8.945 -13.375 2.367 1 97.12 131 ASP B CA 1
ATOM 5374 C C . ASP B 1 131 ? 7.559 -14.023 2.383 1 97.12 131 ASP B C 1
ATOM 5376 O O . ASP B 1 131 ? 7.254 -14.875 1.545 1 97.12 131 ASP B O 1
ATOM 5380 N N . ASN B 1 132 ? 6.637 -13.578 3.258 1 95.44 132 ASN B N 1
ATOM 5381 C CA . ASN B 1 132 ? 5.273 -14.086 3.324 1 95.44 132 ASN B CA 1
ATOM 5382 C C . ASN B 1 132 ? 4.25 -12.953 3.365 1 95.44 132 ASN B C 1
ATOM 5384 O O . ASN B 1 132 ? 4.551 -11.859 3.842 1 95.44 132 ASN B O 1
ATOM 5388 N N . TYR B 1 133 ? 3.062 -13.258 2.896 1 92.94 133 TYR B N 1
ATOM 5389 C CA . TYR B 1 133 ? 1.957 -12.328 3.084 1 92.94 133 TYR B CA 1
ATOM 5390 C C . TYR B 1 133 ? 1.651 -12.133 4.562 1 92.94 133 TYR B C 1
ATOM 5392 O O . TYR B 1 133 ? 1.915 -13.016 5.379 1 92.94 133 TYR B O 1
ATOM 5400 N N . PRO B 1 134 ? 1.117 -10.977 4.859 1 93.88 134 PRO B N 1
ATOM 5401 C CA . PRO B 1 134 ? 0.73 -10.812 6.262 1 93.88 134 PRO B CA 1
ATOM 5402 C C . PRO B 1 134 ? -0.365 -11.789 6.691 1 93.88 134 PRO B C 1
ATOM 5404 O O . PRO B 1 134 ? -1.337 -11.992 5.961 1 93.88 134 PRO B O 1
ATOM 5407 N N . MET B 1 135 ? -0.209 -12.383 7.793 1 91.06 135 MET B N 1
ATOM 5408 C CA . MET B 1 135 ? -1.186 -13.258 8.438 1 91.06 135 MET B CA 1
ATOM 5409 C C . MET B 1 135 ? -1.134 -13.109 9.953 1 91.06 135 MET B C 1
ATOM 5411 O O . MET B 1 135 ? -0.095 -13.352 10.57 1 91.06 135 MET B O 1
ATOM 5415 N N . PRO B 1 136 ? -2.184 -12.68 10.547 1 92.44 136 PRO B N 1
ATOM 5416 C CA . PRO B 1 136 ? -3.471 -12.281 9.969 1 92.44 136 PRO B CA 1
ATOM 5417 C C . PRO B 1 136 ? -3.348 -11.102 9.008 1 92.44 136 PRO B C 1
ATOM 5419 O O . PRO B 1 136 ? -2.371 -10.352 9.062 1 92.44 136 PRO B O 1
ATOM 5422 N N . GLN B 1 137 ? -4.332 -10.93 8.188 1 90.69 137 GLN B N 1
ATOM 5423 C CA . GLN B 1 137 ? -4.297 -9.984 7.078 1 90.69 137 GLN B CA 1
ATOM 5424 C C . GLN B 1 137 ? -4.266 -8.547 7.586 1 90.69 137 GLN B C 1
ATOM 5426 O O . GLN B 1 137 ? -3.484 -7.723 7.098 1 90.69 137 GLN B O 1
ATOM 5431 N N . ARG B 1 138 ? -5.086 -8.203 8.562 1 94.88 138 ARG B N 1
ATOM 5432 C CA . ARG B 1 138 ? -5.203 -6.824 9.023 1 94.88 138 ARG B CA 1
ATOM 5433 C C . ARG B 1 138 ? -3.896 -6.348 9.648 1 94.88 138 ARG B C 1
ATOM 5435 O O . ARG B 1 138 ? -3.475 -5.211 9.422 1 94.88 138 ARG B O 1
ATOM 5442 N N . MET B 1 139 ? -3.346 -7.23 10.469 1 97.31 139 MET B N 1
ATOM 5443 C CA . MET B 1 139 ? -2.125 -6.891 11.195 1 97.31 139 MET B CA 1
ATOM 5444 C C . MET B 1 139 ? -1.499 -8.133 11.812 1 97.31 139 MET B C 1
ATOM 5446 O O . MET B 1 139 ? -2.211 -9.031 12.273 1 97.31 139 MET B O 1
ATOM 5450 N N . LEU B 1 140 ? -0.157 -8.141 11.883 1 98.44 140 LEU B N 1
ATOM 5451 C CA . LEU B 1 140 ? 0.541 -9.258 12.508 1 98.44 140 LEU B CA 1
ATOM 5452 C C . LEU B 1 140 ? 0.18 -9.367 13.984 1 98.44 140 LEU B C 1
ATOM 5454 O O . LEU B 1 140 ? -0.062 -8.359 14.648 1 98.44 140 LEU B O 1
ATOM 5458 N N . LYS B 1 141 ? 0.194 -10.562 14.508 1 98.12 141 LYS B N 1
ATOM 5459 C CA . LYS B 1 141 ? -0.409 -10.922 15.789 1 98.12 141 LYS B CA 1
ATOM 5460 C C . LYS B 1 141 ? 0.197 -10.109 16.922 1 98.12 141 LYS B C 1
ATOM 5462 O O . LYS B 1 141 ? -0.518 -9.406 17.641 1 98.12 141 LYS B O 1
ATOM 5467 N N . HIS B 1 142 ? 1.488 -10.203 17.156 1 98.81 142 HIS B N 1
ATOM 5468 C CA . HIS B 1 142 ? 2.148 -9.508 18.25 1 98.81 142 HIS B CA 1
ATOM 5469 C C . HIS B 1 142 ? 2.256 -8.016 17.969 1 98.81 142 HIS B C 1
ATOM 5471 O O . HIS B 1 142 ? 2.105 -7.191 18.875 1 98.81 142 HIS B O 1
ATOM 5477 N N . ILE B 1 143 ? 2.459 -7.641 16.734 1 98.81 143 ILE B N 1
ATOM 5478 C CA . ILE B 1 143 ? 2.617 -6.242 16.344 1 98.81 143 ILE B CA 1
ATOM 5479 C C . ILE B 1 143 ? 1.32 -5.484 16.609 1 98.81 143 ILE B C 1
ATOM 5481 O O . ILE B 1 143 ? 1.348 -4.32 17.016 1 98.81 143 ILE B O 1
ATOM 5485 N N . GLU B 1 144 ? 0.178 -6.121 16.391 1 98.81 144 GLU B N 1
ATOM 5486 C CA . GLU B 1 144 ? -1.084 -5.445 16.672 1 98.81 144 GLU B CA 1
ATOM 5487 C C . GLU B 1 144 ? -1.179 -5.043 18.141 1 98.81 144 GLU B C 1
ATOM 5489 O O . GLU B 1 144 ? -1.658 -3.955 18.469 1 98.81 144 GLU B O 1
ATOM 5494 N N . VAL B 1 145 ? -0.729 -5.922 19.016 1 98.5 145 VAL B N 1
ATOM 5495 C CA . VAL B 1 145 ? -0.762 -5.641 20.438 1 98.5 145 VAL B CA 1
ATOM 5496 C C . VAL B 1 145 ? 0.083 -4.406 20.75 1 98.5 145 VAL B C 1
ATOM 5498 O O . VAL B 1 145 ? -0.349 -3.52 21.484 1 98.5 145 VAL B O 1
ATOM 5501 N N . ILE B 1 146 ? 1.228 -4.332 20.172 1 98.75 146 ILE B N 1
ATOM 5502 C CA . ILE B 1 146 ? 2.162 -3.232 20.391 1 98.75 146 ILE B CA 1
ATOM 5503 C C . ILE B 1 146 ? 1.575 -1.938 19.828 1 98.75 146 ILE B C 1
ATOM 5505 O O . ILE B 1 146 ? 1.653 -0.888 20.484 1 98.75 146 ILE B O 1
ATOM 5509 N N . ILE B 1 147 ? 1.001 -1.986 18.656 1 98.75 147 ILE B N 1
ATOM 5510 C CA . ILE B 1 147 ? 0.433 -0.802 18.016 1 98.75 147 ILE B CA 1
ATOM 5511 C C . ILE B 1 147 ? -0.735 -0.28 18.844 1 98.75 147 ILE B C 1
ATOM 5513 O O . ILE B 1 147 ? -0.908 0.933 19 1 98.75 147 ILE B O 1
ATOM 5517 N N . LYS B 1 148 ? -1.544 -1.181 19.391 1 98.19 148 LYS B N 1
ATOM 5518 C CA . LYS B 1 148 ? -2.648 -0.765 20.25 1 98.19 148 LYS B CA 1
ATOM 5519 C C . LYS B 1 148 ? -2.135 -0.063 21.5 1 98.19 148 LYS B C 1
ATOM 5521 O O . LYS B 1 148 ? -2.723 0.921 21.953 1 98.19 148 LYS B O 1
ATOM 5526 N N . ASP B 1 149 ? -0.985 -0.569 22.078 1 98.12 149 ASP B N 1
ATOM 5527 C CA . ASP B 1 149 ? -0.371 0.116 23.219 1 98.12 149 ASP B CA 1
ATOM 5528 C C . ASP B 1 149 ? 0.006 1.55 22.859 1 98.12 149 ASP B C 1
ATOM 5530 O O . ASP B 1 149 ? -0.228 2.477 23.641 1 98.12 149 ASP B O 1
ATOM 5534 N N . TYR B 1 150 ? 0.63 1.654 21.75 1 98.38 150 TYR B N 1
ATOM 5535 C CA . TYR B 1 150 ? 1.065 2.965 21.281 1 98.38 150 TYR B CA 1
ATOM 5536 C C . TYR B 1 150 ? -0.121 3.904 21.109 1 98.38 150 TYR B C 1
ATOM 5538 O O . TYR B 1 150 ? -0.077 5.059 21.547 1 98.38 150 TYR B O 1
ATOM 5546 N N . LEU B 1 151 ? -1.205 3.428 20.469 1 98.62 151 LEU B N 1
ATOM 5547 C CA . LEU B 1 151 ? -2.389 4.242 20.203 1 98.62 151 LEU B CA 1
ATOM 5548 C C . LEU B 1 151 ? -3.061 4.648 21.516 1 98.62 151 LEU B C 1
ATOM 5550 O O . LEU B 1 151 ? -3.545 5.777 21.641 1 98.62 151 LEU B O 1
ATOM 5554 N N . LYS B 1 152 ? -3.1 3.738 22.453 1 97.56 152 LYS B N 1
ATOM 5555 C CA . LYS B 1 152 ? -3.65 4.066 23.766 1 97.56 152 LYS B CA 1
ATOM 5556 C C . LYS B 1 152 ? -2.844 5.176 24.438 1 97.56 152 LYS B C 1
ATOM 5558 O O . LYS B 1 152 ? -3.414 6.109 25 1 97.56 152 LYS B O 1
ATOM 5563 N N . LYS B 1 153 ? -1.579 5.098 24.328 1 96.81 153 LYS B N 1
ATOM 5564 C CA . LYS B 1 153 ? -0.714 6.082 24.969 1 96.81 153 LYS B CA 1
ATOM 5565 C C . LYS B 1 153 ? -0.869 7.453 24.328 1 96.81 153 LYS B C 1
ATOM 5567 O O . LYS B 1 153 ? -1.037 8.461 25.016 1 96.81 153 LYS B O 1
ATOM 5572 N N . GLU B 1 154 ? -0.852 7.496 23.016 1 97.31 154 GLU B N 1
ATOM 5573 C CA . GLU B 1 154 ? -0.684 8.766 22.312 1 97.31 154 GLU B CA 1
ATOM 5574 C C . GLU B 1 154 ? -2.035 9.391 21.969 1 97.31 154 GLU B C 1
ATOM 5576 O O . GLU B 1 154 ? -2.148 10.609 21.859 1 97.31 154 GLU B O 1
ATOM 5581 N N . LEU B 1 155 ? -3.141 8.508 21.844 1 97.88 155 LEU B N 1
ATOM 5582 C CA . LEU B 1 155 ? -4.344 9.07 21.234 1 97.88 155 LEU B CA 1
ATOM 5583 C C . LEU B 1 155 ? -5.582 8.727 22.062 1 97.88 155 LEU B C 1
ATOM 5585 O O . LEU B 1 155 ? -6.477 9.555 22.219 1 97.88 155 LEU B O 1
ATOM 5589 N N . TYR B 1 156 ? -5.648 7.473 22.562 1 97.44 156 TYR B N 1
ATOM 5590 C CA . TYR B 1 156 ? -6.949 6.977 23 1 97.44 156 TYR B CA 1
ATOM 5591 C C . TYR B 1 156 ? -7.051 6.98 24.516 1 97.44 156 TYR B C 1
ATOM 5593 O O . TYR B 1 156 ? -8.156 6.949 25.062 1 97.44 156 TYR B O 1
ATOM 5601 N N . GLY B 1 157 ? -5.926 7.062 25.25 1 94.62 157 GLY B N 1
ATOM 5602 C CA . GLY B 1 157 ? -5.934 6.902 26.688 1 94.62 157 GLY B CA 1
ATOM 5603 C C . GLY B 1 157 ? -6.082 5.461 27.125 1 94.62 157 GLY B C 1
ATOM 5604 O O . GLY B 1 157 ? -6.457 4.598 26.328 1 94.62 157 GLY B O 1
ATOM 5605 N N . TYR B 1 158 ? -5.785 5.227 28.406 1 91.31 158 TYR B N 1
ATOM 5606 C CA . TYR B 1 158 ? -5.883 3.875 28.953 1 91.31 158 TYR B CA 1
ATOM 5607 C C . TYR B 1 158 ? -7.258 3.635 29.562 1 91.31 158 TYR B C 1
ATOM 5609 O O . TYR B 1 158 ? -7.625 4.281 30.547 1 91.31 158 TYR B O 1
ATOM 5617 N N . ASN B 1 159 ? -8.016 2.932 28.859 1 91.31 159 ASN B N 1
ATOM 5618 C CA . ASN B 1 159 ? -9.328 2.451 29.297 1 91.31 159 ASN B CA 1
ATOM 5619 C C . ASN B 1 159 ? -9.469 0.946 29.094 1 91.31 159 ASN B C 1
ATOM 5621 O O . ASN B 1 159 ? -9.625 0.489 27.953 1 91.31 159 ASN B O 1
ATOM 5625 N N . PRO B 1 160 ? -9.438 0.221 30.125 1 88 160 PRO B N 1
ATOM 5626 C CA . PRO B 1 160 ? -9.477 -1.237 30 1 88 160 PRO B CA 1
ATOM 5627 C C . PRO B 1 160 ? -10.758 -1.73 29.328 1 88 160 PRO B C 1
ATOM 5629 O O . PRO B 1 160 ? -10.789 -2.834 28.781 1 88 160 PRO B O 1
ATOM 5632 N N . SER B 1 161 ? -11.742 -0.949 29.391 1 90.12 161 SER B N 1
ATOM 5633 C CA . SER B 1 161 ? -13.016 -1.363 28.812 1 90.12 161 SER B CA 1
ATOM 5634 C C . SER B 1 161 ? -13.047 -1.14 27.312 1 90.12 161 SER B C 1
ATOM 5636 O O . SER B 1 161 ? -13.898 -1.696 26.609 1 90.12 161 SER B O 1
ATOM 5638 N N . LEU B 1 162 ? -12.188 -0.328 26.875 1 92.81 162 LEU B N 1
ATOM 5639 C CA . LEU B 1 162 ? -12.148 -0.068 25.438 1 92.81 162 LEU B CA 1
ATOM 5640 C C . LEU B 1 162 ? -11.422 -1.188 24.703 1 92.81 162 LEU B C 1
ATOM 5642 O O . LEU B 1 162 ? -10.188 -1.248 24.719 1 92.81 162 LEU B O 1
ATOM 5646 N N . LYS B 1 163 ? -12.172 -2.09 24.141 1 96.25 163 LYS B N 1
ATOM 5647 C CA . LYS B 1 163 ? -11.633 -3.131 23.266 1 96.25 163 LYS B CA 1
ATOM 5648 C C . LYS B 1 163 ? -11.805 -2.76 21.797 1 96.25 163 LYS B C 1
ATOM 5650 O O . LYS B 1 163 ? -12.883 -2.33 21.375 1 96.25 163 LYS B O 1
ATOM 5655 N N . PHE B 1 164 ? -10.703 -2.785 21.062 1 98 164 PHE B N 1
ATOM 5656 C CA . PHE B 1 164 ? -10.797 -2.428 19.656 1 98 164 PHE B CA 1
ATOM 5657 C C . PHE B 1 164 ? -9.805 -3.236 18.828 1 98 164 PHE B C 1
ATOM 5659 O O . PHE B 1 164 ? -8.883 -3.85 19.359 1 98 164 PHE B O 1
ATOM 5666 N N . ASP B 1 165 ? -10.055 -3.361 17.5 1 98.06 165 ASP B N 1
ATOM 5667 C CA . ASP B 1 165 ? -9.164 -3.963 16.516 1 98.06 165 ASP B CA 1
ATOM 5668 C C . ASP B 1 165 ? -8.508 -2.893 15.648 1 98.06 165 ASP B C 1
ATOM 5670 O O . ASP B 1 165 ? -9 -1.764 15.562 1 98.06 165 ASP B O 1
ATOM 5674 N N . SER B 1 166 ? -7.363 -3.283 15.148 1 98.25 166 SER B N 1
ATOM 5675 C CA . SER B 1 166 ? -6.633 -2.346 14.305 1 98.25 166 SER B CA 1
ATOM 5676 C C . SER B 1 166 ? -6.332 -2.957 12.938 1 98.25 166 SER B C 1
ATOM 5678 O O . SER B 1 166 ? -6.168 -4.172 12.82 1 98.25 166 SER B O 1
ATOM 5680 N N . PHE B 1 167 ? -6.371 -2.184 11.898 1 98.56 167 PHE B N 1
ATOM 5681 C CA . PHE B 1 167 ? -5.977 -2.506 10.531 1 98.56 167 PHE B CA 1
ATOM 5682 C C . PHE B 1 167 ? -4.852 -1.59 10.062 1 98.56 167 PHE B C 1
ATOM 5684 O O . PHE B 1 167 ? -5.02 -0.37 10.008 1 98.56 167 PHE B O 1
ATOM 5691 N N . ALA B 1 168 ? -3.596 -2.18 9.852 1 98.75 168 ALA B N 1
ATOM 5692 C CA . ALA B 1 168 ? -2.48 -1.413 9.305 1 98.75 168 ALA B CA 1
ATOM 5693 C C . ALA B 1 168 ? -2.711 -1.091 7.828 1 98.75 168 ALA B C 1
ATOM 5695 O O . ALA B 1 168 ? -3.049 -1.976 7.039 1 98.75 168 ALA B O 1
ATOM 5696 N N . VAL B 1 169 ? -2.551 0.163 7.477 1 98.19 169 VAL B N 1
ATOM 5697 C CA . VAL B 1 169 ? -2.881 0.601 6.125 1 98.19 169 VAL B CA 1
ATOM 5698 C C . VAL B 1 169 ? -1.733 1.432 5.555 1 98.19 169 VAL B C 1
ATOM 5700 O O . VAL B 1 169 ? -0.832 1.841 6.289 1 98.19 169 VAL B O 1
ATOM 5703 N N . GLU B 1 170 ? -1.706 1.669 4.266 1 97.25 170 GLU B N 1
ATOM 5704 C CA . GLU B 1 170 ? -0.679 2.432 3.561 1 97.25 170 GLU B CA 1
ATOM 5705 C C . GLU B 1 170 ? -0.847 3.93 3.793 1 97.25 170 GLU B C 1
ATOM 5707 O O . GLU B 1 170 ? -1.069 4.688 2.848 1 97.25 170 GLU B O 1
ATOM 5712 N N . GLY B 1 171 ? -0.706 4.32 5.047 1 96.44 171 GLY B N 1
ATOM 5713 C CA . GLY B 1 171 ? -0.957 5.691 5.457 1 96.44 171 GLY B CA 1
ATOM 5714 C C . GLY B 1 171 ? -2.424 5.98 5.711 1 96.44 171 GLY B C 1
ATOM 5715 O O . GLY B 1 171 ? -3.295 5.23 5.266 1 96.44 171 GLY B O 1
ATOM 5716 N N . ALA B 1 172 ? -2.705 7.082 6.422 1 94.69 172 ALA B N 1
ATOM 5717 C CA . ALA B 1 172 ? -4.09 7.473 6.664 1 94.69 172 ALA B CA 1
ATOM 5718 C C . ALA B 1 172 ? -4.824 7.723 5.348 1 94.69 172 ALA B C 1
ATOM 5720 O O . ALA B 1 172 ? -6.031 7.484 5.25 1 94.69 172 ALA B O 1
ATOM 5721 N N . THR B 1 173 ? -4.094 8.102 4.344 1 92.06 173 THR B N 1
ATOM 5722 C CA . THR B 1 173 ? -4.688 8.398 3.045 1 92.06 173 THR B CA 1
ATOM 5723 C C . THR B 1 173 ? -5.367 7.164 2.459 1 92.06 173 THR B C 1
ATOM 5725 O O . THR B 1 173 ? -6.523 7.227 2.037 1 92.06 173 THR B O 1
ATOM 5728 N N . ALA B 1 174 ? -4.625 6.031 2.441 1 95.88 174 ALA B N 1
ATOM 5729 C CA . ALA B 1 174 ? -5.25 4.809 1.95 1 95.88 174 ALA B CA 1
ATOM 5730 C C . ALA B 1 174 ? -6.398 4.375 2.859 1 95.88 174 ALA B C 1
ATOM 5732 O O . ALA B 1 174 ? -7.422 3.879 2.385 1 95.88 174 ALA B O 1
ATOM 5733 N N . GLY B 1 175 ? -6.203 4.535 4.184 1 97.06 175 GLY B N 1
ATOM 5734 C CA . GLY B 1 175 ? -7.25 4.195 5.137 1 97.06 175 GLY B CA 1
ATOM 5735 C C . GLY B 1 175 ? -8.562 4.902 4.855 1 97.06 175 GLY B C 1
ATOM 5736 O O . GLY B 1 175 ? -9.625 4.281 4.906 1 97.06 175 GLY B O 1
ATOM 5737 N N . ILE B 1 176 ? -8.484 6.16 4.512 1 95.06 176 ILE B N 1
ATOM 5738 C CA . ILE B 1 176 ? -9.656 6.973 4.207 1 95.06 176 ILE B CA 1
ATOM 5739 C C . ILE B 1 176 ? -10.359 6.414 2.971 1 95.06 176 ILE B C 1
ATOM 5741 O O . ILE B 1 176 ? -11.586 6.254 2.967 1 95.06 176 ILE B O 1
ATOM 5745 N N . CYS B 1 177 ? -9.594 6.113 1.938 1 94.81 177 CYS B N 1
ATOM 5746 C CA . CYS B 1 177 ? -10.156 5.551 0.716 1 94.81 177 CYS B CA 1
ATOM 5747 C C . CYS B 1 177 ? -10.883 4.238 1.003 1 94.81 177 CYS B C 1
ATOM 5749 O O . CYS B 1 177 ? -12 4.031 0.538 1 94.81 177 CYS B O 1
ATOM 5751 N N . TYR B 1 178 ? -10.273 3.363 1.796 1 97.12 178 TYR B N 1
ATOM 5752 C CA . TYR B 1 178 ? -10.844 2.061 2.105 1 97.12 178 TYR B CA 1
ATOM 5753 C C . TYR B 1 178 ? -12.133 2.209 2.902 1 97.12 178 TYR B C 1
ATOM 5755 O O . TYR B 1 178 ? -13.094 1.465 2.686 1 97.12 178 TYR B O 1
ATOM 5763 N N . ILE B 1 179 ? -12.133 3.156 3.832 1 97.69 179 ILE B N 1
ATOM 5764 C CA . ILE B 1 179 ? -13.312 3.379 4.664 1 97.69 179 ILE B CA 1
ATOM 5765 C C . ILE B 1 179 ? -14.484 3.824 3.793 1 97.69 179 ILE B C 1
ATOM 5767 O O . ILE B 1 179 ? -15.57 3.244 3.857 1 97.69 179 ILE B O 1
ATOM 5771 N N . PHE B 1 180 ? -14.289 4.816 2.92 1 94.94 180 PHE B N 1
ATOM 5772 C CA . PHE B 1 180 ? -15.344 5.312 2.049 1 94.94 180 PHE B CA 1
ATOM 5773 C C . PHE B 1 180 ? -15.883 4.199 1.158 1 94.94 180 PHE B C 1
ATOM 5775 O O . PHE B 1 180 ? -17.094 4.035 1.018 1 94.94 180 PHE B O 1
ATOM 5782 N N . ASP B 1 181 ? -14.961 3.432 0.609 1 94.5 181 ASP B N 1
ATOM 5783 C CA . ASP B 1 181 ? -15.344 2.334 -0.274 1 94.5 181 ASP B CA 1
ATOM 5784 C C . ASP B 1 181 ? -16.203 1.312 0.464 1 94.5 181 ASP B C 1
ATOM 5786 O O . ASP B 1 181 ? -17.203 0.838 -0.068 1 94.5 181 ASP B O 1
ATOM 5790 N N . SER B 1 182 ? -15.828 0.982 1.663 1 97 182 SER B N 1
ATOM 5791 C CA . SER B 1 182 ? -16.531 -0.048 2.424 1 97 182 SER B CA 1
ATOM 5792 C C . SER B 1 182 ? -17.891 0.438 2.885 1 97 182 SER B C 1
ATOM 5794 O O . SER B 1 182 ? -18.844 -0.343 2.951 1 97 182 SER B O 1
ATOM 5796 N N . LEU B 1 183 ? -17.969 1.755 3.266 1 97.25 183 LEU B N 1
ATOM 5797 C CA . LEU B 1 183 ? -19.266 2.305 3.66 1 97.25 183 LEU B CA 1
ATOM 5798 C C . LEU B 1 183 ? -20.281 2.176 2.527 1 97.25 183 LEU B C 1
ATOM 5800 O O . LEU B 1 183 ? -21.438 1.807 2.76 1 97.25 183 LEU B O 1
ATOM 5804 N N . VAL B 1 184 ? -19.844 2.428 1.329 1 93.94 184 VAL B N 1
ATOM 5805 C CA . VAL B 1 184 ? -20.719 2.371 0.164 1 93.94 184 VAL B CA 1
ATOM 5806 C C . VAL B 1 184 ? -20.969 0.917 -0.221 1 93.94 184 VAL B C 1
ATOM 5808 O O . VAL B 1 184 ? -22.109 0.531 -0.492 1 93.94 184 VAL B O 1
ATOM 5811 N N . ALA B 1 185 ? -19.922 0.114 -0.251 1 92.75 185 ALA B N 1
ATOM 5812 C CA . ALA B 1 185 ? -20.031 -1.287 -0.645 1 92.75 185 ALA B CA 1
ATOM 5813 C C . ALA B 1 185 ? -21 -2.035 0.279 1 92.75 185 ALA B C 1
ATOM 5815 O O . ALA B 1 185 ? -21.672 -2.971 -0.148 1 92.75 185 ALA B O 1
ATOM 5816 N N . ASN B 1 186 ? -21.109 -1.611 1.539 1 95.25 186 ASN B N 1
ATOM 5817 C CA . ASN B 1 186 ? -21.953 -2.291 2.518 1 95.25 186 ASN B CA 1
ATOM 5818 C C . ASN B 1 186 ? -23.281 -1.571 2.705 1 95.25 186 ASN B C 1
ATOM 5820 O O . ASN B 1 186 ? -24.047 -1.897 3.615 1 95.25 186 ASN B O 1
ATOM 5824 N N . ASN B 1 187 ? -23.578 -0.537 1.959 1 94.5 187 ASN B N 1
ATOM 5825 C CA . ASN B 1 187 ? -24.875 0.135 1.827 1 94.5 187 ASN B CA 1
ATOM 5826 C C . ASN B 1 187 ? -25.266 0.85 3.117 1 94.5 187 ASN B C 1
ATOM 5828 O O . ASN B 1 187 ? -26.453 0.979 3.422 1 94.5 187 ASN B O 1
ATOM 5832 N N . ILE B 1 188 ? -24.266 1.194 3.926 1 96.69 188 ILE B N 1
ATOM 5833 C CA . ILE B 1 188 ? -24.609 1.979 5.105 1 96.69 188 ILE B CA 1
ATOM 5834 C C . ILE B 1 188 ? -24.375 3.461 4.828 1 96.69 188 ILE B C 1
ATOM 5836 O O . ILE B 1 188 ? -24.75 4.316 5.633 1 96.69 188 ILE B O 1
ATOM 5840 N N . LEU B 1 189 ? -23.781 3.777 3.762 1 96.5 189 LEU B N 1
ATOM 5841 C CA . LEU B 1 189 ? -23.75 5.09 3.121 1 96.5 189 LEU B CA 1
ATOM 5842 C C . LEU B 1 189 ? -24.047 4.973 1.63 1 96.5 189 LEU B C 1
ATOM 5844 O O . LEU B 1 189 ? -23.422 4.164 0.932 1 96.5 189 LEU B O 1
ATOM 5848 N N . LYS B 1 190 ? -24.984 5.754 1.112 1 95.12 190 LYS B N 1
ATOM 5849 C CA . LYS B 1 190 ? -25.438 5.668 -0.272 1 95.12 190 LYS B CA 1
ATOM 5850 C C . LYS B 1 190 ? -25.344 7.023 -0.966 1 95.12 190 LYS B C 1
ATOM 5852 O O . LYS B 1 190 ? -25.266 8.062 -0.305 1 95.12 190 LYS B O 1
ATOM 5857 N N . PRO B 1 191 ? -25.312 6.957 -2.348 1 94.12 191 PRO B N 1
ATOM 5858 C CA . PRO B 1 191 ? -25.375 8.242 -3.055 1 94.12 191 PRO B CA 1
ATOM 5859 C C . PRO B 1 191 ? -26.547 9.109 -2.611 1 94.12 191 PRO B C 1
ATOM 5861 O O . PRO B 1 191 ? -27.641 8.602 -2.377 1 94.12 191 PRO B O 1
ATOM 5864 N N . HIS B 1 192 ? -26.25 10.367 -2.373 1 96.62 192 HIS B N 1
ATOM 5865 C CA . HIS B 1 192 ? -27.219 11.398 -2.021 1 96.62 192 HIS B CA 1
ATOM 5866 C C . HIS B 1 192 ? -27.516 11.391 -0.523 1 96.62 192 HIS B C 1
ATOM 5868 O O . HIS B 1 192 ? -28.25 12.242 -0.029 1 96.62 192 HIS B O 1
ATOM 5874 N N . ASP B 1 193 ? -26.938 10.406 0.227 1 97.88 193 ASP B N 1
ATOM 5875 C CA . ASP B 1 193 ? -26.984 10.555 1.679 1 97.88 193 ASP B CA 1
ATOM 5876 C C . ASP B 1 193 ? -26.266 11.828 2.123 1 97.88 193 ASP B C 1
ATOM 5878 O O . ASP B 1 193 ? -25.438 12.375 1.385 1 97.88 193 ASP B O 1
ATOM 5882 N N . THR B 1 194 ? -26.641 12.305 3.314 1 98.44 194 THR B N 1
ATOM 5883 C CA . THR B 1 194 ? -26.062 13.531 3.842 1 98.44 194 THR B CA 1
ATOM 5884 C C . THR B 1 194 ? -24.984 13.219 4.883 1 98.44 194 THR B C 1
ATOM 5886 O O . THR B 1 194 ? -25.219 12.422 5.793 1 98.44 194 THR B O 1
ATOM 5889 N N . ILE B 1 195 ? -23.828 13.781 4.699 1 98.56 195 ILE B N 1
ATOM 5890 C CA . ILE B 1 195 ? -22.766 13.703 5.691 1 98.56 195 ILE B CA 1
ATOM 5891 C C . ILE B 1 195 ? -22.391 15.102 6.164 1 98.56 195 ILE B C 1
ATOM 5893 O O . ILE B 1 195 ? -22.719 16.094 5.504 1 98.56 195 ILE B O 1
ATOM 5897 N N . ALA B 1 196 ? -21.781 15.188 7.32 1 98.69 196 ALA B N 1
ATOM 5898 C CA . ALA B 1 196 ? -21.25 16.438 7.848 1 98.69 196 ALA B CA 1
ATOM 5899 C C . ALA B 1 196 ? -19.719 16.438 7.832 1 98.69 196 ALA B C 1
ATOM 5901 O O . ALA B 1 196 ? -19.094 15.383 7.996 1 98.69 196 ALA B O 1
ATOM 5902 N N . ILE B 1 197 ? -19.125 17.562 7.594 1 98.38 197 ILE B N 1
ATOM 5903 C CA . ILE B 1 197 ? -17.672 17.75 7.625 1 98.38 197 ILE B CA 1
ATOM 5904 C C . ILE B 1 197 ? -17.328 18.969 8.5 1 98.38 197 ILE B C 1
ATOM 5906 O O . ILE B 1 197 ? -17.875 20.047 8.297 1 98.38 197 ILE B O 1
ATOM 5910 N N . MET B 1 198 ? -16.516 18.797 9.422 1 98.12 198 MET B N 1
ATOM 5911 C CA . MET B 1 198 ? -16.031 19.922 10.211 1 98.12 198 MET B CA 1
ATOM 5912 C C . MET B 1 198 ? -14.977 20.719 9.445 1 98.12 198 MET B C 1
ATOM 5914 O O . MET B 1 198 ? -13.953 20.156 9.039 1 98.12 198 MET B O 1
ATOM 5918 N N . THR B 1 199 ? -15.125 21.938 9.211 1 96.75 199 THR B N 1
ATOM 5919 C CA . THR B 1 199 ? -14.234 22.766 8.406 1 96.75 199 THR B CA 1
ATOM 5920 C C . THR B 1 199 ? -13.664 23.906 9.242 1 96.75 199 THR B C 1
ATOM 5922 O O . THR B 1 199 ? -14.297 24.375 10.188 1 96.75 199 THR B O 1
ATOM 5925 N N . PRO B 1 200 ? -12.5 24.453 8.867 1 95.88 200 PRO B N 1
ATOM 5926 C CA . PRO B 1 200 ? -11.641 24 7.77 1 95.88 200 PRO B CA 1
ATOM 5927 C C . PRO B 1 200 ? -11.094 22.594 7.988 1 95.88 200 PRO B C 1
ATOM 5929 O O . PRO B 1 200 ? -11.023 22.125 9.125 1 95.88 200 PRO B O 1
ATOM 5932 N N . ILE B 1 201 ? -10.75 21.953 6.848 1 95.88 201 ILE B N 1
ATOM 5933 C CA . ILE B 1 201 ? -10.297 20.578 6.945 1 95.88 201 ILE B CA 1
ATOM 5934 C C . ILE B 1 201 ? -9.344 20.25 5.793 1 95.88 201 ILE B C 1
ATOM 5936 O O . ILE B 1 201 ? -9.305 20.984 4.797 1 95.88 201 ILE B O 1
ATOM 5940 N N . PHE B 1 202 ? -8.57 19.219 5.992 1 91.81 202 PHE B N 1
ATOM 5941 C CA . PHE B 1 202 ? -7.75 18.656 4.926 1 91.81 202 PHE B CA 1
ATOM 5942 C C . PHE B 1 202 ? -8.586 18.406 3.678 1 91.81 202 PHE B C 1
ATOM 5944 O O . PHE B 1 202 ? -9.555 17.641 3.715 1 91.81 202 PHE B O 1
ATOM 5951 N N . THR B 1 203 ? -8.312 18.891 2.584 1 89.56 203 THR B N 1
ATOM 5952 C CA . THR B 1 203 ? -9.125 19.141 1.399 1 89.56 203 THR B CA 1
ATOM 5953 C C . THR B 1 203 ? -9.648 17.828 0.818 1 89.56 203 THR B C 1
ATOM 5955 O O . THR B 1 203 ? -10.773 17.781 0.318 1 89.56 203 THR B O 1
ATOM 5958 N N . PRO B 1 204 ? -8.914 16.781 0.854 1 88.06 204 PRO B N 1
ATOM 5959 C CA . PRO B 1 204 ? -9.422 15.531 0.271 1 88.06 204 PRO B CA 1
ATOM 5960 C C . PRO B 1 204 ? -10.727 15.07 0.905 1 88.06 204 PRO B C 1
ATOM 5962 O O . PRO B 1 204 ? -11.555 14.453 0.236 1 88.06 204 PRO B O 1
ATOM 5965 N N . TYR B 1 205 ? -10.961 15.422 2.135 1 90.88 205 TYR B N 1
ATOM 5966 C CA . TYR B 1 205 ? -12.211 15.062 2.789 1 90.88 205 TYR B CA 1
ATOM 5967 C C . TYR B 1 205 ? -13.383 15.828 2.184 1 90.88 205 TYR B C 1
ATOM 5969 O O . TYR B 1 205 ? -14.539 15.414 2.322 1 90.88 205 TYR B O 1
ATOM 5977 N N . LEU B 1 206 ? -13.086 16.938 1.517 1 90.88 206 LEU B N 1
ATOM 5978 C CA . LEU B 1 206 ? -14.102 17.734 0.838 1 90.88 206 LEU B CA 1
ATOM 5979 C C . LEU B 1 206 ? -14.352 17.203 -0.57 1 90.88 206 LEU B C 1
ATOM 5981 O O . LEU B 1 206 ? -15.477 17.266 -1.073 1 90.88 206 LEU B O 1
ATOM 5985 N N . GLU B 1 207 ? -13.328 16.656 -1.141 1 89.25 207 GLU B N 1
ATOM 5986 C CA . GLU B 1 207 ? -13.375 16.297 -2.555 1 89.25 207 GLU B CA 1
ATOM 5987 C C . GLU B 1 207 ? -13.938 14.891 -2.752 1 89.25 207 GLU B C 1
ATOM 5989 O O . GLU B 1 207 ? -14.68 14.641 -3.701 1 89.25 207 GLU B O 1
ATOM 5994 N N . ILE B 1 208 ? -13.648 13.938 -1.87 1 90.69 208 ILE B N 1
ATOM 5995 C CA . ILE B 1 208 ? -14 12.531 -2.033 1 90.69 208 ILE B CA 1
ATOM 5996 C C . ILE B 1 208 ? -15.523 12.391 -2.1 1 90.69 208 ILE B C 1
ATOM 5998 O O . ILE B 1 208 ? -16.047 11.703 -2.979 1 90.69 208 ILE B O 1
ATOM 6002 N N . PRO B 1 209 ? -16.281 13.055 -1.25 1 92.38 209 PRO B N 1
ATOM 6003 C CA . PRO B 1 209 ? -17.734 12.891 -1.267 1 92.38 209 PRO B CA 1
ATOM 6004 C C . PRO B 1 209 ? -18.359 13.328 -2.59 1 92.38 209 PRO B C 1
ATOM 6006 O O . PRO B 1 209 ? -19.453 12.867 -2.943 1 92.38 209 PRO B O 1
ATOM 6009 N N . SER B 1 210 ? -17.672 14.195 -3.312 1 89.5 210 SER B N 1
ATOM 6010 C CA . SER B 1 210 ? -18.234 14.742 -4.543 1 89.5 210 SER B CA 1
ATOM 6011 C C . SER B 1 210 ? -17.938 13.844 -5.738 1 89.5 210 SER B C 1
ATOM 6013 O O . SER B 1 210 ? -18.547 13.984 -6.797 1 89.5 210 SER B O 1
ATOM 6015 N N . ILE B 1 211 ? -17.016 12.906 -5.562 1 86.69 211 ILE B N 1
ATOM 6016 C CA . ILE B 1 211 ? -16.719 11.969 -6.645 1 86.69 211 ILE B CA 1
ATOM 6017 C C . ILE B 1 211 ? -17.984 11.203 -7.02 1 86.69 211 ILE B C 1
ATOM 6019 O O . ILE B 1 211 ? -18.766 10.812 -6.145 1 86.69 211 ILE B O 1
ATOM 6023 N N . PRO B 1 212 ? -18.266 10.977 -8.312 1 81.56 212 PRO B N 1
ATOM 6024 C CA . PRO B 1 212 ? -19.5 10.359 -8.781 1 81.56 212 PRO B CA 1
ATOM 6025 C C . PRO B 1 212 ? -19.797 9.023 -8.102 1 81.56 212 PRO B C 1
ATOM 6027 O O . PRO B 1 212 ? -20.969 8.688 -7.875 1 81.56 212 PRO B O 1
ATOM 6030 N N . ARG B 1 213 ? -18.812 8.328 -7.77 1 81.56 213 ARG B N 1
ATOM 6031 C CA . ARG B 1 213 ? -19 7.035 -7.113 1 81.56 213 ARG B CA 1
ATOM 6032 C C . ARG B 1 213 ? -19.719 7.199 -5.777 1 81.56 213 ARG B C 1
ATOM 6034 O O . ARG B 1 213 ? -20.484 6.324 -5.367 1 81.56 213 ARG B O 1
ATOM 6041 N N . TYR B 1 214 ? -19.531 8.289 -5.098 1 90.25 214 TYR B N 1
ATOM 6042 C CA . TYR B 1 214 ? -20.094 8.523 -3.779 1 90.25 214 TYR B CA 1
ATOM 6043 C C . TYR B 1 214 ? -21.297 9.469 -3.861 1 90.25 214 TYR B C 1
ATOM 6045 O O . TYR B 1 214 ? -22.406 9.117 -3.459 1 90.25 214 TYR B O 1
ATOM 6053 N N . ASN B 1 215 ? -21.094 10.633 -4.508 1 92.19 215 ASN B N 1
ATOM 6054 C CA . ASN B 1 215 ? -22.141 11.617 -4.766 1 92.19 215 ASN B CA 1
ATOM 6055 C C . ASN B 1 215 ? -22.938 11.922 -3.502 1 92.19 215 ASN B C 1
ATOM 6057 O O . ASN B 1 215 ? -24.172 11.789 -3.486 1 92.19 215 ASN B O 1
ATOM 6061 N N . LEU B 1 216 ? -22.312 12.383 -2.447 1 96.88 216 LEU B N 1
ATOM 6062 C CA . LEU B 1 216 ? -22.906 12.641 -1.146 1 96.88 216 LEU B CA 1
ATOM 6063 C C . LEU B 1 216 ? -23.266 14.117 -1 1 96.88 216 LEU B C 1
ATOM 6065 O O . LEU B 1 216 ? -22.641 14.977 -1.621 1 96.88 216 LEU B O 1
ATOM 6069 N N . ASN B 1 217 ? -24.328 14.414 -0.247 1 97.38 217 ASN B N 1
ATOM 6070 C CA . ASN B 1 217 ? -24.625 15.773 0.206 1 97.38 217 ASN B CA 1
ATOM 6071 C C . ASN B 1 217 ? -23.781 16.156 1.419 1 97.38 217 ASN B C 1
ATOM 6073 O O . ASN B 1 217 ? -23.547 15.328 2.307 1 97.38 217 ASN B O 1
ATOM 6077 N N . VAL B 1 218 ? -23.312 17.406 1.477 1 97.62 218 VAL B N 1
ATOM 6078 C CA . VAL B 1 218 ? -22.375 17.781 2.537 1 97.62 218 VAL B CA 1
ATOM 6079 C C . VAL B 1 218 ? -22.938 18.969 3.316 1 97.62 218 VAL B C 1
ATOM 6081 O O . VAL B 1 218 ? -23.266 20 2.73 1 97.62 218 VAL B O 1
ATOM 6084 N N . VAL B 1 219 ? -23.078 18.781 4.582 1 97.69 219 VAL B N 1
ATOM 6085 C CA . VAL B 1 219 ? -23.312 19.891 5.512 1 97.69 219 VAL B CA 1
ATOM 6086 C C . VAL B 1 219 ? -22 20.25 6.215 1 97.69 219 VAL B C 1
ATOM 6088 O O . VAL B 1 219 ? -21.328 19.391 6.77 1 97.69 219 VAL B O 1
ATOM 6091 N N . LYS B 1 220 ? -21.688 21.531 6.195 1 97.31 220 LYS B N 1
ATOM 6092 C CA . LYS B 1 220 ? -20.438 21.969 6.816 1 97.31 220 LYS B CA 1
ATOM 6093 C C . LYS B 1 220 ? -20.688 22.469 8.234 1 97.31 220 LYS B C 1
ATOM 6095 O O . LYS B 1 220 ? -21.625 23.219 8.477 1 97.31 220 LYS B O 1
ATOM 6100 N N . ILE B 1 221 ? -19.922 21.953 9.109 1 98.06 221 ILE B N 1
ATOM 6101 C CA . ILE B 1 221 ? -19.859 22.469 10.469 1 98.06 221 ILE B CA 1
ATOM 6102 C C . ILE B 1 221 ? -18.641 23.391 10.609 1 98.06 221 ILE B C 1
ATOM 6104 O O . ILE B 1 221 ? -17.531 22.938 10.836 1 98.06 221 ILE B O 1
ATOM 6108 N N . LYS B 1 222 ? -18.875 24.672 10.664 1 96.19 222 LYS B N 1
ATOM 6109 C CA . LYS B 1 222 ? -17.797 25.656 10.5 1 96.19 222 LYS B CA 1
ATOM 6110 C C . LYS B 1 222 ? -17.25 26.109 11.852 1 96.19 222 LYS B C 1
ATOM 6112 O O . LYS B 1 222 ? -18.016 26.484 12.734 1 96.19 222 LYS B O 1
ATOM 6117 N N . ALA B 1 223 ? -15.977 26 11.945 1 95.06 223 ALA B N 1
ATOM 6118 C CA . ALA B 1 223 ? -15.32 26.594 13.102 1 95.06 223 ALA B CA 1
ATOM 6119 C C . ALA B 1 223 ? -15.211 28.109 12.945 1 95.06 223 ALA B C 1
ATOM 6121 O O . ALA B 1 223 ? -15.102 28.609 11.828 1 95.06 223 ALA B O 1
ATOM 6122 N N . SER B 1 224 ? -15.203 28.719 14.062 1 88.81 224 SER B N 1
ATOM 6123 C CA . SER B 1 224 ? -15.086 30.172 14.047 1 88.81 224 SER B CA 1
ATOM 6124 C C . SER B 1 224 ? -13.648 30.609 14.266 1 88.81 224 SER B C 1
ATOM 6126 O O . SER B 1 224 ? -12.992 30.172 15.211 1 88.81 224 SER B O 1
ATOM 6128 N N . GLU B 1 225 ? -13.25 31.469 13.336 1 79.69 225 GLU B N 1
ATOM 6129 C CA . GLU B 1 225 ? -11.883 31.984 13.438 1 79.69 225 GLU B CA 1
ATOM 6130 C C . GLU B 1 225 ? -11.664 32.719 14.758 1 79.69 225 GLU B C 1
ATOM 6132 O O . GLU B 1 225 ? -10.609 32.562 15.391 1 79.69 225 GLU B O 1
ATOM 6137 N N . ALA B 1 226 ? -12.68 33.562 15.039 1 71.56 226 ALA B N 1
ATOM 6138 C CA . ALA B 1 226 ? -12.602 34.406 16.234 1 71.56 226 ALA B CA 1
ATOM 6139 C C . ALA B 1 226 ? -13.406 33.781 17.375 1 71.56 226 ALA B C 1
ATOM 6141 O O . ALA B 1 226 ? -14.273 32.938 17.156 1 71.56 226 ALA B O 1
ATOM 6142 N N . GLY B 1 227 ? -12.898 33.969 18.531 1 64.44 227 GLY B N 1
ATOM 6143 C CA . GLY B 1 227 ? -13.664 33.562 19.703 1 64.44 227 GLY B CA 1
ATOM 6144 C C . GLY B 1 227 ? -13.758 34.656 20.766 1 64.44 227 GLY B C 1
ATOM 6145 O O . GLY B 1 227 ? -13.219 35.75 20.594 1 64.44 227 GLY B O 1
ATOM 6146 N N . LYS B 1 228 ? -14.609 34.406 21.719 1 59.09 228 LYS B N 1
ATOM 6147 C CA . LYS B 1 228 ? -14.781 35.344 22.844 1 59.09 228 LYS B CA 1
ATOM 6148 C C . LYS B 1 228 ? -13.461 35.562 23.562 1 59.09 228 LYS B C 1
ATOM 6150 O O . LYS B 1 228 ? -13.195 36.688 24.062 1 59.09 228 LYS B O 1
ATOM 6155 N N . ASN B 1 229 ? -12.688 34.531 23.578 1 60.84 229 ASN B N 1
ATOM 6156 C CA . ASN B 1 229 ? -11.336 34.594 24.109 1 60.84 229 ASN B CA 1
ATOM 6157 C C . ASN B 1 229 ? -10.344 33.844 23.219 1 60.84 229 ASN B C 1
ATOM 6159 O O . ASN B 1 229 ? -10.742 33.25 22.219 1 60.84 229 ASN B O 1
ATOM 6163 N N . LYS B 1 230 ? -9.156 34.125 23.5 1 63.66 230 LYS B N 1
ATOM 6164 C CA . LYS B 1 230 ? -8.062 33.594 22.703 1 63.66 230 LYS B CA 1
ATOM 6165 C C . LYS B 1 230 ? -8.148 32.062 22.578 1 63.66 230 LYS B C 1
ATOM 6167 O O . LYS B 1 230 ? -7.668 31.469 21.609 1 63.66 230 LYS B O 1
ATOM 6172 N N . TYR B 1 231 ? -8.836 31.453 23.453 1 70.12 231 TYR B N 1
ATOM 6173 C CA . TYR B 1 231 ? -8.914 29.984 23.484 1 70.12 231 TYR B CA 1
ATOM 6174 C C . TYR B 1 231 ? -10.102 29.484 22.672 1 70.12 231 TYR B C 1
ATOM 6176 O O . TYR B 1 231 ? -10.234 28.281 22.438 1 70.12 231 TYR B O 1
ATOM 6184 N N . ASP B 1 232 ? -10.812 30.438 22.125 1 74.94 232 ASP B N 1
ATOM 6185 C CA . ASP B 1 232 ? -12.039 30.047 21.438 1 74.94 232 ASP B CA 1
ATOM 6186 C C . ASP B 1 232 ? -11.883 30.125 19.922 1 74.94 232 ASP B C 1
ATOM 6188 O O . ASP B 1 232 ? -12.805 29.797 19.188 1 74.94 232 ASP B O 1
ATOM 6192 N N . ALA B 1 233 ? -10.703 30.375 19.625 1 85.38 233 ALA B N 1
ATOM 6193 C CA . ALA B 1 233 ? -10.5 30.453 18.188 1 85.38 233 ALA B CA 1
ATOM 6194 C C . ALA B 1 233 ? -10.539 29.062 17.547 1 85.38 233 ALA B C 1
ATOM 6196 O O . ALA B 1 233 ? -10.031 28.094 18.125 1 85.38 233 ALA B O 1
ATOM 6197 N N . TRP B 1 234 ? -11.242 28.984 16.422 1 93.12 234 TRP B N 1
ATOM 6198 C CA . TRP B 1 234 ? -11.312 27.797 15.57 1 93.12 234 TRP B CA 1
ATOM 6199 C C . TRP B 1 234 ? -12.07 26.672 16.266 1 93.12 234 TRP B C 1
ATOM 6201 O O . TRP B 1 234 ? -11.781 25.5 16.062 1 93.12 234 TRP B O 1
ATOM 6211 N N . GLN B 1 235 ? -12.961 27.047 17.203 1 95.38 235 GLN B N 1
ATOM 6212 C CA . GLN B 1 235 ? -13.883 26.094 17.812 1 95.38 235 GLN B CA 1
ATOM 6213 C C . GLN B 1 235 ? -15.258 26.172 17.156 1 95.38 235 GLN B C 1
ATOM 6215 O O . GLN B 1 235 ? -15.492 27.016 16.297 1 95.38 235 GLN B O 1
ATOM 6220 N N . TYR B 1 236 ? -16.172 25.297 17.562 1 96.38 236 TYR B N 1
ATOM 6221 C CA . TYR B 1 236 ? -17.484 25.156 16.938 1 96.38 236 TYR B CA 1
ATOM 6222 C C . TYR B 1 236 ? -18.578 25.688 17.859 1 96.38 236 TYR B C 1
ATOM 6224 O O . TYR B 1 236 ? -18.641 25.328 19.031 1 96.38 236 TYR B O 1
ATOM 6232 N N . SER B 1 237 ? -19.453 26.516 17.328 1 94.56 237 SER B N 1
ATOM 6233 C CA . SER B 1 237 ? -20.547 27.078 18.109 1 94.56 237 SER B CA 1
ATOM 6234 C C . SER B 1 237 ? -21.672 26.062 18.312 1 94.56 237 SER B C 1
ATOM 6236 O O . SER B 1 237 ? -21.719 25.047 17.594 1 94.56 237 SER B O 1
ATOM 6238 N N . ASP B 1 238 ? -22.562 26.406 19.203 1 95.56 238 ASP B N 1
ATOM 6239 C CA . ASP B 1 238 ? -23.734 25.562 19.422 1 95.56 238 ASP B CA 1
ATOM 6240 C C . ASP B 1 238 ? -24.578 25.469 18.156 1 95.56 238 ASP B C 1
ATOM 6242 O O . ASP B 1 238 ? -25.062 24.391 17.812 1 95.56 238 ASP B O 1
ATOM 6246 N N . ASN B 1 239 ? -24.734 26.562 17.516 1 96.31 239 ASN B N 1
ATOM 6247 C CA . ASN B 1 239 ? -25.531 26.594 16.297 1 96.31 239 ASN B CA 1
ATOM 6248 C C . ASN B 1 239 ? -24.969 25.656 15.227 1 96.31 239 ASN B C 1
ATOM 6250 O O . ASN B 1 239 ? -25.734 24.984 14.531 1 96.31 239 ASN B O 1
ATOM 6254 N N . GLU B 1 240 ? -23.719 25.672 15.078 1 97.25 240 GLU B N 1
ATOM 6255 C CA . GLU B 1 240 ? -23.078 24.781 14.117 1 97.25 240 GLU B CA 1
ATOM 6256 C C . GLU B 1 240 ? -23.25 23.312 14.523 1 97.25 240 GLU B C 1
ATOM 6258 O O . GLU B 1 240 ? -23.516 22.453 13.688 1 97.25 240 GLU B O 1
ATOM 6263 N N . LEU B 1 241 ? -23.078 23.016 15.789 1 97.88 241 LEU B N 1
ATOM 6264 C CA . LEU B 1 241 ? -23.172 21.641 16.297 1 97.88 241 LEU B CA 1
ATOM 6265 C C . LEU B 1 241 ? -24.578 21.109 16.172 1 97.88 241 LEU B C 1
ATOM 6267 O O . LEU B 1 241 ? -24.781 19.906 15.992 1 97.88 241 LEU B O 1
ATOM 6271 N N . LEU B 1 242 ? -25.562 21.953 16.234 1 97.5 242 LEU B N 1
ATOM 6272 C CA . LEU B 1 242 ? -26.953 21.562 16.172 1 97.5 242 LEU B CA 1
ATOM 6273 C C . LEU B 1 242 ? -27.297 20.938 14.828 1 97.5 242 LEU B C 1
ATOM 6275 O O . LEU B 1 242 ? -28.266 20.188 14.711 1 97.5 242 LEU B O 1
ATOM 6279 N N . LYS B 1 243 ? -26.516 21.203 13.82 1 98 243 LYS B N 1
ATOM 6280 C CA . LYS B 1 243 ? -26.719 20.609 12.5 1 98 243 LYS B CA 1
ATOM 6281 C C . LYS B 1 243 ? -26.594 19.094 12.555 1 98 243 LYS B C 1
ATOM 6283 O O . LYS B 1 243 ? -27.062 18.391 11.664 1 98 243 LYS B O 1
ATOM 6288 N N . LEU B 1 244 ? -25.984 18.531 13.617 1 98.38 244 LEU B N 1
ATOM 6289 C CA . LEU B 1 244 ? -25.734 17.094 13.766 1 98.38 244 LEU B CA 1
ATOM 6290 C C . LEU B 1 244 ? -26.891 16.406 14.461 1 98.38 244 LEU B C 1
ATOM 6292 O O . LEU B 1 244 ? -26.938 15.172 14.531 1 98.38 244 LEU B O 1
ATOM 6296 N N . VAL B 1 245 ? -27.828 17.188 14.898 1 98 245 VAL B N 1
ATOM 6297 C CA . VAL B 1 245 ? -28.953 16.656 15.648 1 98 245 VAL B CA 1
ATOM 6298 C C . VAL B 1 245 ? -29.828 15.812 14.734 1 98 245 VAL B C 1
ATOM 6300 O O . VAL B 1 245 ? -30.406 14.805 15.172 1 98 245 VAL B O 1
ATOM 6303 N N . SER B 1 246 ? -29.875 16.203 13.492 1 96.75 246 SER B N 1
ATOM 6304 C CA . SER B 1 246 ? -30.734 15.508 12.531 1 96.75 246 SER B CA 1
ATOM 6305 C C . SER B 1 246 ? -30.172 14.117 12.203 1 96.75 246 SER B C 1
ATOM 6307 O O . SER B 1 246 ? -29 13.977 11.859 1 96.75 246 SER B O 1
ATOM 6309 N N . SER B 1 247 ? -31.078 13.164 12.18 1 95.94 247 SER B N 1
ATOM 6310 C CA . SER B 1 247 ? -30.672 11.805 11.836 1 95.94 247 SER B CA 1
ATOM 6311 C C . SER B 1 247 ? -30.453 11.656 10.328 1 95.94 247 SER B C 1
ATOM 6313 O O . SER B 1 247 ? -29.938 10.641 9.875 1 95.94 247 SER B O 1
ATOM 6315 N N . ASP B 1 248 ? -30.781 12.734 9.609 1 96.88 248 ASP B N 1
ATOM 6316 C CA . ASP B 1 248 ? -30.484 12.742 8.18 1 96.88 248 ASP B CA 1
ATOM 6317 C C . ASP B 1 248 ? -28.969 12.797 7.934 1 96.88 248 ASP B C 1
ATOM 6319 O O . ASP B 1 248 ? -28.5 12.391 6.867 1 96.88 248 ASP B O 1
ATOM 6323 N N . VAL B 1 249 ? -28.297 13.352 8.898 1 98.56 249 VAL B N 1
ATOM 6324 C CA . VAL B 1 249 ? -26.844 13.336 8.82 1 98.56 249 VAL B CA 1
ATOM 6325 C C . VAL B 1 249 ? -26.312 11.969 9.258 1 98.56 249 VAL B C 1
ATOM 6327 O O . VAL B 1 249 ? -26.344 11.641 10.445 1 98.56 249 VAL B O 1
ATOM 6330 N N . LYS B 1 250 ? -25.75 11.234 8.344 1 98.56 250 LYS B N 1
ATOM 6331 C CA . LYS B 1 250 ? -25.422 9.836 8.586 1 98.56 250 LYS B CA 1
ATOM 6332 C C . LYS B 1 250 ? -23.984 9.688 9.109 1 98.56 250 LYS B C 1
ATOM 6334 O O . LYS B 1 250 ? -23.672 8.727 9.812 1 98.56 250 LYS B O 1
ATOM 6339 N N . ALA B 1 251 ? -23.141 10.602 8.711 1 98.69 251 ALA B N 1
ATOM 6340 C CA . ALA B 1 251 ? -21.75 10.492 9.102 1 98.69 251 ALA B CA 1
ATOM 6341 C C . ALA B 1 251 ? -21.141 11.875 9.344 1 98.69 251 ALA B C 1
ATOM 6343 O O . ALA B 1 251 ? -21.625 12.875 8.82 1 98.69 251 ALA B O 1
ATOM 6344 N N . LEU B 1 252 ? -20.125 11.93 10.188 1 98.69 252 LEU B N 1
ATOM 6345 C CA . LEU B 1 252 ? -19.328 13.109 10.492 1 98.69 252 LEU B CA 1
ATOM 6346 C C . LEU B 1 252 ? -17.844 12.852 10.25 1 98.69 252 LEU B C 1
ATOM 6348 O O . LEU B 1 252 ? -17.297 11.891 10.781 1 98.69 252 LEU B O 1
ATOM 6352 N N . PHE B 1 253 ? -17.219 13.625 9.414 1 97.75 253 PHE B N 1
ATOM 6353 C CA . PHE B 1 253 ? -15.781 13.555 9.148 1 97.75 253 PHE B CA 1
ATOM 6354 C C . PHE B 1 253 ? -15.039 14.688 9.844 1 97.75 253 PHE B C 1
ATOM 6356 O O . PHE B 1 253 ? -15.391 15.859 9.68 1 97.75 253 PHE B O 1
ATOM 6363 N N . VAL B 1 254 ? -14 14.328 10.594 1 97.94 254 VAL B N 1
ATOM 6364 C CA . VAL B 1 254 ? -13.297 15.312 11.406 1 97.94 254 VAL B CA 1
ATOM 6365 C C . VAL B 1 254 ? -11.797 15.047 11.359 1 97.94 254 VAL B C 1
ATOM 6367 O O . VAL B 1 254 ? -11.367 13.891 11.344 1 97.94 254 VAL B O 1
ATOM 6370 N N . VAL B 1 255 ? -11.016 16.047 11.18 1 98.12 255 VAL B N 1
ATOM 6371 C CA . VAL B 1 255 ? -9.586 16.031 11.445 1 98.12 255 VAL B CA 1
ATOM 6372 C C . VAL B 1 255 ? -9.297 16.781 12.75 1 98.12 255 VAL B C 1
ATOM 6374 O O . VAL B 1 255 ? -9.578 17.969 12.867 1 98.12 255 VAL B O 1
ATOM 6377 N N . ASN B 1 256 ? -8.812 16.094 13.727 1 98.38 256 ASN B N 1
ATOM 6378 C CA . ASN B 1 256 ? -8.617 16.641 15.07 1 98.38 256 ASN B CA 1
ATOM 6379 C C . ASN B 1 256 ? -7.246 16.281 15.617 1 98.38 256 ASN B C 1
ATOM 6381 O O . ASN B 1 256 ? -6.973 15.109 15.914 1 98.38 256 ASN B O 1
ATOM 6385 N N . PRO B 1 257 ? -6.355 17.25 15.805 1 98 257 PRO B N 1
ATOM 6386 C CA . PRO B 1 257 ? -6.453 18.703 15.555 1 98 257 PRO B CA 1
ATOM 6387 C C . PRO B 1 257 ? -6.66 19.031 14.078 1 98 257 PRO B C 1
ATOM 6389 O O . PRO B 1 257 ? -6.195 18.281 13.203 1 98 257 PRO B O 1
ATOM 6392 N N . SER B 1 258 ? -7.266 20.156 13.82 1 97.5 258 SER B N 1
ATOM 6393 C CA . SER B 1 258 ? -7.707 20.5 12.477 1 97.5 258 SER B CA 1
ATOM 6394 C C . SER B 1 258 ? -6.535 20.953 11.609 1 97.5 258 SER B C 1
ATOM 6396 O O . SER B 1 258 ? -5.457 21.25 12.117 1 97.5 258 SER B O 1
ATOM 6398 N N . ASN B 1 259 ? -6.641 20.938 10.391 1 95.5 259 ASN B N 1
ATOM 6399 C CA . ASN B 1 259 ? -5.789 21.469 9.328 1 95.5 259 ASN B CA 1
ATOM 6400 C C . ASN B 1 259 ? -6.559 22.391 8.391 1 95.5 259 ASN B C 1
ATOM 6402 O O . ASN B 1 259 ? -7.48 21.953 7.699 1 95.5 259 ASN B O 1
ATOM 6406 N N . PRO B 1 260 ? -6.289 23.641 8.359 1 94.75 260 PRO B N 1
ATOM 6407 C CA . PRO B 1 260 ? -5 24.266 8.656 1 94.75 260 PRO B CA 1
ATOM 6408 C C . PRO B 1 260 ? -4.953 24.875 10.062 1 94.75 260 PRO B C 1
ATOM 6410 O O . PRO B 1 260 ? -3.871 25.125 10.594 1 94.75 260 PRO B O 1
ATOM 6413 N N . PRO B 1 261 ? -6.062 25.203 10.734 1 94.25 261 PRO B N 1
ATOM 6414 C CA . PRO B 1 261 ? -5.969 25.938 12 1 94.25 261 PRO B CA 1
ATOM 6415 C C . PRO B 1 261 ? -5.066 25.25 13.023 1 94.25 261 PRO B C 1
ATOM 6417 O O . PRO B 1 261 ? -4.445 25.906 13.852 1 94.25 261 PRO B O 1
ATOM 6420 N N . SER B 1 262 ? -5 23.969 12.945 1 96.19 262 SER B N 1
ATOM 6421 C CA . SER B 1 262 ? -4.113 23.188 13.797 1 96.19 262 SER B CA 1
ATOM 6422 C C . SER B 1 262 ? -4.5 23.297 15.266 1 96.19 262 SER B C 1
ATOM 6424 O O . SER B 1 262 ? -3.645 23.516 16.125 1 96.19 262 SER B O 1
ATOM 6426 N N . VAL B 1 263 ? -5.746 23.219 15.555 1 95.81 263 VAL B N 1
ATOM 6427 C CA . VAL B 1 263 ? -6.289 23.297 16.906 1 95.81 263 VAL B CA 1
ATOM 6428 C C . VAL B 1 263 ? -7.184 22.094 17.172 1 95.81 263 VAL B C 1
ATOM 6430 O O . VAL B 1 263 ? -7.957 21.688 16.312 1 95.81 263 VAL B O 1
ATOM 6433 N N . SER B 1 264 ? -7.035 21.484 18.359 1 97.5 264 SER B N 1
ATOM 6434 C CA . SER B 1 264 ? -7.891 20.375 18.766 1 97.5 264 SER B CA 1
ATOM 6435 C C . SER B 1 264 ? -9.219 20.875 19.328 1 97.5 264 SER B C 1
ATOM 6437 O O . SER B 1 264 ? -9.32 22.016 19.75 1 97.5 264 SER B O 1
ATOM 6439 N N . ILE B 1 265 ? -10.195 20.047 19.281 1 97.44 265 ILE B N 1
ATOM 6440 C CA . ILE B 1 265 ? -11.508 20.375 19.844 1 97.44 265 ILE B CA 1
ATOM 6441 C C . ILE B 1 265 ? -11.422 20.438 21.359 1 97.44 265 ILE B C 1
ATOM 6443 O O . ILE B 1 265 ? -10.883 19.516 22 1 97.44 265 ILE B O 1
ATOM 6447 N N . LYS B 1 266 ? -11.945 21.453 21.953 1 93.56 266 LYS B N 1
ATOM 6448 C CA . LYS B 1 266 ? -11.898 21.625 23.406 1 93.56 266 LYS B CA 1
ATOM 6449 C C . LYS B 1 266 ? -12.867 20.688 24.109 1 93.56 266 LYS B C 1
ATOM 6451 O O . LYS B 1 266 ? -13.891 20.297 23.547 1 93.56 266 LYS B O 1
ATOM 6456 N N . PRO B 1 267 ? -12.57 20.391 25.359 1 94.69 267 PRO B N 1
ATOM 6457 C CA . PRO B 1 267 ? -13.375 19.438 26.125 1 94.69 267 PRO B CA 1
ATOM 6458 C C . PRO B 1 267 ? -14.852 19.828 26.188 1 94.69 267 PRO B C 1
ATOM 6460 O O . PRO B 1 267 ? -15.727 18.953 26.125 1 94.69 267 PRO B O 1
ATOM 6463 N N . ASP B 1 268 ? -15.164 21.094 26.328 1 94.69 268 ASP B N 1
ATOM 6464 C CA . ASP B 1 268 ? -16.562 21.531 26.438 1 94.69 268 ASP B CA 1
ATOM 6465 C C . ASP B 1 268 ? -17.328 21.219 25.141 1 94.69 268 ASP B C 1
ATOM 6467 O O . ASP B 1 268 ? -18.5 20.844 25.188 1 94.69 268 ASP B O 1
ATOM 6471 N N . ILE B 1 269 ? -16.688 21.406 24.016 1 96.25 269 ILE B N 1
ATOM 6472 C CA . ILE B 1 269 ? -17.297 21.109 22.734 1 96.25 269 ILE B CA 1
ATOM 6473 C C . ILE B 1 269 ? -17.469 19.609 22.578 1 96.25 269 ILE B C 1
ATOM 6475 O O . ILE B 1 269 ? -18.484 19.141 22.047 1 96.25 269 ILE B O 1
ATOM 6479 N N . ILE B 1 270 ? -16.531 18.812 23.047 1 97.56 270 ILE B N 1
ATOM 6480 C CA . ILE B 1 270 ? -16.609 17.359 22.984 1 97.56 270 ILE B CA 1
ATOM 6481 C C . ILE B 1 270 ? -17.812 16.875 23.797 1 97.56 270 ILE B C 1
ATOM 6483 O O . ILE B 1 270 ? -18.547 15.984 23.375 1 97.56 270 ILE B O 1
ATOM 6487 N N . LYS B 1 271 ? -17.969 17.484 24.953 1 97.94 271 LYS B N 1
ATOM 6488 C CA . LYS B 1 271 ? -19.109 17.125 25.797 1 97.94 271 LYS B CA 1
ATOM 6489 C C . LYS B 1 271 ? -20.422 17.359 25.078 1 97.94 271 LYS B C 1
ATOM 6491 O O . LYS B 1 271 ? -21.359 16.562 25.188 1 97.94 271 LYS B O 1
ATOM 6496 N N . LYS B 1 272 ? -20.516 18.438 24.422 1 97.81 272 LYS B N 1
ATOM 6497 C CA . LYS B 1 272 ? -21.719 18.75 23.656 1 97.81 272 LYS B CA 1
ATOM 6498 C C . LYS B 1 272 ? -21.922 17.75 22.531 1 97.81 272 LYS B C 1
ATOM 6500 O O . LYS B 1 272 ? -23.062 17.312 22.281 1 97.81 272 LYS B O 1
ATOM 6505 N N . LEU B 1 273 ? -20.875 17.391 21.844 1 98.12 273 LEU B N 1
ATOM 6506 C CA . LEU B 1 273 ? -20.953 16.391 20.781 1 98.12 273 LEU B CA 1
ATOM 6507 C C . LEU B 1 273 ? -21.453 15.055 21.328 1 98.12 273 LEU B C 1
ATOM 6509 O O . LEU B 1 273 ? -22.297 14.398 20.719 1 98.12 273 LEU B O 1
ATOM 6513 N N . ILE B 1 274 ? -20.906 14.656 22.5 1 98.44 274 ILE B N 1
ATOM 6514 C CA . ILE B 1 274 ? -21.328 13.422 23.156 1 98.44 274 ILE B CA 1
ATOM 6515 C C . ILE B 1 274 ? -22.828 13.469 23.422 1 98.44 274 ILE B C 1
ATOM 6517 O O . ILE B 1 274 ? -23.547 12.5 23.156 1 98.44 274 ILE B O 1
ATOM 6521 N N . HIS B 1 275 ? -23.266 14.586 23.891 1 98.38 275 HIS B N 1
ATOM 6522 C CA . HIS B 1 275 ? -24.688 14.773 24.219 1 98.38 275 HIS B CA 1
ATOM 6523 C C . HIS B 1 275 ? -25.547 14.648 22.969 1 98.38 275 HIS B C 1
ATOM 6525 O O . HIS B 1 275 ? -26.562 13.961 22.984 1 98.38 275 HIS B O 1
ATOM 6531 N N . ILE B 1 276 ? -25.172 15.289 21.906 1 98.44 276 ILE B N 1
ATOM 6532 C CA . ILE B 1 276 ? -25.922 15.266 20.656 1 98.44 276 ILE B CA 1
ATOM 6533 C C . ILE B 1 276 ? -26 13.836 20.141 1 98.44 276 ILE B C 1
ATOM 6535 O O . ILE B 1 276 ? -27.094 13.367 19.766 1 98.44 276 ILE B O 1
ATOM 6539 N N . VAL B 1 277 ? -24.906 13.07 20.125 1 98.56 277 VAL B N 1
ATOM 6540 C CA . VAL B 1 277 ? -24.859 11.711 19.578 1 98.56 277 VAL B CA 1
ATOM 6541 C C . VAL B 1 277 ? -25.719 10.781 20.422 1 98.56 277 VAL B C 1
ATOM 6543 O O . VAL B 1 277 ? -26.547 10.039 19.906 1 98.56 277 VAL B O 1
ATOM 6546 N N . LYS B 1 278 ? -25.641 10.844 21.703 1 98.12 278 LYS B N 1
ATOM 6547 C CA . LYS B 1 278 ? -26.297 9.906 22.609 1 98.12 278 LYS B CA 1
ATOM 6548 C C . LYS B 1 278 ? -27.812 10.141 22.641 1 98.12 278 LYS B C 1
ATOM 6550 O O . LYS B 1 278 ? -28.594 9.195 22.703 1 98.12 278 LYS B O 1
ATOM 6555 N N . ASN B 1 279 ? -28.203 11.43 22.5 1 98 279 ASN B N 1
ATOM 6556 C CA . ASN B 1 279 ? -29.609 11.742 22.766 1 98 279 ASN B CA 1
ATOM 6557 C C . ASN B 1 279 ? -30.375 12 21.484 1 98 279 ASN B C 1
ATOM 6559 O O . ASN B 1 279 ? -31.609 11.867 21.453 1 98 279 ASN B O 1
ATOM 6563 N N . TYR B 1 280 ? -29.703 12.391 20.438 1 98.31 280 TYR B N 1
ATOM 6564 C CA . TYR B 1 280 ? -30.453 12.867 19.281 1 98.31 280 TYR B CA 1
ATOM 6565 C C . TYR B 1 280 ? -30.078 12.094 18.031 1 98.31 280 TYR B C 1
ATOM 6567 O O . TYR B 1 280 ? -30.906 11.914 17.125 1 98.31 280 TYR B O 1
ATOM 6575 N N . ASN B 1 281 ? -28.875 11.617 17.859 1 98.56 281 ASN B N 1
ATOM 6576 C CA . ASN B 1 281 ? -28.406 10.938 16.656 1 98.56 281 ASN B CA 1
ATOM 6577 C C . ASN B 1 281 ? -27.5 9.75 17 1 98.56 281 ASN B C 1
ATOM 6579 O O . ASN B 1 281 ? -26.328 9.727 16.625 1 98.56 281 ASN B O 1
ATOM 6583 N N . PRO B 1 282 ? -28.047 8.742 17.656 1 98.38 282 PRO B N 1
ATOM 6584 C CA . PRO B 1 282 ? -27.25 7.648 18.203 1 98.38 282 PRO B CA 1
ATOM 6585 C C . PRO B 1 282 ? -26.594 6.797 17.125 1 98.38 282 PRO B C 1
ATOM 6587 O O . PRO B 1 282 ? -25.656 6.047 17.406 1 98.38 282 PRO B O 1
ATOM 6590 N N . ASN B 1 283 ? -27.016 6.906 15.859 1 98.56 283 ASN B N 1
ATOM 6591 C CA . ASN B 1 283 ? -26.469 6.094 14.781 1 98.56 283 ASN B CA 1
ATOM 6592 C C . ASN B 1 283 ? -25.453 6.875 13.945 1 98.56 283 ASN B C 1
ATOM 6594 O O . ASN B 1 283 ? -25.016 6.406 12.898 1 98.56 283 ASN B O 1
ATOM 6598 N N . LEU B 1 284 ? -25.062 8.078 14.391 1 98.81 284 LEU B N 1
ATOM 6599 C CA . LEU B 1 284 ? -24.094 8.883 13.656 1 98.81 284 LEU B CA 1
ATOM 6600 C C . LEU B 1 284 ? -22.766 8.141 13.523 1 98.81 284 LEU B C 1
ATOM 6602 O O . LEU B 1 284 ? -22.188 7.699 14.523 1 98.81 284 LEU B O 1
ATOM 6606 N N . MET B 1 285 ? -22.312 7.871 12.281 1 98.88 285 MET B N 1
ATOM 6607 C CA . MET B 1 285 ? -20.969 7.336 12.031 1 98.88 285 MET B CA 1
ATOM 6608 C C . MET B 1 285 ? -19.938 8.445 12.039 1 98.88 285 MET B C 1
ATOM 6610 O O . MET B 1 285 ? -20.094 9.469 11.367 1 98.88 285 MET B O 1
ATOM 6614 N N . ILE B 1 286 ? -18.875 8.312 12.82 1 98.81 286 ILE B N 1
ATOM 6615 C CA . ILE B 1 286 ? -17.844 9.336 12.922 1 98.81 286 ILE B CA 1
ATOM 6616 C C . ILE B 1 286 ? -16.5 8.781 12.438 1 98.81 286 ILE B C 1
ATOM 6618 O O . ILE B 1 286 ? -16.109 7.684 12.828 1 98.81 286 ILE B O 1
ATOM 6622 N N . ILE B 1 287 ? -15.844 9.422 11.523 1 98.56 287 ILE B N 1
ATOM 6623 C CA . ILE B 1 287 ? -14.469 9.148 11.133 1 98.56 287 ILE B CA 1
ATOM 6624 C C . ILE B 1 287 ? -13.555 10.25 11.672 1 98.56 287 ILE B C 1
ATOM 6626 O O . ILE B 1 287 ? -13.664 11.414 11.281 1 98.56 287 ILE B O 1
ATOM 6630 N N . SER B 1 288 ? -12.68 9.945 12.562 1 98.56 288 SER B N 1
ATOM 6631 C CA . SER B 1 288 ? -11.773 10.898 13.188 1 98.56 288 SER B CA 1
ATOM 6632 C C . SER B 1 288 ? -10.336 10.672 12.75 1 98.56 288 SER B C 1
ATOM 6634 O O . SER B 1 288 ? -9.734 9.648 13.07 1 98.56 288 SER B O 1
ATOM 6636 N N . ASP B 1 289 ? -9.82 11.562 11.992 1 98.38 289 ASP B N 1
ATOM 6637 C CA . ASP B 1 289 ? -8.406 11.578 11.625 1 98.38 289 ASP B CA 1
ATOM 6638 C C . ASP B 1 289 ? -7.582 12.352 12.648 1 98.38 289 ASP B C 1
ATOM 6640 O O . ASP B 1 289 ? -7.719 13.57 12.766 1 98.38 289 ASP B O 1
ATOM 6644 N N . ASP B 1 290 ? -6.66 11.672 13.305 1 98.62 290 ASP B N 1
ATOM 6645 C CA . ASP B 1 290 ? -6.004 12.234 14.484 1 98.62 290 ASP B CA 1
ATOM 6646 C C . ASP B 1 290 ? -4.504 12.391 14.25 1 98.62 290 ASP B C 1
ATOM 6648 O O . ASP B 1 290 ? -3.713 12.297 15.195 1 98.62 290 ASP B O 1
ATOM 6652 N N . VAL B 1 291 ? -4.074 12.633 13.023 1 98.06 291 VAL B N 1
ATOM 6653 C CA . VAL B 1 291 ? -2.678 12.594 12.602 1 98.06 291 VAL B CA 1
ATOM 6654 C C . VAL B 1 291 ? -1.862 13.594 13.43 1 98.06 291 VAL B C 1
ATOM 6656 O O . VAL B 1 291 ? -0.682 13.359 13.703 1 98.06 291 VAL B O 1
ATOM 6659 N N . TYR B 1 292 ? -2.475 14.688 13.953 1 98.38 292 TYR B N 1
ATOM 6660 C CA . TYR B 1 292 ? -1.729 15.734 14.641 1 98.38 292 TYR B CA 1
ATOM 6661 C C . TYR B 1 292 ? -1.872 15.602 16.156 1 98.38 292 TYR B C 1
ATOM 6663 O O . TYR B 1 292 ? -1.396 16.453 16.906 1 98.38 292 TYR B O 1
ATOM 6671 N N . GLY B 1 293 ? -2.508 14.539 16.625 1 98.38 293 GLY B N 1
ATOM 6672 C CA . GLY B 1 293 ? -2.818 14.383 18.031 1 98.38 293 GLY B CA 1
ATOM 6673 C C . GLY B 1 293 ? -1.588 14.414 18.922 1 98.38 293 GLY B C 1
ATOM 6674 O O . GLY B 1 293 ? -1.65 14.883 20.062 1 98.38 293 GLY B O 1
ATOM 6675 N N . THR B 1 294 ? -0.435 13.984 18.438 1 98.19 294 THR B N 1
ATOM 6676 C CA . THR B 1 294 ? 0.784 13.875 19.219 1 98.19 294 THR B CA 1
ATOM 6677 C C . THR B 1 294 ? 1.395 15.25 19.469 1 98.19 294 THR B C 1
ATOM 6679 O O . THR B 1 294 ? 2.316 15.391 20.281 1 98.19 294 THR B O 1
ATOM 6682 N N . PHE B 1 295 ? 0.856 16.297 18.891 1 98.25 295 PHE B N 1
ATOM 6683 C CA . PHE B 1 295 ? 1.445 17.625 19.016 1 98.25 295 PHE B CA 1
ATOM 6684 C C . PHE B 1 295 ? 0.656 18.484 20 1 98.25 295 PHE B C 1
ATOM 6686 O O . PHE B 1 295 ? 0.961 19.656 20.188 1 98.25 295 PHE B O 1
ATOM 6693 N N . VAL B 1 296 ? -0.37 17.953 20.625 1 97.56 296 VAL B N 1
ATOM 6694 C CA . VAL B 1 296 ? -1.179 18.688 21.609 1 97.56 296 VAL B CA 1
ATOM 6695 C C . VAL B 1 296 ? -1.044 18.031 22.969 1 97.56 296 VAL B C 1
ATOM 6697 O O . VAL B 1 296 ? -1.213 16.812 23.109 1 97.56 296 VAL B O 1
ATOM 6700 N N . ASP B 1 297 ? -0.733 18.812 23.969 1 95 297 ASP B N 1
ATOM 6701 C CA . ASP B 1 297 ? -0.622 18.297 25.328 1 95 297 ASP B CA 1
ATOM 6702 C C . ASP B 1 297 ? -1.955 17.734 25.812 1 95 297 ASP B C 1
ATOM 6704 O O . ASP B 1 297 ? -2.986 18.391 25.734 1 95 297 ASP B O 1
ATOM 6708 N N . GLY B 1 298 ? -1.918 16.484 26.203 1 93.5 298 GLY B N 1
ATOM 6709 C CA . GLY B 1 298 ? -3.1 15.867 26.781 1 93.5 298 GLY B CA 1
ATOM 6710 C C . GLY B 1 298 ? -4.16 15.523 25.766 1 93.5 298 GLY B C 1
ATOM 6711 O O . GLY B 1 298 ? -5.324 15.32 26.109 1 93.5 298 GLY B O 1
ATOM 6712 N N . PHE B 1 299 ? -3.82 15.406 24.562 1 96.62 299 PHE B N 1
ATOM 6713 C CA . PHE B 1 299 ? -4.762 15.125 23.5 1 96.62 299 PHE B CA 1
ATOM 6714 C C . PHE B 1 299 ? -5.465 13.789 23.734 1 96.62 299 PHE B C 1
ATOM 6716 O O . PHE B 1 299 ? -4.852 12.836 24.203 1 96.62 299 PHE B O 1
ATOM 6723 N N . LYS B 1 300 ? -6.773 13.781 23.391 1 96.06 300 LYS B N 1
ATOM 6724 C CA . LYS B 1 300 ? -7.566 12.555 23.328 1 96.06 300 LYS B CA 1
ATOM 6725 C C . LYS B 1 300 ? -8.469 12.539 22.109 1 96.06 300 LYS B C 1
ATOM 6727 O O . LYS B 1 300 ? -9.164 13.523 21.828 1 96.06 300 LYS B O 1
ATOM 6732 N N . SER B 1 301 ? -8.508 11.445 21.422 1 97.75 301 SER B N 1
ATOM 6733 C CA . SER B 1 301 ? -9.281 11.289 20.203 1 97.75 301 SER B CA 1
ATOM 6734 C C . SER B 1 301 ? -10.773 11.172 20.5 1 97.75 301 SER B C 1
ATOM 6736 O O . SER B 1 301 ? -11.164 10.727 21.578 1 97.75 301 SER B O 1
ATOM 6738 N N . LEU B 1 302 ? -11.625 11.547 19.516 1 98.06 302 LEU B N 1
ATOM 6739 C CA . LEU B 1 302 ? -13.062 11.305 19.609 1 98.06 302 LEU B CA 1
ATOM 6740 C C . LEU B 1 302 ? -13.352 9.812 19.781 1 98.06 302 LEU B C 1
ATOM 6742 O O . LEU B 1 302 ? -14.367 9.438 20.375 1 98.06 302 LEU B O 1
ATOM 6746 N N . PHE B 1 303 ? -12.469 8.984 19.25 1 98.25 303 PHE B N 1
ATOM 6747 C CA . PHE B 1 303 ? -12.586 7.535 19.391 1 98.25 303 PHE B CA 1
ATOM 6748 C C . PHE B 1 303 ? -12.648 7.133 20.859 1 98.25 303 PHE B C 1
ATOM 6750 O O . PHE B 1 303 ? -13.328 6.168 21.219 1 98.25 303 PHE B O 1
ATOM 6757 N N . SER B 1 304 ? -12 7.867 21.719 1 96.69 304 SER B N 1
ATOM 6758 C CA . SER B 1 304 ? -12 7.582 23.156 1 96.69 304 SER B CA 1
ATOM 6759 C C . SER B 1 304 ? -13.32 7.98 23.797 1 96.69 304 SER B C 1
ATOM 6761 O O . SER B 1 304 ? -13.781 7.328 24.734 1 96.69 304 SER B O 1
ATOM 6763 N N . TYR B 1 305 ? -13.93 9 23.344 1 97.12 305 TYR B N 1
ATOM 6764 C CA . TYR B 1 305 ? -15.125 9.562 23.953 1 97.12 305 TYR B CA 1
ATOM 6765 C C . TYR B 1 305 ? -16.391 8.898 23.406 1 97.12 305 TYR B C 1
ATOM 6767 O O . TYR B 1 305 ? -17.391 8.766 24.125 1 97.12 305 TYR B O 1
ATOM 6775 N N . LEU B 1 306 ? -16.359 8.555 22.141 1 98.12 306 LEU B N 1
ATOM 6776 C CA . LEU B 1 306 ? -17.469 7.938 21.438 1 98.12 306 LEU B CA 1
ATOM 6777 C C . LEU B 1 306 ? -17.016 6.699 20.672 1 98.12 306 LEU B C 1
ATOM 6779 O O . LEU B 1 306 ? -17.188 6.621 19.453 1 98.12 306 LEU B O 1
ATOM 6783 N N . PRO B 1 307 ? -16.516 5.668 21.375 1 98.19 307 PRO B N 1
ATOM 6784 C CA . PRO B 1 307 ? -15.93 4.508 20.688 1 98.19 307 PRO B CA 1
ATOM 6785 C C . PRO B 1 307 ? -16.969 3.734 19.875 1 98.19 307 PRO B C 1
ATOM 6787 O O . PRO B 1 307 ? -16.625 3.188 18.812 1 98.19 307 PRO B O 1
ATOM 6790 N N . PHE B 1 308 ? -18.188 3.689 20.266 1 98.56 308 PHE B N 1
ATOM 6791 C CA . PHE B 1 308 ? -19.219 2.98 19.531 1 98.56 308 PHE B CA 1
ATOM 6792 C C . PHE B 1 308 ? -19.438 3.602 18.156 1 98.56 308 PHE B C 1
ATOM 6794 O O . PHE B 1 308 ? -19.672 2.893 17.188 1 98.56 308 PHE B O 1
ATOM 6801 N N . ASN B 1 309 ? -19.312 4.918 18.062 1 98.88 309 ASN B N 1
ATOM 6802 C CA . ASN B 1 309 ? -19.719 5.652 16.859 1 98.88 309 ASN B CA 1
ATOM 6803 C C . ASN B 1 309 ? -18.516 5.961 15.969 1 98.88 309 ASN B C 1
ATOM 6805 O O . ASN B 1 309 ? -18.688 6.414 14.836 1 98.88 309 ASN B O 1
ATOM 6809 N N . THR B 1 310 ? -17.25 5.66 16.438 1 98.81 310 THR B N 1
ATOM 6810 C CA . THR B 1 310 ? -16.109 6.328 15.812 1 98.81 310 THR B CA 1
ATOM 6811 C C . THR B 1 310 ? -15.148 5.309 15.211 1 98.81 310 THR B C 1
ATOM 6813 O O . THR B 1 310 ? -14.789 4.332 15.875 1 98.81 310 THR B O 1
ATOM 6816 N N . ILE B 1 311 ? -14.781 5.477 13.961 1 98.88 311 ILE B N 1
ATOM 6817 C CA . ILE B 1 311 ? -13.562 4.906 13.398 1 98.88 311 ILE B CA 1
ATOM 6818 C C . ILE B 1 311 ? -12.398 5.863 13.625 1 98.88 311 ILE B C 1
ATOM 6820 O O . ILE B 1 311 ? -12.477 7.043 13.273 1 98.88 311 ILE B O 1
ATOM 6824 N N . GLY B 1 312 ? -11.344 5.371 14.312 1 98.75 312 GLY B N 1
ATOM 6825 C CA . GLY B 1 312 ? -10.133 6.16 14.469 1 98.75 312 GLY B CA 1
ATOM 6826 C C . GLY B 1 312 ? -9.133 5.941 13.352 1 98.75 312 GLY B C 1
ATOM 6827 O O . GLY B 1 312 ? -8.82 4.797 13 1 98.75 312 GLY B O 1
ATOM 6828 N N . VAL B 1 313 ? -8.68 7.012 12.711 1 98.69 313 VAL B N 1
ATOM 6829 C CA . VAL B 1 313 ? -7.652 6.969 11.672 1 98.69 313 VAL B CA 1
ATOM 6830 C C . VAL B 1 313 ? -6.406 7.715 12.148 1 98.69 313 VAL B C 1
ATOM 6832 O O . VAL B 1 313 ? -6.5 8.836 12.656 1 98.69 313 VAL B O 1
ATOM 6835 N N . TYR B 1 314 ? -5.254 7.082 12.031 1 98.69 314 TYR B N 1
ATOM 6836 C CA . TYR B 1 314 ? -4.012 7.699 12.469 1 98.69 314 TYR B CA 1
ATOM 6837 C C . TYR B 1 314 ? -2.875 7.402 11.5 1 98.69 314 TYR B C 1
ATOM 6839 O O . TYR B 1 314 ? -2.84 6.332 10.891 1 98.69 314 TYR B O 1
ATOM 6847 N N . SER B 1 315 ? -1.988 8.328 11.312 1 98 315 SER B N 1
ATOM 6848 C CA . SER B 1 315 ? -0.775 8.164 10.523 1 98 315 SER B CA 1
ATOM 6849 C C . SER B 1 315 ? 0.471 8.477 11.344 1 98 315 SER B C 1
ATOM 6851 O O . SER B 1 315 ? 0.487 9.438 12.117 1 98 315 SER B O 1
ATOM 6853 N N . PHE B 1 316 ? 1.534 7.742 11.156 1 98.5 316 PHE B N 1
ATOM 6854 C CA . PHE B 1 316 ? 2.822 7.938 11.812 1 98.5 316 PHE B CA 1
ATOM 6855 C C . PHE B 1 316 ? 3.617 9.039 11.125 1 98.5 316 PHE B C 1
ATOM 6857 O O . PHE B 1 316 ? 4.668 9.453 11.617 1 98.5 316 PHE B O 1
ATOM 6864 N N . SER B 1 317 ? 3.15 9.594 10.109 1 97.75 317 SER B N 1
ATOM 6865 C CA . SER B 1 317 ? 3.885 10.383 9.133 1 97.75 317 SER B CA 1
ATOM 6866 C C . SER B 1 317 ? 4.5 11.625 9.773 1 97.75 317 SER B C 1
ATOM 6868 O O . SER B 1 317 ? 5.664 11.945 9.516 1 97.75 317 SER B O 1
ATOM 6870 N N . LYS B 1 318 ? 3.719 12.305 10.586 1 98.06 318 LYS B N 1
ATOM 6871 C CA . LYS B 1 318 ? 4.125 13.633 11.039 1 98.06 318 LYS B CA 1
ATOM 6872 C C . LYS B 1 318 ? 5.004 13.539 12.281 1 98.06 318 LYS B C 1
ATOM 6874 O O . LYS B 1 318 ? 6.082 14.141 12.336 1 98.06 318 LYS B O 1
ATOM 6879 N N . TYR B 1 319 ? 4.617 12.711 13.219 1 98.31 319 TYR B N 1
ATOM 6880 C CA . TYR B 1 319 ? 5.297 12.594 14.5 1 98.31 319 TYR B CA 1
ATOM 6881 C C . TYR B 1 319 ? 6.723 12.086 14.32 1 98.31 319 TYR B C 1
ATOM 6883 O O . TYR B 1 319 ? 7.664 12.648 14.875 1 98.31 319 TYR B O 1
ATOM 6891 N N . PHE B 1 320 ? 6.957 11.094 13.477 1 98.56 320 PHE B N 1
ATOM 6892 C CA . PHE B 1 320 ? 8.242 10.422 13.367 1 98.56 320 PHE B CA 1
ATOM 6893 C C . PHE B 1 320 ? 8.992 10.875 12.117 1 98.56 320 PHE B C 1
ATOM 6895 O O . PHE B 1 320 ? 10.133 10.461 11.883 1 98.56 320 PHE B O 1
ATOM 6902 N N . GLY B 1 321 ? 8.422 11.781 11.273 1 98 321 GLY B N 1
ATOM 6903 C CA . GLY B 1 321 ? 9.047 12.133 10.008 1 98 321 GLY B CA 1
ATOM 6904 C C . GLY B 1 321 ? 9.203 10.953 9.07 1 98 321 GLY B C 1
ATOM 6905 O O . GLY B 1 321 ? 10.297 10.68 8.578 1 98 321 GLY B O 1
ATOM 6906 N N . VAL B 1 322 ? 8.094 10.25 8.82 1 97.88 322 VAL B N 1
ATOM 6907 C CA . VAL B 1 322 ? 8.164 9.008 8.055 1 97.88 322 VAL B CA 1
ATOM 6908 C C . VAL B 1 322 ? 7.094 9.016 6.969 1 97.88 322 VAL B C 1
ATOM 6910 O O . VAL B 1 322 ? 6.492 7.977 6.68 1 97.88 322 VAL B O 1
ATOM 6913 N N . THR B 1 323 ? 6.812 10.117 6.324 1 96.62 323 THR B N 1
ATOM 6914 C CA . THR B 1 323 ? 5.742 10.289 5.348 1 96.62 323 THR B CA 1
ATOM 6915 C C . THR B 1 323 ? 5.887 9.289 4.203 1 96.62 323 THR B C 1
ATOM 6917 O O . THR B 1 323 ? 4.895 8.719 3.738 1 96.62 323 THR B O 1
ATOM 6920 N N . GLY B 1 324 ? 7.059 9 3.771 1 97.44 324 GLY B N 1
ATOM 6921 C CA . GLY B 1 324 ? 7.316 8.148 2.621 1 97.44 324 GLY B CA 1
ATOM 6922 C C . GLY B 1 324 ? 7.137 6.672 2.92 1 97.44 324 GLY B C 1
ATOM 6923 O O . GLY B 1 324 ? 7.004 5.859 2.002 1 97.44 324 GLY B O 1
ATOM 6924 N N . TRP B 1 325 ? 7.121 6.266 4.184 1 98.38 325 TRP B N 1
ATOM 6925 C CA . TRP B 1 325 ? 6.93 4.875 4.582 1 98.38 325 TRP B CA 1
ATOM 6926 C C . TRP B 1 325 ? 5.461 4.473 4.473 1 98.38 325 TRP B C 1
ATOM 6928 O O . TRP B 1 325 ? 5.141 3.287 4.383 1 98.38 325 TRP B O 1
ATOM 6938 N N . ARG B 1 326 ? 4.562 5.449 4.523 1 97.56 326 ARG B N 1
ATOM 6939 C CA . ARG B 1 326 ? 3.127 5.215 4.422 1 97.56 326 ARG B CA 1
ATOM 6940 C C . ARG B 1 326 ? 2.643 4.289 5.531 1 97.56 326 ARG B C 1
ATOM 6942 O O . ARG B 1 326 ? 2.105 3.211 5.262 1 97.56 326 ARG B O 1
ATOM 6949 N N . LEU B 1 327 ? 2.752 4.746 6.762 1 98.69 327 LEU B N 1
ATOM 6950 C CA . LEU B 1 327 ? 2.365 3.953 7.926 1 98.69 327 LEU B CA 1
ATOM 6951 C C . LEU B 1 327 ? 1.12 4.535 8.586 1 98.69 327 LEU B C 1
ATOM 6953 O O . LEU B 1 327 ? 1.168 5.625 9.164 1 98.69 327 LEU B O 1
ATOM 6957 N N . GLY B 1 328 ? 0 3.854 8.492 1 98.44 328 GLY B N 1
ATOM 6958 C CA . GLY B 1 328 ? -1.235 4.312 9.109 1 98.44 328 GLY B CA 1
ATOM 6959 C C . GLY B 1 328 ? -2.025 3.199 9.766 1 98.44 328 GLY B C 1
ATOM 6960 O O . GLY B 1 328 ? -1.674 2.023 9.641 1 98.44 328 GLY B O 1
ATOM 6961 N N . THR B 1 329 ? -3.037 3.527 10.547 1 98.75 329 THR B N 1
ATOM 6962 C CA . THR B 1 329 ? -3.904 2.562 11.211 1 98.75 329 THR B CA 1
ATOM 6963 C C . THR B 1 329 ? -5.363 2.998 11.133 1 98.75 329 THR B C 1
ATOM 6965 O O . THR B 1 329 ? -5.656 4.195 11.062 1 98.75 329 THR B O 1
ATOM 6968 N N . VAL B 1 330 ? -6.199 2.086 11.047 1 98.81 330 VAL B N 1
ATOM 6969 C CA . VAL B 1 330 ? -7.637 2.223 11.266 1 98.81 330 VAL B CA 1
ATOM 6970 C C . VAL B 1 330 ? -8.047 1.438 12.508 1 98.81 330 VAL B C 1
ATOM 6972 O O . VAL B 1 330 ? -7.715 0.259 12.648 1 98.81 330 VAL B O 1
ATOM 6975 N N . SER B 1 331 ? -8.68 2.072 13.453 1 98.81 331 SER B N 1
ATOM 6976 C CA . SER B 1 331 ? -9.141 1.441 14.688 1 98.81 331 SER B CA 1
ATOM 6977 C C . SER B 1 331 ? -10.664 1.407 14.758 1 98.81 331 SER B C 1
ATOM 6979 O O . SER B 1 331 ? -11.328 2.373 14.383 1 98.81 331 SER B O 1
ATOM 6981 N N . LEU B 1 332 ? -11.203 0.332 15.188 1 98.81 332 LEU B N 1
ATOM 6982 C CA . LEU B 1 332 ? -12.641 0.174 15.367 1 98.81 332 LEU B CA 1
ATOM 6983 C C . LEU B 1 332 ? -12.953 -0.644 16.609 1 98.81 332 LEU B C 1
ATOM 6985 O O . LEU B 1 332 ? -12.383 -1.72 16.812 1 98.81 332 LEU B O 1
ATOM 6989 N N . ALA B 1 333 ? -13.844 -0.111 17.438 1 98.69 333 ALA B N 1
ATOM 6990 C CA . ALA B 1 333 ? -14.242 -0.811 18.656 1 98.69 333 ALA B CA 1
ATOM 6991 C C . ALA B 1 333 ? -14.945 -2.127 18.328 1 98.69 333 ALA B C 1
ATOM 6993 O O . ALA B 1 333 ? -15.562 -2.262 17.281 1 98.69 333 ALA B O 1
ATOM 6994 N N . GLU B 1 334 ? -14.867 -3.113 19.234 1 97.94 334 GLU B N 1
ATOM 6995 C CA . GLU B 1 334 ? -15.516 -4.406 19.047 1 97.94 334 GLU B CA 1
ATOM 6996 C C . GLU B 1 334 ? -17.031 -4.242 18.859 1 97.94 334 GLU B C 1
ATOM 6998 O O . GLU B 1 334 ? -17.625 -4.887 18 1 97.94 334 GLU B O 1
ATOM 7003 N N . LYS B 1 335 ? -17.578 -3.469 19.766 1 97.88 335 LYS B N 1
ATOM 7004 C CA . LYS B 1 335 ? -18.969 -3.049 19.594 1 97.88 335 LYS B CA 1
ATOM 7005 C C . LYS B 1 335 ? -19.047 -1.679 18.938 1 97.88 335 LYS B C 1
ATOM 7007 O O . LYS B 1 335 ? -18.562 -0.686 19.484 1 97.88 335 LYS B O 1
ATOM 7012 N N . ASN B 1 336 ? -19.609 -1.627 17.734 1 98.69 336 ASN B N 1
ATOM 7013 C CA . ASN B 1 336 ? -19.594 -0.365 17 1 98.69 336 ASN B CA 1
ATOM 7014 C C . ASN B 1 336 ? -20.844 -0.198 16.141 1 98.69 336 ASN B C 1
ATOM 7016 O O . ASN B 1 336 ? -21.516 -1.179 15.82 1 98.69 336 ASN B O 1
ATOM 7020 N N . VAL B 1 337 ? -21.156 1 15.781 1 98.88 337 VAL B N 1
ATOM 7021 C CA . VAL B 1 337 ? -22.375 1.375 15.078 1 98.88 337 VAL B CA 1
ATOM 7022 C C . VAL B 1 337 ? -22.344 0.832 13.648 1 98.88 337 VAL B C 1
ATOM 7024 O O . VAL B 1 337 ? -23.391 0.543 13.062 1 98.88 337 VAL B O 1
ATOM 7027 N N . PHE B 1 338 ? -21.188 0.66 13.047 1 98.69 338 PHE B N 1
ATOM 7028 C CA . PHE B 1 338 ? -21.047 0.197 11.672 1 98.69 338 PHE B CA 1
ATOM 7029 C C . PHE B 1 338 ? -21.531 -1.237 11.531 1 98.69 338 PHE B C 1
ATOM 7031 O O . PHE B 1 338 ? -22.328 -1.542 10.633 1 98.69 338 PHE B O 1
ATOM 7038 N N . ASP B 1 339 ? -21.031 -2.082 12.43 1 98.5 339 ASP B N 1
ATOM 7039 C CA . ASP B 1 339 ? -21.547 -3.447 12.484 1 98.5 339 ASP B CA 1
ATOM 7040 C C . ASP B 1 339 ? -23.062 -3.457 12.742 1 98.5 339 ASP B C 1
ATOM 7042 O O . ASP B 1 339 ? -23.797 -4.234 12.141 1 98.5 339 ASP B O 1
ATOM 7046 N N . TYR B 1 340 ? -23.484 -2.594 13.719 1 98.44 340 TYR B N 1
ATOM 7047 C CA . TYR B 1 340 ? -24.906 -2.504 14.055 1 98.44 340 TYR B CA 1
ATOM 7048 C C . TYR B 1 340 ? -25.734 -2.133 12.836 1 98.44 340 TYR B C 1
ATOM 7050 O O . TYR B 1 340 ? -26.734 -2.789 12.539 1 98.44 340 TYR B O 1
ATOM 7058 N N . LEU B 1 341 ? -25.344 -1.123 12.109 1 98.19 341 LEU B N 1
ATOM 7059 C CA . LEU B 1 341 ? -26.094 -0.633 10.961 1 98.19 341 LEU B CA 1
ATOM 7060 C C . LEU B 1 341 ? -26.141 -1.685 9.852 1 98.19 341 LEU B C 1
ATOM 7062 O O . LEU B 1 341 ? -27.172 -1.85 9.195 1 98.19 341 LEU B O 1
ATOM 7066 N N . VAL B 1 342 ? -25.016 -2.381 9.602 1 97.44 342 VAL B N 1
ATOM 7067 C CA . VAL B 1 342 ? -24.984 -3.449 8.602 1 97.44 342 VAL B CA 1
ATOM 7068 C C . VAL B 1 342 ? -26 -4.527 8.969 1 97.44 342 VAL B C 1
ATOM 7070 O O . VAL B 1 342 ? -26.703 -5.051 8.102 1 97.44 342 VAL B O 1
ATOM 7073 N N . SER B 1 343 ? -26.109 -4.816 10.266 1 96.69 343 SER B N 1
ATOM 7074 C CA . SER B 1 343 ? -27.016 -5.859 10.734 1 96.69 343 SER B CA 1
ATOM 7075 C C . SER B 1 343 ? -28.469 -5.43 10.586 1 96.69 343 SER B C 1
ATOM 7077 O O . SER B 1 343 ? -29.375 -6.273 10.547 1 96.69 343 SER B O 1
ATOM 7079 N N . LYS B 1 344 ? -28.75 -4.148 10.453 1 96.56 344 LYS B N 1
ATOM 7080 C CA . LYS B 1 344 ? -30.109 -3.629 10.43 1 96.56 344 LYS B CA 1
ATOM 7081 C C . LYS B 1 344 ? -30.578 -3.389 9 1 96.56 344 LYS B C 1
ATOM 7083 O O . LYS B 1 344 ? -31.734 -2.998 8.773 1 96.56 344 LYS B O 1
ATOM 7088 N N . LEU B 1 345 ? -29.719 -3.664 8.055 1 95.88 345 LEU B N 1
ATOM 7089 C CA . LEU B 1 345 ? -30.078 -3.443 6.66 1 95.88 345 LEU B CA 1
ATOM 7090 C C . LEU B 1 345 ? -31.25 -4.332 6.258 1 95.88 345 LEU B C 1
ATOM 7092 O O . LEU B 1 345 ? -31.438 -5.418 6.812 1 95.88 345 LEU B O 1
ATOM 7096 N N . PRO B 1 346 ? -32.094 -3.877 5.309 1 95.62 346 PRO B N 1
ATOM 7097 C CA . PRO B 1 346 ? -33.125 -4.742 4.766 1 95.62 346 PRO B CA 1
ATOM 7098 C C . PRO B 1 346 ? -32.594 -5.996 4.094 1 95.62 346 PRO B C 1
ATOM 7100 O O . PRO B 1 346 ? -31.438 -6.004 3.646 1 95.62 346 PRO B O 1
ATOM 7103 N N . GLU B 1 347 ? -33.375 -6.977 3.973 1 94 347 GLU B N 1
ATOM 7104 C CA . GLU B 1 347 ? -32.969 -8.297 3.508 1 94 347 GLU B CA 1
ATOM 7105 C C . GLU B 1 347 ? -32.375 -8.227 2.102 1 94 347 GLU B C 1
ATOM 7107 O O . GLU B 1 347 ? -31.391 -8.906 1.797 1 94 347 GLU B O 1
ATOM 7112 N N . TYR B 1 348 ? -32.938 -7.398 1.275 1 92.5 348 TYR B N 1
ATOM 7113 C CA . TYR B 1 348 ? -32.469 -7.324 -0.105 1 92.5 348 TYR B CA 1
ATOM 7114 C C . TYR B 1 348 ? -31.047 -6.777 -0.17 1 92.5 348 TYR B C 1
ATOM 7116 O O . TYR B 1 348 ? -30.25 -7.195 -1.014 1 92.5 348 TYR B O 1
ATOM 7124 N N . GLU B 1 349 ? -30.672 -5.879 0.704 1 91.31 349 GLU B N 1
ATOM 7125 C CA . GLU B 1 349 ? -29.312 -5.336 0.775 1 91.31 349 GLU B CA 1
ATOM 7126 C C . GLU B 1 349 ? -28.359 -6.332 1.415 1 91.31 349 GLU B C 1
ATOM 7128 O O . GLU B 1 349 ? -27.188 -6.426 1.018 1 91.31 349 GLU B O 1
ATOM 7133 N N . LYS B 1 350 ? -28.875 -7.035 2.369 1 90.56 350 LYS B N 1
ATOM 7134 C CA . LYS B 1 350 ? -28.062 -8.078 2.99 1 90.56 350 LYS B CA 1
ATOM 7135 C C . LYS B 1 350 ? -27.672 -9.156 1.978 1 90.56 350 LYS B C 1
ATOM 7137 O O . LYS B 1 350 ? -26.562 -9.672 2.008 1 90.56 350 LYS B O 1
ATOM 7142 N N . GLU B 1 351 ? -28.594 -9.43 1.102 1 89.31 351 GLU B N 1
ATOM 7143 C CA . GLU B 1 351 ? -28.328 -10.43 0.071 1 89.31 351 GLU B CA 1
ATOM 7144 C C . GLU B 1 351 ? -27.234 -9.977 -0.879 1 89.31 351 GLU B C 1
ATOM 7146 O O . GLU B 1 351 ? -26.391 -10.773 -1.31 1 89.31 351 GLU B O 1
ATOM 7151 N N . LYS B 1 352 ? -27.25 -8.703 -1.167 1 86.06 352 LYS B N 1
ATOM 7152 C CA . LYS B 1 352 ? -26.203 -8.141 -2.012 1 86.06 352 LYS B CA 1
ATOM 7153 C C . LYS B 1 352 ? -24.828 -8.242 -1.334 1 86.06 352 LYS B C 1
ATOM 7155 O O . LYS B 1 352 ? -23.844 -8.578 -1.979 1 86.06 352 LYS B O 1
ATOM 7160 N N . SER B 1 353 ? -24.875 -7.898 -0.083 1 87.31 353 SER B N 1
ATOM 7161 C CA . SER B 1 353 ? -23.641 -7.984 0.702 1 87.31 353 SER B CA 1
ATOM 7162 C C . SER B 1 353 ? -23.156 -9.43 0.813 1 87.31 353 SER B C 1
ATOM 7164 O O . SER B 1 353 ? -21.953 -9.688 0.772 1 87.31 353 SER B O 1
ATOM 7166 N N . LYS B 1 354 ? -24.062 -10.32 0.999 1 87.38 354 LYS B N 1
ATOM 7167 C CA . LYS B 1 354 ? -23.719 -11.734 1.07 1 87.38 354 LYS B CA 1
ATOM 7168 C C . LYS B 1 354 ? -23.047 -12.203 -0.215 1 87.38 354 LYS B C 1
ATOM 7170 O O . LYS B 1 354 ? -22.047 -12.93 -0.171 1 87.38 354 LYS B O 1
ATOM 7175 N N . LYS B 1 355 ? -23.562 -11.773 -1.278 1 85.81 355 LYS B N 1
ATOM 7176 C CA . LYS B 1 355 ? -23 -12.141 -2.572 1 85.81 355 LYS B CA 1
ATOM 7177 C C . LYS B 1 355 ? -21.594 -11.578 -2.734 1 85.81 355 LYS B C 1
ATOM 7179 O O . LYS B 1 355 ? -20.703 -12.258 -3.25 1 85.81 355 LYS B O 1
ATOM 7184 N N . ARG B 1 356 ? -21.375 -10.398 -2.24 1 89.12 356 ARG B N 1
ATOM 7185 C CA . ARG B 1 356 ? -20.094 -9.719 -2.373 1 89.12 356 ARG B CA 1
ATOM 7186 C C . ARG B 1 356 ? -19 -10.461 -1.599 1 89.12 356 ARG B C 1
ATOM 7188 O O . ARG B 1 356 ? -17.875 -10.586 -2.074 1 89.12 356 ARG B O 1
ATOM 7195 N N . TYR B 1 357 ? -19.359 -10.961 -0.456 1 91.06 357 TYR B N 1
ATOM 7196 C CA . TYR B 1 357 ? -18.344 -11.523 0.436 1 91.06 357 TYR B CA 1
ATOM 7197 C C . TYR B 1 357 ? -18.406 -13.047 0.448 1 91.06 357 TYR B C 1
ATOM 7199 O O . TYR B 1 357 ? -17.766 -13.695 1.274 1 91.06 357 TYR B O 1
ATOM 7207 N N . ALA B 1 358 ? -19.172 -13.633 -0.44 1 86.06 358 ALA B N 1
ATOM 7208 C CA . ALA B 1 358 ? -19.422 -15.07 -0.451 1 86.06 358 ALA B CA 1
ATOM 7209 C C . ALA B 1 358 ? -18.141 -15.852 -0.681 1 86.06 358 ALA B C 1
ATOM 7211 O O . ALA B 1 358 ? -17.984 -16.969 -0.165 1 86.06 358 ALA B O 1
ATOM 7212 N N . SER B 1 359 ? -17.234 -15.258 -1.335 1 83.06 359 SER B N 1
ATOM 7213 C CA . SER B 1 359 ? -16.016 -15.977 -1.7 1 83.06 359 SER B CA 1
ATOM 7214 C C . SER B 1 359 ? -15.07 -16.078 -0.517 1 83.06 359 SER B C 1
ATOM 7216 O O . SER B 1 359 ? -14.141 -16.891 -0.534 1 83.06 359 SER B O 1
ATOM 7218 N N . ILE B 1 360 ? -15.312 -15.336 0.587 1 87.12 360 ILE B N 1
ATOM 7219 C CA . ILE B 1 360 ? -14.273 -15.289 1.613 1 87.12 360 ILE B CA 1
ATOM 7220 C C . ILE B 1 360 ? -14.836 -15.812 2.934 1 87.12 360 ILE B C 1
ATOM 7222 O O . ILE B 1 360 ? -14.117 -15.891 3.934 1 87.12 360 ILE B O 1
ATOM 7226 N N . SER B 1 361 ? -16.078 -16.094 2.961 1 86.56 361 SER B N 1
ATOM 7227 C CA . SER B 1 361 ? -16.672 -16.578 4.207 1 86.56 361 SER B CA 1
ATOM 7228 C C . SER B 1 361 ? -17.922 -17.422 3.947 1 86.56 361 SER B C 1
ATOM 7230 O O . SER B 1 361 ? -18.688 -17.141 3.023 1 86.56 361 SER B O 1
ATOM 7232 N N . LEU B 1 362 ? -18.156 -18.406 4.801 1 82.81 362 LEU B N 1
ATOM 7233 C CA . LEU B 1 362 ? -19.375 -19.219 4.77 1 82.81 362 LEU B CA 1
ATOM 7234 C C . LEU B 1 362 ? -20.516 -18.5 5.48 1 82.81 362 LEU B C 1
ATOM 7236 O O . LEU B 1 362 ? -21.688 -18.875 5.332 1 82.81 362 LEU B O 1
ATOM 7240 N N . ASP B 1 363 ? -20.172 -17.531 6.211 1 88.19 363 ASP B N 1
ATOM 7241 C CA . ASP B 1 363 ? -21.141 -16.703 6.945 1 88.19 363 ASP B CA 1
ATOM 7242 C C . ASP B 1 363 ? -20.844 -15.219 6.746 1 88.19 363 ASP B C 1
ATOM 7244 O O . ASP B 1 363 ? -20.531 -14.508 7.703 1 88.19 363 ASP B O 1
ATOM 7248 N N . PRO B 1 364 ? -21.047 -14.789 5.488 1 90.12 364 PRO B N 1
ATOM 7249 C CA . PRO B 1 364 ? -20.641 -13.422 5.141 1 90.12 364 PRO B CA 1
ATOM 7250 C C . PRO B 1 364 ? -21.344 -12.367 5.996 1 90.12 364 PRO B C 1
ATOM 7252 O O . PRO B 1 364 ? -20.781 -11.297 6.246 1 90.12 364 PRO B O 1
ATOM 7255 N N . GLU B 1 365 ? -22.547 -12.648 6.527 1 89.62 365 GLU B N 1
ATOM 7256 C CA . GLU B 1 365 ? -23.312 -11.664 7.281 1 89.62 365 GLU B CA 1
ATOM 7257 C C . GLU B 1 365 ? -22.641 -11.328 8.609 1 89.62 365 GLU B C 1
ATOM 7259 O O . GLU B 1 365 ? -22.844 -10.25 9.164 1 89.62 365 GLU B O 1
ATOM 7264 N N . ASN B 1 366 ? -21.766 -12.242 9.039 1 91.88 366 ASN B N 1
ATOM 7265 C CA . ASN B 1 366 ? -21.188 -12.062 10.367 1 91.88 366 ASN B CA 1
ATOM 7266 C C . ASN B 1 366 ? -19.734 -11.586 10.289 1 91.88 366 ASN B C 1
ATOM 7268 O O . ASN B 1 366 ? -19.031 -11.555 11.297 1 91.88 366 ASN B O 1
ATOM 7272 N N . ILE B 1 367 ? -19.297 -11.227 9.117 1 95.25 367 ILE B N 1
ATOM 7273 C CA . ILE B 1 367 ? -17.969 -10.625 8.992 1 95.25 367 ILE B CA 1
ATOM 7274 C C . ILE B 1 367 ? -17.969 -9.242 9.656 1 95.25 367 ILE B C 1
ATOM 7276 O O . ILE B 1 367 ? -18.828 -8.414 9.367 1 95.25 367 ILE B O 1
ATOM 7280 N N . LYS B 1 368 ? -17 -8.992 10.547 1 97.44 368 LYS B N 1
ATOM 7281 C CA . LYS B 1 368 ? -16.891 -7.691 11.195 1 97.44 368 LYS B CA 1
ATOM 7282 C C . LYS B 1 368 ? -16.609 -6.59 10.172 1 97.44 368 LYS B C 1
ATOM 7284 O O . LYS B 1 368 ? -15.922 -6.828 9.172 1 97.44 368 LYS B O 1
ATOM 7289 N N . PHE B 1 369 ? -17.078 -5.398 10.438 1 98.44 369 PHE B N 1
ATOM 7290 C CA . PHE B 1 369 ? -16.938 -4.297 9.492 1 98.44 369 PHE B CA 1
ATOM 7291 C C . PHE B 1 369 ? -15.453 -4.016 9.227 1 98.44 369 PHE B C 1
ATOM 7293 O O . PHE B 1 369 ? -15.07 -3.729 8.094 1 98.44 369 PHE B O 1
ATOM 7300 N N . ILE B 1 370 ? -14.602 -4.078 10.289 1 98.44 370 ILE B N 1
ATOM 7301 C CA . ILE B 1 370 ? -13.188 -3.785 10.102 1 98.44 370 ILE B CA 1
ATOM 7302 C C . ILE B 1 370 ? -12.57 -4.828 9.172 1 98.44 370 ILE B C 1
ATOM 7304 O O . ILE B 1 370 ? -11.664 -4.516 8.398 1 98.44 370 ILE B O 1
ATOM 7308 N N . ASP B 1 371 ? -13.039 -6.062 9.203 1 97.38 371 ASP B N 1
ATOM 7309 C CA . ASP B 1 371 ? -12.57 -7.105 8.289 1 97.38 371 ASP B CA 1
ATOM 7310 C C . ASP B 1 371 ? -13.086 -6.867 6.875 1 97.38 371 ASP B C 1
ATOM 7312 O O . ASP B 1 371 ? -12.414 -7.191 5.898 1 97.38 371 ASP B O 1
ATOM 7316 N N . ARG B 1 372 ? -14.312 -6.309 6.777 1 97.25 372 ARG B N 1
ATOM 7317 C CA . ARG B 1 372 ? -14.844 -5.926 5.473 1 97.25 372 ARG B CA 1
ATOM 7318 C C . ARG B 1 372 ? -13.992 -4.836 4.836 1 97.25 372 ARG B C 1
ATOM 7320 O O . ARG B 1 372 ? -13.758 -4.852 3.625 1 97.25 372 ARG B O 1
ATOM 7327 N N . ILE B 1 373 ? -13.516 -3.887 5.691 1 98.19 373 ILE B N 1
ATOM 7328 C CA . ILE B 1 373 ? -12.648 -2.84 5.168 1 98.19 373 ILE B CA 1
ATOM 7329 C C . ILE B 1 373 ? -11.383 -3.467 4.578 1 98.19 373 ILE B C 1
ATOM 7331 O O . ILE B 1 373 ? -10.945 -3.086 3.488 1 98.19 373 ILE B O 1
ATOM 7335 N N . ALA B 1 374 ? -10.828 -4.406 5.273 1 97.06 374 ALA B N 1
ATOM 7336 C CA . ALA B 1 374 ? -9.625 -5.086 4.793 1 97.06 374 ALA B CA 1
ATOM 7337 C C . ALA B 1 374 ? -9.891 -5.82 3.482 1 97.06 374 ALA B C 1
ATOM 7339 O O . ALA B 1 374 ? -9.102 -5.73 2.541 1 97.06 374 ALA B O 1
ATOM 7340 N N . ALA B 1 375 ? -10.984 -6.539 3.402 1 95.31 375 ALA B N 1
ATOM 7341 C CA . ALA B 1 375 ? -11.352 -7.281 2.197 1 95.31 375 ALA B CA 1
ATOM 7342 C C . ALA B 1 375 ? -11.594 -6.336 1.023 1 95.31 375 ALA B C 1
ATOM 7344 O O . ALA B 1 375 ? -11.148 -6.598 -0.096 1 95.31 375 ALA B O 1
ATOM 7345 N N . ASP B 1 376 ? -12.281 -5.25 1.279 1 95.44 376 ASP B N 1
ATOM 7346 C CA . ASP B 1 376 ? -12.625 -4.273 0.25 1 95.44 376 ASP B CA 1
ATOM 7347 C C . ASP B 1 376 ? -11.375 -3.574 -0.283 1 95.44 376 ASP B C 1
ATOM 7349 O O . ASP B 1 376 ? -11.336 -3.152 -1.44 1 95.44 376 ASP B O 1
ATOM 7353 N N . SER B 1 377 ? -10.336 -3.467 0.548 1 95.69 377 SER B N 1
ATOM 7354 C CA . SER B 1 377 ? -9.094 -2.811 0.148 1 95.69 377 SER B CA 1
ATOM 7355 C C . SER B 1 377 ? -8.438 -3.535 -1.024 1 95.69 377 SER B C 1
ATOM 7357 O O . SER B 1 377 ? -7.594 -2.967 -1.718 1 95.69 377 SER B O 1
ATOM 7359 N N . ARG B 1 378 ? -8.875 -4.758 -1.262 1 95 378 ARG B N 1
ATOM 7360 C CA . ARG B 1 378 ? -8.383 -5.559 -2.377 1 95 378 ARG B CA 1
ATOM 7361 C C . ARG B 1 378 ? -9.531 -6.223 -3.129 1 95 378 ARG B C 1
ATOM 7363 O O . ARG B 1 378 ? -9.445 -7.398 -3.488 1 95 378 ARG B O 1
ATOM 7370 N N . GLN B 1 379 ? -10.609 -5.586 -3.266 1 91.56 379 GLN B N 1
ATOM 7371 C CA . GLN B 1 379 ? -11.781 -5.953 -4.051 1 91.56 379 GLN B CA 1
ATOM 7372 C C . GLN B 1 379 ? -12.305 -7.328 -3.648 1 91.56 379 GLN B C 1
ATOM 7374 O O . GLN B 1 379 ? -12.703 -8.117 -4.504 1 91.56 379 GLN B O 1
ATOM 7379 N N . VAL B 1 380 ? -12.156 -7.676 -2.4 1 89.25 380 VAL B N 1
ATOM 7380 C CA . VAL B 1 380 ? -12.68 -8.875 -1.758 1 89.25 380 VAL B CA 1
ATOM 7381 C C . VAL B 1 380 ? -12.047 -10.117 -2.385 1 89.25 380 VAL B C 1
ATOM 7383 O O . VAL B 1 380 ? -11.586 -11.016 -1.674 1 89.25 380 VAL B O 1
ATOM 7386 N N . ALA B 1 381 ? -11.922 -10.172 -3.697 1 86.88 381 ALA B N 1
ATOM 7387 C CA . ALA B 1 381 ? -11.414 -11.336 -4.414 1 86.88 381 ALA B CA 1
ATOM 7388 C C . ALA B 1 381 ? -9.961 -11.617 -4.047 1 86.88 381 ALA B C 1
ATOM 7390 O O . ALA B 1 381 ? -9.508 -12.766 -4.086 1 86.88 381 ALA B O 1
ATOM 7391 N N . LEU B 1 382 ? -9.289 -10.555 -3.639 1 90.06 382 LEU B N 1
ATOM 7392 C CA . LEU B 1 382 ? -7.871 -10.664 -3.305 1 90.06 382 LEU B CA 1
ATOM 7393 C C . LEU B 1 382 ? -7.648 -10.484 -1.807 1 90.06 382 LEU B C 1
ATOM 7395 O O . LEU B 1 382 ? -6.582 -10.039 -1.381 1 90.06 382 LEU B O 1
ATOM 7399 N N . ASN B 1 383 ? -8.609 -10.82 -1.004 1 89.06 383 ASN B N 1
ATOM 7400 C CA . ASN B 1 383 ? -8.562 -10.68 0.447 1 89.06 383 ASN B CA 1
ATOM 7401 C C . ASN B 1 383 ? -7.359 -11.398 1.047 1 89.06 383 ASN B C 1
ATOM 7403 O O . ASN B 1 383 ? -6.773 -10.922 2.02 1 89.06 383 ASN B O 1
ATOM 7407 N N . HIS B 1 384 ? -6.973 -12.5 0.463 1 85.69 384 HIS B N 1
ATOM 7408 C CA . HIS B 1 384 ? -5.906 -13.328 1.015 1 85.69 384 HIS B CA 1
ATOM 7409 C C . HIS B 1 384 ? -4.555 -12.633 0.904 1 85.69 384 HIS B C 1
ATOM 7411 O O . HIS B 1 384 ? -3.584 -13.047 1.543 1 85.69 384 HIS B O 1
ATOM 7417 N N . THR B 1 385 ? -4.469 -11.57 0.119 1 88.38 385 THR B N 1
ATOM 7418 C CA . THR B 1 385 ? -3.234 -10.812 -0.05 1 88.38 385 THR B CA 1
ATOM 7419 C C . THR B 1 385 ? -3.389 -9.398 0.495 1 88.38 385 THR B C 1
ATOM 7421 O O . THR B 1 385 ? -2.555 -8.523 0.226 1 88.38 385 THR B O 1
ATOM 7424 N N . ALA B 1 386 ? -4.465 -9.148 1.18 1 91.38 386 ALA B N 1
ATOM 7425 C CA . ALA B 1 386 ? -4.691 -7.816 1.732 1 91.38 386 ALA B CA 1
ATOM 7426 C C . ALA B 1 386 ? -3.732 -7.527 2.883 1 91.38 386 ALA B C 1
ATOM 7428 O O . ALA B 1 386 ? -3.043 -8.43 3.365 1 91.38 386 ALA B O 1
ATOM 7429 N N . GLY B 1 387 ? -3.676 -6.254 3.244 1 94 387 GLY B N 1
ATOM 7430 C CA . GLY B 1 387 ? -2.871 -5.848 4.383 1 94 387 GLY B CA 1
ATOM 7431 C C . GLY B 1 387 ? -1.644 -5.047 3.994 1 94 387 GLY B C 1
ATOM 7432 O O . GLY B 1 387 ? -1.203 -5.098 2.844 1 94 387 GLY B O 1
ATOM 7433 N N . LEU B 1 388 ? -1.096 -4.355 4.969 1 97.94 388 LEU B N 1
ATOM 7434 C CA . LEU B 1 388 ? 0.13 -3.58 4.809 1 97.94 388 LEU B CA 1
ATOM 7435 C C . LEU B 1 388 ? 1.339 -4.5 4.672 1 97.94 388 LEU B C 1
ATOM 7437 O O . LEU B 1 388 ? 1.377 -5.574 5.27 1 97.94 388 LEU B O 1
ATOM 7441 N N . SER B 1 389 ? 2.33 -4.07 3.854 1 98.19 389 SER B N 1
ATOM 7442 C CA . SER B 1 389 ? 3.576 -4.824 3.752 1 98.19 389 SER B CA 1
ATOM 7443 C C . SER B 1 389 ? 4.133 -5.16 5.133 1 98.19 389 SER B C 1
ATOM 7445 O O . SER B 1 389 ? 4.082 -4.336 6.047 1 98.19 389 SER B O 1
ATOM 7447 N N . THR B 1 390 ? 4.699 -6.359 5.262 1 98.69 390 THR B N 1
ATOM 7448 C CA . THR B 1 390 ? 5.145 -6.816 6.574 1 98.69 390 THR B CA 1
ATOM 7449 C C . THR B 1 390 ? 6.355 -6.016 7.043 1 98.69 390 THR B C 1
ATOM 7451 O O . THR B 1 390 ? 6.477 -5.707 8.234 1 98.69 390 THR B O 1
ATOM 7454 N N . PRO B 1 391 ? 7.328 -5.613 6.164 1 98.81 391 PRO B N 1
ATOM 7455 C CA . PRO B 1 391 ? 8.406 -4.75 6.648 1 98.81 391 PRO B CA 1
ATOM 7456 C C . PRO B 1 391 ? 7.898 -3.4 7.152 1 98.81 391 PRO B C 1
ATOM 7458 O O . PRO B 1 391 ? 8.453 -2.848 8.109 1 98.81 391 PRO B O 1
ATOM 7461 N N . GLN B 1 392 ? 6.914 -2.861 6.531 1 98.81 392 GLN B N 1
ATOM 7462 C CA . GLN B 1 392 ? 6.305 -1.626 7.008 1 98.81 392 GLN B CA 1
ATOM 7463 C C . GLN B 1 392 ? 5.711 -1.807 8.398 1 98.81 392 GLN B C 1
ATOM 7465 O O . GLN B 1 392 ? 5.828 -0.922 9.25 1 98.81 392 GLN B O 1
ATOM 7470 N N . GLN B 1 393 ? 5.074 -2.939 8.633 1 98.88 393 GLN B N 1
ATOM 7471 C CA . GLN B 1 393 ? 4.504 -3.205 9.945 1 98.88 393 GLN B CA 1
ATOM 7472 C C . GLN B 1 393 ? 5.59 -3.311 11.008 1 98.88 393 GLN B C 1
ATOM 7474 O O . GLN B 1 393 ? 5.414 -2.846 12.141 1 98.88 393 GLN B O 1
ATOM 7479 N N . VAL B 1 394 ? 6.719 -3.943 10.648 1 98.94 394 VAL B N 1
ATOM 7480 C CA . VAL B 1 394 ? 7.832 -4.066 11.578 1 98.94 394 VAL B CA 1
ATOM 7481 C C . VAL B 1 394 ? 8.375 -2.678 11.922 1 98.94 394 VAL B C 1
ATOM 7483 O O . VAL B 1 394 ? 8.641 -2.379 13.094 1 98.94 394 VAL B O 1
ATOM 7486 N N . GLN B 1 395 ? 8.539 -1.833 10.914 1 98.88 395 GLN B N 1
ATOM 7487 C CA . GLN B 1 395 ? 9.016 -0.479 11.172 1 98.88 395 GLN B CA 1
ATOM 7488 C C . GLN B 1 395 ? 8.023 0.295 12.031 1 98.88 395 GLN B C 1
ATOM 7490 O O . GLN B 1 395 ? 8.422 1.057 12.922 1 98.88 395 GLN B O 1
ATOM 7495 N N . MET B 1 396 ? 6.758 0.135 11.766 1 98.75 396 MET B N 1
ATOM 7496 C CA . MET B 1 396 ? 5.715 0.746 12.594 1 98.75 396 MET B CA 1
ATOM 7497 C C . MET B 1 396 ? 5.852 0.32 14.047 1 98.75 396 MET B C 1
ATOM 7499 O O . MET B 1 396 ? 5.73 1.145 14.953 1 98.75 396 MET B O 1
ATOM 7503 N N . CYS B 1 397 ? 6.094 -0.945 14.219 1 98.88 397 CYS B N 1
ATOM 7504 C CA . CYS B 1 397 ? 6.266 -1.52 15.547 1 98.88 397 CYS B CA 1
ATOM 7505 C C . CYS B 1 397 ? 7.453 -0.887 16.266 1 98.88 397 CYS B C 1
ATOM 7507 O O . CYS B 1 397 ? 7.359 -0.531 17.438 1 98.88 397 CYS B O 1
ATOM 7509 N N . PHE B 1 398 ? 8.539 -0.705 15.562 1 98.94 398 PHE B N 1
ATOM 7510 C CA . PHE B 1 398 ? 9.75 -0.138 16.156 1 98.94 398 PHE B CA 1
ATOM 7511 C C . PHE B 1 398 ? 9.523 1.316 16.547 1 98.94 398 PHE B C 1
ATOM 7513 O O . PHE B 1 398 ? 9.945 1.743 17.625 1 98.94 398 PHE B O 1
ATOM 7520 N N . PHE B 1 399 ? 8.828 2.105 15.727 1 98.88 399 PHE B N 1
ATOM 7521 C CA . PHE B 1 399 ? 8.461 3.471 16.078 1 98.88 399 PHE B CA 1
ATOM 7522 C C . PHE B 1 399 ? 7.559 3.488 17.312 1 98.88 399 PHE B C 1
ATOM 7524 O O . PHE B 1 399 ? 7.723 4.324 18.203 1 98.88 399 PHE B O 1
ATOM 7531 N N . ALA B 1 400 ? 6.629 2.549 17.344 1 98.88 400 ALA B N 1
ATOM 7532 C CA . ALA B 1 400 ? 5.656 2.494 18.422 1 98.88 400 ALA B CA 1
ATOM 7533 C C . ALA B 1 400 ? 6.348 2.236 19.766 1 98.88 400 ALA B C 1
ATOM 7535 O O . ALA B 1 400 ? 6.125 2.965 20.734 1 98.88 400 ALA B O 1
ATOM 7536 N N . VAL B 1 401 ? 7.195 1.195 19.812 1 98.81 401 VAL B N 1
ATOM 7537 C CA . VAL B 1 401 ? 7.848 0.853 21.078 1 98.81 401 VAL B CA 1
ATOM 7538 C C . VAL B 1 401 ? 8.797 1.976 21.484 1 98.81 401 VAL B C 1
ATOM 7540 O O . VAL B 1 401 ? 8.906 2.305 22.672 1 98.81 401 VAL B O 1
ATOM 7543 N N . PHE B 1 402 ? 9.508 2.557 20.531 1 98.69 402 PHE B N 1
ATOM 7544 C CA . PHE B 1 402 ? 10.367 3.701 20.797 1 98.69 402 PHE B CA 1
ATOM 7545 C C . PHE B 1 402 ? 9.609 4.781 21.562 1 98.69 402 PHE B C 1
ATOM 7547 O O . PHE B 1 402 ? 10.102 5.293 22.578 1 98.69 402 PHE B O 1
ATOM 7554 N N . SER B 1 403 ? 8.398 5.09 21.078 1 98.44 403 SER B N 1
ATOM 7555 C CA . SER B 1 403 ? 7.57 6.102 21.734 1 98.44 403 SER B CA 1
ATOM 7556 C C . SER B 1 403 ? 7.102 5.633 23.109 1 98.44 403 SER B C 1
ATOM 7558 O O . SER B 1 403 ? 7.094 6.41 24.062 1 98.44 403 SER B O 1
ATOM 7560 N N . ILE B 1 404 ? 6.723 4.359 23.219 1 97.94 404 ILE B N 1
ATOM 7561 C CA . ILE B 1 404 ? 6.152 3.801 24.438 1 97.94 404 ILE B CA 1
ATOM 7562 C C . ILE B 1 404 ? 7.191 3.848 25.562 1 97.94 404 ILE B C 1
ATOM 7564 O O . ILE B 1 404 ? 6.871 4.219 26.688 1 97.94 404 ILE B O 1
ATOM 7568 N N . ILE B 1 405 ? 8.406 3.551 25.234 1 96.88 405 ILE B N 1
ATOM 7569 C CA . ILE B 1 405 ? 9.398 3.383 26.297 1 96.88 405 ILE B CA 1
ATOM 7570 C C . ILE B 1 405 ? 10.039 4.73 26.625 1 96.88 405 ILE B C 1
ATOM 7572 O O . ILE B 1 405 ? 10.781 4.852 27.594 1 96.88 405 ILE B O 1
ATOM 7576 N N . ASP B 1 406 ? 9.75 5.719 25.797 1 94.75 406 ASP B N 1
ATOM 7577 C CA . ASP B 1 406 ? 10.141 7.086 26.125 1 94.75 406 ASP B CA 1
ATOM 7578 C C . ASP B 1 406 ? 9.227 7.664 27.203 1 94.75 406 ASP B C 1
ATOM 7580 O O . ASP B 1 406 ? 8.391 8.523 26.938 1 94.75 406 ASP B O 1
ATOM 7584 N N . LYS B 1 407 ? 9.461 7.309 28.406 1 92 407 LYS B N 1
ATOM 7585 C CA . LYS B 1 407 ? 8.57 7.57 29.531 1 92 407 LYS B CA 1
ATOM 7586 C C . LYS B 1 407 ? 8.445 9.07 29.797 1 92 407 LYS B C 1
ATOM 7588 O O . LYS B 1 407 ? 7.398 9.539 30.234 1 92 407 LYS B O 1
ATOM 7593 N N . ASN B 1 408 ? 9.484 9.805 29.5 1 93.31 408 ASN B N 1
ATOM 7594 C CA . ASN B 1 408 ? 9.453 11.234 29.766 1 93.31 408 ASN B CA 1
ATOM 7595 C C . ASN B 1 408 ? 9.031 12.023 28.516 1 93.31 408 ASN B C 1
ATOM 7597 O O . ASN B 1 408 ? 9.094 13.25 28.5 1 93.31 408 ASN B O 1
ATOM 7601 N N . SER B 1 409 ? 8.68 11.352 27.469 1 94.94 409 SER B N 1
ATOM 7602 C CA . SER B 1 409 ? 8.195 11.938 26.219 1 94.94 409 SER B CA 1
ATOM 7603 C C . SER B 1 409 ? 9.188 12.961 25.672 1 94.94 409 SER B C 1
ATOM 7605 O O . SER B 1 409 ? 8.797 14.047 25.234 1 94.94 409 SER B O 1
ATOM 7607 N N . LYS B 1 410 ? 10.453 12.625 25.797 1 97.06 410 LYS B N 1
ATOM 7608 C CA . LYS B 1 410 ? 11.508 13.539 25.359 1 97.06 410 LYS B CA 1
ATOM 7609 C C . LYS B 1 410 ? 11.375 13.852 23.859 1 97.06 410 LYS B C 1
ATOM 7611 O O . LYS B 1 410 ? 11.445 15.016 23.453 1 97.06 410 LYS B O 1
ATOM 7616 N N . TYR B 1 411 ? 11.25 12.844 23.078 1 97.88 411 TYR B N 1
ATOM 7617 C CA . TYR B 1 411 ? 11.133 13.039 21.641 1 97.88 411 TYR B CA 1
ATOM 7618 C C . TYR B 1 411 ? 9.883 13.844 21.297 1 97.88 411 TYR B C 1
ATOM 7620 O O . TYR B 1 411 ? 9.93 14.742 20.453 1 97.88 411 TYR B O 1
ATOM 7628 N N . LYS B 1 412 ? 8.797 13.547 21.953 1 97.62 412 LYS B N 1
ATOM 7629 C CA . LYS B 1 412 ? 7.539 14.258 21.734 1 97.62 412 LYS B CA 1
ATOM 7630 C C . LYS B 1 412 ? 7.68 15.742 22.062 1 97.62 412 LYS B C 1
ATOM 7632 O O . LYS B 1 412 ? 7.203 16.594 21.312 1 97.62 412 LYS B O 1
ATOM 7637 N N . GLN B 1 413 ? 8.297 16.016 23.125 1 97.44 413 GLN B N 1
ATOM 7638 C CA . GLN B 1 413 ? 8.508 17.406 23.531 1 97.44 413 GLN B CA 1
ATOM 7639 C C . GLN B 1 413 ? 9.359 18.156 22.516 1 97.44 413 GLN B C 1
ATOM 7641 O O . GLN B 1 413 ? 9.094 19.312 22.219 1 97.44 413 GLN B O 1
ATOM 7646 N N . LEU B 1 414 ? 10.352 17.5 22.016 1 97.81 414 LEU B N 1
ATOM 7647 C CA . LEU B 1 414 ? 11.219 18.125 21.031 1 97.81 414 LEU B CA 1
ATOM 7648 C C . LEU B 1 414 ? 10.422 18.516 19.781 1 97.81 414 LEU B C 1
ATOM 7650 O O . LEU B 1 414 ? 10.562 19.625 19.281 1 97.81 414 LEU B O 1
ATOM 7654 N N . THR B 1 415 ? 9.602 17.625 19.266 1 98 415 THR B N 1
ATOM 7655 C CA . THR B 1 415 ? 8.859 17.891 18.047 1 98 415 THR B CA 1
ATOM 7656 C C . THR B 1 415 ? 7.801 18.969 18.297 1 98 415 THR B C 1
ATOM 7658 O O . THR B 1 415 ? 7.578 19.844 17.438 1 98 415 THR B O 1
ATOM 7661 N N . LYS B 1 416 ? 7.148 18.969 19.469 1 97.69 416 LYS B N 1
ATOM 7662 C CA . LYS B 1 416 ? 6.211 20.031 19.812 1 97.69 416 LYS B CA 1
ATOM 7663 C C . LYS B 1 416 ? 6.91 21.375 19.891 1 97.69 416 LYS B C 1
ATOM 7665 O O . LYS B 1 416 ? 6.398 22.375 19.359 1 97.69 416 LYS B O 1
ATOM 7670 N N . GLU B 1 417 ? 8.062 21.375 20.484 1 97.56 417 GLU B N 1
ATOM 7671 C CA . GLU B 1 417 ? 8.797 22.625 20.688 1 97.56 417 GLU B CA 1
ATOM 7672 C C . GLU B 1 417 ? 9.258 23.219 19.359 1 97.56 417 GLU B C 1
ATOM 7674 O O . GLU B 1 417 ? 9.312 24.438 19.203 1 97.56 417 GLU B O 1
ATOM 7679 N N . ILE B 1 418 ? 9.633 22.391 18.438 1 98.06 418 ILE B N 1
ATOM 7680 C CA . ILE B 1 418 ? 10.031 22.859 17.109 1 98.06 418 ILE B CA 1
ATOM 7681 C C . ILE B 1 418 ? 8.891 23.656 16.484 1 98.06 418 ILE B C 1
ATOM 7683 O O . ILE B 1 418 ? 9.094 24.797 16.047 1 98.06 418 ILE B O 1
ATOM 7687 N N . CYS B 1 419 ? 7.688 23.094 16.469 1 97.69 419 CYS B N 1
ATOM 7688 C CA . CYS B 1 419 ? 6.535 23.734 15.852 1 97.69 419 CYS B CA 1
ATOM 7689 C C . CYS B 1 419 ? 6.164 25.016 16.594 1 97.69 419 CYS B C 1
ATOM 7691 O O . CYS B 1 419 ? 5.898 26.047 15.969 1 97.69 419 CYS B O 1
ATOM 7693 N N . ARG B 1 420 ? 6.184 24.969 17.906 1 97.06 420 ARG B N 1
ATOM 7694 C CA . ARG B 1 420 ? 5.82 26.125 18.719 1 97.06 420 ARG B CA 1
ATOM 7695 C C . ARG B 1 420 ? 6.824 27.266 18.531 1 97.06 420 ARG B C 1
ATOM 7697 O O . ARG B 1 420 ? 6.438 28.422 18.406 1 97.06 420 ARG B O 1
ATOM 7704 N N . ARG B 1 421 ? 8.07 26.922 18.547 1 97.31 421 ARG B N 1
ATOM 7705 C CA . ARG B 1 421 ? 9.117 27.906 18.344 1 97.31 421 ARG B CA 1
ATOM 7706 C C . ARG B 1 421 ? 8.992 28.562 16.969 1 97.31 421 ARG B C 1
ATOM 7708 O O . ARG B 1 421 ? 9.102 29.781 16.828 1 97.31 421 ARG B O 1
ATOM 7715 N N . ARG B 1 422 ? 8.773 27.781 15.984 1 97.81 422 ARG B N 1
ATOM 7716 C CA . ARG B 1 422 ? 8.68 28.281 14.617 1 97.81 422 ARG B CA 1
ATOM 7717 C C . ARG B 1 422 ? 7.441 29.156 14.445 1 97.81 422 ARG B C 1
ATOM 7719 O O . ARG B 1 422 ? 7.465 30.125 13.688 1 97.81 422 ARG B O 1
ATOM 7726 N N . LYS B 1 423 ? 6.387 28.781 15.109 1 97.06 423 LYS B N 1
ATOM 7727 C CA . LYS B 1 423 ? 5.211 29.641 15.117 1 97.06 423 LYS B CA 1
ATOM 7728 C C . LYS B 1 423 ? 5.531 31 15.719 1 97.06 423 LYS B C 1
ATOM 7730 O O . LYS B 1 423 ? 5.137 32.031 15.18 1 97.06 423 LYS B O 1
ATOM 7735 N N . LYS B 1 424 ? 6.238 31 16.797 1 96.69 424 LYS B N 1
ATOM 7736 C CA . LYS B 1 424 ? 6.645 32.25 17.438 1 96.69 424 LYS B CA 1
ATOM 7737 C C . LYS B 1 424 ? 7.504 33.094 16.516 1 96.69 424 LYS B C 1
ATOM 7739 O O . LYS B 1 424 ? 7.324 34.312 16.438 1 96.69 424 LYS B O 1
ATOM 7744 N N . LEU B 1 425 ? 8.414 32.469 15.852 1 97.5 425 LEU B N 1
ATOM 7745 C CA . LEU B 1 425 ? 9.305 33.188 14.938 1 97.5 425 LEU B CA 1
ATOM 7746 C C . LEU B 1 425 ? 8.531 33.781 13.773 1 97.5 425 LEU B C 1
ATOM 7748 O O . LEU B 1 425 ? 8.789 34.906 13.367 1 97.5 425 LEU B O 1
ATOM 7752 N N . LEU B 1 426 ? 7.605 33 13.203 1 97 426 LEU B N 1
ATOM 7753 C CA . LEU B 1 426 ? 6.77 33.5 12.117 1 97 426 LEU B CA 1
ATOM 7754 C C . LEU B 1 426 ? 6.004 34.75 12.562 1 97 426 LEU B C 1
ATOM 7756 O O . LEU B 1 426 ? 5.984 35.75 11.852 1 97 426 LEU B O 1
ATOM 7760 N N . TYR B 1 427 ? 5.367 34.719 13.703 1 95.31 427 TYR B N 1
ATOM 7761 C CA . TYR B 1 427 ? 4.543 35.812 14.195 1 95.31 427 TYR B CA 1
ATOM 7762 C C . TYR B 1 427 ? 5.398 37 14.555 1 95.31 427 TYR B C 1
ATOM 7764 O O . TYR B 1 427 ? 4.973 38.156 14.391 1 95.31 427 TYR B O 1
ATOM 7772 N N . LYS B 1 428 ? 6.59 36.75 15.062 1 95.38 428 LYS B N 1
ATOM 7773 C CA . LYS B 1 428 ? 7.535 37.844 15.266 1 95.38 428 LYS B CA 1
ATOM 7774 C C . LYS B 1 428 ? 7.824 38.562 13.945 1 95.38 428 LYS B C 1
ATOM 7776 O O . LYS B 1 428 ? 7.812 39.781 13.898 1 95.38 428 LYS B O 1
ATOM 7781 N N . GLY B 1 429 ? 8.094 37.781 12.93 1 95.12 429 GLY B N 1
ATOM 7782 C CA . GLY B 1 429 ? 8.32 38.375 11.617 1 95.12 429 GLY B CA 1
ATOM 7783 C C . GLY B 1 429 ? 7.137 39.156 11.102 1 95.12 429 GLY B C 1
ATOM 7784 O O . GLY B 1 429 ? 7.309 40.188 10.43 1 95.12 429 GLY B O 1
ATOM 7785 N N . LEU B 1 430 ? 5.945 38.688 11.406 1 94.44 430 LEU B N 1
ATOM 7786 C CA . LEU B 1 430 ? 4.711 39.344 10.992 1 94.44 430 LEU B CA 1
ATOM 7787 C C . LEU B 1 430 ? 4.445 40.594 11.844 1 94.44 430 LEU B C 1
ATOM 7789 O O . LEU B 1 430 ? 3.631 41.438 11.469 1 94.44 430 LEU B O 1
ATOM 7793 N N . GLY B 1 431 ? 5.137 40.688 12.93 1 92.44 431 GLY B N 1
ATOM 7794 C CA . GLY B 1 431 ? 4.879 41.781 13.867 1 92.44 431 GLY B CA 1
ATOM 7795 C C . GLY B 1 431 ? 3.605 41.562 14.672 1 92.44 431 GLY B C 1
ATOM 7796 O O . GLY B 1 431 ? 2.922 42.531 15.008 1 92.44 431 GLY B O 1
ATOM 7797 N N . LEU B 1 432 ? 3.258 40.312 14.93 1 90.81 432 LEU B N 1
ATOM 7798 C CA . LEU B 1 432 ? 2.039 39.969 15.648 1 90.81 432 LEU B CA 1
ATOM 7799 C C . LEU B 1 432 ? 2.367 39.281 16.969 1 90.81 432 LEU B C 1
ATOM 7801 O O . LEU B 1 432 ? 3.395 38.594 17.078 1 90.81 432 LEU B O 1
ATOM 7805 N N . GLU B 1 433 ? 1.509 39.469 17.859 1 86.62 433 GLU B N 1
ATOM 7806 C CA . GLU B 1 433 ? 1.616 38.719 19.109 1 86.62 433 GLU B CA 1
ATOM 7807 C C . GLU B 1 433 ? 0.986 37.344 18.969 1 86.62 433 GLU B C 1
ATOM 7809 O O . GLU B 1 433 ? -0.02 37.156 18.281 1 86.62 433 GLU B O 1
ATOM 7814 N N . LEU B 1 434 ? 1.65 36.469 19.594 1 86.19 434 LEU B N 1
ATOM 7815 C CA . LEU B 1 434 ? 1.15 35.094 19.562 1 86.19 434 LEU B CA 1
ATOM 7816 C C . LEU B 1 434 ? 0.428 34.75 20.859 1 86.19 434 LEU B C 1
ATOM 7818 O O . LEU B 1 434 ? 0.937 35 21.938 1 86.19 434 LEU B O 1
ATOM 7822 N N . ASP B 1 435 ? -0.78 34.219 20.688 1 76.69 435 ASP B N 1
ATOM 7823 C CA . ASP B 1 435 ? -1.527 33.75 21.844 1 76.69 435 ASP B CA 1
ATOM 7824 C C . ASP B 1 435 ? -1.175 32.312 22.172 1 76.69 435 ASP B C 1
ATOM 7826 O O . ASP B 1 435 ? -0.953 31.5 21.281 1 76.69 435 ASP B O 1
ATOM 7830 N N . ASP B 1 436 ? -1.11 32.156 23.438 1 81.69 436 ASP B N 1
ATOM 7831 C CA . ASP B 1 436 ? -0.819 30.797 23.906 1 81.69 436 ASP B CA 1
ATOM 7832 C C . ASP B 1 436 ? -2.092 29.953 23.984 1 81.69 436 ASP B C 1
ATOM 7834 O O . ASP B 1 436 ? -2.818 30 24.969 1 81.69 436 ASP B O 1
ATOM 7838 N N . ASN B 1 437 ? -2.523 29.297 23.031 1 89.38 437 ASN B N 1
ATOM 7839 C CA . ASN B 1 437 ? -3.643 28.375 23 1 89.38 437 ASN B CA 1
ATOM 7840 C C . ASN B 1 437 ? -3.197 26.953 23.344 1 89.38 437 ASN B C 1
ATOM 7842 O O . ASN B 1 437 ? -2.467 26.328 22.562 1 89.38 437 ASN B O 1
ATOM 7846 N N . PRO B 1 438 ? -3.629 26.422 24.5 1 92.5 438 PRO B N 1
ATOM 7847 C CA . PRO B 1 438 ? -3.16 25.109 24.906 1 92.5 438 PRO B CA 1
ATOM 7848 C C . PRO B 1 438 ? -3.658 23.984 24 1 92.5 438 PRO B C 1
ATOM 7850 O O . PRO B 1 438 ? -3.174 22.859 24.078 1 92.5 438 PRO B O 1
ATOM 7853 N N . TYR B 1 439 ? -4.59 24.25 23.141 1 94.94 439 TYR B N 1
ATOM 7854 C CA . TYR B 1 439 ? -5.164 23.234 22.266 1 94.94 439 TYR B 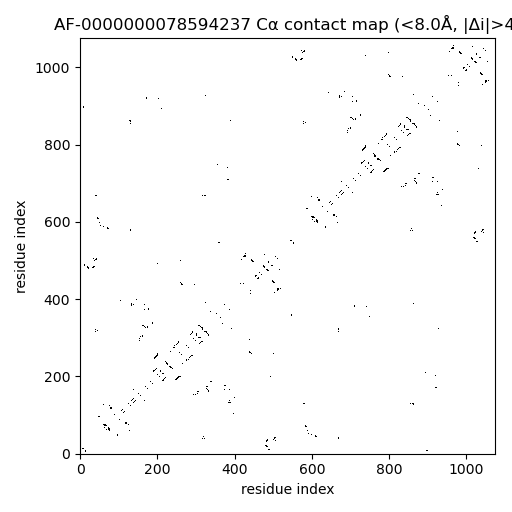CA 1
ATOM 7855 C C . TYR B 1 439 ? -4.547 23.297 20.875 1 94.94 439 TYR B C 1
ATOM 7857 O O . TYR B 1 439 ? -4.938 22.547 19.969 1 94.94 439 TYR B O 1
ATOM 7865 N N . SER B 1 440 ? -3.58 24.172 20.719 1 95.5 440 SER B N 1
ATOM 7866 C CA . SER B 1 440 ? -2.908 24.328 19.438 1 95.5 440 SER B CA 1
ATOM 7867 C C . SER B 1 440 ? -1.85 23.25 19.234 1 95.5 440 SER B C 1
ATOM 7869 O O . SER B 1 440 ? -1.017 23.016 20.109 1 95.5 440 SER B O 1
ATOM 7871 N N . ALA B 1 441 ? -1.917 22.578 18.062 1 97.19 441 ALA B N 1
ATOM 7872 C CA . ALA B 1 441 ? -0.853 21.656 17.672 1 97.19 441 ALA B CA 1
ATOM 7873 C C . ALA B 1 441 ? 0.34 22.406 17.094 1 97.19 441 ALA B C 1
ATOM 7875 O O . ALA B 1 441 ? 1.45 21.875 17.031 1 97.19 441 ALA B O 1
ATOM 7876 N N . SER B 1 442 ? 0.092 23.609 16.625 1 96.81 442 SER B N 1
ATOM 7877 C CA . SER B 1 442 ? 1.105 24.484 16.047 1 96.81 442 SER B CA 1
ATOM 7878 C C . SER B 1 442 ? 1.817 23.812 14.883 1 96.81 442 SER B C 1
ATOM 7880 O O . SER B 1 442 ? 2.982 24.109 14.602 1 96.81 442 SER B O 1
ATOM 7882 N N . TYR B 1 443 ? 1.226 22.828 14.305 1 97.88 443 TYR B N 1
ATOM 7883 C CA . TYR B 1 443 ? 1.835 22.188 13.141 1 97.88 443 TYR B CA 1
ATOM 7884 C C . TYR B 1 443 ? 1.691 23.062 11.906 1 97.88 443 TYR B C 1
ATOM 7886 O O . TYR B 1 443 ? 2.576 23.078 11.047 1 97.88 443 TYR B O 1
ATOM 7894 N N . TYR B 1 444 ? 0.55 23.656 11.766 1 96.81 444 TYR B N 1
ATOM 7895 C CA . TYR B 1 444 ? 0.231 24.703 10.805 1 96.81 444 TYR B CA 1
ATOM 7896 C C . TYR B 1 444 ? -0.281 25.953 11.508 1 96.81 444 TYR B C 1
ATOM 7898 O O . TYR B 1 444 ? -0.501 25.953 12.719 1 96.81 444 TYR B O 1
ATOM 7906 N N . THR B 1 445 ? -0.348 26.953 10.734 1 93.75 445 THR B N 1
ATOM 7907 C CA . THR B 1 445 ? -1.141 28.109 11.141 1 93.75 445 THR B CA 1
ATOM 7908 C C . THR B 1 445 ? -1.92 28.672 9.961 1 93.75 445 THR B C 1
ATOM 7910 O O . THR B 1 445 ? -1.508 28.531 8.805 1 93.75 445 THR B O 1
ATOM 7913 N N . GLU B 1 446 ? -3.088 29.047 10.273 1 92.19 446 GLU B N 1
ATOM 7914 C CA . GLU B 1 446 ? -3.93 29.75 9.312 1 92.19 446 GLU B CA 1
ATOM 7915 C C . GLU B 1 446 ? -3.965 31.25 9.594 1 92.19 446 GLU B C 1
ATOM 7917 O O . GLU B 1 446 ? -4.531 31.688 10.602 1 92.19 446 GLU B O 1
ATOM 7922 N N . PHE B 1 447 ? -3.371 32 8.664 1 89.81 447 PHE B N 1
ATOM 7923 C CA . PHE B 1 447 ? -3.182 33.438 8.812 1 89.81 447 PHE B CA 1
ATOM 7924 C C . PHE B 1 447 ? -4.062 34.188 7.828 1 89.81 447 PHE B C 1
ATOM 7926 O O . PHE B 1 447 ? -3.99 33.969 6.617 1 89.81 447 PHE B O 1
ATOM 7933 N N . ASP B 1 448 ? -4.914 35.062 8.344 1 91.44 448 ASP B N 1
ATOM 7934 C CA . ASP B 1 448 ? -5.805 35.844 7.48 1 91.44 448 ASP B CA 1
ATOM 7935 C C . ASP B 1 448 ? -5.168 37.188 7.078 1 91.44 448 ASP B C 1
ATOM 7937 O O . ASP B 1 448 ? -5.074 38.094 7.891 1 91.44 448 ASP B O 1
ATOM 7941 N N . PHE B 1 449 ? -4.852 37.281 5.867 1 93.5 449 PHE B N 1
ATOM 7942 C CA . PHE B 1 449 ? -4.113 38.438 5.34 1 93.5 449 PHE B CA 1
ATOM 7943 C C . PHE B 1 449 ? -4.973 39.688 5.371 1 93.5 449 PHE B C 1
ATOM 7945 O O . PHE B 1 449 ? -4.473 40.781 5.664 1 93.5 449 PHE B O 1
ATOM 7952 N N . LEU B 1 450 ? -6.234 39.562 5.066 1 92.75 450 LEU B N 1
ATOM 7953 C CA . LEU B 1 450 ? -7.133 40.688 5.016 1 92.75 450 LEU B CA 1
ATOM 7954 C C . LEU B 1 450 ? -7.379 41.25 6.414 1 92.75 450 LEU B C 1
ATOM 7956 O O . LEU B 1 450 ? -7.344 42.469 6.617 1 92.75 450 LEU B O 1
ATOM 7960 N N . GLU B 1 451 ? -7.645 40.375 7.309 1 90.06 451 GLU B N 1
ATOM 7961 C CA . GLU B 1 451 ? -7.828 40.781 8.695 1 90.06 451 GLU B CA 1
ATOM 7962 C C . GLU B 1 451 ? -6.586 41.5 9.219 1 90.06 451 GLU B C 1
ATOM 7964 O O . GLU B 1 451 ? -6.695 42.531 9.906 1 90.06 451 GLU B O 1
ATOM 7969 N N . TRP B 1 452 ? -5.496 41 8.906 1 91.94 452 TRP B N 1
ATOM 7970 C CA . TRP B 1 452 ? -4.215 41.562 9.312 1 91.94 452 TRP B CA 1
ATOM 7971 C C . TRP B 1 452 ? -4.016 42.938 8.688 1 91.94 452 TRP B C 1
ATOM 7973 O O . TRP B 1 452 ? -3.564 43.875 9.359 1 91.94 452 TRP B O 1
ATOM 7983 N N . SER B 1 453 ? -4.316 43.094 7.477 1 94.19 453 SER B N 1
ATOM 7984 C CA . SER B 1 453 ? -4.203 44.375 6.785 1 94.19 453 SER B CA 1
ATOM 7985 C C . SER B 1 453 ? -5.051 45.438 7.461 1 94.19 453 SER B C 1
ATOM 7987 O O . SER B 1 453 ? -4.609 46.594 7.609 1 94.19 453 SER B O 1
ATOM 7989 N N . GLY B 1 454 ? -6.262 45.062 7.82 1 93 454 GLY B N 1
ATOM 7990 C CA . GLY B 1 454 ? -7.145 45.969 8.516 1 93 454 GLY B CA 1
ATOM 7991 C C . GLY B 1 454 ? -6.625 46.375 9.875 1 93 454 GLY B C 1
ATOM 7992 O O . GLY B 1 454 ? -6.789 47.531 10.289 1 93 454 GLY B O 1
ATOM 7993 N N . ALA B 1 455 ? -6.027 45.5 10.516 1 90.31 455 ALA B N 1
ATOM 7994 C CA . ALA B 1 455 ? -5.484 45.781 11.844 1 90.31 455 ALA B CA 1
ATOM 7995 C C . ALA B 1 455 ? -4.328 46.75 11.766 1 90.31 455 ALA B C 1
ATOM 7997 O O . ALA B 1 455 ? -4.145 47.594 12.672 1 90.31 455 ALA B O 1
ATOM 7998 N N . ILE B 1 456 ? -3.604 46.719 10.695 1 92.12 456 ILE B N 1
ATOM 7999 C CA . ILE B 1 456 ? -2.395 47.531 10.586 1 92.12 456 ILE B CA 1
ATOM 8000 C C . ILE B 1 456 ? -2.723 48.844 9.922 1 92.12 456 ILE B C 1
ATOM 8002 O O . ILE B 1 456 ? -2.258 49.906 10.367 1 92.12 456 ILE B O 1
ATOM 8006 N N . TYR B 1 457 ? -3.578 48.812 8.844 1 94.56 457 TYR B N 1
ATOM 8007 C CA . TYR B 1 457 ? -3.715 50 8.016 1 94.56 457 TYR B CA 1
ATOM 8008 C C . TYR B 1 457 ? -5.156 50.5 8.016 1 94.56 457 TYR B C 1
ATOM 8010 O O . TYR B 1 457 ? -5.465 51.5 7.391 1 94.56 457 TYR B O 1
ATOM 8018 N N . GLY B 1 458 ? -6.039 49.781 8.641 1 94 458 GLY B N 1
ATOM 8019 C CA . GLY B 1 458 ? -7.418 50.219 8.758 1 94 458 GLY B CA 1
ATOM 8020 C C . GLY B 1 458 ? -8.352 49.531 7.777 1 94 458 GLY B C 1
ATOM 8021 O O . GLY B 1 458 ? -7.898 48.938 6.797 1 94 458 GLY B O 1
ATOM 8022 N N . ASN B 1 459 ? -9.609 49.656 8.031 1 94.69 459 ASN B N 1
ATOM 8023 C CA . ASN B 1 459 ? -10.648 48.969 7.273 1 94.69 459 ASN B CA 1
ATOM 8024 C C . ASN B 1 459 ? -10.727 49.5 5.836 1 94.69 459 ASN B C 1
ATOM 8026 O O . ASN B 1 459 ? -11.047 48.75 4.918 1 94.69 459 ASN B O 1
ATOM 8030 N N . ASP B 1 460 ? -10.461 50.719 5.68 1 94.88 460 ASP B N 1
ATOM 8031 C CA . ASP B 1 460 ? -10.5 51.281 4.332 1 94.88 460 ASP B CA 1
ATOM 8032 C C . ASP B 1 460 ? -9.477 50.625 3.424 1 94.88 460 ASP B C 1
ATOM 8034 O O . ASP B 1 460 ? -9.766 50.344 2.258 1 94.88 460 ASP B O 1
ATOM 8038 N N . PHE B 1 461 ? -8.406 50.438 3.973 1 95.31 461 PHE B N 1
ATOM 8039 C CA . PHE B 1 461 ? -7.371 49.75 3.203 1 95.31 461 PHE B CA 1
ATOM 8040 C C . PHE B 1 461 ? -7.777 48.312 2.918 1 95.31 461 PHE B C 1
ATOM 8042 O O . PHE B 1 461 ? -7.578 47.812 1.807 1 95.31 461 PHE B O 1
ATOM 8049 N N . SER B 1 462 ? -8.266 47.594 3.93 1 94.62 462 SER B N 1
ATOM 8050 C CA . SER B 1 462 ? -8.727 46.25 3.74 1 94.62 462 SER B CA 1
ATOM 8051 C C . SER B 1 462 ? -9.773 46.156 2.629 1 94.62 462 SER B C 1
ATOM 8053 O O . SER B 1 462 ? -9.773 45.188 1.844 1 94.62 462 SER B O 1
ATOM 8055 N N . ASN B 1 463 ? -10.648 47.094 2.611 1 94.75 463 ASN B N 1
ATOM 8056 C CA . ASN B 1 463 ? -11.656 47.156 1.559 1 94.75 463 ASN B CA 1
ATOM 8057 C C . ASN B 1 463 ? -11.023 47.375 0.189 1 94.75 463 ASN B C 1
ATOM 8059 O O . ASN B 1 463 ? -11.477 46.812 -0.811 1 94.75 463 ASN B O 1
ATOM 8063 N N . TYR B 1 464 ? -10.109 48.219 0.182 1 94.12 464 TYR B N 1
ATOM 8064 C CA . TYR B 1 464 ? -9.359 48.469 -1.05 1 94.12 464 TYR B CA 1
ATOM 8065 C C . TYR B 1 464 ? -8.75 47.156 -1.567 1 94.12 464 TYR B C 1
ATOM 8067 O O . TYR B 1 464 ? -8.859 46.844 -2.758 1 94.12 464 TYR B O 1
ATOM 8075 N N . LEU B 1 465 ? -8.117 46.438 -0.698 1 93.88 465 LEU B N 1
ATOM 8076 C CA . LEU B 1 465 ? -7.508 45.156 -1.08 1 93.88 465 LEU B CA 1
ATOM 8077 C C . LEU B 1 465 ? -8.555 44.188 -1.643 1 93.88 465 LEU B C 1
ATOM 8079 O O . LEU B 1 465 ? -8.328 43.562 -2.682 1 93.88 465 LEU B O 1
ATOM 8083 N N . LYS B 1 466 ? -9.609 44.062 -0.952 1 93 466 LYS B N 1
ATOM 8084 C CA . LYS B 1 466 ? -10.688 43.156 -1.329 1 93 466 LYS B CA 1
ATOM 8085 C C . LYS B 1 466 ? -11.211 43.469 -2.727 1 93 466 LYS B C 1
ATOM 8087 O O . LYS B 1 466 ? -11.602 42.562 -3.475 1 93 466 LYS B O 1
ATOM 8092 N N . ASN B 1 467 ? -11.211 44.719 -3.076 1 92.25 467 ASN B N 1
ATOM 8093 C CA . ASN B 1 467 ? -11.812 45.156 -4.328 1 92.25 467 ASN B CA 1
ATOM 8094 C C . ASN B 1 467 ? -10.797 45.156 -5.469 1 92.25 467 ASN B C 1
ATOM 8096 O O . ASN B 1 467 ? -11.172 45.125 -6.641 1 92.25 467 ASN B O 1
ATOM 8100 N N . HIS B 1 468 ? -9.547 45.188 -5.133 1 90.88 468 HIS B N 1
ATOM 8101 C CA . HIS B 1 468 ? -8.555 45.406 -6.176 1 90.88 468 HIS B CA 1
ATOM 8102 C C . HIS B 1 468 ? -7.621 44.188 -6.316 1 90.88 468 HIS B C 1
ATOM 8104 O O . HIS B 1 468 ? -6.852 44.125 -7.277 1 90.88 468 HIS B O 1
ATOM 8110 N N . CYS B 1 469 ? -7.688 43.375 -5.355 1 89.94 469 CYS B N 1
ATOM 8111 C CA . CYS B 1 469 ? -6.793 42.219 -5.363 1 89.94 469 CYS B CA 1
ATOM 8112 C C . CYS B 1 469 ? -7.562 40.938 -5.09 1 89.94 469 CYS B C 1
ATOM 8114 O O . CYS B 1 469 ? -8.625 40.969 -4.465 1 89.94 469 CYS B O 1
ATOM 8116 N N . LYS B 1 470 ? -7.02 39.844 -5.617 1 88.25 470 LYS B N 1
ATOM 8117 C CA . LYS B 1 470 ? -7.504 38.5 -5.254 1 88.25 470 LYS B CA 1
ATOM 8118 C C . LYS B 1 470 ? -6.535 37.812 -4.301 1 88.25 470 LYS B C 1
ATOM 8120 O O . LYS B 1 470 ? -5.324 38 -4.379 1 88.25 470 LYS B O 1
ATOM 8125 N N . PRO B 1 471 ? -7.066 37.031 -3.43 1 87.69 471 PRO B N 1
ATOM 8126 C CA . PRO B 1 471 ? -6.211 36.344 -2.463 1 87.69 471 PRO B CA 1
ATOM 8127 C C . PRO B 1 471 ? -5.055 35.594 -3.125 1 87.69 471 PRO B C 1
ATOM 8129 O O . PRO B 1 471 ? -3.939 35.594 -2.6 1 87.69 471 PRO B O 1
ATOM 8132 N N . VAL B 1 472 ? -5.285 34.938 -4.242 1 87.94 472 VAL B N 1
ATOM 8133 C CA . VAL B 1 472 ? -4.285 34.125 -4.918 1 87.94 472 VAL B CA 1
ATOM 8134 C C . VAL B 1 472 ? -3.15 35 -5.426 1 87.94 472 VAL B C 1
ATOM 8136 O O . VAL B 1 472 ? -2.02 34.531 -5.594 1 87.94 472 VAL B O 1
ATOM 8139 N N . ASP B 1 473 ? -3.412 36.281 -5.66 1 88.75 473 ASP B N 1
ATOM 8140 C CA . ASP B 1 473 ? -2.391 37.219 -6.125 1 88.75 473 ASP B CA 1
ATOM 8141 C C . ASP B 1 473 ? -1.242 37.312 -5.121 1 88.75 473 ASP B C 1
ATOM 8143 O O . ASP B 1 473 ? -0.081 37.469 -5.512 1 88.75 473 ASP B O 1
ATOM 8147 N N . ILE B 1 474 ? -1.627 37.312 -3.92 1 90 474 ILE B N 1
ATOM 8148 C CA . ILE B 1 474 ? -0.624 37.406 -2.865 1 90 474 ILE B CA 1
ATOM 8149 C C . ILE B 1 474 ? 0.314 36.188 -2.936 1 90 474 ILE B C 1
ATOM 8151 O O . ILE B 1 474 ? 1.533 36.344 -2.822 1 90 474 ILE B O 1
ATOM 8155 N N . LEU B 1 475 ? -0.214 35.031 -3.104 1 90.88 475 LEU B N 1
ATOM 8156 C CA . LEU B 1 475 ? 0.566 33.812 -3.18 1 90.88 475 LEU B CA 1
ATOM 8157 C C . LEU B 1 475 ? 1.483 33.812 -4.398 1 90.88 475 LEU B C 1
ATOM 8159 O O . LEU B 1 475 ? 2.639 33.406 -4.316 1 90.88 475 LEU B O 1
ATOM 8163 N N . PHE B 1 476 ? 0.964 34.312 -5.48 1 89.19 476 PHE B N 1
ATOM 8164 C CA . PHE B 1 476 ? 1.759 34.375 -6.699 1 89.19 476 PHE B CA 1
ATOM 8165 C C . PHE B 1 476 ? 2.904 35.375 -6.523 1 89.19 476 PHE B C 1
ATOM 8167 O O . PHE B 1 476 ? 4.02 35.125 -6.992 1 89.19 476 PHE B O 1
ATOM 8174 N N . LEU B 1 477 ? 2.602 36.5 -5.93 1 89.06 477 LEU B N 1
ATOM 8175 C CA . LEU B 1 477 ? 3.631 37.5 -5.684 1 89.06 477 LEU B CA 1
ATOM 8176 C C . LEU B 1 477 ? 4.738 36.938 -4.801 1 89.06 477 LEU B C 1
ATOM 8178 O O . LEU B 1 477 ? 5.922 37.188 -5.043 1 89.06 477 LEU B O 1
ATOM 8182 N N . LEU B 1 478 ? 4.348 36.188 -3.777 1 91.56 478 LEU B N 1
ATOM 8183 C CA . LEU B 1 478 ? 5.316 35.531 -2.9 1 91.56 478 LEU B CA 1
ATOM 8184 C C . LEU B 1 478 ? 6.219 34.594 -3.689 1 91.56 478 LEU B C 1
ATOM 8186 O O . LEU B 1 478 ? 7.438 34.594 -3.5 1 91.56 478 LEU B O 1
ATOM 8190 N N . ALA B 1 479 ? 5.609 33.781 -4.516 1 90.06 479 ALA B N 1
ATOM 8191 C CA . ALA B 1 479 ? 6.355 32.812 -5.309 1 90.06 479 ALA B CA 1
ATOM 8192 C C . ALA B 1 479 ? 7.273 33.5 -6.309 1 90.06 479 ALA B C 1
ATOM 8194 O O . ALA B 1 479 ? 8.445 33.156 -6.441 1 90.06 479 ALA B O 1
ATOM 8195 N N . LYS B 1 480 ? 6.762 34.5 -6.977 1 88.44 480 LYS B N 1
ATOM 8196 C CA . LYS B 1 480 ? 7.465 35.156 -8.07 1 88.44 480 LYS B CA 1
ATOM 8197 C C . LYS B 1 480 ? 8.555 36.094 -7.543 1 88.44 480 LYS B C 1
ATOM 8199 O O . LYS B 1 480 ? 9.617 36.219 -8.156 1 88.44 480 LYS B O 1
ATOM 8204 N N . LYS B 1 481 ? 8.289 36.75 -6.484 1 86.56 481 LYS B N 1
ATOM 8205 C CA . LYS B 1 481 ? 9.211 37.781 -6.035 1 86.56 481 LYS B CA 1
ATOM 8206 C C . LYS B 1 481 ? 10.172 37.25 -4.98 1 86.56 481 LYS B C 1
ATOM 8208 O O . LYS B 1 481 ? 11.273 37.781 -4.816 1 86.56 481 LYS B O 1
ATOM 8213 N N . SER B 1 482 ? 9.734 36.25 -4.27 1 88.94 482 SER B N 1
ATOM 8214 C CA . SER B 1 482 ? 10.539 35.875 -3.113 1 88.94 482 SER B CA 1
ATOM 8215 C C . SER B 1 482 ? 10.781 34.375 -3.068 1 88.94 482 SER B C 1
ATOM 8217 O O . SER B 1 482 ? 11.367 33.844 -2.115 1 88.94 482 SER B O 1
ATOM 8219 N N . SER B 1 483 ? 10.258 33.5 -3.979 1 90.69 483 SER B N 1
ATOM 8220 C CA . SER B 1 483 ? 10.414 32.062 -4.047 1 90.69 483 SER B CA 1
ATOM 8221 C C . SER B 1 483 ? 9.836 31.375 -2.811 1 90.69 483 SER B C 1
ATOM 8223 O O . SER B 1 483 ? 10.453 30.469 -2.258 1 90.69 483 SER B O 1
ATOM 8225 N N . ILE B 1 484 ? 8.789 31.984 -2.312 1 91.81 484 ILE B N 1
ATOM 8226 C CA . ILE B 1 484 ? 8.094 31.422 -1.158 1 91.81 484 ILE B CA 1
ATOM 8227 C C . ILE B 1 484 ? 6.773 30.797 -1.602 1 91.81 484 ILE B C 1
ATOM 8229 O O . ILE B 1 484 ? 6.008 31.422 -2.346 1 91.81 484 ILE B O 1
ATOM 8233 N N . VAL B 1 485 ? 6.543 29.547 -1.174 1 92.06 485 VAL B N 1
ATOM 8234 C CA . VAL B 1 485 ? 5.328 28.828 -1.542 1 92.06 485 VAL B CA 1
ATOM 8235 C C . VAL B 1 485 ? 4.473 28.594 -0.301 1 92.06 485 VAL B C 1
ATOM 8237 O O . VAL B 1 485 ? 4.914 27.953 0.655 1 92.06 485 VAL B O 1
ATOM 8240 N N . LEU B 1 486 ? 3.311 29.156 -0.259 1 93.19 486 LEU B N 1
ATOM 8241 C CA . LEU B 1 486 ? 2.285 28.953 0.756 1 93.19 486 LEU B CA 1
ATOM 8242 C C . LEU B 1 486 ? 0.975 28.5 0.119 1 93.19 486 LEU B C 1
ATOM 8244 O O . LEU B 1 486 ? 0.866 28.438 -1.107 1 93.19 486 LEU B O 1
ATOM 8248 N N . LEU B 1 487 ? -0.004 28.109 1 1 90.81 487 LEU B N 1
ATOM 8249 C CA . LEU B 1 487 ? -1.265 27.625 0.454 1 90.81 487 LEU B CA 1
ATOM 8250 C C . LEU B 1 487 ? -2.418 28.547 0.844 1 90.81 487 LEU B C 1
ATOM 8252 O O . LEU B 1 487 ? -2.396 29.156 1.915 1 90.81 487 LEU B O 1
ATOM 8256 N N . ASN B 1 488 ? -3.396 28.578 -0.057 1 89.62 488 ASN B N 1
ATOM 8257 C CA . ASN B 1 488 ? -4.598 29.344 0.234 1 89.62 488 ASN B CA 1
ATOM 8258 C C . ASN B 1 488 ? -5.52 28.609 1.2 1 89.62 488 ASN B C 1
ATOM 8260 O O . ASN B 1 488 ? -5.766 27.406 1.04 1 89.62 488 ASN B O 1
ATOM 8264 N N . GLY B 1 489 ? -6.055 29.297 2.146 1 88.88 489 GLY B N 1
ATOM 8265 C CA . GLY B 1 489 ? -6.957 28.719 3.123 1 88.88 489 GLY B CA 1
ATOM 8266 C C . GLY B 1 489 ? -8.312 28.359 2.547 1 88.88 489 GLY B C 1
ATOM 8267 O O . GLY B 1 489 ? -8.977 27.438 3.018 1 88.88 489 GLY B O 1
ATOM 8268 N N . SER B 1 490 ? -8.719 29.062 1.518 1 85.88 490 SER B N 1
ATOM 8269 C CA . SER B 1 490 ? -10.039 28.844 0.924 1 85.88 490 SER B CA 1
ATOM 8270 C C . SER B 1 490 ? -10.172 27.438 0.38 1 85.88 490 SER B C 1
ATOM 8272 O O . SER B 1 490 ? -11.266 26.859 0.389 1 85.88 490 SER B O 1
ATOM 8274 N N . GLY B 1 491 ? -9.086 26.844 -0.027 1 84.69 491 GLY B N 1
ATOM 8275 C CA . GLY B 1 491 ? -9.109 25.484 -0.517 1 84.69 491 GLY B CA 1
ATOM 8276 C C . GLY B 1 491 ? -9.43 24.469 0.562 1 84.69 491 GLY B C 1
ATOM 8277 O O . GLY B 1 491 ? -9.828 23.344 0.263 1 84.69 491 GLY B O 1
ATOM 8278 N N . PHE B 1 492 ? -9.289 24.875 1.763 1 89.75 492 PHE B N 1
ATOM 8279 C CA . PHE B 1 492 ? -9.57 24.031 2.916 1 89.75 492 PHE B CA 1
ATOM 8280 C C . PHE B 1 492 ? -10.922 24.391 3.533 1 89.75 492 PHE B C 1
ATOM 8282 O O . PHE B 1 492 ? -11.25 23.938 4.629 1 89.75 492 PHE B O 1
ATOM 8289 N N . GLN B 1 493 ? -11.578 25.281 2.816 1 89.44 493 GLN B N 1
ATOM 8290 C CA . GLN B 1 493 ? -12.844 25.828 3.27 1 89.44 493 GLN B CA 1
ATOM 8291 C C . GLN B 1 493 ? -12.648 26.719 4.5 1 89.44 493 GLN B C 1
ATOM 8293 O O . GLN B 1 493 ? -13.469 26.688 5.426 1 89.44 493 GLN B O 1
ATOM 8298 N N . GLY B 1 494 ? -11.508 27.312 4.539 1 89.56 494 GLY B N 1
ATOM 8299 C CA . GLY B 1 494 ? -11.266 28.406 5.473 1 89.56 494 GLY B CA 1
ATOM 8300 C C . GLY B 1 494 ? -11.664 29.766 4.926 1 89.56 494 GLY B C 1
ATOM 8301 O O . GLY B 1 494 ? -12.234 29.859 3.84 1 89.56 494 GLY B O 1
ATOM 8302 N N . PRO B 1 495 ? -11.32 30.75 5.723 1 89.75 495 PRO B N 1
ATOM 8303 C CA . PRO B 1 495 ? -11.609 32.094 5.23 1 89.75 495 PRO B CA 1
ATOM 8304 C C . PRO B 1 495 ? -10.922 32.406 3.904 1 89.75 495 PRO B C 1
ATOM 8306 O O . PRO B 1 495 ? -9.789 31.984 3.682 1 89.75 495 PRO B O 1
ATOM 8309 N N . GLU B 1 496 ? -11.562 33.125 3.113 1 89.38 496 GLU B N 1
ATOM 8310 C CA . GLU B 1 496 ? -11.156 33.375 1.731 1 89.38 496 GLU B CA 1
ATOM 8311 C C . GLU B 1 496 ? -9.742 33.938 1.665 1 89.38 496 GLU B C 1
ATOM 8313 O O . GLU B 1 496 ? -8.969 33.594 0.78 1 89.38 496 GLU B O 1
ATOM 8318 N N . TRP B 1 497 ? -9.398 34.812 2.564 1 92.44 497 TRP B N 1
ATOM 8319 C CA . TRP B 1 497 ? -8.133 35.531 2.496 1 92.44 497 TRP B CA 1
ATOM 8320 C C . TRP B 1 497 ? -7.094 34.906 3.418 1 92.44 497 TRP B C 1
ATOM 8322 O O . TRP B 1 497 ? -6.027 35.5 3.645 1 92.44 497 TRP B O 1
ATOM 8332 N N . SER B 1 498 ? -7.457 33.781 3.887 1 92.25 498 SER B N 1
ATOM 8333 C CA . SER B 1 498 ? -6.516 33.125 4.793 1 92.25 498 SER B CA 1
ATOM 8334 C C . SER B 1 498 ? -5.441 32.375 4.02 1 92.25 498 SER B C 1
ATOM 8336 O O . SER B 1 498 ? -5.648 31.984 2.865 1 92.25 498 SER B O 1
ATOM 8338 N N . ILE B 1 499 ? -4.285 32.219 4.66 1 93.62 499 ILE B N 1
ATOM 8339 C CA . ILE B 1 499 ? -3.115 31.531 4.133 1 93.62 499 ILE B CA 1
ATOM 8340 C C . ILE B 1 499 ? -2.672 30.453 5.113 1 93.62 499 ILE B C 1
ATOM 8342 O O . ILE B 1 499 ? -2.557 30.703 6.316 1 93.62 499 ILE B O 1
ATOM 8346 N N . ARG B 1 500 ? -2.502 29.234 4.598 1 94.94 500 ARG B N 1
ATOM 8347 C CA . ARG B 1 500 ? -1.945 28.156 5.414 1 94.94 500 ARG B CA 1
ATOM 8348 C C . ARG B 1 500 ? -0.422 28.156 5.348 1 94.94 500 ARG B C 1
ATOM 8350 O O . ARG B 1 500 ? 0.157 28.172 4.262 1 94.94 500 ARG B O 1
ATOM 8357 N N . ILE B 1 501 ? 0.191 28.141 6.469 1 95.94 501 ILE B N 1
ATOM 8358 C CA . ILE B 1 501 ? 1.643 28.047 6.574 1 95.94 501 ILE B CA 1
ATOM 8359 C C . ILE B 1 501 ? 2.016 26.828 7.414 1 95.94 501 ILE B C 1
ATOM 8361 O O . ILE B 1 501 ? 1.586 26.703 8.562 1 95.94 501 ILE B O 1
ATOM 8365 N N . SER B 1 502 ? 2.742 25.938 6.832 1 96.88 502 SER B N 1
ATOM 8366 C CA . SER B 1 502 ? 3.273 24.812 7.594 1 96.88 502 SER B CA 1
ATOM 8367 C C . SER B 1 502 ? 4.426 25.25 8.492 1 96.88 502 SER B C 1
ATOM 8369 O O . SER B 1 502 ? 5.309 25.984 8.062 1 96.88 502 SER B O 1
ATOM 8371 N N . LEU B 1 503 ? 4.434 24.781 9.711 1 97.81 503 LEU B N 1
ATOM 8372 C CA . LEU B 1 503 ? 5.469 25.156 10.672 1 97.81 503 LEU B CA 1
ATOM 8373 C C . LEU B 1 503 ? 6.418 23.984 10.922 1 97.81 503 LEU B C 1
ATOM 8375 O O . LEU B 1 503 ? 7.219 24.031 11.859 1 97.81 503 LEU B O 1
ATOM 8379 N N . ALA B 1 504 ? 6.363 23 10.047 1 97.06 504 ALA B N 1
ATOM 8380 C CA . ALA B 1 504 ? 7.102 21.781 10.336 1 97.06 504 ALA B CA 1
ATOM 8381 C C . ALA B 1 504 ? 8.219 21.547 9.32 1 97.06 504 ALA B C 1
ATOM 8383 O O . ALA B 1 504 ? 9.172 20.812 9.586 1 97.06 504 ALA B O 1
ATOM 8384 N N . ASN B 1 505 ? 8.266 22.219 8.234 1 94.81 505 ASN B N 1
ATOM 8385 C CA . ASN B 1 505 ? 8.984 21.688 7.086 1 94.81 505 ASN B CA 1
ATOM 8386 C C . ASN B 1 505 ? 10.266 22.469 6.809 1 94.81 505 ASN B C 1
ATOM 8388 O O . ASN B 1 505 ? 11.141 22 6.078 1 94.81 505 ASN B O 1
ATOM 8392 N N . LEU B 1 506 ? 10.391 23.75 7.293 1 95.88 506 LEU B N 1
ATOM 8393 C CA . LEU B 1 506 ? 11.547 24.594 7.012 1 95.88 506 LEU B CA 1
ATOM 8394 C C . LEU B 1 506 ? 12.414 24.766 8.25 1 95.88 506 LEU B C 1
ATOM 8396 O O . LEU B 1 506 ? 12.109 24.203 9.305 1 95.88 506 LEU B O 1
ATOM 8400 N N . ASN B 1 507 ? 13.484 25.484 8.055 1 95.62 507 ASN B N 1
ATOM 8401 C CA . ASN B 1 507 ? 14.328 25.812 9.203 1 95.62 507 ASN B CA 1
ATOM 8402 C C . ASN B 1 507 ? 13.758 26.953 10.016 1 95.62 507 ASN B C 1
ATOM 8404 O O . ASN B 1 507 ? 12.945 27.734 9.508 1 95.62 507 ASN B O 1
ATOM 8408 N N . ASP B 1 508 ? 14.195 27.078 11.211 1 96.44 508 ASP B N 1
ATOM 8409 C CA . ASP B 1 508 ? 13.664 28.047 12.156 1 96.44 508 ASP B CA 1
ATOM 8410 C C . ASP B 1 508 ? 13.695 29.453 11.562 1 96.44 508 ASP B C 1
ATOM 8412 O O . ASP B 1 508 ? 12.672 30.141 11.508 1 96.44 508 ASP B O 1
ATOM 8416 N N . ASN B 1 509 ? 14.766 29.891 10.992 1 95.38 509 ASN B N 1
ATOM 8417 C CA . ASN B 1 509 ? 14.953 31.281 10.555 1 95.38 509 ASN B CA 1
ATOM 8418 C C . ASN B 1 509 ? 14.125 31.578 9.305 1 95.38 509 ASN B C 1
ATOM 8420 O O . ASN B 1 509 ? 13.836 32.75 9.023 1 95.38 509 ASN B O 1
ATOM 8424 N N . ASP B 1 510 ? 13.781 30.547 8.586 1 96.69 510 ASP B N 1
ATOM 8425 C CA . ASP B 1 510 ? 12.969 30.719 7.395 1 96.69 510 ASP B CA 1
ATOM 8426 C C . ASP B 1 510 ? 11.602 31.312 7.746 1 96.69 510 ASP B C 1
ATOM 8428 O O . ASP B 1 510 ? 11.016 32.062 6.949 1 96.69 510 ASP B O 1
ATOM 8432 N N . TYR B 1 511 ? 11.164 31.078 8.898 1 97.12 511 TYR B N 1
ATOM 8433 C CA . TYR B 1 511 ? 9.82 31.516 9.281 1 97.12 511 TYR B CA 1
ATOM 8434 C C . TYR B 1 511 ? 9.812 33 9.617 1 97.12 511 TYR B C 1
ATOM 8436 O O . TYR B 1 511 ? 8.828 33.688 9.375 1 97.12 511 TYR B O 1
ATOM 8444 N N . ILE B 1 512 ? 10.922 33.5 10.117 1 96.5 512 ILE B N 1
ATOM 8445 C CA . ILE B 1 512 ? 11.055 34.969 10.281 1 96.5 512 ILE B CA 1
ATOM 8446 C C . ILE B 1 512 ? 11.023 35.625 8.914 1 96.5 512 ILE B C 1
ATOM 8448 O O . ILE B 1 512 ? 10.328 36.625 8.734 1 96.5 512 ILE B O 1
ATOM 8452 N N . THR B 1 513 ? 11.781 35.031 8.031 1 96.06 513 THR B N 1
ATOM 8453 C CA . THR B 1 513 ? 11.875 35.562 6.68 1 96.06 513 THR B CA 1
ATOM 8454 C C . THR B 1 513 ? 10.508 35.594 6.012 1 96.06 513 THR B C 1
ATOM 8456 O O . THR B 1 513 ? 10.141 36.594 5.367 1 96.06 513 THR B O 1
ATOM 8459 N N . ILE B 1 514 ? 9.766 34.531 6.145 1 96.31 514 ILE B N 1
ATOM 8460 C CA . ILE B 1 514 ? 8.43 34.469 5.562 1 96.31 514 ILE B CA 1
ATOM 8461 C C . ILE B 1 514 ? 7.551 35.594 6.137 1 96.31 514 ILE B C 1
ATOM 8463 O O . ILE B 1 514 ? 6.848 36.281 5.398 1 96.31 514 ILE B O 1
ATOM 8467 N N . GLY B 1 515 ? 7.594 35.781 7.445 1 96 515 GLY B N 1
ATOM 8468 C CA . GLY B 1 515 ? 6.84 36.844 8.07 1 96 515 GLY B CA 1
ATOM 8469 C C . GLY B 1 515 ? 7.223 38.219 7.57 1 96 515 GLY B C 1
ATOM 8470 O O . GLY B 1 515 ? 6.355 39.062 7.281 1 96 515 GLY B O 1
ATOM 8471 N N . GLU B 1 516 ? 8.492 38.5 7.402 1 96.06 516 GLU B N 1
ATOM 8472 C CA . GLU B 1 516 ? 9 39.781 6.953 1 96.06 516 GLU B CA 1
ATOM 8473 C C . GLU B 1 516 ? 8.602 40.062 5.508 1 96.06 516 GLU B C 1
ATOM 8475 O O . GLU B 1 516 ? 8.273 41.188 5.156 1 96.06 516 GLU B O 1
ATOM 8480 N N . VAL B 1 517 ? 8.703 39.031 4.746 1 95.31 517 VAL B N 1
ATOM 8481 C CA . VAL B 1 517 ? 8.344 39.188 3.342 1 95.31 517 VAL B CA 1
ATOM 8482 C C . VAL B 1 517 ? 6.852 39.469 3.215 1 95.31 517 VAL B C 1
ATOM 8484 O O . VAL B 1 517 ? 6.441 40.281 2.396 1 95.31 517 VAL B O 1
ATOM 8487 N N . LEU B 1 518 ? 6.039 38.781 3.969 1 95.25 518 LEU B N 1
ATOM 8488 C CA . LEU B 1 518 ? 4.605 39.062 3.973 1 95.25 518 LEU B CA 1
ATOM 8489 C C . LEU B 1 518 ? 4.324 40.5 4.402 1 95.25 518 LEU B C 1
ATOM 8491 O O . LEU B 1 518 ? 3.465 41.156 3.826 1 95.25 518 LEU B O 1
ATOM 8495 N N . LYS B 1 519 ? 5.023 40.938 5.375 1 94.19 519 LYS B N 1
ATOM 8496 C CA . LYS B 1 519 ? 4.895 42.312 5.844 1 94.19 519 LYS B CA 1
ATOM 8497 C C . LYS B 1 519 ? 5.27 43.281 4.75 1 94.19 519 LYS B C 1
ATOM 8499 O O . LYS B 1 519 ? 4.602 44.312 4.574 1 94.19 519 LYS B O 1
ATOM 8504 N N . LYS B 1 520 ? 6.316 43 4.098 1 94.44 520 LYS B N 1
ATOM 8505 C CA . LYS B 1 520 ? 6.762 43.844 3.004 1 94.44 520 LYS B CA 1
ATOM 8506 C C . LYS B 1 520 ? 5.715 43.938 1.896 1 94.44 520 LYS B C 1
ATOM 8508 O O . LYS B 1 520 ? 5.449 45 1.356 1 94.44 520 LYS B O 1
ATOM 8513 N N . ILE B 1 521 ? 5.191 42.812 1.549 1 93.75 521 ILE B N 1
ATOM 8514 C CA . ILE B 1 521 ? 4.152 42.781 0.524 1 93.75 521 ILE B CA 1
ATOM 8515 C C . ILE B 1 521 ? 2.965 43.625 0.953 1 93.75 521 ILE B C 1
ATOM 8517 O O . ILE B 1 521 ? 2.416 44.406 0.15 1 93.75 521 ILE B O 1
ATOM 8521 N N . LEU B 1 522 ? 2.557 43.469 2.191 1 94.25 522 LEU B N 1
ATOM 8522 C CA . LEU B 1 522 ? 1.457 44.281 2.715 1 94.25 522 LEU B CA 1
ATOM 8523 C C . LEU B 1 522 ? 1.776 45.75 2.619 1 94.25 522 LEU B C 1
ATOM 8525 O O . LEU B 1 522 ? 0.922 46.562 2.229 1 94.25 522 LEU B O 1
ATOM 8529 N N . LYS B 1 523 ? 2.973 46.125 2.957 1 94.62 523 LYS B N 1
ATOM 8530 C CA . LYS B 1 523 ? 3.418 47.531 2.895 1 94.62 523 LYS B CA 1
ATOM 8531 C C . LYS B 1 523 ? 3.373 48.062 1.465 1 94.62 523 LYS B C 1
ATOM 8533 O O . LYS B 1 523 ? 2.979 49.188 1.232 1 94.62 523 LYS B O 1
ATOM 8538 N N . ASP B 1 524 ? 3.801 47.219 0.571 1 93.81 524 ASP B N 1
ATOM 8539 C CA . ASP B 1 524 ? 3.781 47.625 -0.832 1 93.81 524 ASP B CA 1
ATOM 8540 C C . ASP B 1 524 ? 2.355 47.938 -1.298 1 93.81 524 ASP B C 1
ATOM 8542 O O . ASP B 1 524 ? 2.119 48.906 -2.014 1 93.81 524 ASP B O 1
ATOM 8546 N N . TYR B 1 525 ? 1.452 47.125 -0.961 1 93.44 525 TYR B N 1
ATOM 8547 C CA . TYR B 1 525 ? 0.054 47.344 -1.303 1 93.44 525 TYR B CA 1
ATOM 8548 C C . TYR B 1 525 ? -0.456 48.625 -0.65 1 93.44 525 TYR B C 1
ATOM 8550 O O . TYR B 1 525 ? -1.254 49.344 -1.243 1 93.44 525 TYR B O 1
ATOM 8558 N N . ALA B 1 526 ? -0.026 48.875 0.548 1 95.06 526 ALA B N 1
ATOM 8559 C CA . ALA B 1 526 ? -0.444 50.062 1.261 1 95.06 526 ALA B CA 1
ATOM 8560 C C . ALA B 1 526 ? 0.067 51.312 0.562 1 95.06 526 ALA B C 1
ATOM 8562 O O . ALA B 1 526 ? -0.64 52.344 0.487 1 95.06 526 ALA B O 1
ATOM 8563 N N . VAL B 1 527 ? 1.233 51.25 0.102 1 95.06 527 VAL B N 1
ATOM 8564 C CA . VAL B 1 527 ? 1.825 52.375 -0.613 1 95.06 527 VAL B CA 1
ATOM 8565 C C . VAL B 1 527 ? 1.035 52.656 -1.891 1 95.06 527 VAL B C 1
ATOM 8567 O O . VAL B 1 527 ? 0.742 53.812 -2.211 1 95.06 527 VAL B O 1
ATOM 8570 N N . GLU B 1 528 ? 0.736 51.594 -2.551 1 92.94 528 GLU B N 1
ATOM 8571 C CA . GLU B 1 528 ? -0.059 51.719 -3.768 1 92.94 528 GLU B CA 1
ATOM 8572 C C . GLU B 1 528 ? -1.433 52.312 -3.465 1 92.94 528 GLU B C 1
ATOM 8574 O O . GLU B 1 528 ? -1.942 53.156 -4.227 1 92.94 528 GLU B O 1
ATOM 8579 N N . TRP B 1 529 ? -2.049 51.844 -2.443 1 94.19 529 TRP B N 1
ATOM 8580 C CA . TRP B 1 529 ? -3.352 52.344 -2.012 1 94.19 529 TRP B CA 1
ATOM 8581 C C . TRP B 1 529 ? -3.291 53.844 -1.689 1 94.19 529 TRP B C 1
ATOM 8583 O O . TRP B 1 529 ? -4.152 54.625 -2.119 1 94.19 529 TRP B O 1
ATOM 8593 N N . LYS B 1 530 ? -2.242 54.312 -1.009 1 94.5 530 LYS B N 1
ATOM 8594 C CA . LYS B 1 530 ? -2.074 55.719 -0.637 1 94.5 530 LYS B CA 1
ATOM 8595 C C . LYS B 1 530 ? -1.88 56.594 -1.871 1 94.5 530 LYS B C 1
ATOM 8597 O O . LYS B 1 530 ? -2.385 57.719 -1.927 1 94.5 530 LYS B O 1
ATOM 8602 N N . LYS B 1 531 ? -1.243 56.031 -2.785 1 93 531 LYS B N 1
ATOM 8603 C CA . LYS B 1 531 ? -1.059 56.75 -4.039 1 93 531 LYS B CA 1
ATOM 8604 C C . LYS B 1 531 ? -2.381 56.906 -4.789 1 93 531 LYS B C 1
ATOM 8606 O O . LYS B 1 531 ? -2.643 57.938 -5.395 1 93 531 LYS B O 1
ATOM 8611 N N . SER B 1 532 ? -3.121 55.938 -4.812 1 90 532 SER B N 1
ATOM 8612 C CA . SER B 1 532 ? -4.398 55.938 -5.516 1 90 532 SER B CA 1
ATOM 8613 C C . SER B 1 532 ? -5.371 56.938 -4.879 1 90 532 SER B C 1
ATOM 8615 O O . SER B 1 532 ? -6.254 57.469 -5.551 1 90 532 SER B O 1
ATOM 8617 N N . GLN B 1 533 ? -5.375 57.219 -3.584 1 87.94 533 GLN B N 1
ATOM 8618 C CA . GLN B 1 533 ? -6.219 58.188 -2.881 1 87.94 533 GLN B CA 1
ATOM 8619 C C . GLN B 1 533 ? -5.832 59.625 -3.238 1 87.94 533 GLN B C 1
ATOM 8621 O O . GLN B 1 533 ? -6.664 60.531 -3.168 1 87.94 533 GLN B O 1
ATOM 8626 N N . LYS B 1 534 ? -4.59 59.875 -3.527 1 80.88 534 LYS B N 1
ATOM 8627 C CA . LYS B 1 534 ? -4.129 61.219 -3.898 1 80.88 534 LYS B CA 1
ATOM 8628 C C . LYS B 1 534 ? -4.637 61.594 -5.285 1 80.88 534 LYS B C 1
ATOM 8630 O O . LYS B 1 534 ? -5.004 62.75 -5.512 1 80.88 534 LYS B O 1
ATOM 8635 N N . TYR B 1 535 ? -4.68 60.594 -6 1 72.19 535 TYR B N 1
ATOM 8636 C CA . TYR B 1 535 ? -5.133 60.906 -7.352 1 72.19 535 TYR B CA 1
ATOM 8637 C C . TYR B 1 535 ? -6.648 61.062 -7.395 1 72.19 535 TYR B C 1
ATOM 8639 O O . TYR B 1 535 ? -7.18 61.75 -8.258 1 72.19 535 TYR B O 1
ATOM 8647 N N . SER B 1 536 ? -7.398 60.469 -6.539 1 62.94 536 SER B N 1
ATOM 8648 C CA . SER B 1 536 ? -8.852 60.625 -6.531 1 62.94 536 SER B CA 1
ATOM 8649 C C . SER B 1 536 ? -9.258 62 -5.977 1 62.94 536 SER B C 1
ATOM 8651 O O . SER B 1 536 ? -10.406 62.406 -6.137 1 62.94 536 SER B O 1
ATOM 8653 N N . ILE B 1 537 ? -8.516 62.656 -5.18 1 55.56 537 ILE B N 1
ATOM 8654 C CA . ILE B 1 537 ? -8.82 64 -4.648 1 55.56 537 ILE B CA 1
ATOM 8655 C C . ILE B 1 537 ? -8.438 65.0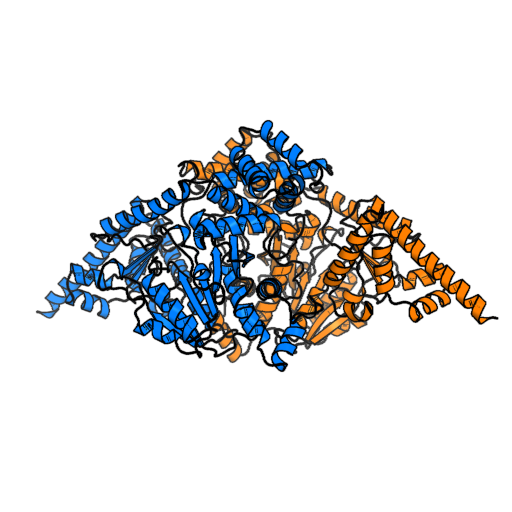62 -5.676 1 55.56 537 ILE B C 1
ATOM 8657 O O . ILE B 1 537 ? -8.977 66.188 -5.648 1 55.56 537 ILE B O 1
ATOM 8661 N N . HIS B 1 538 ? -7.609 64.812 -6.508 1 44.81 538 HIS B N 1
ATOM 8662 C CA . HIS B 1 538 ? -7.414 65.875 -7.535 1 44.81 538 HIS B CA 1
ATOM 8663 C C . HIS B 1 538 ? -8.273 65.562 -8.766 1 44.81 538 HIS B C 1
ATOM 8665 O O . HIS B 1 538 ? -8.359 64.438 -9.211 1 44.81 538 HIS B O 1
#

Foldseek 3Di:
DPVPVVPVPPFLVVVLVVLLVLLVVQVVVDVFDFAEQADQFFADFFVLLVQLLVLLQVLLVVQQCVQPNDPVDGHHHDLPCVLVSLVVVCVVPVPRRNSVLNVLLLCCLCPVVVDDSSVSSRLLSRLQVQPDFDPVQQAHDSLFVLLVLLCCVQAQPDDPVFAKGKGKDLALVLVVVLVLLLCDLLPLAAAAQEAEEEPLADQVVVVVCVPPVNNYHYDYQYFACDDPDPQRGREGDPVSLCVLLDLSHAEYEYEAVGPPAQFGYDPVSLVVNLVSCVPRHVLYAYEYEDALSLLAPPHYTNCNVNQQRYWYKYGPCHLRSPVVLRTIMIMHTPHHSSLVSSLVDDPVSVVSQCVQQVVPDPCSNPDDSVLSSQCVSPSVVVSVNTGDRSSSSSSSSSVSSVCVVPPVNVSSVVQSVQLVLLLCLLCVLLVHDDDDHSRGSSQKNKAALLVSLCVVPNDVLSVVCVVPHALVVLQSCCSNVNSYHWGASVSSVDDRNIIMGGSRYDDSNVSSVVSNVSNVVSVVSVVVVVVVVVVVVD/DPVPVVPVPPFLVVVLVVLLVQLVVQVVVDVFDFAEQADQFFPDFFDQLVQLLVLLQVLLVVQQCVQPNDPVDGHHHDLPCVLVSLVVVCVVPVPRRNSVLNVLLLCCLCPVVVDDSSVSSRLLSRLQVQPDFDPVQQAHDSLFVLLVLLCCVQAQPDDPPFAKGKGKDLALVLVVVLVLLLCDLLPLAAAAQEAEEEPLADQVVVVVCVPPVNNYHYDYQYFACDDPDPQRGREGDPVSLCVLLDLSHAEYEYEAVGPPAQFGYDPVSLVVNLVSCVPRHVLYAYEYEDALSLLFPPHYTNCNVNQQRYWYKYGPCHLRSPVVLRTIMIMHTPHHSSLVSSLVDDPVSVVSQCVQQVVPDPCSNPDDSVLSSQCVSPSVVVSVNTGDRSSSSSSSSSVSSVCVVPVVNVSSVVQSCQLVLLLCLLCVLLVHDDDDHSRGSSQKNKAALLVSLCVVPNPVLSVVCVVPHALVVLQSCCSNVNSYHWGASVSSVDDRNIIMGGSRYDDSNVSSVVSNVSNVVSVVSVVVVVVVVVVVVD

Radius of gyration: 30.24 Å; Cα contacts (8 Å, |Δi|>4): 2148; chains: 2; bounding box: 69×128×68 Å